Protein AF-0000000084721160 (afdb_homodimer)

Solvent-accessible surface area (backbone atoms only — not comparable to full-atom values): 77539 Å² total; per-residue (Å²): 137,82,80,74,77,70,81,76,76,72,75,79,73,74,67,75,82,65,77,63,42,37,33,40,33,54,43,76,77,44,40,50,52,41,56,42,12,51,50,48,40,27,49,52,49,15,63,76,67,73,42,55,42,46,72,40,68,26,91,33,64,66,54,46,53,51,42,65,71,67,53,86,45,37,30,33,43,37,44,29,62,53,43,64,72,42,45,85,71,30,74,43,56,35,27,31,20,31,53,34,28,47,42,29,24,22,28,34,32,24,29,49,92,57,73,60,49,86,85,60,43,62,63,33,32,34,23,23,18,36,86,78,30,36,37,23,34,42,45,55,49,51,51,35,41,75,71,72,40,49,66,82,77,32,28,67,39,80,43,71,55,66,23,62,51,52,16,50,46,30,29,75,72,62,75,20,49,32,27,36,36,66,20,71,48,96,37,72,62,43,38,44,20,56,38,27,73,60,54,44,80,58,32,74,52,43,36,74,65,46,65,42,76,70,40,63,32,34,27,40,37,32,29,65,76,42,50,71,69,54,48,51,52,50,50,54,52,45,52,62,45,55,34,31,82,28,34,34,48,62,33,32,38,75,68,59,35,41,31,36,38,44,60,81,56,52,72,71,54,64,56,83,68,60,70,69,77,42,47,43,34,39,36,30,32,28,42,73,84,47,26,29,35,76,59,43,35,50,73,36,35,45,84,86,28,72,44,75,88,47,57,66,35,33,50,48,75,56,55,34,61,83,67,20,45,38,53,53,54,44,50,52,42,22,66,73,56,63,33,50,24,49,46,68,37,66,45,74,42,91,86,38,82,37,34,35,39,36,36,38,30,67,28,70,71,54,95,88,57,82,60,64,33,31,26,37,41,36,36,37,37,43,62,24,54,63,50,44,52,61,46,37,53,33,25,29,44,47,61,67,33,83,52,29,38,38,31,26,36,80,83,37,45,77,75,43,68,26,61,33,26,46,72,77,38,68,59,39,80,79,42,38,50,69,24,64,70,45,42,53,49,50,50,45,59,70,68,55,65,55,92,82,57,77,62,56,68,44,80,55,95,92,32,34,32,39,37,48,79,43,81,40,64,38,71,55,21,36,37,38,42,44,39,82,40,38,67,48,53,52,40,52,55,46,33,58,51,14,52,54,18,34,54,38,17,55,40,40,29,47,47,22,60,59,46,48,53,37,46,51,54,24,47,52,24,44,51,51,28,45,54,51,49,56,56,55,61,67,41,82,88,44,60,66,72,62,35,52,51,49,51,52,30,48,51,26,44,51,51,23,46,51,22,48,52,36,46,52,49,45,32,51,51,41,30,60,61,33,47,71,75,65,90,62,61,40,82,34,62,60,62,62,45,46,52,52,32,49,60,71,43,38,73,63,32,67,56,15,28,46,81,45,81,47,79,50,85,58,74,38,25,55,39,44,66,67,59,50,32,51,37,45,38,34,54,50,50,54,37,49,67,42,28,53,56,90,46,21,90,74,25,42,36,40,40,36,32,37,57,44,96,86,58,24,35,33,41,36,45,31,22,49,15,51,38,36,54,71,76,54,54,79,37,46,57,37,63,46,60,63,45,46,92,77,44,64,17,39,50,50,22,46,34,43,51,53,32,46,75,53,69,25,48,72,47,78,49,57,39,62,68,57,7,34,39,38,41,36,38,36,47,49,48,68,90,67,72,72,77,73,71,63,76,73,73,68,72,77,79,70,75,134,138,83,80,75,77,70,82,75,77,73,75,78,73,73,67,77,81,62,78,63,42,38,34,40,33,55,44,76,79,45,41,51,52,40,58,43,12,51,52,48,41,28,50,52,50,15,62,77,65,73,42,55,42,47,72,40,69,25,92,33,65,66,55,45,52,50,42,66,70,67,53,84,44,38,30,31,42,36,44,30,63,54,44,65,72,42,43,84,69,31,73,45,56,35,27,32,21,30,51,34,28,48,41,28,24,23,29,35,34,22,31,50,92,59,70,60,49,85,84,58,42,61,61,32,31,35,25,23,16,36,87,80,29,38,37,23,34,42,44,54,48,50,51,35,43,75,71,73,41,50,64,80,76,31,29,67,40,80,44,72,55,66,24,62,48,52,16,51,46,31,29,74,71,63,76,20,49,34,27,37,38,67,20,70,49,96,39,73,61,42,38,46,20,56,39,26,73,59,55,42,80,59,32,74,51,44,36,72,65,46,67,41,76,70,41,64,33,34,28,40,37,31,29,64,76,43,50,70,68,53,48,52,53,50,51,54,52,45,51,62,44,55,36,30,82,32,39,35,49,61,34,34,37,74,70,58,37,42,30,34,39,45,59,80,56,50,71,70,52,66,54,86,70,62,69,69,76,44,47,44,36,40,36,30,32,30,42,74,85,49,25,29,35,75,59,43,36,50,74,36,35,43,85,88,28,73,44,75,87,48,57,68,35,34,50,48,77,58,55,34,60,82,67,20,45,39,52,52,54,44,50,53,41,20,65,73,56,65,31,51,24,47,46,68,37,67,45,74,42,92,87,38,81,38,34,34,39,37,37,39,31,67,28,69,70,52,94,87,57,82,58,65,32,31,27,38,40,34,34,38,36,43,64,23,54,64,51,44,53,61,45,38,53,34,24,28,44,49,59,69,33,83,52,29,38,37,32,26,35,80,84,35,46,77,76,44,66,25,61,34,28,44,71,76,39,66,58,39,80,79,42,41,52,67,24,65,70,47,42,53,50,52,51,44,61,70,68,54,65,55,91,82,57,78,61,57,70,45,79,53,96,94,34,33,31,39,37,47,78,42,83,40,66,38,71,56,20,34,36,40,41,42,40,83,40,40,68,48,54,52,40,51,55,46,32,57,49,13,53,54,19,35,54,37,18,54,39,40,29,48,47,23,60,59,44,48,54,38,46,51,53,25,47,53,24,43,51,50,27,45,54,51,48,54,56,54,61,68,40,81,88,44,60,65,71,61,36,52,52,51,51,54,30,48,51,28,44,52,52,24,46,51,23,48,51,36,46,51,50,46,32,50,50,43,31,61,62,34,47,72,74,64,90,63,61,40,82,34,62,59,63,65,43,46,52,52,30,50,60,72,43,37,73,64,31,68,56,15,28,45,83,45,81,48,78,51,86,56,74,37,25,52,37,44,65,70,58,50,31,51,36,45,37,34,55,51,50,54,36,49,67,42,28,55,56,91,46,23,90,74,24,42,36,40,41,36,31,37,57,43,95,87,58,25,34,32,41,34,45,33,23,47,13,51,40,37,53,72,74,53,56,77,38,45,57,37,63,45,60,62,44,46,90,76,44,64,16,40,52,49,22,46,34,44,51,54,32,46,75,53,68,26,47,73,48,78,49,57,40,62,69,56,7,36,38,38,41,36,38,35,48,48,49,68,90,67,72,70,76,71,71,63,75,71,74,68,71,76,78,72,71,133

Structure (mmCIF, N/CA/C/O backbone):
data_AF-0000000084721160-model_v1
#
loop_
_entity.id
_entity.type
_entity.pdbx_description
1 polymer 'histidine kinase'
#
loop_
_atom_site.group_PDB
_atom_site.id
_atom_site.type_symbol
_atom_site.label_atom_id
_atom_site.label_alt_id
_atom_site.label_comp_id
_atom_site.label_asym_id
_atom_site.label_entity_id
_atom_site.label_seq_id
_atom_site.pdbx_PDB_ins_code
_atom_site.Cartn_x
_atom_site.Cartn_y
_atom_site.Cartn_z
_atom_site.occupancy
_atom_site.B_iso_or_equiv
_atom_site.auth_seq_id
_atom_site.auth_comp_id
_atom_site.auth_asym_id
_atom_site.auth_atom_id
_atom_site.pdbx_PDB_model_num
ATOM 1 N N . MET A 1 1 ? -43.656 -32.375 31.375 1 21.72 1 MET A N 1
ATOM 2 C CA . MET A 1 1 ? -42.438 -32.031 32.094 1 21.72 1 MET A CA 1
ATOM 3 C C . MET A 1 1 ? -41.375 -31.531 31.109 1 21.72 1 MET A C 1
ATOM 5 O O . MET A 1 1 ? -41.094 -32.188 30.109 1 21.72 1 MET A O 1
ATOM 9 N N . ASP A 1 2 ? -41.156 -30.219 30.922 1 20.39 2 ASP A N 1
ATOM 10 C CA . ASP A 1 2 ? -40.906 -29.203 29.906 1 20.39 2 ASP A CA 1
ATOM 11 C C . ASP A 1 2 ? -39.406 -29.031 29.688 1 20.39 2 ASP A C 1
ATOM 13 O O . ASP A 1 2 ? -38.781 -28.094 30.219 1 20.39 2 ASP A O 1
ATOM 17 N N . SER A 1 3 ? -38.656 -30.047 29.75 1 21.83 3 SER A N 1
ATOM 18 C CA . SER A 1 3 ? -37.219 -29.969 30.016 1 21.83 3 SER A CA 1
ATOM 19 C C . SER A 1 3 ? -36.469 -29.312 28.875 1 21.83 3 SER A C 1
ATOM 21 O O . SER A 1 3 ? -36.375 -29.891 27.781 1 21.83 3 SER A O 1
ATOM 23 N N . THR A 1 4 ? -36.594 -28.016 28.734 1 23.92 4 THR A N 1
ATOM 24 C CA . THR A 1 4 ? -36.188 -27.062 27.719 1 23.92 4 THR A CA 1
ATOM 25 C C . THR A 1 4 ? -34.656 -26.984 27.641 1 23.92 4 THR A C 1
ATOM 27 O O . THR A 1 4 ? -34 -26.375 28.484 1 23.92 4 THR A O 1
ATOM 30 N N . GLY A 1 5 ? -33.969 -28.062 27.547 1 22.89 5 GLY A N 1
ATOM 31 C CA . GLY A 1 5 ? -32.531 -28.062 27.797 1 22.89 5 GLY A CA 1
ATOM 32 C C . GLY A 1 5 ? -31.734 -27.219 26.812 1 22.89 5 GLY A C 1
ATOM 33 O O . GLY A 1 5 ? -31.797 -27.453 25.594 1 22.89 5 GLY A O 1
ATOM 34 N N . GLU A 1 6 ? -31.5 -25.938 27.109 1 23.78 6 GLU A N 1
ATOM 35 C CA . GLU A 1 6 ? -30.891 -24.844 26.359 1 23.78 6 GLU A CA 1
ATOM 36 C C . GLU A 1 6 ? -29.438 -25.156 26.016 1 23.78 6 GLU A C 1
ATOM 38 O O . GLU A 1 6 ? -28.641 -25.531 26.875 1 23.78 6 GLU A O 1
ATOM 43 N N . PRO A 1 7 ? -29.125 -25.609 24.844 1 24.53 7 PRO A N 1
ATOM 44 C CA . PRO A 1 7 ? -27.781 -26.109 24.594 1 24.53 7 PRO A CA 1
ATOM 45 C C . PRO A 1 7 ? -26.703 -25.062 24.859 1 24.53 7 PRO A C 1
ATOM 47 O O . PRO A 1 7 ? -26.875 -23.891 24.531 1 24.53 7 PRO A O 1
ATOM 50 N N . SER A 1 8 ? -26.078 -25.125 26.047 1 23 8 SER A N 1
ATOM 51 C CA . SER A 1 8 ? -25.062 -24.25 26.625 1 23 8 SER A CA 1
ATOM 52 C C . SER A 1 8 ? -23.875 -24.078 25.688 1 23 8 SER A C 1
ATOM 54 O O . SER A 1 8 ? -23.266 -25.047 25.25 1 23 8 SER A O 1
ATOM 56 N N . GLY A 1 9 ? -23.984 -23.188 24.75 1 23.03 9 GLY A N 1
ATOM 57 C CA . GLY A 1 9 ? -22.984 -22.734 23.812 1 23.03 9 GLY A CA 1
ATOM 58 C C . GLY A 1 9 ? -21.625 -22.5 24.469 1 23.03 9 GLY A C 1
ATOM 59 O O . GLY A 1 9 ? -21.5 -21.672 25.375 1 23.03 9 GLY A O 1
ATOM 60 N N . GLY A 1 10 ? -20.891 -23.578 24.75 1 24.42 10 GLY A N 1
ATOM 61 C CA . GLY A 1 10 ? -19.641 -23.547 25.484 1 24.42 10 GLY A CA 1
ATOM 62 C C . GLY A 1 10 ? -18.719 -22.406 25.062 1 24.42 10 GLY A C 1
ATOM 63 O O . GLY A 1 10 ? -18.859 -21.859 23.969 1 24.42 10 GLY A O 1
ATOM 64 N N . PRO A 1 11 ? -18.219 -21.688 26.094 1 24.8 11 PRO A N 1
ATOM 65 C CA . PRO A 1 11 ? -17.359 -20.5 26.016 1 24.8 11 PRO A CA 1
ATOM 66 C C . PRO A 1 11 ? -16.141 -20.688 25.125 1 24.8 11 PRO A C 1
ATOM 68 O O . PRO A 1 11 ? -15.539 -21.766 25.125 1 24.8 11 PRO A O 1
ATOM 71 N N . TYR A 1 12 ? -16.203 -20.344 23.969 1 26.72 12 TYR A N 1
ATOM 72 C CA . TYR A 1 12 ? -14.977 -20.281 23.172 1 26.72 12 TYR A CA 1
ATOM 73 C C . TYR A 1 12 ? -13.797 -19.797 24.016 1 26.72 12 TYR A C 1
ATOM 75 O O . TYR A 1 12 ? -13.875 -18.734 24.641 1 26.72 12 TYR A O 1
ATOM 83 N N . ASN A 1 13 ? -13.18 -20.703 24.781 1 27.14 13 ASN A N 1
ATOM 84 C CA . ASN A 1 13 ? -11.984 -20.516 25.594 1 27.14 13 ASN A CA 1
ATOM 85 C C . ASN A 1 13 ? -11.023 -19.516 24.969 1 27.14 13 ASN A C 1
ATOM 87 O O . ASN A 1 13 ? -10.562 -19.719 23.844 1 27.14 13 ASN A O 1
ATOM 91 N N . VAL A 1 14 ? -11.172 -18.328 25.328 1 30.98 14 VAL A N 1
ATOM 92 C CA . VAL A 1 14 ? -10.164 -17.297 25.156 1 30.98 14 VAL A CA 1
ATOM 93 C C . VAL A 1 14 ? -8.781 -17.859 25.438 1 30.98 14 VAL A C 1
ATOM 95 O O . VAL A 1 14 ? -8.469 -18.219 26.578 1 30.98 14 VAL A O 1
ATOM 98 N N . MET A 1 15 ? -8.234 -18.688 24.688 1 34.44 15 MET A N 1
ATOM 99 C CA . MET A 1 15 ? -6.867 -19.125 24.984 1 34.44 15 MET A CA 1
ATOM 100 C C . MET A 1 15 ? -6.047 -17.969 25.547 1 34.44 15 MET A C 1
ATOM 102 O O . MET A 1 15 ? -6.195 -16.828 25.109 1 34.44 15 MET A O 1
ATOM 106 N N . PRO A 1 16 ? -5.555 -17.969 26.734 1 38.81 16 PRO A N 1
ATOM 107 C CA . PRO A 1 16 ? -4.66 -16.969 27.328 1 38.81 16 PRO A CA 1
ATOM 108 C C . PRO A 1 16 ? -3.727 -16.328 26.297 1 38.81 16 PRO A C 1
ATOM 110 O O . PRO A 1 16 ? -3.318 -17 25.344 1 38.81 16 PRO A O 1
ATOM 113 N N . SER A 1 17 ? -3.809 -15.062 26.016 1 49.12 17 SER A N 1
ATOM 114 C CA . SER A 1 17 ? -3.076 -14.203 25.094 1 49.12 17 SER A CA 1
ATOM 115 C C . SER A 1 17 ? -1.594 -14.555 25.062 1 49.12 17 SER A C 1
ATOM 117 O O . SER A 1 17 ? -0.866 -14.281 26.031 1 49.12 17 SER A O 1
ATOM 119 N N . LEU A 1 18 ? -1.176 -15.719 24.734 1 61.38 18 LEU A N 1
ATOM 120 C CA . LEU A 1 18 ? 0.226 -16.109 24.641 1 61.38 18 LEU A CA 1
ATOM 121 C C . LEU A 1 18 ? 1.062 -14.984 24.031 1 61.38 18 LEU A C 1
ATOM 123 O O . LEU A 1 18 ? 0.594 -14.258 23.156 1 61.38 18 LEU A O 1
ATOM 127 N N . ARG A 1 19 ? 2.064 -14.648 24.859 1 76.19 19 ARG A N 1
ATOM 128 C CA . ARG A 1 19 ? 3.068 -13.695 24.406 1 76.19 19 ARG A CA 1
ATOM 129 C C . ARG A 1 19 ? 3.465 -13.969 22.969 1 76.19 19 ARG A C 1
ATOM 131 O O . ARG A 1 19 ? 3.598 -15.125 22.562 1 76.19 19 ARG A O 1
ATOM 138 N N . PRO A 1 20 ? 3.508 -12.977 22.172 1 82.38 20 PRO A N 1
ATOM 139 C CA . PRO A 1 20 ? 3.916 -13.18 20.781 1 82.38 20 PRO A CA 1
ATOM 140 C C . PRO A 1 20 ? 5.309 -13.789 20.656 1 82.38 20 PRO A C 1
ATOM 142 O O . PRO A 1 20 ? 6.16 -13.578 21.516 1 82.38 20 PRO A O 1
ATOM 145 N N . ILE A 1 21 ? 5.488 -14.617 19.719 1 90.19 21 ILE A N 1
ATOM 146 C CA . ILE A 1 21 ? 6.789 -15.203 19.422 1 90.19 21 ILE A CA 1
ATOM 147 C C . ILE A 1 21 ? 7.621 -14.211 18.609 1 90.19 21 ILE A C 1
ATOM 149 O O . ILE A 1 21 ? 7.195 -13.742 17.547 1 90.19 21 ILE A O 1
ATOM 153 N N . ARG A 1 22 ? 8.703 -13.875 19.125 1 89.25 22 ARG A N 1
ATOM 154 C CA . ARG A 1 22 ? 9.617 -12.984 18.406 1 89.25 22 ARG A CA 1
ATOM 155 C C . ARG A 1 22 ? 10.57 -13.781 17.531 1 89.25 22 ARG A C 1
ATOM 157 O O . ARG A 1 22 ? 11.367 -14.586 18.031 1 89.25 22 ARG A O 1
ATOM 164 N N . PHE A 1 23 ? 10.531 -13.578 16.219 1 92.06 23 PHE A N 1
ATOM 165 C CA . PHE A 1 23 ? 11.305 -14.305 15.219 1 92.06 23 PHE A CA 1
ATOM 166 C C . PHE A 1 23 ? 12.234 -13.367 14.469 1 92.06 23 PHE A C 1
ATOM 168 O O . PHE A 1 23 ? 11.781 -12.539 13.672 1 92.06 23 PHE A O 1
ATOM 175 N N . LEU A 1 24 ? 13.539 -13.5 14.703 1 91.12 24 LEU A N 1
ATOM 176 C CA . LEU A 1 24 ? 14.539 -12.641 14.086 1 91.12 24 LEU A CA 1
ATOM 177 C C . LEU A 1 24 ? 15.148 -13.312 12.859 1 91.12 24 LEU A C 1
ATOM 179 O O . LEU A 1 24 ? 15.602 -14.453 12.93 1 91.12 24 LEU A O 1
ATOM 183 N N . LEU A 1 25 ? 15.133 -12.578 11.703 1 88.75 25 LEU A N 1
ATOM 184 C CA . LEU A 1 25 ? 15.695 -13.086 10.453 1 88.75 25 LEU A CA 1
ATOM 185 C C . LEU A 1 25 ? 17 -12.375 10.109 1 88.75 25 LEU A C 1
ATOM 187 O O . LEU A 1 25 ? 17.266 -11.289 10.633 1 88.75 25 LEU A O 1
ATOM 191 N N . TYR A 1 26 ? 17.781 -12.992 9.367 1 81.56 26 TYR A N 1
ATOM 192 C CA . TYR A 1 26 ? 19 -12.336 8.938 1 81.56 26 TYR A CA 1
ATOM 193 C C . TYR A 1 26 ? 18.703 -11.172 8.008 1 81.56 26 TYR A C 1
ATOM 195 O O . TYR A 1 26 ? 17.562 -10.992 7.57 1 81.56 26 TYR A O 1
ATOM 203 N N . PRO A 1 27 ? 19.688 -10.336 7.738 1 73.94 27 PRO A N 1
ATOM 204 C CA . PRO A 1 27 ? 19.469 -9.078 7.031 1 73.94 27 PRO A CA 1
ATOM 205 C C . PRO A 1 27 ? 18.891 -9.273 5.633 1 73.94 27 PRO A C 1
ATOM 207 O O . PRO A 1 27 ? 19.219 -10.258 4.961 1 73.94 27 PRO A O 1
ATOM 210 N N . ALA A 1 28 ? 18.109 -8.25 5.273 1 68.5 28 ALA A N 1
ATOM 211 C CA . ALA A 1 28 ? 17.422 -8.289 3.977 1 68.5 28 ALA A CA 1
ATOM 212 C C . ALA A 1 28 ? 18.438 -8.188 2.834 1 68.5 28 ALA A C 1
ATOM 214 O O . ALA A 1 28 ? 19.469 -7.539 2.967 1 68.5 28 ALA A O 1
ATOM 215 N N . LEU A 1 29 ? 18.125 -8.898 1.77 1 64.44 29 LEU A N 1
ATOM 216 C CA . LEU A 1 29 ? 18.953 -8.836 0.571 1 64.44 29 LEU A CA 1
ATOM 217 C C . LEU A 1 29 ? 18.641 -7.594 -0.25 1 64.44 29 LEU A C 1
ATOM 219 O O . LEU A 1 29 ? 19.266 -7.34 -1.273 1 64.44 29 LEU A O 1
ATOM 223 N N . GLY A 1 30 ? 17.734 -6.766 0.306 1 63.91 30 GLY A N 1
ATOM 224 C CA . GLY A 1 30 ? 17.422 -5.512 -0.359 1 63.91 30 GLY A CA 1
ATOM 225 C C . GLY A 1 30 ? 16.281 -5.645 -1.367 1 63.91 30 GLY A C 1
ATOM 226 O O . GLY A 1 30 ? 15.93 -4.672 -2.041 1 63.91 30 GLY A O 1
ATOM 227 N N . GLU A 1 31 ? 15.688 -6.805 -1.509 1 70.38 31 GLU A N 1
ATOM 228 C CA . GLU A 1 31 ? 14.602 -6.992 -2.465 1 70.38 31 GLU A CA 1
ATOM 229 C C . GLU A 1 31 ? 13.25 -6.629 -1.851 1 70.38 31 GLU A C 1
ATOM 231 O O . GLU A 1 31 ? 12.969 -6.98 -0.704 1 70.38 31 GLU A O 1
ATOM 236 N N . VAL A 1 32 ? 12.539 -5.887 -2.715 1 72.88 32 VAL A N 1
ATOM 237 C CA . VAL A 1 32 ? 11.195 -5.504 -2.273 1 72.88 32 VAL A CA 1
ATOM 238 C C . VAL A 1 32 ? 10.367 -6.758 -1.996 1 72.88 32 VAL A C 1
ATOM 240 O O . VAL A 1 32 ? 9.578 -6.785 -1.053 1 72.88 32 VAL A O 1
ATOM 243 N N . ARG A 1 33 ? 10.57 -7.824 -2.719 1 76 33 ARG A N 1
ATOM 244 C CA . ARG A 1 33 ? 9.805 -9.062 -2.6 1 76 33 ARG A CA 1
ATOM 245 C C . ARG A 1 33 ? 10.055 -9.734 -1.253 1 76 33 ARG A C 1
ATOM 247 O O . ARG A 1 33 ? 9.188 -10.438 -0.734 1 76 33 ARG A O 1
ATOM 254 N N . GLU A 1 34 ? 11.219 -9.477 -0.72 1 77 34 GLU A N 1
ATOM 255 C CA . GLU A 1 34 ? 11.594 -10.102 0.546 1 77 34 GLU A CA 1
ATOM 256 C C . GLU A 1 34 ? 10.672 -9.648 1.677 1 77 34 GLU A C 1
ATOM 258 O O . GLU A 1 34 ? 10.32 -10.445 2.553 1 77 34 GLU A O 1
ATOM 263 N N . HIS A 1 35 ? 10.344 -8.445 1.636 1 78.75 35 HIS A N 1
ATOM 264 C CA . HIS A 1 35 ? 9.469 -7.93 2.686 1 78.75 35 HIS A CA 1
ATOM 265 C C . HIS A 1 35 ? 8.094 -8.586 2.637 1 78.75 35 HIS A C 1
ATOM 267 O O . HIS A 1 35 ? 7.504 -8.875 3.68 1 78.75 35 HIS A O 1
ATOM 273 N N . VAL A 1 36 ? 7.625 -8.781 1.464 1 81.44 36 VAL A N 1
ATOM 274 C CA . VAL A 1 36 ? 6.312 -9.398 1.288 1 81.44 36 VAL A CA 1
ATOM 275 C C . VAL A 1 36 ? 6.363 -10.859 1.728 1 81.44 36 VAL A C 1
ATOM 277 O O . VAL A 1 36 ? 5.469 -11.336 2.428 1 81.44 36 VAL A O 1
ATOM 280 N N . ARG A 1 37 ? 7.344 -11.484 1.337 1 78.94 37 ARG A N 1
ATOM 281 C CA . ARG A 1 37 ? 7.492 -12.898 1.661 1 78.94 37 ARG A CA 1
ATOM 282 C C . ARG A 1 37 ? 7.637 -13.102 3.166 1 78.94 37 ARG A C 1
ATOM 284 O O . ARG A 1 37 ? 7.086 -14.055 3.725 1 78.94 37 ARG A O 1
ATOM 291 N N . VAL A 1 38 ? 8.406 -12.25 3.846 1 81.31 38 VAL A N 1
ATOM 292 C CA . VAL A 1 38 ? 8.57 -12.305 5.293 1 81.31 38 VAL A CA 1
ATOM 293 C C . VAL A 1 38 ? 7.219 -12.117 5.977 1 81.31 38 VAL A C 1
ATOM 295 O O . VAL A 1 38 ? 6.895 -12.828 6.93 1 81.31 38 VAL A O 1
ATOM 298 N N . GLU A 1 39 ? 6.516 -11.211 5.441 1 81.31 39 GLU A N 1
ATOM 299 C CA . GLU A 1 39 ? 5.191 -10.953 5.996 1 81.31 39 GLU A CA 1
ATOM 300 C C . GLU A 1 39 ? 4.285 -12.172 5.84 1 81.31 39 GLU A C 1
ATOM 302 O O . GLU A 1 39 ? 3.584 -12.555 6.777 1 81.31 39 GLU A O 1
ATOM 307 N N . LEU A 1 40 ? 4.27 -12.75 4.699 1 79.75 40 LEU A N 1
ATOM 308 C CA . LEU A 1 40 ? 3.414 -13.906 4.434 1 79.75 40 LEU A CA 1
ATOM 309 C C . LEU A 1 40 ? 3.85 -15.109 5.262 1 79.75 40 LEU A C 1
ATOM 311 O O . LEU A 1 40 ? 3.01 -15.875 5.734 1 79.75 40 LEU A O 1
ATOM 315 N N . PHE A 1 41 ? 5.105 -15.289 5.457 1 82.62 41 PHE A N 1
ATOM 316 C CA . PHE A 1 41 ? 5.633 -16.375 6.281 1 82.62 41 PHE A CA 1
ATOM 317 C C . PHE A 1 41 ? 5.191 -16.203 7.73 1 82.62 41 PHE A C 1
ATOM 319 O O . PHE A 1 41 ? 4.758 -17.172 8.367 1 82.62 41 PHE A O 1
ATOM 326 N N . GLY A 1 42 ? 5.375 -15.031 8.219 1 81.25 42 GLY A N 1
ATOM 327 C CA . GLY A 1 42 ? 4.957 -14.75 9.578 1 81.25 42 GLY A CA 1
ATOM 328 C C . GLY A 1 42 ? 3.477 -14.992 9.812 1 81.25 42 GLY A C 1
ATOM 329 O O . GLY A 1 42 ? 3.084 -15.547 10.836 1 81.25 42 GLY A O 1
ATOM 330 N N . ARG A 1 43 ? 2.719 -14.641 8.883 1 79.75 43 ARG A N 1
ATOM 331 C CA . ARG A 1 43 ? 1.274 -14.828 8.992 1 79.75 43 ARG A CA 1
ATOM 332 C C . ARG A 1 43 ? 0.915 -16.312 8.984 1 79.75 43 ARG A C 1
ATOM 334 O O . ARG A 1 43 ? 0.063 -16.75 9.758 1 79.75 43 ARG A O 1
ATOM 341 N N . THR A 1 44 ? 1.491 -17.016 8.047 1 79 44 THR A N 1
ATOM 342 C CA . THR A 1 44 ? 1.227 -18.438 7.961 1 79 44 THR A CA 1
ATOM 343 C C . THR A 1 44 ? 1.619 -19.141 9.258 1 79 44 THR A C 1
ATOM 345 O O . THR A 1 44 ? 0.881 -20 9.758 1 79 44 THR A O 1
ATOM 348 N N . LEU A 1 45 ? 2.758 -18.766 9.789 1 83.75 45 LEU A N 1
ATOM 349 C CA . LEU A 1 45 ? 3.203 -19.344 11.047 1 83.75 45 LEU A CA 1
ATOM 350 C C . LEU A 1 45 ? 2.236 -19 12.18 1 83.75 45 LEU A C 1
ATOM 352 O O . LEU A 1 45 ? 1.92 -19.859 13.016 1 83.75 45 LEU A O 1
ATOM 356 N N . SER A 1 46 ? 1.823 -17.766 12.227 1 82.88 46 SER A N 1
ATOM 357 C CA . SER A 1 46 ? 0.894 -17.328 13.266 1 82.88 46 SER A CA 1
ATOM 358 C C . SER A 1 46 ? -0.409 -18.125 13.203 1 82.88 46 SER A C 1
ATOM 360 O O . SER A 1 46 ? -0.934 -18.531 14.242 1 82.88 46 SER A O 1
ATOM 362 N N . GLU A 1 47 ? -0.886 -18.328 12.031 1 77.94 47 GLU A N 1
ATOM 363 C CA . GLU A 1 47 ? -2.141 -19.047 11.844 1 77.94 47 GLU A CA 1
ATOM 364 C C . GLU A 1 47 ? -2.004 -20.5 12.258 1 77.94 47 GLU A C 1
ATOM 366 O O . GLU A 1 47 ? -2.885 -21.047 12.922 1 77.94 47 GLU A O 1
ATOM 371 N N . GLN A 1 48 ? -0.937 -21.156 11.844 1 81.5 48 GLN A N 1
ATOM 372 C CA . GLN A 1 48 ? -0.742 -22.578 12.117 1 81.5 48 GLN A CA 1
ATOM 373 C C . GLN A 1 48 ? -0.439 -22.812 13.594 1 81.5 48 GLN A C 1
ATOM 375 O O . GLN A 1 48 ? -0.817 -23.844 14.156 1 81.5 48 GLN A O 1
ATOM 380 N N . LEU A 1 49 ? 0.223 -21.812 14.227 1 87.31 49 LEU A N 1
ATOM 381 C CA . LEU A 1 49 ? 0.591 -21.953 15.625 1 87.31 49 LEU A CA 1
ATOM 382 C C . LEU A 1 49 ? -0.521 -21.438 16.531 1 87.31 49 LEU A C 1
ATOM 384 O O . LEU A 1 49 ? -0.529 -21.719 17.734 1 87.31 49 LEU A O 1
ATOM 388 N N . GLY A 1 50 ? -1.463 -20.703 15.953 1 81.12 50 GLY A N 1
ATOM 389 C CA . GLY A 1 50 ? -2.514 -20.094 16.75 1 81.12 50 GLY A CA 1
ATOM 390 C C . GLY A 1 50 ? -1.998 -19.031 17.703 1 81.12 50 GLY A C 1
ATOM 391 O O . GLY A 1 50 ? -2.562 -18.828 18.781 1 81.12 50 GLY A O 1
ATOM 392 N N . ARG A 1 51 ? -0.836 -18.594 17.453 1 82.81 51 ARG A N 1
ATOM 393 C CA . ARG A 1 51 ? -0.148 -17.562 18.234 1 82.81 51 ARG A CA 1
ATOM 394 C C . ARG A 1 51 ? 0.559 -16.562 17.328 1 82.81 51 ARG A C 1
ATOM 396 O O . ARG A 1 51 ? 1.122 -16.953 16.297 1 82.81 51 ARG A O 1
ATOM 403 N N . PRO A 1 52 ? 0.482 -15.266 17.688 1 80.38 52 PRO A N 1
ATOM 404 C CA . PRO A 1 52 ? 1.122 -14.273 16.812 1 80.38 52 PRO A CA 1
ATOM 405 C C . PRO A 1 52 ? 2.639 -14.438 16.75 1 80.38 52 PRO A C 1
ATOM 407 O O . PRO A 1 52 ? 3.287 -14.609 17.781 1 80.38 52 PRO A O 1
ATOM 410 N N . VAL A 1 53 ? 3.156 -14.391 15.57 1 86.19 53 VAL A N 1
ATOM 411 C CA . VAL A 1 53 ? 4.594 -14.406 15.328 1 86.19 53 VAL A CA 1
ATOM 412 C C . VAL A 1 53 ? 5.031 -13.07 14.727 1 86.19 53 VAL A C 1
ATOM 414 O O . VAL A 1 53 ? 4.543 -12.68 13.664 1 86.19 53 VAL A O 1
ATOM 417 N N . VAL A 1 54 ? 5.906 -12.422 15.445 1 81.94 54 VAL A N 1
ATOM 418 C CA . VAL A 1 54 ? 6.395 -11.125 14.977 1 81.94 54 VAL A CA 1
ATOM 419 C C . VAL A 1 54 ? 7.75 -11.297 14.297 1 81.94 54 VAL A C 1
ATOM 421 O O . VAL A 1 54 ? 8.734 -11.656 14.945 1 81.94 54 VAL A O 1
ATOM 424 N N . MET A 1 55 ? 7.727 -10.969 12.992 1 85.31 55 MET A N 1
ATOM 425 C CA . MET A 1 55 ? 8.945 -11.109 12.203 1 85.31 55 MET A CA 1
ATOM 426 C C . MET A 1 55 ? 9.789 -9.836 12.273 1 85.31 55 MET A C 1
ATOM 428 O O . MET A 1 55 ? 9.258 -8.734 12.141 1 85.31 55 MET A O 1
ATOM 432 N N . GLU A 1 56 ? 11.047 -9.984 12.492 1 81.38 56 GLU A N 1
ATOM 433 C CA . GLU A 1 56 ? 11.977 -8.867 12.516 1 81.38 56 GLU A CA 1
ATOM 434 C C . GLU A 1 56 ? 13.211 -9.156 11.664 1 81.38 56 GLU A C 1
ATOM 436 O O . GLU A 1 56 ? 13.812 -10.234 11.789 1 81.38 56 GLU A O 1
ATOM 441 N N . LEU A 1 57 ? 13.508 -8.25 10.789 1 82.38 57 LEU A N 1
ATOM 442 C CA . LEU A 1 57 ? 14.75 -8.367 10.023 1 82.38 57 LEU A CA 1
ATOM 443 C C . LEU A 1 57 ? 15.906 -7.688 10.75 1 82.38 57 LEU A C 1
ATOM 445 O O . LEU A 1 57 ? 15.797 -6.523 11.141 1 82.38 57 LEU A O 1
ATOM 449 N N . ALA A 1 58 ? 16.922 -8.438 10.898 1 84.94 58 ALA A N 1
ATOM 450 C CA . ALA A 1 58 ? 18.109 -7.844 11.508 1 84.94 58 ALA A CA 1
ATOM 451 C C . ALA A 1 58 ? 18.766 -6.832 10.57 1 84.94 58 ALA A C 1
ATOM 453 O O . ALA A 1 58 ? 18.844 -7.055 9.359 1 84.94 58 ALA A O 1
ATOM 454 N N . PRO A 1 59 ? 19.234 -5.773 11.062 1 77.75 59 PRO A N 1
ATOM 455 C CA . PRO A 1 59 ? 19.922 -4.797 10.203 1 77.75 59 PRO A CA 1
ATOM 456 C C . PRO A 1 59 ? 21.234 -5.316 9.641 1 77.75 59 PRO A C 1
ATOM 458 O O . PRO A 1 59 ? 21.688 -4.875 8.578 1 77.75 59 PRO A O 1
ATOM 461 N N . SER A 1 60 ? 21.891 -6.156 10.484 1 80.44 60 SER A N 1
ATOM 462 C CA . SER A 1 60 ? 23.156 -6.738 10.07 1 80.44 60 SER A CA 1
ATOM 463 C C . SER A 1 60 ? 23.359 -8.117 10.68 1 80.44 60 SER A C 1
ATOM 465 O O . SER A 1 60 ? 22.656 -8.5 11.609 1 80.44 60 SER A O 1
ATOM 467 N N . TYR A 1 61 ? 24.281 -8.828 10.148 1 80.81 61 TYR A N 1
ATOM 468 C CA . TYR A 1 61 ? 24.594 -10.148 10.672 1 80.81 61 TYR A CA 1
ATOM 469 C C . TYR A 1 61 ? 25.203 -10.055 12.07 1 80.81 61 TYR A C 1
ATOM 471 O O . TYR A 1 61 ? 25 -10.945 12.898 1 80.81 61 TYR A O 1
ATOM 479 N N . GLU A 1 62 ? 25.875 -8.93 12.305 1 80.69 62 GLU A N 1
ATOM 480 C CA . GLU A 1 62 ? 26.469 -8.703 13.617 1 80.69 62 GLU A CA 1
ATOM 481 C C . GLU A 1 62 ? 25.406 -8.539 14.688 1 80.69 62 GLU A C 1
ATOM 483 O O . GLU A 1 62 ? 25.531 -9.055 15.797 1 80.69 62 GLU A O 1
ATOM 488 N N . VAL A 1 63 ? 24.438 -7.887 14.312 1 84.81 63 VAL A N 1
ATOM 489 C CA . VAL A 1 63 ? 23.328 -7.691 15.242 1 84.81 63 VAL A CA 1
ATOM 490 C C . VAL A 1 63 ? 22.625 -9.023 15.5 1 84.81 63 VAL A C 1
ATOM 492 O O . VAL A 1 63 ? 22.203 -9.297 16.625 1 84.81 63 VAL A O 1
ATOM 495 N N . LEU A 1 64 ? 22.562 -9.789 14.492 1 88.19 64 LEU A N 1
ATOM 496 C CA . LEU A 1 64 ? 21.969 -11.109 14.648 1 88.19 64 LEU A CA 1
ATOM 497 C C . LEU A 1 64 ? 22.766 -11.961 15.625 1 88.19 64 LEU A C 1
ATOM 499 O O . LEU A 1 64 ? 22.203 -12.625 16.484 1 88.19 64 LEU A O 1
ATOM 503 N N . GLU A 1 65 ? 24.047 -11.875 15.477 1 88.06 65 GLU A N 1
ATOM 504 C CA . GLU A 1 65 ? 24.938 -12.625 16.359 1 88.06 65 GLU A CA 1
ATOM 505 C C . GLU A 1 65 ? 24.797 -12.148 17.812 1 88.06 65 GLU A C 1
ATOM 507 O O . GLU A 1 65 ? 24.781 -12.961 18.734 1 88.06 65 GLU A O 1
ATOM 512 N N . ALA A 1 66 ? 24.688 -10.883 17.922 1 89.62 66 ALA A N 1
ATOM 513 C CA . ALA A 1 66 ? 24.531 -10.312 19.266 1 89.62 66 ALA A CA 1
ATOM 514 C C . ALA A 1 66 ? 23.219 -10.758 19.906 1 89.62 66 ALA A C 1
ATOM 516 O O . ALA A 1 66 ? 23.172 -11.047 21.094 1 89.62 66 ALA A O 1
ATOM 517 N N . GLU A 1 67 ? 22.234 -10.852 19.141 1 89.25 67 GLU A N 1
ATOM 518 C CA . GLU A 1 67 ? 20.938 -11.266 19.656 1 89.25 67 GLU A CA 1
ATOM 519 C C . GLU A 1 67 ? 20.938 -12.75 20.031 1 89.25 67 GLU A C 1
ATOM 521 O O . GLU A 1 67 ? 20.266 -13.156 20.984 1 89.25 67 GLU A O 1
ATOM 526 N N . LEU A 1 68 ? 21.594 -13.562 19.281 1 90.94 68 LEU A N 1
ATOM 527 C CA . LEU A 1 68 ? 21.734 -14.984 19.578 1 90.94 68 LEU A CA 1
ATOM 528 C C . LEU A 1 68 ? 22.406 -15.195 20.938 1 90.94 68 LEU A C 1
ATOM 530 O O . LEU A 1 68 ? 22.031 -16.094 21.688 1 90.94 68 LEU A O 1
ATOM 534 N N . GLN A 1 69 ? 23.312 -14.281 21.172 1 90.56 69 GLN A N 1
ATOM 535 C CA . GLN A 1 69 ? 24.047 -14.383 22.438 1 90.56 69 GLN A CA 1
ATOM 536 C C . GLN A 1 69 ? 23.203 -13.867 23.609 1 90.56 69 GLN A C 1
ATOM 538 O O . GLN A 1 69 ? 23.219 -14.445 24.688 1 90.56 69 GLN A O 1
ATOM 543 N N . ARG A 1 70 ? 22.484 -12.844 23.344 1 90.31 70 ARG A N 1
ATOM 544 C CA . ARG A 1 70 ? 21.656 -12.234 24.375 1 90.31 70 ARG A CA 1
ATOM 545 C C . ARG A 1 70 ? 20.469 -13.125 24.734 1 90.31 70 ARG A C 1
ATOM 547 O O . ARG A 1 70 ? 20.016 -13.141 25.875 1 90.31 70 ARG A O 1
ATOM 554 N N . GLY A 1 71 ? 19.875 -13.781 23.766 1 88.56 71 GLY A N 1
ATOM 555 C CA . GLY A 1 71 ? 18.781 -14.719 23.953 1 88.56 71 GLY A CA 1
ATOM 556 C C . GLY A 1 71 ? 17.453 -14.047 24.234 1 88.56 71 GLY A C 1
ATOM 557 O O . GLY A 1 71 ? 16.641 -14.562 25 1 88.56 71 GLY A O 1
ATOM 558 N N . GLN A 1 72 ? 17.25 -12.867 23.734 1 87.25 72 GLN A N 1
ATOM 559 C CA . GLN A 1 72 ? 16.016 -12.117 24.031 1 87.25 72 GLN A CA 1
ATOM 560 C C . GLN A 1 72 ? 14.961 -12.375 22.953 1 87.25 72 GLN A C 1
ATOM 562 O O . GLN A 1 72 ? 13.898 -11.75 22.969 1 87.25 72 GLN A O 1
ATOM 567 N N . VAL A 1 73 ? 15.227 -13.258 22.016 1 91.12 73 VAL A N 1
ATOM 568 C CA . VAL A 1 73 ? 14.258 -13.617 20.984 1 91.12 73 VAL A CA 1
ATOM 569 C C . VAL A 1 73 ? 13.906 -15.094 21.094 1 91.12 73 VAL A C 1
ATOM 571 O O . VAL A 1 73 ? 14.609 -15.859 21.75 1 91.12 73 VAL A O 1
ATOM 574 N N . ASP A 1 74 ? 12.805 -15.477 20.516 1 94.12 74 ASP A N 1
ATOM 575 C CA . ASP A 1 74 ? 12.312 -16.844 20.641 1 94.12 74 ASP A CA 1
ATOM 576 C C . ASP A 1 74 ? 12.859 -17.734 19.516 1 94.12 74 ASP A C 1
ATOM 578 O O . ASP A 1 74 ? 13.047 -18.938 19.719 1 94.12 74 ASP A O 1
ATOM 582 N N . MET A 1 75 ? 12.953 -17.188 18.297 1 95 75 MET A N 1
ATOM 583 C CA . MET A 1 75 ? 13.43 -17.906 17.109 1 95 75 MET A CA 1
ATOM 584 C C . MET A 1 75 ? 14.398 -17.031 16.312 1 95 75 MET A C 1
ATOM 586 O O . MET A 1 75 ? 14.25 -15.805 16.281 1 95 75 MET A O 1
ATOM 590 N N . VAL A 1 76 ? 15.344 -17.719 15.688 1 93.69 76 VAL A N 1
ATOM 591 C CA . VAL A 1 76 ? 16.297 -16.984 14.859 1 93.69 76 VAL A CA 1
ATOM 592 C C . VAL A 1 76 ? 16.578 -17.781 13.586 1 93.69 76 VAL A C 1
ATOM 594 O O . VAL A 1 76 ? 16.922 -18.953 13.633 1 93.69 76 VAL A O 1
ATOM 597 N N . TRP A 1 77 ? 16.328 -17.172 12.461 1 91.75 77 TRP A N 1
ATOM 598 C CA . TRP A 1 77 ? 16.859 -17.734 11.219 1 91.75 77 TRP A CA 1
ATOM 599 C C . TRP A 1 77 ? 18.328 -17.344 11.031 1 91.75 77 TRP A C 1
ATOM 601 O O . TRP A 1 77 ? 18.641 -16.188 10.766 1 91.75 77 TRP A O 1
ATOM 611 N N . ALA A 1 78 ? 19.141 -18.297 11.164 1 90.25 78 ALA A N 1
ATOM 612 C CA . ALA A 1 78 ? 20.578 -18.016 11.242 1 90.25 78 ALA A CA 1
ATOM 613 C C . ALA A 1 78 ? 21.328 -18.703 10.109 1 90.25 78 ALA A C 1
ATOM 615 O O . ALA A 1 78 ? 20.781 -19.594 9.438 1 90.25 78 ALA A O 1
ATOM 616 N N . THR A 1 79 ? 22.5 -18.234 9.867 1 88.44 79 THR A N 1
ATOM 617 C CA . THR A 1 79 ? 23.359 -18.844 8.852 1 88.44 79 THR A CA 1
ATOM 618 C C . THR A 1 79 ? 23.734 -20.266 9.25 1 88.44 79 THR A C 1
ATOM 620 O O . THR A 1 79 ? 23.547 -20.672 10.398 1 88.44 79 THR A O 1
ATOM 623 N N . ALA A 1 80 ? 24.281 -21.016 8.297 1 89.75 80 ALA A N 1
ATOM 624 C CA . ALA A 1 80 ? 24.688 -22.391 8.547 1 89.75 80 ALA A CA 1
ATOM 625 C C . ALA A 1 80 ? 25.688 -22.453 9.703 1 89.75 80 ALA A C 1
ATOM 627 O O . ALA A 1 80 ? 25.547 -23.297 10.594 1 89.75 80 ALA A O 1
ATOM 628 N N . GLU A 1 81 ? 26.609 -21.578 9.75 1 87.69 81 GLU A N 1
ATOM 629 C CA . GLU A 1 81 ? 27.641 -21.562 10.789 1 87.69 81 GLU A CA 1
ATOM 630 C C . GLU A 1 81 ? 27.047 -21.203 12.141 1 87.69 81 GLU A C 1
ATOM 632 O O . GLU A 1 81 ? 27.438 -21.766 13.172 1 87.69 81 GLU A O 1
ATOM 637 N N . GLN A 1 82 ? 26.188 -20.312 12.117 1 89.06 82 GLN A N 1
ATOM 638 C CA . GLN A 1 82 ? 25.547 -19.906 13.359 1 89.06 82 GLN A CA 1
ATOM 639 C C . GLN A 1 82 ? 24.672 -21.016 13.922 1 89.06 82 GLN A C 1
ATOM 641 O O . GLN A 1 82 ? 24.625 -21.234 15.133 1 89.06 82 GLN A O 1
ATOM 646 N N . CYS A 1 83 ? 24 -21.656 13.055 1 92.5 83 CYS A N 1
ATOM 647 C CA . CYS A 1 83 ? 23.203 -22.812 13.469 1 92.5 83 CYS A CA 1
ATOM 648 C C . CYS A 1 83 ? 24.062 -23.875 14.117 1 92.5 83 CYS A C 1
ATOM 650 O O . CYS A 1 83 ? 23.719 -24.422 15.172 1 92.5 83 CYS A O 1
ATOM 652 N N . ASP A 1 84 ? 25.203 -24.172 13.508 1 90.88 84 ASP A N 1
ATOM 653 C CA . ASP A 1 84 ? 26.125 -25.156 14.055 1 90.88 84 ASP A CA 1
ATOM 654 C C . ASP A 1 84 ? 26.656 -24.734 15.422 1 90.88 84 ASP A C 1
ATOM 656 O O . ASP A 1 84 ? 26.719 -25.531 16.344 1 90.88 84 ASP A O 1
ATOM 660 N N . ALA A 1 85 ? 26.984 -23.5 15.492 1 89.5 85 ALA A N 1
ATOM 661 C CA . ALA A 1 85 ? 27.594 -22.969 16.719 1 89.5 85 ALA A CA 1
ATOM 662 C C . ALA A 1 85 ? 26.578 -22.953 17.859 1 89.5 85 ALA A C 1
ATOM 664 O O . ALA A 1 85 ? 26.953 -23.141 19.016 1 89.5 85 ALA A O 1
ATOM 665 N N . HIS A 1 86 ? 25.344 -22.797 17.578 1 92.88 86 HIS A N 1
ATOM 666 C CA . HIS A 1 86 ? 24.359 -22.578 18.625 1 92.88 86 HIS A CA 1
ATOM 667 C C . HIS A 1 86 ? 23.531 -23.828 18.875 1 92.88 86 HIS A C 1
ATOM 669 O O . HIS A 1 86 ? 22.719 -23.859 19.812 1 92.88 86 HIS A O 1
ATOM 675 N N . GLU A 1 87 ? 23.703 -24.859 18.094 1 92.75 87 GLU A N 1
ATOM 676 C CA . GLU A 1 87 ? 22.906 -26.062 18.172 1 92.75 87 GLU A CA 1
ATOM 677 C C . GLU A 1 87 ? 22.938 -26.672 19.562 1 92.75 87 GLU A C 1
ATOM 679 O O . GLU A 1 87 ? 21.906 -27.078 20.109 1 92.75 87 GLU A O 1
ATOM 684 N N . PRO A 1 88 ? 24.047 -26.625 20.266 1 91.88 88 PRO A N 1
ATOM 685 C CA . PRO A 1 88 ? 24.109 -27.266 21.594 1 91.88 88 PRO A CA 1
ATOM 686 C C . PRO A 1 88 ? 23.25 -26.531 22.625 1 91.88 88 PRO A C 1
ATOM 688 O O . PRO A 1 88 ? 22.797 -27.141 23.594 1 91.88 88 PRO A O 1
ATOM 691 N N . ARG A 1 89 ? 23.031 -25.297 22.484 1 92.06 89 ARG A N 1
ATOM 692 C CA . ARG A 1 89 ? 22.312 -24.5 23.469 1 92.06 89 ARG A CA 1
ATOM 693 C C . ARG A 1 89 ? 20.844 -24.344 23.078 1 92.06 89 ARG A C 1
ATOM 695 O O . ARG A 1 89 ? 20.031 -23.875 23.875 1 92.06 89 ARG A O 1
ATOM 702 N N . ALA A 1 90 ? 20.531 -24.734 21.859 1 94.62 90 ALA A N 1
ATOM 703 C CA . ALA A 1 90 ? 19.188 -24.484 21.328 1 94.62 90 ALA A CA 1
ATOM 704 C C . ALA A 1 90 ? 18.234 -25.594 21.719 1 94.62 90 ALA A C 1
ATOM 706 O O . ALA A 1 90 ? 18.672 -26.703 22.062 1 94.62 90 ALA A O 1
ATOM 707 N N . ARG A 1 91 ? 16.922 -25.281 21.797 1 94.69 91 ARG A N 1
ATOM 708 C CA . ARG A 1 91 ? 15.914 -26.328 21.938 1 94.69 91 ARG A CA 1
ATOM 709 C C . ARG A 1 91 ? 15.914 -27.25 20.734 1 94.69 91 ARG A C 1
ATOM 711 O O . ARG A 1 91 ? 15.727 -28.469 20.875 1 94.69 91 ARG A O 1
ATOM 718 N N . ALA A 1 92 ? 16.031 -26.703 19.625 1 94.75 92 ALA A N 1
ATOM 719 C CA . ALA A 1 92 ? 16.109 -27.422 18.359 1 94.75 92 ALA A CA 1
ATOM 720 C C . ALA A 1 92 ? 16.625 -26.516 17.25 1 94.75 92 ALA A C 1
ATOM 722 O O . ALA A 1 92 ? 16.547 -25.281 17.344 1 94.75 92 ALA A O 1
ATOM 723 N N . VAL A 1 93 ? 17.219 -27.109 16.25 1 95.56 93 VAL A N 1
ATOM 724 C CA . VAL A 1 93 ? 17.625 -26.406 15.031 1 95.56 93 VAL A CA 1
ATOM 725 C C . VAL A 1 93 ? 17.078 -27.141 13.812 1 95.56 93 VAL A C 1
ATOM 727 O O . VAL A 1 93 ? 17.469 -28.281 13.531 1 95.56 93 VAL A O 1
ATOM 730 N N . VAL A 1 94 ? 16.156 -26.453 13.148 1 93.25 94 VAL A N 1
ATOM 731 C CA . VAL A 1 94 ? 15.672 -27.031 11.898 1 93.25 94 VAL A CA 1
ATOM 732 C C . VAL A 1 94 ? 16.438 -26.422 10.727 1 93.25 94 VAL A C 1
ATOM 734 O O . VAL A 1 94 ? 16.766 -25.234 10.734 1 93.25 94 VAL A O 1
ATOM 737 N N . ARG A 1 95 ? 16.734 -27.234 9.758 1 91.19 95 ARG A N 1
ATOM 738 C CA . ARG A 1 95 ? 17.531 -26.797 8.625 1 91.19 95 ARG A CA 1
ATOM 739 C C . ARG A 1 95 ? 16.688 -26.625 7.375 1 91.19 95 ARG A C 1
ATOM 741 O O . ARG A 1 95 ? 15.75 -27.406 7.141 1 91.19 95 ARG A O 1
ATOM 748 N N . ALA A 1 96 ? 17.047 -25.656 6.551 1 86.75 96 ALA A N 1
ATOM 749 C CA . ALA A 1 96 ? 16.312 -25.359 5.32 1 86.75 96 ALA A CA 1
ATOM 750 C C . ALA A 1 96 ? 16.609 -26.406 4.246 1 86.75 96 ALA A C 1
ATOM 752 O O . ALA A 1 96 ? 17.75 -26.859 4.105 1 86.75 96 ALA A O 1
ATOM 753 N N . VAL A 1 97 ? 15.586 -26.75 3.537 1 81.56 97 VAL A N 1
ATOM 754 C CA . VAL A 1 97 ? 15.727 -27.672 2.412 1 81.56 97 VAL A CA 1
ATOM 755 C C . VAL A 1 97 ? 15.602 -26.906 1.098 1 81.56 97 VAL A C 1
ATOM 757 O O . VAL A 1 97 ? 14.664 -26.141 0.908 1 81.56 97 VAL A O 1
ATOM 760 N N . ARG A 1 98 ? 16.594 -27.047 0.267 1 80.25 98 ARG A N 1
ATOM 761 C CA . ARG A 1 98 ? 16.609 -26.453 -1.063 1 80.25 98 ARG A CA 1
ATOM 762 C C . ARG A 1 98 ? 16.906 -27.484 -2.133 1 80.25 98 ARG A C 1
ATOM 764 O O . ARG A 1 98 ? 17.938 -28.188 -2.062 1 80.25 98 ARG A O 1
ATOM 771 N N . SER A 1 99 ? 16.109 -27.531 -3.082 1 78.38 99 SER A N 1
ATOM 772 C CA . SER A 1 99 ? 16.266 -28.5 -4.172 1 78.38 99 SER A CA 1
ATOM 773 C C . SER A 1 99 ? 16.438 -29.906 -3.639 1 78.38 99 SER A C 1
ATOM 775 O O . SER A 1 99 ? 17.344 -30.641 -4.07 1 78.38 99 SER A O 1
ATOM 777 N N . GLY A 1 100 ? 15.711 -30.172 -2.582 1 75.12 100 GLY A N 1
ATOM 778 C CA . GLY A 1 100 ? 15.664 -31.516 -2.027 1 75.12 100 GLY A CA 1
ATOM 779 C C . GLY A 1 100 ? 16.812 -31.797 -1.077 1 75.12 100 GLY A C 1
ATOM 780 O O . GLY A 1 100 ? 16.969 -32.938 -0.623 1 75.12 100 GLY A O 1
ATOM 781 N N . SER A 1 101 ? 17.609 -30.844 -0.779 1 80.69 101 SER A N 1
ATOM 782 C CA . SER A 1 101 ? 18.781 -31.062 0.069 1 80.69 101 SER A CA 1
ATOM 783 C C . SER A 1 101 ? 18.828 -30.062 1.215 1 80.69 101 SER A C 1
ATOM 785 O O . SER A 1 101 ? 18.344 -28.922 1.081 1 80.69 101 SER A O 1
ATOM 787 N N . TRP A 1 102 ? 19.281 -30.531 2.344 1 87.44 102 TRP A N 1
ATOM 788 C CA . TRP A 1 102 ? 19.562 -29.625 3.453 1 87.44 102 TRP A CA 1
ATOM 789 C C . TRP A 1 102 ? 21.047 -29.391 3.621 1 87.44 102 TRP A C 1
ATOM 791 O O . TRP A 1 102 ? 21.516 -29 4.699 1 87.44 102 TRP A O 1
ATOM 801 N N . HIS A 1 103 ? 21.781 -29.672 2.535 1 88.5 103 HIS A N 1
ATOM 802 C CA . HIS A 1 103 ? 23.188 -29.328 2.385 1 88.5 103 HIS A CA 1
ATOM 803 C C . HIS A 1 103 ? 23.406 -28.438 1.173 1 88.5 103 HIS A C 1
ATOM 805 O O . HIS A 1 103 ? 22.625 -28.453 0.227 1 88.5 103 HIS A O 1
ATOM 811 N N . TYR A 1 104 ? 24.391 -27.641 1.267 1 87.56 104 TYR A N 1
ATOM 812 C CA . TYR A 1 104 ? 24.734 -26.844 0.089 1 87.56 104 TYR A CA 1
ATOM 813 C C . TYR A 1 104 ? 26.234 -26.594 0.022 1 87.56 104 TYR A C 1
ATOM 815 O O . TYR A 1 104 ? 26.969 -26.969 0.941 1 87.56 104 TYR A O 1
ATOM 823 N N . HIS A 1 105 ? 26.625 -26.141 -1.164 1 90.62 105 HIS A N 1
ATOM 824 C CA . HIS A 1 105 ? 28.016 -25.766 -1.462 1 90.62 105 HIS A CA 1
ATOM 825 C C . HIS A 1 105 ? 28.125 -24.266 -1.715 1 90.62 105 HIS A C 1
ATOM 827 O O . HIS A 1 105 ? 27.125 -23.562 -1.793 1 90.62 105 HIS A O 1
ATOM 833 N N . ALA A 1 106 ? 29.328 -23.844 -1.64 1 92.62 106 ALA A N 1
ATOM 834 C CA . ALA A 1 106 ? 29.625 -22.547 -2.236 1 92.62 106 ALA A CA 1
ATOM 835 C C . ALA A 1 106 ? 30.359 -22.703 -3.559 1 92.62 106 ALA A C 1
ATOM 837 O O . ALA A 1 106 ? 31.219 -23.578 -3.693 1 92.62 106 ALA A O 1
ATOM 838 N N . ALA A 1 107 ? 29.938 -21.984 -4.484 1 93.81 107 ALA A N 1
ATOM 839 C CA . ALA A 1 107 ? 30.609 -21.969 -5.777 1 93.81 107 ALA A CA 1
ATOM 840 C C . ALA A 1 107 ? 31.406 -20.688 -5.973 1 93.81 107 ALA A C 1
ATOM 842 O O . ALA A 1 107 ? 30.875 -19.594 -5.777 1 93.81 107 ALA A O 1
ATOM 843 N N . LEU A 1 108 ? 32.656 -20.797 -6.211 1 95.31 108 LEU A N 1
ATOM 844 C CA . LEU A 1 108 ? 33.438 -19.641 -6.617 1 95.31 108 LEU A CA 1
ATOM 845 C C . LEU A 1 108 ? 33.188 -19.312 -8.086 1 95.31 108 LEU A C 1
ATOM 847 O O . LEU A 1 108 ? 33.219 -20.203 -8.938 1 95.31 108 LEU A O 1
ATOM 851 N N . VAL A 1 109 ? 32.906 -18.062 -8.359 1 96.06 109 VAL A N 1
ATOM 852 C CA . VAL A 1 109 ? 32.438 -17.641 -9.688 1 96.06 109 VAL A CA 1
ATOM 853 C C . VAL A 1 109 ? 33.344 -16.531 -10.203 1 96.06 109 VAL A C 1
ATOM 855 O O . VAL A 1 109 ? 33.75 -15.641 -9.438 1 96.06 109 VAL A O 1
ATOM 858 N N . CYS A 1 110 ? 33.719 -16.594 -11.43 1 96.62 110 CYS A N 1
ATOM 859 C CA . CYS A 1 110 ? 34.5 -15.562 -12.117 1 96.62 110 CYS A CA 1
ATOM 860 C C . CYS A 1 110 ? 33.875 -15.234 -13.469 1 96.62 110 CYS A C 1
ATOM 862 O O . CYS A 1 110 ? 32.812 -15.758 -13.82 1 96.62 110 CYS A O 1
ATOM 864 N N . ARG A 1 111 ? 34.438 -14.32 -14.156 1 96.56 111 ARG A N 1
ATOM 865 C CA . ARG A 1 111 ? 33.969 -13.969 -15.484 1 96.56 111 ARG A CA 1
ATOM 866 C C . ARG A 1 111 ? 34.312 -15.039 -16.516 1 96.56 111 ARG A C 1
ATOM 868 O O . ARG A 1 111 ? 35.438 -15.586 -16.484 1 96.56 111 ARG A O 1
ATOM 875 N N . ALA A 1 112 ? 33.469 -15.266 -17.438 1 94.25 112 ALA A N 1
ATOM 876 C CA . ALA A 1 112 ? 33.656 -16.297 -18.438 1 94.25 112 ALA A CA 1
ATOM 877 C C . ALA A 1 112 ? 34.812 -15.914 -19.391 1 94.25 112 ALA A C 1
ATOM 879 O O . ALA A 1 112 ? 35.5 -16.781 -19.922 1 94.25 112 ALA A O 1
ATOM 880 N N . ASP A 1 113 ? 34.969 -14.641 -19.625 1 94.25 113 ASP A N 1
ATOM 881 C CA . ASP A 1 113 ? 36 -14.18 -20.547 1 94.25 113 ASP A CA 1
ATOM 882 C C . ASP A 1 113 ? 37.375 -14.18 -19.875 1 94.25 113 ASP A C 1
ATOM 884 O O . ASP A 1 113 ? 38.406 -14.023 -20.547 1 94.25 113 ASP A O 1
ATOM 888 N N . ALA A 1 114 ? 37.438 -14.344 -18.594 1 94.19 114 ALA A N 1
ATOM 889 C CA . ALA A 1 114 ? 38.656 -14.445 -17.812 1 94.19 114 ALA A CA 1
ATOM 890 C C . ALA A 1 114 ? 38.562 -15.562 -16.781 1 94.19 114 ALA A C 1
ATOM 892 O O . ALA A 1 114 ? 38.594 -15.297 -15.578 1 94.19 114 ALA A O 1
ATOM 893 N N . PRO A 1 115 ? 38.562 -16.766 -17.281 1 94.5 115 PRO A N 1
ATOM 894 C CA . PRO A 1 115 ? 38.375 -17.891 -16.359 1 94.5 115 PRO A CA 1
ATOM 895 C C . PRO A 1 115 ? 39.531 -18.062 -15.383 1 94.5 115 PRO A C 1
ATOM 897 O O . PRO A 1 115 ? 40.688 -17.859 -15.75 1 94.5 115 PRO A O 1
ATOM 900 N N . LEU A 1 116 ? 39.156 -18.422 -14.188 1 95.19 116 LEU A N 1
ATOM 901 C CA . LEU A 1 116 ? 40.125 -18.594 -13.117 1 95.19 116 LEU A CA 1
ATOM 902 C C . LEU A 1 116 ? 40.188 -20.047 -12.664 1 95.19 116 LEU A C 1
ATOM 904 O O . LEU A 1 116 ? 39.281 -20.812 -12.906 1 95.19 116 LEU A O 1
ATOM 908 N N . THR A 1 117 ? 41.375 -20.453 -12.172 1 94.25 117 THR A N 1
ATOM 909 C CA . THR A 1 117 ? 41.562 -21.703 -11.445 1 94.25 117 THR A CA 1
ATOM 910 C C . THR A 1 117 ? 42.094 -21.422 -10.039 1 94.25 117 THR A C 1
ATOM 912 O O . THR A 1 117 ? 42.406 -20.281 -9.695 1 94.25 117 THR A O 1
ATOM 915 N N . LEU A 1 118 ? 42.125 -22.484 -9.273 1 93.81 118 LEU A N 1
ATOM 916 C CA . LEU A 1 118 ? 42.562 -22.344 -7.895 1 93.81 118 LEU A CA 1
ATOM 917 C C . LEU A 1 118 ? 43.969 -21.719 -7.852 1 93.81 118 LEU A C 1
ATOM 919 O O . LEU A 1 118 ? 44.25 -20.875 -7 1 93.81 118 LEU A O 1
ATOM 923 N N . GLU A 1 119 ? 44.781 -22.016 -8.789 1 91.69 119 GLU A N 1
ATOM 924 C CA . GLU A 1 119 ? 46.188 -21.578 -8.836 1 91.69 119 GLU A CA 1
ATOM 925 C C . GLU A 1 119 ? 46.281 -20.109 -9.258 1 91.69 119 GLU A C 1
ATOM 927 O O . GLU A 1 119 ? 47.25 -19.438 -8.93 1 91.69 119 GLU A O 1
ATOM 932 N N . MET A 1 120 ? 45.281 -19.625 -9.875 1 94.62 120 MET A N 1
ATOM 933 C CA . MET A 1 120 ? 45.312 -18.281 -10.438 1 94.62 120 MET A CA 1
ATOM 934 C C . MET A 1 120 ? 44.719 -17.266 -9.461 1 94.62 120 MET A C 1
ATOM 936 O O . MET A 1 120 ? 44.719 -16.062 -9.742 1 94.62 120 MET A O 1
ATOM 940 N N . LEU A 1 121 ? 44.375 -17.688 -8.297 1 94.94 121 LEU A N 1
ATOM 941 C CA . LEU A 1 121 ? 43.625 -16.812 -7.375 1 94.94 121 LEU A CA 1
ATOM 942 C C . LEU A 1 121 ? 44.562 -15.789 -6.746 1 94.94 121 LEU A C 1
ATOM 944 O O . LEU A 1 121 ? 44.125 -14.742 -6.27 1 94.94 121 LEU A O 1
ATOM 948 N N . ARG A 1 122 ? 45.844 -16.094 -6.75 1 93.81 122 ARG A N 1
ATOM 949 C CA . ARG A 1 122 ? 46.781 -15.18 -6.125 1 93.81 122 ARG A CA 1
ATOM 950 C C . ARG A 1 122 ? 46.781 -13.828 -6.824 1 93.81 122 ARG A C 1
ATOM 952 O O . ARG A 1 122 ? 46.969 -13.758 -8.039 1 93.81 122 ARG A O 1
ATOM 959 N N . GLY A 1 123 ? 46.562 -12.828 -6.047 1 94.44 123 GLY A N 1
ATOM 960 C CA . GLY A 1 123 ? 46.625 -11.477 -6.578 1 94.44 123 GLY A CA 1
ATOM 961 C C . GLY A 1 123 ? 45.312 -11 -7.145 1 94.44 123 GLY A C 1
ATOM 962 O O . GLY A 1 123 ? 45.188 -9.883 -7.641 1 94.44 123 GLY A O 1
ATOM 963 N N . GLN A 1 124 ? 44.312 -11.82 -7.074 1 95.56 124 GLN A N 1
ATOM 964 C CA . GLN A 1 124 ? 43 -11.438 -7.605 1 95.56 124 GLN A CA 1
ATOM 965 C C . GLN A 1 124 ? 42.219 -10.602 -6.594 1 95.56 124 GLN A C 1
ATOM 967 O O . GLN A 1 124 ? 42.594 -10.562 -5.414 1 95.56 124 GLN A O 1
ATOM 972 N N . ARG A 1 125 ? 41.312 -9.875 -7.102 1 95.94 125 ARG A N 1
ATOM 973 C CA . ARG A 1 125 ? 40.406 -9.094 -6.262 1 95.94 125 ARG A CA 1
ATOM 974 C C . ARG A 1 125 ? 39.125 -9.867 -5.965 1 95.94 125 ARG A C 1
ATOM 976 O O . ARG A 1 125 ? 38.406 -10.242 -6.887 1 95.94 125 ARG A O 1
ATOM 983 N N . ALA A 1 126 ? 38.812 -10.055 -4.691 1 96.94 126 ALA A N 1
ATOM 984 C CA . ALA A 1 126 ? 37.625 -10.844 -4.297 1 96.94 126 ALA A CA 1
ATOM 985 C C . ALA A 1 126 ? 36.5 -9.945 -3.812 1 96.94 126 ALA A C 1
ATOM 987 O O . ALA A 1 126 ? 36.75 -8.961 -3.107 1 96.94 126 ALA A O 1
ATOM 988 N N . ALA A 1 127 ? 35.312 -10.227 -4.273 1 96.69 127 ALA A N 1
ATOM 989 C CA . ALA A 1 127 ? 34.062 -9.594 -3.789 1 96.69 127 ALA A CA 1
ATOM 990 C C . ALA A 1 127 ? 33.219 -10.586 -2.998 1 96.69 127 ALA A C 1
ATOM 992 O O . ALA A 1 127 ? 32.781 -11.594 -3.545 1 96.69 127 ALA A O 1
ATOM 993 N N . TRP A 1 128 ? 33.062 -10.32 -1.738 1 94.19 128 TRP A N 1
ATOM 994 C CA . TRP A 1 128 ? 32.25 -11.188 -0.866 1 94.19 128 TRP A CA 1
ATOM 995 C C . TRP A 1 128 ? 30.953 -10.516 -0.459 1 94.19 128 TRP A C 1
ATOM 997 O O . TRP A 1 128 ? 30.781 -9.305 -0.659 1 94.19 128 TRP A O 1
ATOM 1007 N N . VAL A 1 129 ? 30.031 -11.32 0.095 1 88.5 129 VAL A N 1
ATOM 1008 C CA . VAL A 1 129 ? 28.734 -10.805 0.526 1 88.5 129 VAL A CA 1
ATOM 1009 C C . VAL A 1 129 ? 28.891 -10.102 1.873 1 88.5 129 VAL A C 1
ATOM 1011 O O . VAL A 1 129 ? 28.75 -8.875 1.96 1 88.5 129 VAL A O 1
ATOM 1014 N N . ALA A 1 130 ? 29.266 -10.828 2.895 1 86.88 130 ALA A N 1
ATOM 1015 C CA . ALA A 1 130 ? 29.438 -10.344 4.262 1 86.88 130 ALA A CA 1
ATOM 1016 C C . ALA A 1 130 ? 30.391 -11.25 5.039 1 86.88 130 ALA A C 1
ATOM 1018 O O . ALA A 1 130 ? 30.531 -12.43 4.73 1 86.88 130 ALA A O 1
ATOM 1019 N N . PRO A 1 131 ? 30.969 -10.664 6.031 1 86.94 131 PRO A N 1
ATOM 1020 C CA . PRO A 1 131 ? 31.953 -11.438 6.789 1 86.94 131 PRO A CA 1
ATOM 1021 C C . PRO A 1 131 ? 31.375 -12.703 7.402 1 86.94 131 PRO A C 1
ATOM 1023 O O . PRO A 1 131 ? 32.062 -13.719 7.508 1 86.94 131 PRO A O 1
ATOM 1026 N N . HIS A 1 132 ? 30.156 -12.656 7.738 1 84.44 132 HIS A N 1
ATOM 1027 C CA . HIS A 1 132 ? 29.547 -13.797 8.422 1 84.44 132 HIS A CA 1
ATOM 1028 C C . HIS A 1 132 ? 28.641 -14.586 7.48 1 84.44 132 HIS A C 1
ATOM 1030 O O . HIS A 1 132 ? 27.922 -15.484 7.914 1 84.44 132 HIS A O 1
ATOM 1036 N N . SER A 1 133 ? 28.656 -14.273 6.25 1 85.5 133 SER A N 1
ATOM 1037 C CA . SER A 1 133 ? 27.906 -15.062 5.277 1 85.5 133 SER A CA 1
ATOM 1038 C C . SER A 1 133 ? 28.578 -16.406 5.004 1 85.5 133 SER A C 1
ATOM 1040 O O . SER A 1 133 ? 29.734 -16.453 4.582 1 85.5 133 SER A O 1
ATOM 1042 N N . THR A 1 134 ? 27.906 -17.438 5.195 1 86.06 134 THR A N 1
ATOM 1043 C CA . THR A 1 134 ? 28.5 -18.766 5.043 1 86.06 134 THR A CA 1
ATOM 1044 C C . THR A 1 134 ? 28.797 -19.047 3.574 1 86.06 134 THR A C 1
ATOM 1046 O O . THR A 1 134 ? 29.953 -19.297 3.207 1 86.06 134 THR A O 1
ATOM 1049 N N . GLY A 1 135 ? 27.828 -19 2.705 1 86.75 135 GLY A N 1
ATOM 1050 C CA . GLY A 1 135 ? 28 -19.297 1.292 1 86.75 135 GLY A CA 1
ATOM 1051 C C . GLY A 1 135 ? 28.75 -18.203 0.547 1 86.75 135 GLY A C 1
ATOM 1052 O O . GLY A 1 135 ? 29.453 -18.484 -0.429 1 86.75 135 GLY A O 1
ATOM 1053 N N . GLY A 1 136 ? 28.688 -16.984 1.048 1 88.56 136 GLY A N 1
ATOM 1054 C CA . GLY A 1 136 ? 29.234 -15.836 0.338 1 88.56 136 GLY A CA 1
ATOM 1055 C C . GLY A 1 136 ? 30.625 -15.453 0.807 1 88.56 136 GLY A C 1
ATOM 1056 O O . GLY A 1 136 ? 31.234 -14.539 0.256 1 88.56 136 GLY A O 1
ATOM 1057 N N . HIS A 1 137 ? 31.141 -16.172 1.827 1 91.25 137 HIS A N 1
ATOM 1058 C CA . HIS A 1 137 ? 32.469 -15.781 2.328 1 91.25 137 HIS A CA 1
ATOM 1059 C C . HIS A 1 137 ? 33.094 -16.906 3.127 1 91.25 137 HIS A C 1
ATOM 1061 O O . HIS A 1 137 ? 34.156 -17.422 2.752 1 91.25 137 HIS A O 1
ATOM 1067 N N . LEU A 1 138 ? 32.438 -17.422 4.141 1 90.75 138 LEU A N 1
ATOM 1068 C CA . LEU A 1 138 ? 33.031 -18.297 5.137 1 90.75 138 LEU A CA 1
ATOM 1069 C C . LEU A 1 138 ? 33.406 -19.656 4.523 1 90.75 138 LEU A C 1
ATOM 1071 O O . LEU A 1 138 ? 34.469 -20.219 4.805 1 90.75 138 LEU A O 1
ATOM 1075 N N . LEU A 1 139 ? 32.562 -20.234 3.746 1 92.12 139 LEU A N 1
ATOM 1076 C CA . LEU A 1 139 ? 32.812 -21.531 3.15 1 92.12 139 LEU A CA 1
ATOM 1077 C C . LEU A 1 139 ? 34 -21.484 2.199 1 92.12 139 LEU A C 1
ATOM 1079 O O . LEU A 1 139 ? 34.906 -22.328 2.266 1 92.12 139 LEU A O 1
ATOM 1083 N N . PRO A 1 140 ? 33.969 -20.5 1.335 1 93.38 140 PRO A N 1
ATOM 1084 C CA . PRO A 1 140 ? 35.125 -20.391 0.468 1 93.38 140 PRO A CA 1
ATOM 1085 C C . PRO A 1 140 ? 36.438 -20.156 1.25 1 93.38 140 PRO A C 1
ATOM 1087 O O . PRO A 1 140 ? 37.469 -20.719 0.908 1 93.38 140 PRO A O 1
ATOM 1090 N N . VAL A 1 141 ? 36.375 -19.375 2.275 1 92.81 141 VAL A N 1
ATOM 1091 C CA . VAL A 1 141 ? 37.562 -19.078 3.088 1 92.81 141 VAL A CA 1
ATOM 1092 C C . VAL A 1 141 ? 38.062 -20.359 3.756 1 92.81 141 VAL A C 1
ATOM 1094 O O . VAL A 1 141 ? 39.25 -20.625 3.773 1 92.81 141 VAL A O 1
ATOM 1097 N N . ARG A 1 142 ? 37.188 -21.078 4.281 1 90.75 142 ARG A N 1
ATOM 1098 C CA . ARG A 1 142 ? 37.562 -22.344 4.914 1 90.75 142 ARG A CA 1
ATOM 1099 C C . ARG A 1 142 ? 38.156 -23.312 3.896 1 90.75 142 ARG A C 1
ATOM 1101 O O . ARG A 1 142 ? 39.094 -24.031 4.195 1 90.75 142 ARG A O 1
ATOM 1108 N N . PHE A 1 143 ? 37.562 -23.391 2.789 1 93.5 143 PHE A N 1
ATOM 1109 C CA . PHE A 1 143 ? 38.031 -24.25 1.7 1 93.5 143 PHE A CA 1
ATOM 1110 C C . PHE A 1 143 ? 39.469 -23.891 1.312 1 93.5 143 PHE A C 1
ATOM 1112 O O . PHE A 1 143 ? 40.312 -24.781 1.181 1 93.5 143 PHE A O 1
ATOM 1119 N N . LEU A 1 144 ? 39.719 -22.625 1.211 1 93.69 144 LEU A N 1
ATOM 1120 C CA . LEU A 1 144 ? 41.031 -22.156 0.817 1 93.69 144 LEU A CA 1
ATOM 1121 C C . LEU A 1 144 ? 42.062 -22.359 1.94 1 93.69 144 LEU A C 1
ATOM 1123 O O . LEU A 1 144 ? 43.188 -22.812 1.695 1 93.69 144 LEU A O 1
ATOM 1127 N N . THR A 1 145 ? 41.594 -22.094 3.139 1 93.25 145 THR A N 1
ATOM 1128 C CA . THR A 1 145 ? 42.5 -22.234 4.289 1 93.25 145 THR A CA 1
ATOM 1129 C C . THR A 1 145 ? 42.906 -23.688 4.484 1 93.25 145 THR A C 1
ATOM 1131 O O . THR A 1 145 ? 44.031 -23.984 4.84 1 93.25 145 THR A O 1
ATOM 1134 N N . ARG A 1 146 ? 42 -24.578 4.309 1 92.44 146 ARG A N 1
ATOM 1135 C CA . ARG A 1 146 ? 42.281 -26 4.441 1 92.44 146 ARG A CA 1
ATOM 1136 C C . ARG A 1 146 ? 43.312 -26.453 3.422 1 92.44 146 ARG A C 1
ATOM 1138 O O . ARG A 1 146 ? 44.031 -27.438 3.643 1 92.44 146 ARG A O 1
ATOM 1145 N N . ARG A 1 147 ? 43.406 -25.781 2.402 1 92.12 147 ARG A N 1
ATOM 1146 C CA . ARG A 1 147 ? 44.375 -26.125 1.347 1 92.12 147 ARG A CA 1
ATOM 1147 C C . ARG A 1 147 ? 45.656 -25.297 1.466 1 92.12 147 ARG A C 1
ATOM 1149 O O . ARG A 1 147 ? 46.438 -25.25 0.537 1 92.12 147 ARG A O 1
ATOM 1156 N N . GLY A 1 148 ? 45.75 -24.562 2.572 1 91 148 GLY A N 1
ATOM 1157 C CA . GLY A 1 148 ? 46.969 -23.828 2.877 1 91 148 GLY A CA 1
ATOM 1158 C C . GLY A 1 148 ? 47 -22.438 2.246 1 91 148 GLY A C 1
ATOM 1159 O O . GLY A 1 148 ? 48.062 -21.797 2.189 1 91 148 GLY A O 1
ATOM 1160 N N . LEU A 1 149 ? 45.906 -22.016 1.693 1 92.81 149 LEU A N 1
ATOM 1161 C CA . LEU A 1 149 ? 45.812 -20.703 1.062 1 92.81 149 LEU A CA 1
ATOM 1162 C C . LEU A 1 149 ? 45.094 -19.719 1.973 1 92.81 149 LEU A C 1
ATOM 1164 O O . LEU A 1 149 ? 43.875 -19.797 2.146 1 92.81 149 LEU A O 1
ATOM 1168 N N . SER A 1 150 ? 45.844 -18.766 2.545 1 91.31 150 SER A N 1
ATOM 1169 C CA . SER A 1 150 ? 45.25 -17.75 3.389 1 91.31 150 SER A CA 1
ATOM 1170 C C . SER A 1 150 ? 44.625 -16.625 2.551 1 91.31 150 SER A C 1
ATOM 1172 O O . SER A 1 150 ? 45.344 -15.977 1.768 1 91.31 150 SER A O 1
ATOM 1174 N N . PRO A 1 151 ? 43.375 -16.297 2.74 1 90.75 151 PRO A N 1
ATOM 1175 C CA . PRO A 1 151 ? 42.719 -15.289 1.908 1 90.75 151 PRO A CA 1
ATOM 1176 C C . PRO A 1 151 ? 43.344 -13.914 2.021 1 90.75 151 PRO A C 1
ATOM 1178 O O . PRO A 1 151 ? 43.406 -13.172 1.038 1 90.75 151 PRO A O 1
ATOM 1181 N N . ASP A 1 152 ? 43.875 -13.602 3.178 1 89.81 152 ASP A N 1
ATOM 1182 C CA . ASP A 1 152 ? 44.5 -12.297 3.383 1 89.81 152 ASP A CA 1
ATOM 1183 C C . ASP A 1 152 ? 45.75 -12.156 2.527 1 89.81 152 ASP A C 1
ATOM 1185 O O . ASP A 1 152 ? 46.062 -11.062 2.041 1 89.81 152 ASP A O 1
ATOM 1189 N N . SER A 1 153 ? 46.438 -13.211 2.379 1 91 153 SER A N 1
ATOM 1190 C CA . SER A 1 153 ? 47.656 -13.203 1.577 1 91 153 SER A CA 1
ATOM 1191 C C . SER A 1 153 ? 47.375 -13.555 0.123 1 91 153 SER A C 1
ATOM 1193 O O . SER A 1 153 ? 48.156 -13.195 -0.774 1 91 153 SER A O 1
ATOM 1195 N N . LEU A 1 154 ? 46.344 -14.242 -0.06 1 93.69 154 LEU A N 1
ATOM 1196 C CA . LEU A 1 154 ? 46.031 -14.781 -1.377 1 93.69 154 LEU A CA 1
ATOM 1197 C C . LEU A 1 154 ? 45.469 -13.688 -2.291 1 93.69 154 LEU A C 1
ATOM 1199 O O . LEU A 1 154 ? 45.906 -13.547 -3.434 1 93.69 154 LEU A O 1
ATOM 1203 N N . PHE A 1 155 ? 44.594 -12.891 -1.786 1 95.69 155 PHE A N 1
ATOM 1204 C CA . PHE A 1 155 ? 43.906 -11.906 -2.611 1 95.69 155 PHE A CA 1
ATOM 1205 C C . PHE A 1 155 ? 44.562 -10.531 -2.469 1 95.69 155 PHE A C 1
ATOM 1207 O O . PHE A 1 155 ? 44.969 -10.148 -1.378 1 95.69 155 PHE A O 1
ATOM 1214 N N . GLN A 1 156 ? 44.562 -9.812 -3.492 1 94.62 156 GLN A N 1
ATOM 1215 C CA . GLN A 1 156 ? 45.062 -8.438 -3.479 1 94.62 156 GLN A CA 1
ATOM 1216 C C . GLN A 1 156 ? 44.094 -7.512 -2.732 1 94.62 156 GLN A C 1
ATOM 1218 O O . GLN A 1 156 ? 44.531 -6.57 -2.068 1 94.62 156 GLN A O 1
ATOM 1223 N N . GLU A 1 157 ? 42.875 -7.777 -3.014 1 94.75 157 GLU A N 1
ATOM 1224 C CA . GLU A 1 157 ? 41.812 -6.984 -2.406 1 94.75 157 GLU A CA 1
ATOM 1225 C C . GLU A 1 157 ? 40.594 -7.844 -2.088 1 94.75 157 GLU A C 1
ATOM 1227 O O . GLU A 1 157 ? 40.25 -8.758 -2.842 1 94.75 157 GLU A O 1
ATOM 1232 N N . GLN A 1 158 ? 40 -7.562 -0.91 1 95.06 158 GLN A N 1
ATOM 1233 C CA . GLN A 1 158 ? 38.75 -8.188 -0.515 1 95.06 158 GLN A CA 1
ATOM 1234 C C . GLN A 1 158 ? 37.719 -7.141 -0.143 1 95.06 158 GLN A C 1
ATOM 1236 O O . GLN A 1 158 ? 37.969 -6.273 0.698 1 95.06 158 GLN A O 1
ATOM 1241 N N . ARG A 1 159 ? 36.625 -7.191 -0.842 1 95.06 159 ARG A N 1
ATOM 1242 C CA . ARG A 1 159 ? 35.531 -6.254 -0.562 1 95.06 159 ARG A CA 1
ATOM 1243 C C . ARG A 1 159 ? 34.281 -6.992 -0.138 1 95.06 159 ARG A C 1
ATOM 1245 O O . ARG A 1 159 ? 34 -8.086 -0.63 1 95.06 159 ARG A O 1
ATOM 1252 N N . PHE A 1 160 ? 33.594 -6.453 0.777 1 92.56 160 PHE A N 1
ATOM 1253 C CA . PHE A 1 160 ? 32.281 -6.934 1.186 1 92.56 160 PHE A CA 1
ATOM 1254 C C . PHE A 1 160 ? 31.172 -6.031 0.635 1 92.56 160 PHE A C 1
ATOM 1256 O O . PHE A 1 160 ? 31.094 -4.852 0.976 1 92.56 160 PHE A O 1
ATOM 1263 N N . LEU A 1 161 ? 30.312 -6.664 -0.154 1 88.81 161 LEU A N 1
ATOM 1264 C CA . LEU A 1 161 ? 29.391 -5.836 -0.919 1 88.81 161 LEU A CA 1
ATOM 1265 C C . LEU A 1 161 ? 27.953 -6.027 -0.428 1 88.81 161 LEU A C 1
ATOM 1267 O O . LEU A 1 161 ? 27.031 -5.414 -0.959 1 88.81 161 LEU A O 1
ATOM 1271 N N . GLY A 1 162 ? 27.703 -6.938 0.469 1 78 162 GLY A N 1
ATOM 1272 C CA . GLY A 1 162 ? 26.453 -6.992 1.186 1 78 162 GLY A CA 1
ATOM 1273 C C . GLY A 1 162 ? 25.516 -8.07 0.67 1 78 162 GLY A C 1
ATOM 1274 O O . GLY A 1 162 ? 24.812 -8.711 1.451 1 78 162 GLY A O 1
ATOM 1275 N N . THR A 1 163 ? 25.344 -8.18 -0.687 1 80.5 163 THR A N 1
ATOM 1276 C CA . THR A 1 163 ? 24.422 -9.156 -1.26 1 80.5 163 THR A CA 1
ATOM 1277 C C . THR A 1 163 ? 25.109 -9.969 -2.35 1 80.5 163 THR A C 1
ATOM 1279 O O . THR A 1 163 ? 26.125 -9.539 -2.908 1 80.5 163 THR A O 1
ATOM 1282 N N . TYR A 1 164 ? 24.516 -11.125 -2.652 1 84.62 164 TYR A N 1
ATOM 1283 C CA . TYR A 1 164 ? 25.031 -11.945 -3.738 1 84.62 164 TYR A CA 1
ATOM 1284 C C . TYR A 1 164 ? 24.969 -11.195 -5.066 1 84.62 164 TYR A C 1
ATOM 1286 O O . TYR A 1 164 ? 25.922 -11.25 -5.852 1 84.62 164 TYR A O 1
ATOM 1294 N N . ARG A 1 165 ? 23.859 -10.539 -5.297 1 83.25 165 ARG A N 1
ATOM 1295 C CA . ARG A 1 165 ? 23.688 -9.82 -6.555 1 83.25 165 ARG A CA 1
ATOM 1296 C C . ARG A 1 165 ? 24.781 -8.781 -6.75 1 83.25 165 ARG A C 1
ATOM 1298 O O . ARG A 1 165 ? 25.391 -8.695 -7.82 1 83.25 165 ARG A O 1
ATOM 1305 N N . ARG A 1 166 ? 25.094 -7.98 -5.73 1 85.69 166 ARG A N 1
ATOM 1306 C CA . ARG A 1 166 ? 26.109 -6.934 -5.824 1 85.69 166 ARG A CA 1
ATOM 1307 C C . ARG A 1 166 ? 27.5 -7.531 -6.027 1 85.69 166 ARG A C 1
ATOM 1309 O O . ARG A 1 166 ? 28.312 -6.984 -6.77 1 85.69 166 ARG A O 1
ATOM 1316 N N . ALA A 1 167 ? 27.734 -8.602 -5.324 1 92.5 167 ALA A N 1
ATOM 1317 C CA . ALA A 1 167 ? 29.016 -9.266 -5.48 1 92.5 167 ALA A CA 1
ATOM 1318 C C . ALA A 1 167 ? 29.188 -9.789 -6.902 1 92.5 167 ALA A C 1
ATOM 1320 O O . ALA A 1 167 ? 30.266 -9.641 -7.5 1 92.5 167 ALA A O 1
ATOM 1321 N N . LEU A 1 168 ? 28.156 -10.344 -7.422 1 93.56 168 LEU A N 1
ATOM 1322 C CA . LEU A 1 168 ? 28.203 -10.867 -8.781 1 93.56 168 LEU A CA 1
ATOM 1323 C C . LEU A 1 168 ? 28.328 -9.734 -9.797 1 93.56 168 LEU A C 1
ATOM 1325 O O . LEU A 1 168 ? 29.047 -9.859 -10.789 1 93.56 168 LEU A O 1
ATOM 1329 N N . GLN A 1 169 ? 27.625 -8.688 -9.547 1 91.5 169 GLN A N 1
ATOM 1330 C CA . GLN A 1 169 ? 27.703 -7.531 -10.438 1 91.5 169 GLN A CA 1
ATOM 1331 C C . GLN A 1 169 ? 29.109 -6.941 -10.461 1 91.5 169 GLN A C 1
ATOM 1333 O O . GLN A 1 169 ? 29.562 -6.469 -11.5 1 91.5 169 GLN A O 1
ATOM 1338 N N . ALA A 1 170 ? 29.75 -6.926 -9.336 1 94.94 170 ALA A N 1
ATOM 1339 C CA . ALA A 1 170 ? 31.125 -6.438 -9.273 1 94.94 170 ALA A CA 1
ATOM 1340 C C . ALA A 1 170 ? 32.031 -7.254 -10.18 1 94.94 170 ALA A C 1
ATOM 1342 O O . ALA A 1 170 ? 32.938 -6.707 -10.812 1 94.94 170 ALA A O 1
ATOM 1343 N N . VAL A 1 171 ? 31.828 -8.477 -10.195 1 96.75 171 VAL A N 1
ATOM 1344 C CA . VAL A 1 171 ? 32.625 -9.344 -11.055 1 96.75 171 VAL A CA 1
ATOM 1345 C C . VAL A 1 171 ? 32.281 -9.078 -12.516 1 96.75 171 VAL A C 1
ATOM 1347 O O . VAL A 1 171 ? 33.156 -8.984 -13.367 1 96.75 171 VAL A O 1
ATOM 1350 N N . LEU A 1 172 ? 30.984 -8.914 -12.805 1 95.56 172 LEU A N 1
ATOM 1351 C CA . LEU A 1 172 ? 30.516 -8.664 -14.164 1 95.56 172 LEU A CA 1
ATOM 1352 C C . LEU A 1 172 ? 31.062 -7.348 -14.695 1 95.56 172 LEU A C 1
ATOM 1354 O O . LEU A 1 172 ? 31.391 -7.242 -15.883 1 95.56 172 LEU A O 1
ATOM 1358 N N . GLN A 1 173 ? 31.219 -6.391 -13.836 1 94.62 173 GLN A N 1
ATOM 1359 C CA . GLN A 1 173 ? 31.656 -5.059 -14.227 1 94.62 173 GLN A CA 1
ATOM 1360 C C . GLN A 1 173 ? 33.156 -4.945 -14.195 1 94.62 173 GLN A C 1
ATOM 1362 O O . GLN A 1 173 ? 33.719 -3.912 -14.57 1 94.62 173 GLN A O 1
ATOM 1367 N N . GLY A 1 174 ? 33.781 -5.891 -13.695 1 94.12 174 GLY A N 1
ATOM 1368 C CA . GLY A 1 174 ? 35.25 -5.898 -13.68 1 94.12 174 GLY A CA 1
ATOM 1369 C C . GLY A 1 174 ? 35.812 -5.23 -12.445 1 94.12 174 GLY A C 1
ATOM 1370 O O . GLY A 1 174 ? 37.031 -4.957 -12.398 1 94.12 174 GLY A O 1
ATOM 1371 N N . GLU A 1 175 ? 35 -4.984 -11.508 1 95.44 175 GLU A N 1
ATOM 1372 C CA . GLU A 1 175 ? 35.469 -4.383 -10.258 1 95.44 175 GLU A CA 1
ATOM 1373 C C . GLU A 1 175 ? 36.125 -5.422 -9.352 1 95.44 175 GLU A C 1
ATOM 1375 O O . GLU A 1 175 ? 36.875 -5.074 -8.453 1 95.44 175 GLU A O 1
ATOM 1380 N N . ALA A 1 176 ? 35.75 -6.652 -9.516 1 97.44 176 ALA A N 1
ATOM 1381 C CA . ALA A 1 176 ? 36.344 -7.809 -8.836 1 97.44 176 ALA A CA 1
ATOM 1382 C C . ALA A 1 176 ? 36.562 -8.969 -9.797 1 97.44 176 ALA A C 1
ATOM 1384 O O . ALA A 1 176 ? 36.031 -8.961 -10.914 1 97.44 176 ALA A O 1
ATOM 1385 N N . ASP A 1 177 ? 37.312 -9.852 -9.312 1 97.31 177 ASP A N 1
ATOM 1386 C CA . ASP A 1 177 ? 37.656 -10.945 -10.211 1 97.31 177 ASP A CA 1
ATOM 1387 C C . ASP A 1 177 ? 36.969 -12.242 -9.805 1 97.31 177 ASP A C 1
ATOM 1389 O O . ASP A 1 177 ? 36.781 -13.141 -10.625 1 97.31 177 ASP A O 1
ATOM 1393 N N . VAL A 1 178 ? 36.719 -12.352 -8.562 1 96.94 178 VAL A N 1
ATOM 1394 C CA . VAL A 1 178 ? 36.125 -13.594 -8.07 1 96.94 178 VAL A CA 1
ATOM 1395 C C . VAL A 1 178 ? 35.125 -13.281 -6.98 1 96.94 178 VAL A C 1
ATOM 1397 O O . VAL A 1 178 ? 35.25 -12.289 -6.254 1 96.94 178 VAL A O 1
ATOM 1400 N N . THR A 1 179 ? 34.062 -14.086 -6.922 1 96.5 179 THR A N 1
ATOM 1401 C CA . THR A 1 179 ? 33.062 -14.055 -5.855 1 96.5 179 THR A CA 1
ATOM 1402 C C . THR A 1 179 ? 32.562 -15.461 -5.531 1 96.5 179 THR A C 1
ATOM 1404 O O . THR A 1 179 ? 33.094 -16.438 -6.062 1 96.5 179 THR A O 1
ATOM 1407 N N . SER A 1 180 ? 31.734 -15.57 -4.578 1 94.81 180 SER A N 1
ATOM 1408 C CA . SER A 1 180 ? 31.172 -16.859 -4.188 1 94.81 180 SER A CA 1
ATOM 1409 C C . SER A 1 180 ? 29.672 -16.797 -4.02 1 94.81 180 SER A C 1
ATOM 1411 O O . SER A 1 180 ? 29.125 -15.766 -3.6 1 94.81 180 SER A O 1
ATOM 1413 N N . VAL A 1 181 ? 29 -17.875 -4.414 1 91.19 181 VAL A N 1
ATOM 1414 C CA . VAL A 1 181 ? 27.547 -17.969 -4.281 1 91.19 181 VAL A CA 1
ATOM 1415 C C . VAL A 1 181 ? 27.156 -19.328 -3.729 1 91.19 181 VAL A C 1
ATOM 1417 O O . VAL A 1 181 ? 27.875 -20.312 -3.936 1 91.19 181 VAL A O 1
ATOM 1420 N N . PHE A 1 182 ? 26.094 -19.281 -3.035 1 86.44 182 PHE A N 1
ATOM 1421 C CA . PHE A 1 182 ? 25.578 -20.562 -2.553 1 86.44 182 PHE A CA 1
ATOM 1422 C C . PHE A 1 182 ? 25.062 -21.406 -3.709 1 86.44 182 PHE A C 1
ATOM 1424 O O . PHE A 1 182 ? 24.484 -20.891 -4.66 1 86.44 182 PHE A O 1
ATOM 1431 N N . ALA A 1 183 ? 25.344 -22.719 -3.656 1 84.06 183 ALA A N 1
ATOM 1432 C CA . ALA A 1 183 ? 24.922 -23.656 -4.688 1 84.06 183 ALA A CA 1
ATOM 1433 C C . ALA A 1 183 ? 24.344 -24.938 -4.066 1 84.06 183 ALA A C 1
ATOM 1435 O O . ALA A 1 183 ? 25.016 -25.578 -3.252 1 84.06 183 ALA A O 1
ATOM 1436 N N . SER A 1 184 ? 23.172 -25.266 -4.492 1 77.25 184 SER A N 1
ATOM 1437 C CA . SER A 1 184 ? 22.547 -26.5 -4 1 77.25 184 SER A CA 1
ATOM 1438 C C . SER A 1 184 ? 23.219 -27.734 -4.59 1 77.25 184 SER A C 1
ATOM 1440 O O . SER A 1 184 ? 23.188 -28.812 -3.992 1 77.25 184 SER A O 1
ATOM 1442 N N . TYR A 1 185 ? 23.734 -27.531 -5.816 1 76.88 185 TYR A N 1
ATOM 1443 C CA . TYR A 1 185 ? 24.406 -28.609 -6.504 1 76.88 185 TYR A CA 1
ATOM 1444 C C . TYR A 1 185 ? 25.781 -28.172 -6.992 1 76.88 185 TYR A C 1
ATOM 1446 O O . TYR A 1 185 ? 26 -27 -7.27 1 76.88 185 TYR A O 1
ATOM 1454 N N . SER A 1 186 ? 26.656 -29.172 -6.992 1 75 186 SER A N 1
ATOM 1455 C CA . SER A 1 186 ? 28 -28.875 -7.492 1 75 186 SER A CA 1
ATOM 1456 C C . SER A 1 186 ? 28.109 -29.141 -8.992 1 75 186 SER A C 1
ATOM 1458 O O . SER A 1 186 ? 28.891 -29.984 -9.422 1 75 186 SER A O 1
ATOM 1460 N N . ASN A 1 187 ? 27.078 -28.703 -9.688 1 75.12 187 ASN A N 1
ATOM 1461 C CA . ASN A 1 187 ? 27.047 -28.844 -11.141 1 75.12 187 ASN A CA 1
ATOM 1462 C C . ASN A 1 187 ? 26.875 -27.5 -11.844 1 75.12 187 ASN A C 1
ATOM 1464 O O . ASN A 1 187 ? 26.125 -26.656 -11.383 1 75.12 187 ASN A O 1
ATOM 1468 N N . GLU A 1 188 ? 27.625 -27.344 -12.898 1 72.62 188 GLU A N 1
ATOM 1469 C CA . GLU A 1 188 ? 27.688 -26.078 -13.625 1 72.62 188 GLU A CA 1
ATOM 1470 C C . GLU A 1 188 ? 26.297 -25.656 -14.125 1 72.62 188 GLU A C 1
ATOM 1472 O O . GLU A 1 188 ? 25.938 -24.484 -14.047 1 72.62 188 GLU A O 1
ATOM 1477 N N . HIS A 1 189 ? 25.641 -26.609 -14.617 1 71.19 189 HIS A N 1
ATOM 1478 C CA . HIS A 1 189 ? 24.344 -26.266 -15.211 1 71.19 189 HIS A CA 1
ATOM 1479 C C . HIS A 1 189 ? 23.328 -25.875 -14.141 1 71.19 189 HIS A C 1
ATOM 1481 O O . HIS A 1 189 ? 22.531 -24.969 -14.344 1 71.19 189 HIS A O 1
ATOM 1487 N N . ALA A 1 190 ? 23.484 -26.516 -12.969 1 72.81 190 ALA A N 1
ATOM 1488 C CA . ALA A 1 190 ? 22.578 -26.188 -11.875 1 72.81 190 ALA A CA 1
ATOM 1489 C C . ALA A 1 190 ? 22.859 -24.797 -11.32 1 72.81 190 ALA A C 1
ATOM 1491 O O . ALA A 1 190 ? 21.938 -24.062 -10.969 1 72.81 190 ALA A O 1
ATOM 1492 N N . ILE A 1 191 ? 24.125 -24.453 -11.281 1 79.38 191 ILE A N 1
ATOM 1493 C CA . ILE A 1 191 ? 24.516 -23.172 -10.719 1 79.38 191 ILE A CA 1
ATOM 1494 C C . ILE A 1 191 ? 24.094 -22.047 -11.648 1 79.38 191 ILE A C 1
ATOM 1496 O O . ILE A 1 191 ? 23.797 -20.938 -11.203 1 79.38 191 ILE A O 1
ATOM 1500 N N . ARG A 1 192 ? 24.031 -22.375 -12.898 1 78.31 192 ARG A N 1
ATOM 1501 C CA . ARG A 1 192 ? 23.625 -21.359 -13.859 1 78.31 192 ARG A CA 1
ATOM 1502 C C . ARG A 1 192 ? 22.203 -20.859 -13.578 1 78.31 192 ARG A C 1
ATOM 1504 O O . ARG A 1 192 ? 21.906 -19.672 -13.773 1 78.31 192 ARG A O 1
ATOM 1511 N N . ALA A 1 193 ? 21.438 -21.797 -13.164 1 71.12 193 ALA A N 1
ATOM 1512 C CA . ALA A 1 193 ? 20.078 -21.422 -12.805 1 71.12 193 ALA A CA 1
ATOM 1513 C C . ALA A 1 193 ? 20.078 -20.453 -11.617 1 71.12 193 ALA A C 1
ATOM 1515 O O . ALA A 1 193 ? 19.297 -19.5 -11.594 1 71.12 193 ALA A O 1
ATOM 1516 N N . THR A 1 194 ? 20.891 -20.734 -10.656 1 76.56 194 THR A N 1
ATOM 1517 C CA . THR A 1 194 ? 21.016 -19.859 -9.484 1 76.56 194 THR A CA 1
ATOM 1518 C C . THR A 1 194 ? 21.547 -18.484 -9.883 1 76.56 194 THR A C 1
ATOM 1520 O O . THR A 1 194 ? 21.031 -17.469 -9.43 1 76.56 194 THR A O 1
ATOM 1523 N N . LEU A 1 195 ? 22.531 -18.5 -10.742 1 85.81 195 LEU A N 1
ATOM 1524 C CA . LEU A 1 195 ? 23.125 -17.25 -11.203 1 85.81 195 LEU A CA 1
ATOM 1525 C C . LEU A 1 195 ? 22.109 -16.406 -11.977 1 85.81 195 LEU A C 1
ATOM 1527 O O . LEU A 1 195 ? 22.062 -15.188 -11.836 1 85.81 195 LEU A O 1
ATOM 1531 N N . ALA A 1 196 ? 21.297 -17.094 -12.742 1 78.31 196 ALA A N 1
ATOM 1532 C CA . ALA A 1 196 ? 20.281 -16.406 -13.523 1 78.31 196 ALA A CA 1
ATOM 1533 C C . ALA A 1 196 ? 19.281 -15.703 -12.609 1 78.31 196 ALA A C 1
ATOM 1535 O O . ALA A 1 196 ? 18.766 -14.641 -12.953 1 78.31 196 ALA A O 1
ATOM 1536 N N . GLY A 1 197 ? 19.031 -16.281 -11.516 1 74.25 197 GLY A N 1
ATOM 1537 C CA . GLY A 1 197 ? 18.125 -15.672 -10.555 1 74.25 197 GLY A CA 1
ATOM 1538 C C . GLY A 1 197 ? 18.625 -14.344 -10.016 1 74.25 197 GLY A C 1
ATOM 1539 O O . GLY A 1 197 ? 17.844 -13.484 -9.633 1 74.25 197 GLY A O 1
ATOM 1540 N N . PHE A 1 198 ? 19.953 -14.164 -9.984 1 77.44 198 PHE A N 1
ATOM 1541 C CA . PHE A 1 198 ? 20.531 -12.953 -9.414 1 77.44 198 PHE A CA 1
ATOM 1542 C C . PHE A 1 198 ? 20.781 -11.914 -10.492 1 77.44 198 PHE A C 1
ATOM 1544 O O . PHE A 1 198 ? 20.578 -10.719 -10.273 1 77.44 198 PHE A O 1
ATOM 1551 N N . VAL A 1 199 ? 21.281 -12.398 -11.703 1 84.25 199 VAL A N 1
ATOM 1552 C CA . VAL A 1 199 ? 21.781 -11.414 -12.656 1 84.25 199 VAL A CA 1
ATOM 1553 C C . VAL A 1 199 ? 21.078 -11.586 -13.992 1 84.25 199 VAL A C 1
ATOM 1555 O O . VAL A 1 199 ? 21.453 -10.961 -14.984 1 84.25 199 VAL A O 1
ATOM 1558 N N . GLY A 1 200 ? 20.109 -12.438 -14.078 1 75.62 200 GLY A N 1
ATOM 1559 C CA . GLY A 1 200 ? 19.344 -12.625 -15.305 1 75.62 200 GLY A CA 1
ATOM 1560 C C . GLY A 1 200 ? 20.156 -13.234 -16.422 1 75.62 200 GLY A C 1
ATOM 1561 O O . GLY A 1 200 ? 20.844 -14.242 -16.234 1 75.62 200 GLY A O 1
ATOM 1562 N N . HIS A 1 201 ? 20.094 -12.617 -17.578 1 77.56 201 HIS A N 1
ATOM 1563 C CA . HIS A 1 201 ? 20.75 -13.133 -18.766 1 77.56 201 HIS A CA 1
ATOM 1564 C C . HIS A 1 201 ? 22.266 -12.961 -18.703 1 77.56 201 HIS A C 1
ATOM 1566 O O . HIS A 1 201 ? 23 -13.68 -19.375 1 77.56 201 HIS A O 1
ATOM 1572 N N . GLU A 1 202 ? 22.703 -12.117 -17.891 1 87.12 202 GLU A N 1
ATOM 1573 C CA . GLU A 1 202 ? 24.125 -11.844 -17.781 1 87.12 202 GLU A CA 1
ATOM 1574 C C . GLU A 1 202 ? 24.859 -13.016 -17.141 1 87.12 202 GLU A C 1
ATOM 1576 O O . GLU A 1 202 ? 26.094 -13.031 -17.094 1 87.12 202 GLU A O 1
ATOM 1581 N N . GLN A 1 203 ? 24.062 -13.984 -16.672 1 86.81 203 GLN A N 1
ATOM 1582 C CA . GLN A 1 203 ? 24.688 -15.148 -16.047 1 86.81 203 GLN A CA 1
ATOM 1583 C C . GLN A 1 203 ? 25.625 -15.859 -17.016 1 86.81 203 GLN A C 1
ATOM 1585 O O . GLN A 1 203 ? 26.578 -16.516 -16.609 1 86.81 203 GLN A O 1
ATOM 1590 N N . GLU A 1 204 ? 25.359 -15.656 -18.344 1 86 204 GLU A N 1
ATOM 1591 C CA . GLU A 1 204 ? 26.203 -16.297 -19.359 1 86 204 GLU A CA 1
ATOM 1592 C C . GLU A 1 204 ? 27.625 -15.773 -19.312 1 86 204 GLU A C 1
ATOM 1594 O O . GLU A 1 204 ? 28.562 -16.453 -19.75 1 86 204 GLU A O 1
ATOM 1599 N N . ARG A 1 205 ? 27.766 -14.648 -18.719 1 94.06 205 ARG A N 1
ATOM 1600 C CA . ARG A 1 205 ? 29.078 -14.016 -18.656 1 94.06 205 ARG A CA 1
ATOM 1601 C C . ARG A 1 205 ? 29.844 -14.453 -17.406 1 94.06 205 ARG A C 1
ATOM 1603 O O . ARG A 1 205 ? 30.969 -14.016 -17.156 1 94.06 205 ARG A O 1
ATOM 1610 N N . LEU A 1 206 ? 29.266 -15.305 -16.656 1 94.31 206 LEU A N 1
ATOM 1611 C CA . LEU A 1 206 ? 29.875 -15.828 -15.43 1 94.31 206 LEU A CA 1
ATOM 1612 C C . LEU A 1 206 ? 30.109 -17.328 -15.539 1 94.31 206 LEU A C 1
ATOM 1614 O O . LEU A 1 206 ? 29.391 -18.031 -16.25 1 94.31 206 LEU A O 1
ATOM 1618 N N . VAL A 1 207 ? 31.125 -17.828 -14.883 1 92.75 207 VAL A N 1
ATOM 1619 C CA . VAL A 1 207 ? 31.406 -19.25 -14.883 1 92.75 207 VAL A CA 1
ATOM 1620 C C . VAL A 1 207 ? 31.875 -19.688 -13.5 1 92.75 207 VAL A C 1
ATOM 1622 O O . VAL A 1 207 ? 32.75 -19.047 -12.906 1 92.75 207 VAL A O 1
ATOM 1625 N N . PRO A 1 208 ? 31.188 -20.656 -12.977 1 92.94 208 PRO A N 1
ATOM 1626 C CA . PRO A 1 208 ? 31.75 -21.25 -11.758 1 92.94 208 PRO A CA 1
ATOM 1627 C C . PRO A 1 208 ? 33 -22.094 -12.023 1 92.94 208 PRO A C 1
ATOM 1629 O O . PRO A 1 208 ? 33.062 -22.766 -13.047 1 92.94 208 PRO A O 1
ATOM 1632 N N . PHE A 1 209 ? 34 -22.078 -11.117 1 92.44 209 PHE A N 1
ATOM 1633 C CA . PHE A 1 209 ? 35.25 -22.812 -11.422 1 92.44 209 PHE A CA 1
ATOM 1634 C C . PHE A 1 209 ? 35.656 -23.672 -10.234 1 92.44 209 PHE A C 1
ATOM 1636 O O . PHE A 1 209 ? 36.531 -24.531 -10.367 1 92.44 209 PHE A O 1
ATOM 1643 N N . LEU A 1 210 ? 35.062 -23.469 -9.133 1 92.31 210 LEU A N 1
ATOM 1644 C CA . LEU A 1 210 ? 35.375 -24.266 -7.949 1 92.31 210 LEU A CA 1
ATOM 1645 C C . LEU A 1 210 ? 34.156 -24.391 -7.047 1 92.31 210 LEU A C 1
ATOM 1647 O O . LEU A 1 210 ? 33.344 -23.453 -6.941 1 92.31 210 LEU A O 1
ATOM 1651 N N . TYR A 1 211 ? 34 -25.578 -6.418 1 92.56 211 TYR A N 1
ATOM 1652 C CA . TYR A 1 211 ? 32.969 -25.828 -5.434 1 92.56 211 TYR A CA 1
ATOM 1653 C C . TYR A 1 211 ? 33.531 -26.297 -4.109 1 92.56 211 TYR A C 1
ATOM 1655 O O . TYR A 1 211 ? 34.469 -27.094 -4.086 1 92.56 211 TYR A O 1
ATOM 1663 N N . THR A 1 212 ? 33.031 -25.766 -3.088 1 93.19 212 THR A N 1
ATOM 1664 C CA . THR A 1 212 ? 33.469 -26.188 -1.763 1 93.19 212 THR A CA 1
ATOM 1665 C C . THR A 1 212 ? 32.812 -27.5 -1.363 1 93.19 212 THR A C 1
ATOM 1667 O O . THR A 1 212 ? 31.922 -27.984 -2.062 1 93.19 212 THR A O 1
ATOM 1670 N N . GLU A 1 213 ? 33.312 -28.125 -0.256 1 89.94 213 GLU A N 1
ATOM 1671 C CA . GLU A 1 213 ? 32.594 -29.234 0.366 1 89.94 213 GLU A CA 1
ATOM 1672 C C . GLU A 1 213 ? 31.234 -28.781 0.883 1 89.94 213 GLU A C 1
ATOM 1674 O O . GLU A 1 213 ? 31.031 -27.609 1.213 1 89.94 213 GLU A O 1
ATOM 1679 N N . PRO A 1 214 ? 30.328 -29.688 0.912 1 89.38 214 PRO A N 1
ATOM 1680 C CA . PRO A 1 214 ? 28.984 -29.312 1.363 1 89.38 214 PRO A CA 1
ATOM 1681 C C . PRO A 1 214 ? 28.922 -29.062 2.869 1 89.38 214 PRO A C 1
ATOM 1683 O O . PRO A 1 214 ? 29.734 -29.609 3.625 1 89.38 214 PRO A O 1
ATOM 1686 N N . THR A 1 215 ? 28.109 -28.188 3.301 1 90.62 215 THR A N 1
ATOM 1687 C CA . THR A 1 215 ? 27.766 -27.938 4.695 1 90.62 215 THR A CA 1
ATOM 1688 C C . THR A 1 215 ? 26.25 -27.984 4.902 1 90.62 215 THR A C 1
ATOM 1690 O O . THR A 1 215 ? 25.484 -28.016 3.934 1 90.62 215 THR A O 1
ATOM 1693 N N . LEU A 1 216 ? 25.875 -28.156 6.148 1 91.31 216 LEU A N 1
ATOM 1694 C CA . LEU A 1 216 ? 24.438 -28.078 6.449 1 91.31 216 LEU A CA 1
ATOM 1695 C C . LEU A 1 216 ? 23.891 -26.703 6.078 1 91.31 216 LEU A C 1
ATOM 1697 O O . LEU A 1 216 ? 24.594 -25.703 6.148 1 91.31 216 LEU A O 1
ATOM 1701 N N . SER A 1 217 ? 22.703 -26.672 5.66 1 90.81 217 SER A N 1
ATOM 1702 C CA . SER A 1 217 ? 22.031 -25.438 5.266 1 90.81 217 SER A CA 1
ATOM 1703 C C . SER A 1 217 ? 21.781 -24.547 6.477 1 90.81 217 SER A C 1
ATOM 1705 O O . SER A 1 217 ? 21.875 -24.984 7.617 1 90.81 217 SER A O 1
ATOM 1707 N N . ASP A 1 218 ? 21.469 -23.266 6.141 1 89.88 218 ASP A N 1
ATOM 1708 C CA . ASP A 1 218 ? 20.938 -22.375 7.164 1 89.88 218 ASP A CA 1
ATOM 1709 C C . ASP A 1 218 ? 19.625 -22.891 7.738 1 89.88 218 ASP A C 1
ATOM 1711 O O . ASP A 1 218 ? 19.078 -23.875 7.234 1 89.88 218 ASP A O 1
ATOM 1715 N N . GLY A 1 219 ? 19.266 -22.328 8.781 1 91.62 219 GLY A N 1
ATOM 1716 C CA . GLY A 1 219 ? 18.047 -22.828 9.414 1 91.62 219 GLY A CA 1
ATOM 1717 C C . GLY A 1 219 ? 17.516 -21.906 10.5 1 91.62 219 GLY A C 1
ATOM 1718 O O . GLY A 1 219 ? 17.891 -20.75 10.578 1 91.62 219 GLY A O 1
ATOM 1719 N N . ILE A 1 220 ? 16.562 -22.469 11.18 1 93.38 220 ILE A N 1
ATOM 1720 C CA . ILE A 1 220 ? 15.883 -21.734 12.242 1 93.38 220 ILE A CA 1
ATOM 1721 C C . ILE A 1 220 ? 16.266 -22.328 13.602 1 93.38 220 ILE A C 1
ATOM 1723 O O . ILE A 1 220 ? 16.078 -23.516 13.844 1 93.38 220 ILE A O 1
ATOM 1727 N N . ILE A 1 221 ? 16.797 -21.438 14.461 1 96.06 221 ILE A N 1
ATOM 1728 C CA . ILE A 1 221 ? 17.188 -21.797 15.82 1 96.06 221 ILE A CA 1
ATOM 1729 C C . ILE A 1 221 ? 16.031 -21.5 16.781 1 96.06 221 ILE A C 1
ATOM 1731 O O . ILE A 1 221 ? 15.562 -20.359 16.844 1 96.06 221 ILE A O 1
ATOM 1735 N N . LEU A 1 222 ? 15.586 -22.516 17.422 1 96.75 222 LEU A N 1
ATOM 1736 C CA . LEU A 1 222 ? 14.625 -22.312 18.5 1 96.75 222 LEU A CA 1
ATOM 1737 C C . LEU A 1 222 ? 15.344 -22.078 19.828 1 96.75 222 LEU A C 1
ATOM 1739 O O . LEU A 1 222 ? 16 -22.984 20.344 1 96.75 222 LEU A O 1
ATOM 1743 N N . MET A 1 223 ? 15.109 -20.953 20.406 1 96 223 MET A N 1
ATOM 1744 C CA . MET A 1 223 ? 15.891 -20.469 21.547 1 96 223 MET A CA 1
ATOM 1745 C C . MET A 1 223 ? 15.375 -21.078 22.859 1 96 223 MET A C 1
ATOM 1747 O O . MET A 1 223 ? 14.227 -21.516 22.922 1 96 223 MET A O 1
ATOM 1751 N N . PRO A 1 224 ? 16.156 -21.016 23.906 1 94 224 PRO A N 1
ATOM 1752 C CA . PRO A 1 224 ? 15.789 -21.625 25.203 1 94 224 PRO A CA 1
ATOM 1753 C C . PRO A 1 224 ? 14.656 -20.891 25.906 1 94 224 PRO A C 1
ATOM 1755 O O . PRO A 1 224 ? 14.047 -21.422 26.828 1 94 224 PRO A O 1
ATOM 1758 N N . ARG A 1 225 ? 14.398 -19.766 25.438 1 91.25 225 ARG A N 1
ATOM 1759 C CA . ARG A 1 225 ? 13.273 -19.031 26 1 91.25 225 ARG A CA 1
ATOM 1760 C C . ARG A 1 225 ? 11.961 -19.75 25.75 1 91.25 225 ARG A C 1
ATOM 1762 O O . ARG A 1 225 ? 10.984 -19.562 26.484 1 91.25 225 ARG A O 1
ATOM 1769 N N . LEU A 1 226 ? 11.922 -20.594 24.797 1 93.56 226 LEU A N 1
ATOM 1770 C CA . LEU A 1 226 ? 10.758 -21.406 24.5 1 93.56 226 LEU A CA 1
ATOM 1771 C C . LEU A 1 226 ? 10.727 -22.656 25.391 1 93.56 226 LEU A C 1
ATOM 1773 O O . LEU A 1 226 ? 11.773 -23.219 25.703 1 93.56 226 LEU A O 1
ATOM 1777 N N . SER A 1 227 ? 9.562 -23 25.797 1 92.88 227 SER A N 1
ATOM 1778 C CA . SER A 1 227 ? 9.422 -24.266 26.484 1 92.88 227 SER A CA 1
ATOM 1779 C C . SER A 1 227 ? 9.617 -25.438 25.531 1 92.88 227 SER A C 1
ATOM 1781 O O . SER A 1 227 ? 9.578 -25.266 24.312 1 92.88 227 SER A O 1
ATOM 1783 N N . GLU A 1 228 ? 9.875 -26.609 26.047 1 93.75 228 GLU A N 1
ATOM 1784 C CA . GLU A 1 228 ? 10.047 -27.797 25.219 1 93.75 228 GLU A CA 1
ATOM 1785 C C . GLU A 1 228 ? 8.781 -28.109 24.422 1 93.75 228 GLU A C 1
ATOM 1787 O O . GLU A 1 228 ? 8.867 -28.5 23.25 1 93.75 228 GLU A O 1
ATOM 1792 N N . ALA A 1 229 ? 7.727 -27.906 25.078 1 93.12 229 ALA A N 1
ATOM 1793 C CA . ALA A 1 229 ? 6.453 -28.141 24.406 1 93.12 229 ALA A CA 1
ATOM 1794 C C . ALA A 1 229 ? 6.242 -27.156 23.25 1 93.12 229 ALA A C 1
ATOM 1796 O O . ALA A 1 229 ? 5.75 -27.547 22.188 1 93.12 229 ALA A O 1
ATOM 1797 N N . GLU A 1 230 ? 6.609 -25.984 23.516 1 92.25 230 GLU A N 1
ATOM 1798 C CA . GLU A 1 230 ? 6.496 -24.953 22.469 1 92.25 230 GLU A CA 1
ATOM 1799 C C . GLU A 1 230 ? 7.418 -25.266 21.297 1 92.25 230 GLU A C 1
ATOM 1801 O O . GLU A 1 230 ? 7.016 -25.141 20.141 1 92.25 230 GLU A O 1
ATOM 1806 N N . ALA A 1 231 ? 8.578 -25.672 21.625 1 94.75 231 ALA A N 1
ATOM 1807 C CA . ALA A 1 231 ? 9.562 -25.984 20.594 1 94.75 231 ALA A CA 1
ATOM 1808 C C . ALA A 1 231 ? 9.094 -27.141 19.734 1 94.75 231 ALA A C 1
ATOM 1810 O O . ALA A 1 231 ? 9.234 -27.125 18.5 1 94.75 231 ALA A O 1
ATOM 1811 N N . GLN A 1 232 ? 8.547 -28.078 20.312 1 93.38 232 GLN A N 1
ATOM 1812 C CA . GLN A 1 232 ? 8.055 -29.234 19.578 1 93.38 232 GLN A CA 1
ATOM 1813 C C . GLN A 1 232 ? 6.906 -28.859 18.641 1 93.38 232 GLN A C 1
ATOM 1815 O O . GLN A 1 232 ? 6.816 -29.359 17.516 1 93.38 232 GLN A O 1
ATOM 1820 N N . ALA A 1 233 ? 6.086 -28.016 19.156 1 92.56 233 ALA A N 1
ATOM 1821 C CA . ALA A 1 233 ? 4.965 -27.562 18.344 1 92.56 233 ALA A CA 1
ATOM 1822 C C . ALA A 1 233 ? 5.457 -26.781 17.125 1 92.56 233 ALA A C 1
ATOM 1824 O O . ALA A 1 233 ? 4.93 -26.953 16.016 1 92.56 233 ALA A O 1
ATOM 1825 N N . ILE A 1 234 ? 6.434 -25.984 17.344 1 92.69 234 ILE A N 1
ATOM 1826 C CA . ILE A 1 234 ? 6.984 -25.172 16.266 1 92.69 234 ILE A CA 1
ATOM 1827 C C . ILE A 1 234 ? 7.68 -26.062 15.242 1 92.69 234 ILE A C 1
ATOM 1829 O O . ILE A 1 234 ? 7.52 -25.875 14.039 1 92.69 234 ILE A O 1
ATOM 1833 N N . VAL A 1 235 ? 8.414 -27.031 15.734 1 92.06 235 VAL A N 1
ATOM 1834 C CA . VAL A 1 235 ? 9.102 -27.969 14.852 1 92.06 235 VAL A CA 1
ATOM 1835 C C . VAL A 1 235 ? 8.086 -28.703 13.992 1 92.06 235 VAL A C 1
ATOM 1837 O O . VAL A 1 235 ? 8.297 -28.891 12.789 1 92.06 235 VAL A O 1
ATOM 1840 N N . ALA A 1 236 ? 7.039 -29.094 14.586 1 88.25 236 ALA A N 1
ATOM 1841 C CA . ALA A 1 236 ? 6 -29.812 13.867 1 88.25 236 ALA A CA 1
ATOM 1842 C C . ALA A 1 236 ? 5.402 -28.969 12.75 1 88.25 236 ALA A C 1
ATOM 1844 O O . ALA A 1 236 ? 5.168 -29.453 11.641 1 88.25 236 ALA A O 1
ATOM 1845 N N . VAL A 1 237 ? 5.184 -27.734 13.016 1 85.12 237 VAL A N 1
ATOM 1846 C CA . VAL A 1 237 ? 4.605 -26.828 12.023 1 85.12 237 VAL A CA 1
ATOM 1847 C C . VAL A 1 237 ? 5.605 -26.578 10.898 1 85.12 237 VAL A C 1
ATOM 1849 O O . VAL A 1 237 ? 5.254 -26.656 9.719 1 85.12 237 VAL A O 1
ATOM 1852 N N . LEU A 1 238 ? 6.855 -26.328 11.211 1 85.31 238 LEU A N 1
ATOM 1853 C CA . LEU A 1 238 ? 7.875 -25.984 10.227 1 85.31 238 LEU A CA 1
ATOM 1854 C C . LEU A 1 238 ? 8.172 -27.156 9.312 1 85.31 238 LEU A C 1
ATOM 1856 O O . LEU A 1 238 ? 8.359 -26.984 8.109 1 85.31 238 LEU A O 1
ATOM 1860 N N . THR A 1 239 ? 8.195 -28.266 9.836 1 82.12 239 THR A N 1
ATOM 1861 C CA . THR A 1 239 ? 8.57 -29.453 9.055 1 82.12 239 THR A CA 1
ATOM 1862 C C . THR A 1 239 ? 7.406 -29.906 8.172 1 82.12 239 THR A C 1
ATOM 1864 O O . THR A 1 239 ? 7.605 -30.641 7.203 1 82.12 239 THR A O 1
ATOM 1867 N N . ARG A 1 240 ? 6.277 -29.375 8.492 1 74.5 240 ARG A N 1
ATOM 1868 C CA . ARG A 1 240 ? 5.113 -29.719 7.684 1 74.5 240 ARG A CA 1
ATOM 1869 C C . ARG A 1 240 ? 4.855 -28.672 6.605 1 74.5 240 ARG A C 1
ATOM 1871 O O . ARG A 1 240 ? 4.094 -28.922 5.664 1 74.5 240 ARG A O 1
ATOM 1878 N N . MET A 1 241 ? 5.531 -27.562 6.91 1 69.12 241 MET A N 1
ATOM 1879 C CA . MET A 1 241 ? 5.352 -26.5 5.918 1 69.12 241 MET A CA 1
ATOM 1880 C C . MET A 1 241 ? 6.055 -26.859 4.613 1 69.12 241 MET A C 1
ATOM 1882 O O . MET A 1 241 ? 7.266 -27.094 4.602 1 69.12 241 MET A O 1
ATOM 1886 N N . ASN A 1 242 ? 5.523 -27.438 3.699 1 57.69 242 ASN A N 1
ATOM 1887 C CA . ASN A 1 242 ? 6.176 -27.812 2.447 1 57.69 242 ASN A CA 1
ATOM 1888 C C . ASN A 1 242 ? 5.629 -27.016 1.27 1 57.69 242 ASN A C 1
ATOM 1890 O O . ASN A 1 242 ? 4.496 -26.531 1.313 1 57.69 242 ASN A O 1
ATOM 1894 N N . VAL A 1 243 ? 6.668 -26.391 0.418 1 49.62 243 VAL A N 1
ATOM 1895 C CA . VAL A 1 243 ? 6.391 -25.625 -0.8 1 49.62 243 VAL A CA 1
ATOM 1896 C C . VAL A 1 243 ? 5.84 -26.562 -1.874 1 49.62 243 VAL A C 1
ATOM 1898 O O . VAL A 1 243 ? 6.574 -27.391 -2.422 1 49.62 243 VAL A O 1
ATOM 1901 N N . ASP A 1 244 ? 4.988 -27.438 -1.638 1 43 244 ASP A N 1
ATOM 1902 C CA . ASP A 1 244 ? 4.672 -28.344 -2.74 1 43 244 ASP A CA 1
ATOM 1903 C C . ASP A 1 244 ? 4.262 -27.562 -3.988 1 43 244 ASP A C 1
ATOM 1905 O O . ASP A 1 244 ? 3.096 -27.578 -4.383 1 43 244 ASP A O 1
ATOM 1909 N N . GLY A 1 245 ? 5.125 -26.609 -4.359 1 44.22 245 GLY A N 1
ATOM 1910 C CA . GLY A 1 245 ? 4.926 -26.062 -5.691 1 44.22 245 GLY A CA 1
ATOM 1911 C C . GLY A 1 245 ? 3.703 -25.172 -5.793 1 44.22 245 GLY A C 1
ATOM 1912 O O . GLY A 1 245 ? 3.465 -24.562 -6.836 1 44.22 245 GLY A O 1
ATOM 1913 N N . SER A 1 246 ? 2.709 -25.453 -4.863 1 42.34 246 SER A N 1
ATOM 1914 C CA . SER A 1 246 ? 1.347 -24.938 -4.902 1 42.34 246 SER A CA 1
ATOM 1915 C C . SER A 1 246 ? 1.288 -23.5 -4.383 1 42.34 246 SER A C 1
ATOM 1917 O O . SER A 1 246 ? 0.206 -22.938 -4.258 1 42.34 246 SER A O 1
ATOM 1919 N N . GLY A 1 247 ? 2.246 -22.859 -4.168 1 45.09 247 GLY A N 1
ATOM 1920 C CA . GLY A 1 247 ? 2.066 -21.469 -3.795 1 45.09 247 GLY A CA 1
ATOM 1921 C C . GLY A 1 247 ? 3.09 -20.984 -2.783 1 45.09 247 GLY A C 1
ATOM 1922 O O . GLY A 1 247 ? 3.176 -19.797 -2.502 1 45.09 247 GLY A O 1
ATOM 1923 N N . LEU A 1 248 ? 3.588 -21.953 -2.145 1 48.06 248 LEU A N 1
ATOM 1924 C CA . LEU A 1 248 ? 4.469 -21.594 -1.04 1 48.06 248 LEU A CA 1
ATOM 1925 C C . LEU A 1 248 ? 5.734 -20.922 -1.555 1 48.06 248 LEU A C 1
ATOM 1927 O O . LEU A 1 248 ? 6.477 -20.297 -0.781 1 48.06 248 LEU A O 1
ATOM 1931 N N . GLU A 1 249 ? 6.055 -21.344 -2.793 1 51.94 249 GLU A N 1
ATOM 1932 C CA . GLU A 1 249 ? 7.168 -20.594 -3.365 1 51.94 249 GLU A CA 1
ATOM 1933 C C . GLU A 1 249 ? 7.035 -19.109 -3.08 1 51.94 249 GLU A C 1
ATOM 1935 O O . GLU A 1 249 ? 8.039 -18.422 -2.879 1 51.94 249 GLU A O 1
ATOM 1940 N N . MET A 1 250 ? 5.758 -18.828 -3.027 1 50.75 250 MET A N 1
ATOM 1941 C CA . MET A 1 250 ? 5.469 -17.422 -2.777 1 50.75 250 MET A CA 1
ATOM 1942 C C . MET A 1 250 ? 5.863 -17.031 -1.357 1 50.75 250 MET A C 1
ATOM 1944 O O . MET A 1 250 ? 6.191 -15.875 -1.099 1 50.75 250 MET A O 1
ATOM 1948 N N . LEU A 1 251 ? 5.758 -18.125 -0.479 1 51.31 251 LEU A N 1
ATOM 1949 C CA . LEU A 1 251 ? 6.008 -17.781 0.915 1 51.31 251 LEU A CA 1
ATOM 1950 C C . LEU A 1 251 ? 7.504 -17.797 1.221 1 51.31 251 LEU A C 1
ATOM 1952 O O . LEU A 1 251 ? 8.016 -16.906 1.909 1 51.31 251 LEU A O 1
ATOM 1956 N N . MET A 1 252 ? 8.07 -18.875 0.727 1 54.75 252 MET A N 1
ATOM 1957 C CA . MET A 1 252 ? 9.43 -19.125 1.188 1 54.75 252 MET A CA 1
ATOM 1958 C C . MET A 1 252 ? 10.445 -18.766 0.105 1 54.75 252 MET A C 1
ATOM 1960 O O . MET A 1 252 ? 11.633 -19.062 0.237 1 54.75 252 MET A O 1
ATOM 1964 N N . GLY A 1 253 ? 9.82 -18.172 -0.986 1 52.12 253 GLY A N 1
ATOM 1965 C CA . GLY A 1 253 ? 10.555 -17.828 -2.191 1 52.12 253 GLY A CA 1
ATOM 1966 C C . GLY A 1 253 ? 11.773 -16.969 -1.921 1 52.12 253 GLY A C 1
ATOM 1967 O O . GLY A 1 253 ? 12.867 -17.266 -2.402 1 52.12 253 GLY A O 1
ATOM 1968 N N . PRO A 1 254 ? 11.523 -15.938 -0.907 1 50.47 254 PRO A N 1
ATOM 1969 C CA . PRO A 1 254 ? 12.711 -15.102 -0.741 1 50.47 254 PRO A CA 1
ATOM 1970 C C . PRO A 1 254 ? 13.961 -15.906 -0.379 1 50.47 254 PRO A C 1
ATOM 1972 O O . PRO A 1 254 ? 15.078 -15.484 -0.665 1 50.47 254 PRO A O 1
ATOM 1975 N N . PHE A 1 255 ? 13.586 -17.141 0.221 1 57.94 255 PHE A N 1
ATOM 1976 C CA . PHE A 1 255 ? 14.711 -17.875 0.777 1 57.94 255 PHE A CA 1
ATOM 1977 C C . PHE A 1 255 ? 15.039 -19.094 -0.081 1 57.94 255 PHE A C 1
ATOM 1979 O O . PHE A 1 255 ? 16 -19.812 0.197 1 57.94 255 PHE A O 1
ATOM 1986 N N . ARG A 1 256 ? 14.258 -19.156 -1.189 1 64.06 256 ARG A N 1
ATOM 1987 C CA . ARG A 1 256 ? 14.414 -20.312 -2.074 1 64.06 256 ARG A CA 1
ATOM 1988 C C . ARG A 1 256 ? 14.375 -21.625 -1.286 1 64.06 256 ARG A C 1
ATOM 1990 O O . ARG A 1 256 ? 15.211 -22.5 -1.502 1 64.06 256 ARG A O 1
ATOM 1997 N N . VAL A 1 257 ? 13.57 -21.594 -0.192 1 74 257 VAL A N 1
ATOM 1998 C CA . VAL A 1 257 ? 13.477 -22.734 0.708 1 74 257 VAL A CA 1
ATOM 1999 C C . VAL A 1 257 ? 12.203 -23.531 0.399 1 74 257 VAL A C 1
ATOM 2001 O O . VAL A 1 257 ? 11.141 -22.953 0.183 1 74 257 VAL A O 1
ATOM 2004 N N . GLU A 1 258 ? 12.352 -24.75 0.297 1 75.31 258 GLU A N 1
ATOM 2005 C CA . GLU A 1 258 ? 11.242 -25.641 0.011 1 75.31 258 GLU A CA 1
ATOM 2006 C C . GLU A 1 258 ? 10.633 -26.203 1.297 1 75.31 258 GLU A C 1
ATOM 2008 O O . GLU A 1 258 ? 9.484 -26.656 1.301 1 75.31 258 GLU A O 1
ATOM 2013 N N . GLY A 1 259 ? 11.367 -26.203 2.262 1 78.25 259 GLY A N 1
ATOM 2014 C CA . GLY A 1 259 ? 10.922 -26.719 3.545 1 78.25 259 GLY A CA 1
ATOM 2015 C C . GLY A 1 259 ? 12.016 -26.734 4.598 1 78.25 259 GLY A C 1
ATOM 2016 O O . GLY A 1 259 ? 13.078 -26.156 4.398 1 78.25 259 GLY A O 1
ATOM 2017 N N . PHE A 1 260 ? 11.633 -27.359 5.703 1 84.81 260 PHE A N 1
ATOM 2018 C CA . PHE A 1 260 ? 12.57 -27.484 6.809 1 84.81 260 PHE A CA 1
ATOM 2019 C C . PHE A 1 260 ? 12.641 -28.938 7.301 1 84.81 260 PHE A C 1
ATOM 2021 O O . PHE A 1 260 ? 11.664 -29.672 7.184 1 84.81 260 PHE A O 1
ATOM 2028 N N . VAL A 1 261 ? 13.758 -29.297 7.805 1 86.94 261 VAL A N 1
ATOM 2029 C CA . VAL A 1 261 ? 13.922 -30.641 8.344 1 86.94 261 VAL A CA 1
ATOM 2030 C C . VAL A 1 261 ? 14.688 -30.578 9.664 1 86.94 261 VAL A C 1
ATOM 2032 O O . VAL A 1 261 ? 15.422 -29.625 9.922 1 86.94 261 VAL A O 1
ATOM 2035 N N . LEU A 1 262 ? 14.344 -31.516 10.477 1 88.5 262 LEU A N 1
ATOM 2036 C CA . LEU A 1 262 ? 15.188 -31.797 11.625 1 88.5 262 LEU A CA 1
ATOM 2037 C C . LEU A 1 262 ? 16.203 -32.875 11.297 1 88.5 262 LEU A C 1
ATOM 2039 O O . LEU A 1 262 ? 15.859 -34.062 11.211 1 88.5 262 LEU A O 1
ATOM 2043 N N . PRO A 1 263 ? 17.438 -32.469 11.117 1 79.94 263 PRO A N 1
ATOM 2044 C CA . PRO A 1 263 ? 18.438 -33.375 10.594 1 79.94 263 PRO A CA 1
ATOM 2045 C C . PRO A 1 263 ? 18.484 -34.688 11.375 1 79.94 263 PRO A C 1
ATOM 2047 O O . PRO A 1 263 ? 18.688 -35.781 10.789 1 79.94 263 PRO A O 1
ATOM 2050 N N . SER A 1 264 ? 18.422 -34.656 12.656 1 76.12 264 SER A N 1
ATOM 2051 C CA . SER A 1 264 ? 18.453 -35.875 13.469 1 76.12 264 SER A CA 1
ATOM 2052 C C . SER A 1 264 ? 17.344 -36.844 13.07 1 76.12 264 SER A C 1
ATOM 2054 O O . SER A 1 264 ? 17.547 -38.062 13.086 1 76.12 264 SER A O 1
ATOM 2056 N N . GLU A 1 265 ? 16.266 -36.344 12.656 1 69.44 265 GLU A N 1
ATOM 2057 C CA . GLU A 1 265 ? 15.109 -37.156 12.273 1 69.44 265 GLU A CA 1
ATOM 2058 C C . GLU A 1 265 ? 15.18 -37.531 10.805 1 69.44 265 GLU A C 1
ATOM 2060 O O . GLU A 1 265 ? 14.719 -38.625 10.422 1 69.44 265 GLU A O 1
ATOM 2065 N N . ALA A 1 266 ? 15.781 -36.688 10.07 1 65.56 266 ALA A N 1
ATOM 2066 C CA . ALA A 1 266 ? 15.828 -36.906 8.625 1 65.56 266 ALA A CA 1
ATOM 2067 C C . ALA A 1 266 ? 16.797 -38.031 8.273 1 65.56 266 ALA A C 1
ATOM 2069 O O . ALA A 1 266 ? 16.594 -38.75 7.301 1 65.56 266 ALA A O 1
ATOM 2070 N N . GLU A 1 267 ? 17.844 -38.062 8.984 1 63.06 267 GLU A N 1
ATOM 2071 C CA . GLU A 1 267 ? 18.828 -39.125 8.719 1 63.06 267 GLU A CA 1
ATOM 2072 C C . GLU A 1 267 ? 18.297 -40.5 9.102 1 63.06 267 GLU A C 1
ATOM 2074 O O . GLU A 1 267 ? 18.672 -41.5 8.5 1 63.06 267 GLU A O 1
ATOM 2079 N N . ARG A 1 268 ? 17.484 -40.625 10.227 1 56.19 268 ARG A N 1
ATOM 2080 C CA . ARG A 1 268 ? 16.984 -41.906 10.688 1 56.19 268 ARG A CA 1
ATOM 2081 C C . ARG A 1 268 ? 15.93 -42.469 9.727 1 56.19 268 ARG A C 1
ATOM 2083 O O . ARG A 1 268 ? 15.859 -43.688 9.516 1 56.19 268 ARG A O 1
ATOM 2090 N N . ALA A 1 269 ? 14.836 -41.844 9.391 1 49.22 269 ALA A N 1
ATOM 2091 C CA . ALA A 1 269 ? 13.727 -42.438 8.633 1 49.22 269 ALA A CA 1
ATOM 2092 C C . ALA A 1 269 ? 13.688 -41.875 7.211 1 49.22 269 ALA A C 1
ATOM 2094 O O . ALA A 1 269 ? 13.117 -40.812 6.961 1 49.22 269 ALA A O 1
ATOM 2095 N N . PRO A 1 270 ? 14.609 -42.188 6.508 1 46.41 270 PRO A N 1
ATOM 2096 C CA . PRO A 1 270 ? 14.32 -41.844 5.109 1 46.41 270 PRO A CA 1
ATOM 2097 C C . PRO A 1 270 ? 12.898 -42.219 4.699 1 46.41 270 PRO A C 1
ATOM 2099 O O . PRO A 1 270 ? 12.664 -43.312 4.172 1 46.41 270 PRO A O 1
ATOM 2102 N N . THR A 1 271 ? 12 -42.344 5.562 1 38.97 271 THR A N 1
ATOM 2103 C CA . THR A 1 271 ? 10.711 -43.031 5.355 1 38.97 271 THR A CA 1
ATOM 2104 C C . THR A 1 271 ? 10.078 -42.562 4.039 1 38.97 271 THR A C 1
ATOM 2106 O O . THR A 1 271 ? 9.992 -41.375 3.764 1 38.97 271 THR A O 1
ATOM 2109 N N . ALA A 1 272 ? 10.117 -43.469 3.082 1 41.34 272 ALA A N 1
ATOM 2110 C CA . ALA A 1 272 ? 9.461 -43.656 1.79 1 41.34 272 ALA A CA 1
ATOM 2111 C C . ALA A 1 272 ? 8.141 -42.875 1.742 1 41.34 272 ALA A C 1
ATOM 2113 O O . ALA A 1 272 ? 7.715 -42.438 0.673 1 41.34 272 ALA A O 1
ATOM 2114 N N . ASN A 1 273 ? 7.355 -43.094 2.855 1 39.62 273 ASN A N 1
ATOM 2115 C CA . ASN A 1 273 ? 5.93 -42.812 2.707 1 39.62 273 ASN A CA 1
ATOM 2116 C C . ASN A 1 273 ? 5.566 -41.406 3.172 1 39.62 273 ASN A C 1
ATOM 2118 O O . ASN A 1 273 ? 4.461 -41.188 3.66 1 39.62 273 ASN A O 1
ATOM 2122 N N . ARG A 1 274 ? 6.551 -40.75 3.545 1 42.41 274 ARG A N 1
ATOM 2123 C CA . ARG A 1 274 ? 5.902 -39.531 3.982 1 42.41 274 ARG A CA 1
ATOM 2124 C C . ARG A 1 274 ? 5.18 -38.844 2.822 1 42.41 274 ARG A C 1
ATOM 2126 O O . ARG A 1 274 ? 5.805 -38.469 1.833 1 42.41 274 ARG A O 1
ATOM 2133 N N . PRO A 1 275 ? 3.988 -39.25 2.643 1 41.84 275 PRO A N 1
ATOM 2134 C CA . PRO A 1 275 ? 3.244 -38.562 1.592 1 41.84 275 PRO A CA 1
ATOM 2135 C C . PRO A 1 275 ? 3.572 -37.062 1.526 1 41.84 275 PRO A C 1
ATOM 2137 O O . PRO A 1 275 ? 3.459 -36.344 2.531 1 41.84 275 PRO A O 1
ATOM 2140 N N . MET A 1 276 ? 4.727 -36.844 1.081 1 45.03 276 MET A N 1
ATOM 2141 C CA . MET A 1 276 ? 4.941 -35.406 0.866 1 45.03 276 MET A CA 1
ATOM 2142 C C . MET A 1 276 ? 3.652 -34.719 0.428 1 45.03 276 MET A C 1
ATOM 2144 O O . MET A 1 276 ? 2.996 -35.188 -0.513 1 45.03 276 MET A O 1
ATOM 2148 N N . LEU A 1 277 ? 2.943 -34.219 1.312 1 48.09 277 LEU A N 1
ATOM 2149 C CA . LEU A 1 277 ? 1.741 -33.406 1.176 1 48.09 277 LEU A CA 1
ATOM 2150 C C . LEU A 1 277 ? 1.883 -32.406 0.026 1 48.09 277 LEU A C 1
ATOM 2152 O O . LEU A 1 277 ? 2.131 -31.219 0.251 1 48.09 277 LEU A O 1
ATOM 2156 N N . GLY A 1 278 ? 2.691 -32.875 -1.043 1 52 278 GLY A N 1
ATOM 2157 C CA . GLY A 1 278 ? 2.703 -31.938 -2.154 1 52 278 GLY A CA 1
ATOM 2158 C C . GLY A 1 278 ? 1.333 -31.734 -2.771 1 52 278 GLY A C 1
ATOM 2159 O O . GLY A 1 278 ? 0.373 -32.406 -2.412 1 52 278 GLY A O 1
ATOM 2160 N N . ALA A 1 279 ? 1.2 -30.625 -3.488 1 58.78 279 ALA A N 1
ATOM 2161 C CA . ALA A 1 279 ? -0.039 -30.391 -4.223 1 58.78 279 ALA A CA 1
ATOM 2162 C C . ALA A 1 279 ? -0.424 -31.594 -5.066 1 58.78 279 ALA A C 1
ATOM 2164 O O . ALA A 1 279 ? 0.432 -32.219 -5.703 1 58.78 279 ALA A O 1
ATOM 2165 N N . GLU A 1 280 ? -1.492 -32.125 -4.852 1 72 280 GLU A N 1
ATOM 2166 C CA . GLU A 1 280 ? -2.051 -33.25 -5.625 1 72 280 GLU A CA 1
ATOM 2167 C C . GLU A 1 280 ? -2.184 -32.875 -7.098 1 72 280 GLU A C 1
ATOM 2169 O O . GLU A 1 280 ? -2.605 -31.75 -7.43 1 72 280 GLU A O 1
ATOM 2174 N N . TYR A 1 281 ? -1.467 -33.688 -7.895 1 77 281 TYR A N 1
ATOM 2175 C CA . TYR A 1 281 ? -1.6 -33.531 -9.336 1 77 281 TYR A CA 1
ATOM 2176 C C . TYR A 1 281 ? -2.186 -34.781 -9.984 1 77 281 TYR A C 1
ATOM 2178 O O . TYR A 1 281 ? -1.959 -35.875 -9.508 1 77 281 TYR A O 1
ATOM 2186 N N . LEU A 1 282 ? -2.994 -34.531 -10.945 1 84.56 282 LEU A N 1
ATOM 2187 C CA . LEU A 1 282 ? -3.49 -35.594 -11.805 1 84.56 282 LEU A CA 1
ATOM 2188 C C . LEU A 1 282 ? -3.326 -35.25 -13.273 1 84.56 282 LEU A C 1
ATOM 2190 O O . LEU A 1 282 ? -3.701 -34.156 -13.695 1 84.56 282 LEU A O 1
ATOM 2194 N N . VAL A 1 283 ? -2.631 -36.062 -13.938 1 83.38 283 VAL A N 1
ATOM 2195 C CA . VAL A 1 283 ? -2.51 -35.906 -15.383 1 83.38 283 VAL A CA 1
ATOM 2196 C C . VAL A 1 283 ? -3.104 -37.156 -16.078 1 83.38 283 VAL A C 1
ATOM 2198 O O . VAL A 1 283 ? -2.924 -38.281 -15.617 1 83.38 283 VAL A O 1
ATOM 2201 N N . ALA A 1 284 ? -3.795 -36.906 -17.109 1 87.25 284 ALA A N 1
ATOM 2202 C CA . ALA A 1 284 ? -4.352 -38 -17.891 1 87.25 284 ALA A CA 1
ATOM 2203 C C . ALA A 1 284 ? -4.621 -37.562 -19.328 1 87.25 284 ALA A C 1
ATOM 2205 O O . ALA A 1 284 ? -4.684 -36.375 -19.625 1 87.25 284 ALA A O 1
ATOM 2206 N N . GLU A 1 285 ? -4.633 -38.5 -20.188 1 86.31 285 GLU A N 1
ATOM 2207 C CA . GLU A 1 285 ? -5.109 -38.312 -21.547 1 86.31 285 GLU A CA 1
ATOM 2208 C C . GLU A 1 285 ? -6.48 -38.938 -21.766 1 86.31 285 GLU A C 1
ATOM 2210 O O . GLU A 1 285 ? -6.703 -40.094 -21.375 1 86.31 285 GLU A O 1
ATOM 2215 N N . LEU A 1 286 ? -7.391 -38.156 -22.297 1 90.38 286 LEU A N 1
ATOM 2216 C CA . LEU A 1 286 ? -8.742 -38.656 -22.547 1 90.38 286 LEU A CA 1
ATOM 2217 C C . LEU A 1 286 ? -8.945 -38.969 -24.031 1 90.38 286 LEU A C 1
ATOM 2219 O O . LEU A 1 286 ? -8.695 -38.125 -24.891 1 90.38 286 LEU A O 1
ATOM 2223 N N . ASP A 1 287 ? -9.406 -40.188 -24.266 1 88.69 287 ASP A N 1
ATOM 2224 C CA . ASP A 1 287 ? -9.68 -40.531 -25.656 1 88.69 287 ASP A CA 1
ATOM 2225 C C . ASP A 1 287 ? -11.102 -40.156 -26.047 1 88.69 287 ASP A C 1
ATOM 2227 O O . ASP A 1 287 ? -11.789 -39.438 -25.312 1 88.69 287 ASP A O 1
ATOM 2231 N N . GLY A 1 288 ? -11.484 -40.438 -27.281 1 81.88 288 GLY A N 1
ATOM 2232 C CA . GLY A 1 288 ? -12.789 -40.062 -27.812 1 81.88 288 GLY A CA 1
ATOM 2233 C C . GLY A 1 288 ? -13.945 -40.656 -27.016 1 81.88 288 GLY A C 1
ATOM 2234 O O . GLY A 1 288 ? -15.055 -40.094 -27.031 1 81.88 288 GLY A O 1
ATOM 2235 N N . GLN A 1 289 ? -13.688 -41.812 -26.281 1 81.62 289 GLN A N 1
ATOM 2236 C CA . GLN A 1 289 ? -14.719 -42.469 -25.484 1 81.62 289 GLN A CA 1
ATOM 2237 C C . GLN A 1 289 ? -14.625 -42.031 -24.016 1 81.62 289 GLN A C 1
ATOM 2239 O O . GLN A 1 289 ? -15.211 -42.688 -23.141 1 81.62 289 GLN A O 1
ATOM 2244 N N . GLU A 1 290 ? -13.859 -41 -23.734 1 84.06 290 GLU A N 1
ATOM 2245 C CA . GLU A 1 290 ? -13.68 -40.438 -22.406 1 84.06 290 GLU A CA 1
ATOM 2246 C C . GLU A 1 290 ? -12.969 -41.406 -21.469 1 84.06 290 GLU A C 1
ATOM 2248 O O . GLU A 1 290 ? -13.211 -41.375 -20.25 1 84.06 290 GLU A O 1
ATOM 2253 N N . ARG A 1 291 ? -12.227 -42.281 -22.031 1 90.56 291 ARG A N 1
ATOM 2254 C CA . ARG A 1 291 ? -11.398 -43.156 -21.203 1 90.56 291 ARG A CA 1
ATOM 2255 C C . ARG A 1 291 ? -10.031 -42.531 -20.953 1 90.56 291 ARG A C 1
ATOM 2257 O O . ARG A 1 291 ? -9.484 -41.844 -21.828 1 90.56 291 ARG A O 1
ATOM 2264 N N . CYS A 1 292 ? -9.555 -42.812 -19.75 1 91.69 292 CYS A N 1
ATOM 2265 C CA . CYS A 1 292 ? -8.297 -42.219 -19.328 1 91.69 292 CYS A CA 1
ATOM 2266 C C . CYS A 1 292 ? -7.109 -43.094 -19.703 1 91.69 292 CYS A C 1
ATOM 2268 O O . CYS A 1 292 ? -7.152 -44.312 -19.531 1 91.69 292 CYS A O 1
ATOM 2270 N N . HIS A 1 293 ? -6.156 -42.438 -20.281 1 86.06 293 HIS A N 1
ATOM 2271 C CA . HIS A 1 293 ? -4.875 -43.094 -20.594 1 86.06 293 HIS A CA 1
ATOM 2272 C C . HIS A 1 293 ? -3.717 -42.312 -19.969 1 86.06 293 HIS A C 1
ATOM 2274 O O . HIS A 1 293 ? -3.83 -41.125 -19.703 1 86.06 293 HIS A O 1
ATOM 2280 N N . ARG A 1 294 ? -2.641 -43.094 -19.609 1 81.88 294 ARG A N 1
ATOM 2281 C CA . ARG A 1 294 ? -1.418 -42.5 -19.062 1 81.88 294 ARG A CA 1
ATOM 2282 C C . ARG A 1 294 ? -1.707 -41.688 -17.797 1 81.88 294 ARG A C 1
ATOM 2284 O O . ARG A 1 294 ? -1.302 -40.531 -17.688 1 81.88 294 ARG A O 1
ATOM 2291 N N . VAL A 1 295 ? -2.572 -42.281 -17.016 1 85.06 295 VAL A N 1
ATOM 2292 C CA . VAL A 1 295 ? -2.926 -41.625 -15.758 1 85.06 295 VAL A CA 1
ATOM 2293 C C . VAL A 1 295 ? -1.7 -41.562 -14.852 1 85.06 295 VAL A C 1
ATOM 2295 O O . VAL A 1 295 ? -1.005 -42.562 -14.656 1 85.06 295 VAL A O 1
ATOM 2298 N N . TRP A 1 296 ? -1.461 -40.406 -14.422 1 77.75 296 TRP A N 1
ATOM 2299 C CA . TRP A 1 296 ? -0.267 -40.219 -13.602 1 77.75 296 TRP A CA 1
ATOM 2300 C C . TRP A 1 296 ? -0.531 -39.25 -12.469 1 77.75 296 TRP A C 1
ATOM 2302 O O . TRP A 1 296 ? -1.214 -38.219 -12.656 1 77.75 296 TRP A O 1
ATOM 2312 N N . SER A 1 297 ? -0.081 -39.594 -11.336 1 79.75 297 SER A N 1
ATOM 2313 C CA . SER A 1 297 ? 0.018 -38.75 -10.164 1 79.75 297 SER A CA 1
ATOM 2314 C C . SER A 1 297 ? 1.279 -39.031 -9.359 1 79.75 297 SER A C 1
ATOM 2316 O O . SER A 1 297 ? 1.678 -40.188 -9.234 1 79.75 297 SER A O 1
ATOM 2318 N N . PRO A 1 298 ? 1.945 -38 -8.883 1 67.94 298 PRO A N 1
ATOM 2319 C CA . PRO A 1 298 ? 3.18 -38.25 -8.133 1 67.94 298 PRO A CA 1
ATOM 2320 C C . PRO A 1 298 ? 2.955 -39.156 -6.91 1 67.94 298 PRO A C 1
ATOM 2322 O O . PRO A 1 298 ? 3.824 -39.938 -6.559 1 67.94 298 PRO A O 1
ATOM 2325 N N . THR A 1 299 ? 1.812 -39.031 -6.254 1 69.5 299 THR A N 1
ATOM 2326 C CA . THR A 1 299 ? 1.544 -39.75 -5.027 1 69.5 299 THR A CA 1
ATOM 2327 C C . THR A 1 299 ? 0.767 -41.031 -5.328 1 69.5 299 THR A C 1
ATOM 2329 O O . THR A 1 299 ? 0.522 -41.844 -4.43 1 69.5 299 THR A O 1
ATOM 2332 N N . GLY A 1 300 ? 0.45 -41.156 -6.543 1 74.44 300 GLY A N 1
ATOM 2333 C CA . GLY A 1 300 ? -0.401 -42.281 -6.895 1 74.44 300 GLY A CA 1
ATOM 2334 C C . GLY A 1 300 ? -1.84 -42.094 -6.445 1 74.44 300 GLY A C 1
ATOM 2335 O O . GLY A 1 300 ? -2.662 -43 -6.613 1 74.44 300 GLY A O 1
ATOM 2336 N N . ARG A 1 301 ? -2.053 -40.969 -5.824 1 78.25 301 ARG A N 1
ATOM 2337 C CA . ARG A 1 301 ? -3.396 -40.688 -5.344 1 78.25 301 ARG A CA 1
ATOM 2338 C C . ARG A 1 301 ? -3.854 -39.312 -5.816 1 78.25 301 ARG A C 1
ATOM 2340 O O . ARG A 1 301 ? -3.033 -38.406 -6.02 1 78.25 301 ARG A O 1
ATOM 2347 N N . ALA A 1 302 ? -5.055 -39.219 -6.109 1 81.12 302 ALA A N 1
ATOM 2348 C CA . ALA A 1 302 ? -5.691 -37.938 -6.379 1 81.12 302 ALA A CA 1
ATOM 2349 C C . ALA A 1 302 ? -7.145 -37.938 -5.906 1 81.12 302 ALA A C 1
ATOM 2351 O O . ALA A 1 302 ? -7.848 -38.938 -6.039 1 81.12 302 ALA A O 1
ATOM 2352 N N . PHE A 1 303 ? -7.582 -36.812 -5.32 1 82.06 303 PHE A N 1
ATOM 2353 C CA . PHE A 1 303 ? -8.945 -36.625 -4.816 1 82.06 303 PHE A CA 1
ATOM 2354 C C . PHE A 1 303 ? -9.258 -37.688 -3.762 1 82.06 303 PHE A C 1
ATOM 2356 O O . PHE A 1 303 ? -10.383 -38.188 -3.682 1 82.06 303 PHE A O 1
ATOM 2363 N N . GLY A 1 304 ? -8.273 -38.156 -3.092 1 76.31 304 GLY A N 1
ATOM 2364 C CA . GLY A 1 304 ? -8.445 -39.188 -2.066 1 76.31 304 GLY A CA 1
ATOM 2365 C C . GLY A 1 304 ? -8.555 -40.594 -2.631 1 76.31 304 GLY A C 1
ATOM 2366 O O . GLY A 1 304 ? -8.805 -41.531 -1.892 1 76.31 304 GLY A O 1
ATOM 2367 N N . GLN A 1 305 ? -8.414 -40.688 -3.965 1 83.06 305 GLN A N 1
ATOM 2368 C CA . GLN A 1 305 ? -8.555 -42 -4.617 1 83.06 305 GLN A CA 1
ATOM 2369 C C . GLN A 1 305 ? -7.199 -42.531 -5.07 1 83.06 305 GLN A C 1
ATOM 2371 O O . GLN A 1 305 ? -6.297 -41.75 -5.406 1 83.06 305 GLN A O 1
ATOM 2376 N N . GLU A 1 306 ? -7.094 -43.781 -5.094 1 81.06 306 GLU A N 1
ATOM 2377 C CA . GLU A 1 306 ? -5.898 -44.438 -5.617 1 81.06 306 GLU A CA 1
ATOM 2378 C C . GLU A 1 306 ? -5.93 -44.5 -7.141 1 81.06 306 GLU A C 1
ATOM 2380 O O . GLU A 1 306 ? -6.938 -44.906 -7.727 1 81.06 306 GLU A O 1
ATOM 2385 N N . LEU A 1 307 ? -4.914 -44.125 -7.844 1 81.25 307 LEU A N 1
ATOM 2386 C CA . LEU A 1 307 ? -4.875 -44.031 -9.297 1 81.25 307 LEU A CA 1
ATOM 2387 C C . LEU A 1 307 ? -4.035 -45.156 -9.898 1 81.25 307 LEU A C 1
ATOM 2389 O O . LEU A 1 307 ? -3.998 -45.344 -11.117 1 81.25 307 LEU A O 1
ATOM 2393 N N . THR A 1 308 ? -3.469 -45.938 -9.039 1 72.56 308 THR A N 1
ATOM 2394 C CA . THR A 1 308 ? -2.566 -46.969 -9.539 1 72.56 308 THR A CA 1
ATOM 2395 C C . THR A 1 308 ? -3.311 -47.969 -10.445 1 72.56 308 THR A C 1
ATOM 2397 O O . THR A 1 308 ? -4.367 -48.469 -10.07 1 72.56 308 THR A O 1
ATOM 2400 N N . GLY A 1 309 ? -2.848 -48.219 -11.648 1 73.06 309 GLY A N 1
ATOM 2401 C CA . GLY A 1 309 ? -3.418 -49.156 -12.594 1 73.06 309 GLY A CA 1
ATOM 2402 C C . GLY A 1 309 ? -4.734 -48.688 -13.188 1 73.06 309 GLY A C 1
ATOM 2403 O O . GLY A 1 309 ? -5.586 -49.5 -13.555 1 73.06 309 GLY A O 1
ATOM 2404 N N . ALA A 1 310 ? -4.895 -47.375 -13.305 1 78.44 310 ALA A N 1
ATOM 2405 C CA . ALA A 1 310 ? -6.207 -46.812 -13.609 1 78.44 310 ALA A CA 1
ATOM 2406 C C . ALA A 1 310 ? -6.363 -46.594 -15.109 1 78.44 310 ALA A C 1
ATOM 2408 O O . ALA A 1 310 ? -7.434 -46.188 -15.57 1 78.44 310 ALA A O 1
ATOM 2409 N N . ASP A 1 311 ? -5.438 -47 -15.969 1 86.62 311 ASP A N 1
ATOM 2410 C CA . ASP A 1 311 ? -5.551 -46.75 -17.406 1 86.62 311 ASP A CA 1
ATOM 2411 C C . ASP A 1 311 ? -6.746 -47.5 -18 1 86.62 311 ASP A C 1
ATOM 2413 O O . ASP A 1 311 ? -7.004 -48.656 -17.641 1 86.62 311 ASP A O 1
ATOM 2417 N N . GLY A 1 312 ? -7.496 -46.906 -18.828 1 89.38 312 GLY A N 1
ATOM 2418 C CA . GLY A 1 312 ? -8.633 -47.5 -19.5 1 89.38 312 GLY A CA 1
ATOM 2419 C C . GLY A 1 312 ? -9.961 -47.188 -18.844 1 89.38 312 GLY A C 1
ATOM 2420 O O . GLY A 1 312 ? -11.016 -47.344 -19.453 1 89.38 312 GLY A O 1
ATOM 2421 N N . ARG A 1 313 ? -9.914 -46.719 -17.672 1 92 313 ARG A N 1
ATOM 2422 C CA . ARG A 1 313 ? -11.141 -46.375 -16.953 1 92 313 ARG A CA 1
ATOM 2423 C C . ARG A 1 313 ? -11.633 -44.969 -17.328 1 92 313 ARG A C 1
ATOM 2425 O O . ARG A 1 313 ? -10.859 -44.156 -17.828 1 92 313 ARG A O 1
ATOM 2432 N N . THR A 1 314 ? -12.945 -44.844 -17.125 1 92.56 314 THR A N 1
ATOM 2433 C CA . THR A 1 314 ? -13.516 -43.531 -17.328 1 92.56 314 THR A CA 1
ATOM 2434 C C . THR A 1 314 ? -13.266 -42.656 -16.125 1 92.56 314 THR A C 1
ATOM 2436 O O . THR A 1 314 ? -12.914 -43.125 -15.047 1 92.56 314 THR A O 1
ATOM 2439 N N . LEU A 1 315 ? -13.414 -41.312 -16.359 1 90.81 315 LEU A N 1
ATOM 2440 C CA . LEU A 1 315 ? -13.172 -40.375 -15.289 1 90.81 315 LEU A CA 1
ATOM 2441 C C . LEU A 1 315 ? -14.07 -40.656 -14.094 1 90.81 315 LEU A C 1
ATOM 2443 O O . LEU A 1 315 ? -13.617 -40.625 -12.945 1 90.81 315 LEU A O 1
ATOM 2447 N N . PRO A 1 316 ? -15.367 -41 -14.281 1 89.75 316 PRO A N 1
ATOM 2448 C CA . PRO A 1 316 ? -16.219 -41.312 -13.133 1 89.75 316 PRO A CA 1
ATOM 2449 C C . PRO A 1 316 ? -15.773 -42.562 -12.391 1 89.75 316 PRO A C 1
ATOM 2451 O O . PRO A 1 316 ? -15.883 -42.625 -11.164 1 89.75 316 PRO A O 1
ATOM 2454 N N . GLU A 1 317 ? -15.25 -43.5 -13.133 1 90.19 317 GLU A N 1
ATOM 2455 C CA . GLU A 1 317 ? -14.75 -44.719 -12.516 1 90.19 317 GLU A CA 1
ATOM 2456 C C . GLU A 1 317 ? -13.484 -44.469 -11.711 1 90.19 317 GLU A C 1
ATOM 2458 O O . GLU A 1 317 ? -13.234 -45.094 -10.695 1 90.19 317 GLU A O 1
ATOM 2463 N N . LEU A 1 318 ? -12.75 -43.531 -12.203 1 88.88 318 LEU A N 1
ATOM 2464 C CA . LEU A 1 318 ? -11.445 -43.25 -11.625 1 88.88 318 LEU A CA 1
ATOM 2465 C C . LEU A 1 318 ? -11.578 -42.344 -10.406 1 88.88 318 LEU A C 1
ATOM 2467 O O . LEU A 1 318 ? -10.898 -42.562 -9.391 1 88.88 318 LEU A O 1
ATOM 2471 N N . LEU A 1 319 ? -12.43 -41.281 -10.477 1 88.75 319 LEU A N 1
ATOM 2472 C CA . LEU A 1 319 ? -12.398 -40.219 -9.492 1 88.75 319 LEU A CA 1
ATOM 2473 C C . LEU A 1 319 ? -13.703 -40.156 -8.711 1 88.75 319 LEU A C 1
ATOM 2475 O O . LEU A 1 319 ? -13.789 -39.5 -7.676 1 88.75 319 LEU A O 1
ATOM 2479 N N . GLY A 1 320 ? -14.688 -40.906 -9.07 1 85.81 320 GLY A N 1
ATOM 2480 C CA . GLY A 1 320 ? -16.016 -40.75 -8.508 1 85.81 320 GLY A CA 1
ATOM 2481 C C . GLY A 1 320 ? -16.844 -39.688 -9.211 1 85.81 320 GLY A C 1
ATOM 2482 O O . GLY A 1 320 ? -16.312 -38.875 -9.977 1 85.81 320 GLY A O 1
ATOM 2483 N N . GLN A 1 321 ? -18.062 -39.562 -8.969 1 81.31 321 GLN A N 1
ATOM 2484 C CA . GLN A 1 321 ? -19 -38.719 -9.688 1 81.31 321 GLN A CA 1
ATOM 2485 C C . GLN A 1 321 ? -18.75 -37.25 -9.352 1 81.31 321 GLN A C 1
ATOM 2487 O O . GLN A 1 321 ? -18.719 -36.406 -10.25 1 81.31 321 GLN A O 1
ATOM 2492 N N . GLU A 1 322 ? -18.531 -36.938 -8.125 1 79.44 322 GLU A N 1
ATOM 2493 C CA . GLU A 1 322 ? -18.422 -35.562 -7.688 1 79.44 322 GLU A CA 1
ATOM 2494 C C . GLU A 1 322 ? -17.188 -34.875 -8.297 1 79.44 322 GLU A C 1
ATOM 2496 O O . GLU A 1 322 ? -17.25 -33.75 -8.766 1 79.44 322 GLU A O 1
ATOM 2501 N N . ALA A 1 323 ? -16.109 -35.656 -8.297 1 83.69 323 ALA A N 1
ATOM 2502 C CA . ALA A 1 323 ? -14.859 -35.094 -8.797 1 83.69 323 ALA A CA 1
ATOM 2503 C C . ALA A 1 323 ? -14.82 -35.094 -10.32 1 83.69 323 ALA A C 1
ATOM 2505 O O . ALA A 1 323 ? -14.211 -34.219 -10.938 1 83.69 323 ALA A O 1
ATOM 2506 N N . SER A 1 324 ? -15.578 -36.031 -10.969 1 87.62 324 SER A N 1
ATOM 2507 C CA . SER A 1 324 ? -15.414 -36.25 -12.406 1 87.62 324 SER A CA 1
ATOM 2508 C C . SER A 1 324 ? -16.406 -35.406 -13.211 1 87.62 324 SER A C 1
ATOM 2510 O O . SER A 1 324 ? -16.125 -35.031 -14.344 1 87.62 324 SER A O 1
ATOM 2512 N N . GLU A 1 325 ? -17.516 -35.062 -12.68 1 84.75 325 GLU A N 1
ATOM 2513 C CA . GLU A 1 325 ? -18.578 -34.438 -13.461 1 84.75 325 GLU A CA 1
ATOM 2514 C C . GLU A 1 325 ? -18.125 -33.094 -14.055 1 84.75 325 GLU A C 1
ATOM 2516 O O . GLU A 1 325 ? -18.359 -32.844 -15.234 1 84.75 325 GLU A O 1
ATOM 2521 N N . PRO A 1 326 ? -17.516 -32.219 -13.234 1 82.62 326 PRO A N 1
ATOM 2522 C CA . PRO A 1 326 ? -17.016 -30.984 -13.828 1 82.62 326 PRO A CA 1
ATOM 2523 C C . PRO A 1 326 ? -15.984 -31.234 -14.93 1 82.62 326 PRO A C 1
ATOM 2525 O O . PRO A 1 326 ? -15.938 -30.484 -15.914 1 82.62 326 PRO A O 1
ATOM 2528 N N . LEU A 1 327 ? -15.188 -32.219 -14.773 1 87.44 327 LEU A N 1
ATOM 2529 C CA . LEU A 1 327 ? -14.148 -32.531 -15.75 1 87.44 327 LEU A CA 1
ATOM 2530 C C . LEU A 1 327 ? -14.758 -33.031 -17.047 1 87.44 327 LEU A C 1
ATOM 2532 O O . LEU A 1 327 ? -14.297 -32.688 -18.141 1 87.44 327 LEU A O 1
ATOM 2536 N N . VAL A 1 328 ? -15.781 -33.875 -16.859 1 87.5 328 VAL A N 1
ATOM 2537 C CA . VAL A 1 328 ? -16.453 -34.438 -18.016 1 87.5 328 VAL A CA 1
ATOM 2538 C C . VAL A 1 328 ? -17.141 -33.312 -18.812 1 87.5 328 VAL A C 1
ATOM 2540 O O . VAL A 1 328 ? -17.094 -33.281 -20.047 1 87.5 328 VAL A O 1
ATOM 2543 N N . SER A 1 329 ? -17.75 -32.406 -18.109 1 82.75 329 SER A N 1
ATOM 2544 C CA . SER A 1 329 ? -18.391 -31.266 -18.766 1 82.75 329 SER A CA 1
ATOM 2545 C C . SER A 1 329 ? -17.375 -30.422 -19.516 1 82.75 329 SER A C 1
ATOM 2547 O O . SER A 1 329 ? -17.641 -29.969 -20.625 1 82.75 329 SER A O 1
ATOM 2549 N N . LEU A 1 330 ? -16.266 -30.141 -18.891 1 84.19 330 LEU A N 1
ATOM 2550 C CA . LEU A 1 330 ? -15.203 -29.359 -19.531 1 84.19 330 LEU A CA 1
ATOM 2551 C C . LEU A 1 330 ? -14.664 -30.078 -20.766 1 84.19 330 LEU A C 1
ATOM 2553 O O . LEU A 1 330 ? -14.422 -29.453 -21.797 1 84.19 330 LEU A O 1
ATOM 2557 N N . ALA A 1 331 ? -14.469 -31.391 -20.609 1 87.75 331 ALA A N 1
ATOM 2558 C CA . ALA A 1 331 ? -13.961 -32.188 -21.719 1 87.75 331 ALA A CA 1
ATOM 2559 C C . ALA A 1 331 ? -14.906 -32.125 -22.922 1 87.75 331 ALA A C 1
ATOM 2561 O O . ALA A 1 331 ? -14.461 -31.984 -24.062 1 87.75 331 ALA A O 1
ATOM 2562 N N . ARG A 1 332 ? -16.172 -32.219 -22.641 1 84.44 332 ARG A N 1
ATOM 2563 C CA . ARG A 1 332 ? -17.172 -32.156 -23.719 1 84.44 332 ARG A CA 1
ATOM 2564 C C . ARG A 1 332 ? -17.109 -30.797 -24.422 1 84.44 332 ARG A C 1
ATOM 2566 O O . ARG A 1 332 ? -17.188 -30.734 -25.656 1 84.44 332 ARG A O 1
ATOM 2573 N N . THR A 1 333 ? -17 -29.797 -23.672 1 81.06 333 THR A N 1
ATOM 2574 C CA . THR A 1 333 ? -16.938 -28.453 -24.219 1 81.06 333 THR A CA 1
ATOM 2575 C C . THR A 1 333 ? -15.688 -28.281 -25.078 1 81.06 333 THR A C 1
ATOM 2577 O O . THR A 1 333 ? -15.75 -27.719 -26.188 1 81.06 333 THR A O 1
ATOM 2580 N N . VAL A 1 334 ? -14.57 -28.688 -24.562 1 79.88 334 VAL A N 1
ATOM 2581 C CA . VAL A 1 334 ? -13.305 -28.547 -25.266 1 79.88 334 VAL A CA 1
ATOM 2582 C C . VAL A 1 334 ? -13.352 -29.344 -26.562 1 79.88 334 VAL A C 1
ATOM 2584 O O . VAL A 1 334 ? -12.812 -28.906 -27.594 1 79.88 334 VAL A O 1
ATOM 2587 N N . ARG A 1 335 ? -14.023 -30.484 -26.484 1 83.06 335 ARG A N 1
ATOM 2588 C CA . ARG A 1 335 ? -14.156 -31.312 -27.688 1 83.06 335 ARG A CA 1
ATOM 2589 C C . ARG A 1 335 ? -15.016 -30.609 -28.734 1 83.06 335 ARG A C 1
ATOM 2591 O O . ARG A 1 335 ? -14.75 -30.719 -29.938 1 83.06 335 ARG A O 1
ATOM 2598 N N . GLU A 1 336 ? -16.016 -30.031 -28.297 1 77.94 336 GLU A N 1
ATOM 2599 C CA . GLU A 1 336 ? -16.953 -29.375 -29.188 1 77.94 336 GLU A CA 1
ATOM 2600 C C . GLU A 1 336 ? -16.359 -28.109 -29.797 1 77.94 336 GLU A C 1
ATOM 2602 O O . GLU A 1 336 ? -16.578 -27.828 -30.984 1 77.94 336 GLU A O 1
ATOM 2607 N N . ARG A 1 337 ? -15.633 -27.438 -29.047 1 74.62 337 ARG A N 1
ATOM 2608 C CA . ARG A 1 337 ? -15.195 -26.125 -29.484 1 74.62 337 ARG A CA 1
ATOM 2609 C C . ARG A 1 337 ? -13.758 -26.156 -30 1 74.62 337 ARG A C 1
ATOM 2611 O O . ARG A 1 337 ? -13.328 -25.25 -30.719 1 74.62 337 ARG A O 1
ATOM 2618 N N . GLY A 1 338 ? -13.016 -27.141 -29.547 1 71.5 338 GLY A N 1
ATOM 2619 C CA . GLY A 1 338 ? -11.648 -27.297 -30.016 1 71.5 338 GLY A CA 1
ATOM 2620 C C . GLY A 1 338 ? -10.664 -26.375 -29.328 1 71.5 338 GLY A C 1
ATOM 2621 O O . GLY A 1 338 ? -9.523 -26.234 -29.766 1 71.5 338 GLY A O 1
ATOM 2622 N N . LEU A 1 339 ? -11.164 -25.656 -28.328 1 73.19 339 LEU A N 1
ATOM 2623 C CA . LEU A 1 339 ? -10.305 -24.781 -27.547 1 73.19 339 LEU A CA 1
ATOM 2624 C C . LEU A 1 339 ? -10.07 -25.344 -26.156 1 73.19 339 LEU A C 1
ATOM 2626 O O . LEU A 1 339 ? -10.977 -25.938 -25.562 1 73.19 339 LEU A O 1
ATOM 2630 N N . GLY A 1 340 ? -8.828 -25.266 -25.75 1 75.81 340 GLY A N 1
ATOM 2631 C CA . GLY A 1 340 ? -8.562 -25.656 -24.375 1 75.81 340 GLY A CA 1
ATOM 2632 C C . GLY A 1 340 ? -9.438 -24.938 -23.359 1 75.81 340 GLY A C 1
ATOM 2633 O O . GLY A 1 340 ? -9.977 -23.875 -23.656 1 75.81 340 GLY A O 1
ATOM 2634 N N . GLY A 1 341 ? -9.641 -25.578 -22.281 1 75.69 341 GLY A N 1
ATOM 2635 C CA . GLY A 1 341 ? -10.469 -25.016 -21.219 1 75.69 341 GLY A CA 1
ATOM 2636 C C . GLY A 1 341 ? -9.883 -25.203 -19.828 1 75.69 341 GLY A C 1
ATOM 2637 O O . GLY A 1 341 ? -9.07 -26.109 -19.609 1 75.69 341 GLY A O 1
ATOM 2638 N N . ARG A 1 342 ? -10.25 -24.281 -19 1 78.25 342 ARG A N 1
ATOM 2639 C CA . ARG A 1 342 ? -9.836 -24.312 -17.594 1 78.25 342 ARG A CA 1
ATOM 2640 C C . ARG A 1 342 ? -11.039 -24.188 -16.672 1 78.25 342 ARG A C 1
ATOM 2642 O O . ARG A 1 342 ? -12 -23.484 -16.984 1 78.25 342 ARG A O 1
ATOM 2649 N N . LEU A 1 343 ? -10.945 -24.938 -15.594 1 77.88 343 LEU A N 1
ATOM 2650 C CA . LEU A 1 343 ? -12.031 -24.891 -14.625 1 77.88 343 LEU A CA 1
ATOM 2651 C C . LEU A 1 343 ? -11.484 -24.891 -13.195 1 77.88 343 LEU A C 1
ATOM 2653 O O . LEU A 1 343 ? -10.625 -25.719 -12.859 1 77.88 343 LEU A O 1
ATOM 2657 N N . ASP A 1 344 ? -11.938 -23.906 -12.438 1 76.94 344 ASP A N 1
ATOM 2658 C CA . ASP A 1 344 ? -11.672 -23.891 -11 1 76.94 344 ASP A CA 1
ATOM 2659 C C . ASP A 1 344 ? -12.859 -24.438 -10.211 1 76.94 344 ASP A C 1
ATOM 2661 O O . ASP A 1 344 ? -14 -24.016 -10.422 1 76.94 344 ASP A O 1
ATOM 2665 N N . TYR A 1 345 ? -12.586 -25.438 -9.352 1 77.56 345 TYR A N 1
ATOM 2666 C CA . TYR A 1 345 ? -13.711 -25.938 -8.578 1 77.56 345 TYR A CA 1
ATOM 2667 C C . TYR A 1 345 ? -13.258 -26.453 -7.219 1 77.56 345 TYR A C 1
ATOM 2669 O O . TYR A 1 345 ? -12.078 -26.781 -7.035 1 77.56 345 TYR A O 1
ATOM 2677 N N . GLN A 1 346 ? -14.117 -26.406 -6.266 1 80.12 346 GLN A N 1
ATOM 2678 C CA . GLN A 1 346 ? -13.859 -26.844 -4.895 1 80.12 346 GLN A CA 1
ATOM 2679 C C . GLN A 1 346 ? -14.531 -28.172 -4.602 1 80.12 346 GLN A C 1
ATOM 2681 O O . GLN A 1 346 ? -15.656 -28.422 -5.043 1 80.12 346 GLN A O 1
ATOM 2686 N N . LEU A 1 347 ? -13.797 -29.047 -3.939 1 80.19 347 LEU A N 1
ATOM 2687 C CA . LEU A 1 347 ? -14.305 -30.359 -3.545 1 80.19 347 LEU A CA 1
ATOM 2688 C C . LEU A 1 347 ? -13.93 -30.672 -2.1 1 80.19 347 LEU A C 1
ATOM 2690 O O . LEU A 1 347 ? -12.898 -30.219 -1.607 1 80.19 347 LEU A O 1
ATOM 2694 N N . ASP A 1 348 ? -14.828 -31.344 -1.505 1 79.56 348 ASP A N 1
ATOM 2695 C CA . ASP A 1 348 ? -14.508 -31.875 -0.185 1 79.56 348 ASP A CA 1
ATOM 2696 C C . ASP A 1 348 ? -13.789 -33.219 -0.297 1 79.56 348 ASP A C 1
ATOM 2698 O O . ASP A 1 348 ? -14.344 -34.188 -0.812 1 79.56 348 ASP A O 1
ATOM 2702 N N . VAL A 1 349 ? -12.578 -33.219 0.029 1 79.12 349 VAL A N 1
ATOM 2703 C CA . VAL A 1 349 ? -11.781 -34.438 -0.018 1 79.12 349 VAL A CA 1
ATOM 2704 C C . VAL A 1 349 ? -11.375 -34.844 1.396 1 79.12 349 VAL A C 1
ATOM 2706 O O . VAL A 1 349 ? -10.594 -34.156 2.049 1 79.12 349 VAL A O 1
ATOM 2709 N N . GLU A 1 350 ? -11.867 -35.969 1.794 1 78.44 350 GLU A N 1
ATOM 2710 C CA . GLU A 1 350 ? -11.555 -36.5 3.109 1 78.44 350 GLU A CA 1
ATOM 2711 C C . GLU A 1 350 ? -11.867 -35.5 4.215 1 78.44 350 GLU A C 1
ATOM 2713 O O . GLU A 1 350 ? -11.07 -35.312 5.133 1 78.44 350 GLU A O 1
ATOM 2718 N N . GLY A 1 351 ? -12.906 -34.75 4.047 1 76.69 351 GLY A N 1
ATOM 2719 C CA . GLY A 1 351 ? -13.391 -33.844 5.082 1 76.69 351 GLY A CA 1
ATOM 2720 C C . GLY A 1 351 ? -12.805 -32.469 4.992 1 76.69 351 GLY A C 1
ATOM 2721 O O . GLY A 1 351 ? -13.148 -31.594 5.785 1 76.69 351 GLY A O 1
ATOM 2722 N N . GLU A 1 352 ? -11.898 -32.281 4.098 1 76.62 352 GLU A N 1
ATOM 2723 C CA . GLU A 1 352 ? -11.289 -30.969 3.949 1 76.62 352 GLU A CA 1
ATOM 2724 C C . GLU A 1 352 ? -11.625 -30.359 2.596 1 76.62 352 GLU A C 1
ATOM 2726 O O . GLU A 1 352 ? -11.469 -31 1.557 1 76.62 352 GLU A O 1
ATOM 2731 N N . PRO A 1 353 ? -12.117 -29.141 2.682 1 79.81 353 PRO A N 1
ATOM 2732 C CA . PRO A 1 353 ? -12.344 -28.469 1.4 1 79.81 353 PRO A CA 1
ATOM 2733 C C . PRO A 1 353 ? -11.047 -28.156 0.656 1 79.81 353 PRO A C 1
ATOM 2735 O O . PRO A 1 353 ? -10.109 -27.625 1.244 1 79.81 353 PRO A O 1
ATOM 2738 N N . ARG A 1 354 ? -10.961 -28.578 -0.624 1 80.62 354 ARG A N 1
ATOM 2739 C CA . ARG A 1 354 ? -9.789 -28.328 -1.457 1 80.62 354 ARG A CA 1
ATOM 2740 C C . ARG A 1 354 ? -10.172 -27.656 -2.766 1 80.62 354 ARG A C 1
ATOM 2742 O O . ARG A 1 354 ? -11.242 -27.922 -3.318 1 80.62 354 ARG A O 1
ATOM 2749 N N . TRP A 1 355 ? -9.32 -26.797 -3.166 1 79.75 355 TRP A N 1
ATOM 2750 C CA . TRP A 1 355 ? -9.5 -26.125 -4.445 1 79.75 355 TRP A CA 1
ATOM 2751 C C . TRP A 1 355 ? -8.656 -26.766 -5.535 1 79.75 355 TRP A C 1
ATOM 2753 O O . TRP A 1 355 ? -7.461 -27.016 -5.34 1 79.75 355 TRP A O 1
ATOM 2763 N N . TYR A 1 356 ? -9.312 -27.078 -6.637 1 81.12 356 TYR A N 1
ATOM 2764 C CA . TYR A 1 356 ? -8.625 -27.688 -7.77 1 81.12 356 TYR A CA 1
ATOM 2765 C C . TYR A 1 356 ? -8.75 -26.828 -9.016 1 81.12 356 TYR A C 1
ATOM 2767 O O . TYR A 1 356 ? -9.75 -26.141 -9.195 1 81.12 356 TYR A O 1
ATOM 2775 N N . VAL A 1 357 ? -7.766 -26.875 -9.812 1 79.12 357 VAL A N 1
ATOM 2776 C CA . VAL A 1 357 ? -7.801 -26.297 -11.156 1 79.12 357 VAL A CA 1
ATOM 2777 C C . VAL A 1 357 ? -7.57 -27.391 -12.195 1 79.12 357 VAL A C 1
ATOM 2779 O O . VAL A 1 357 ? -6.602 -28.141 -12.102 1 79.12 357 VAL A O 1
ATOM 2782 N N . ALA A 1 358 ? -8.5 -27.469 -13.07 1 83.25 358 ALA A N 1
ATOM 2783 C CA . ALA A 1 358 ? -8.398 -28.438 -14.156 1 83.25 358 ALA A CA 1
ATOM 2784 C C . ALA A 1 358 ? -8.195 -27.75 -15.5 1 83.25 358 ALA A C 1
ATOM 2786 O O . ALA A 1 358 ? -8.812 -26.719 -15.773 1 83.25 358 ALA A O 1
ATOM 2787 N N . GLU A 1 359 ? -7.301 -28.234 -16.203 1 80 359 GLU A N 1
ATOM 2788 C CA . GLU A 1 359 ? -7.051 -27.766 -17.562 1 80 359 GLU A CA 1
ATOM 2789 C C . GLU A 1 359 ? -7.137 -28.922 -18.562 1 80 359 GLU A C 1
ATOM 2791 O O . GLU A 1 359 ? -6.551 -29.984 -18.344 1 80 359 GLU A O 1
ATOM 2796 N N . ILE A 1 360 ? -7.926 -28.719 -19.578 1 83.62 360 ILE A N 1
ATOM 2797 C CA . ILE A 1 360 ? -8.031 -29.703 -20.641 1 83.62 360 ILE A CA 1
ATOM 2798 C C . ILE A 1 360 ? -7.617 -29.078 -21.969 1 83.62 360 ILE A C 1
ATOM 2800 O O . ILE A 1 360 ? -8.039 -27.969 -22.297 1 83.62 360 ILE A O 1
ATOM 2804 N N . THR A 1 361 ? -6.746 -29.672 -22.609 1 79.56 361 THR A N 1
ATOM 2805 C CA . THR A 1 361 ? -6.23 -29.172 -23.875 1 79.56 361 THR A CA 1
ATOM 2806 C C . THR A 1 361 ? -6.305 -30.266 -24.953 1 79.56 361 THR A C 1
ATOM 2808 O O . THR A 1 361 ? -6.055 -31.438 -24.672 1 79.56 361 THR A O 1
ATOM 2811 N N . PRO A 1 362 ? -6.66 -29.828 -26.188 1 79.62 362 PRO A N 1
ATOM 2812 C CA . PRO A 1 362 ? -6.59 -30.812 -27.281 1 79.62 362 PRO A CA 1
ATOM 2813 C C . PRO A 1 362 ? -5.16 -31.234 -27.594 1 79.62 362 PRO A C 1
ATOM 2815 O O . PRO A 1 362 ? -4.266 -30.391 -27.688 1 79.62 362 PRO A O 1
ATOM 2818 N N . CYS A 1 363 ? -4.973 -32.5 -27.609 1 76.88 363 CYS A N 1
ATOM 2819 C CA . CYS A 1 363 ? -3.646 -33.031 -27.922 1 76.88 363 CYS A CA 1
ATOM 2820 C C . CYS A 1 363 ? -3.465 -33.219 -29.422 1 76.88 363 CYS A C 1
ATOM 2822 O O . CYS A 1 363 ? -4.441 -33.406 -30.156 1 76.88 363 CYS A O 1
ATOM 2824 N N . VAL A 1 364 ? -2.229 -32.969 -29.938 1 68.06 364 VAL A N 1
ATOM 2825 C CA . VAL A 1 364 ? -1.923 -33.188 -31.344 1 68.06 364 VAL A CA 1
ATOM 2826 C C . VAL A 1 364 ? -2.127 -34.688 -31.688 1 68.06 364 VAL A C 1
ATOM 2828 O O . VAL A 1 364 ? -1.754 -35.562 -30.906 1 68.06 364 VAL A O 1
ATOM 2831 N N . PRO A 1 365 ? -3.006 -34.844 -32.75 1 62.5 365 PRO A N 1
ATOM 2832 C CA . PRO A 1 365 ? -3.283 -36.25 -33.125 1 62.5 365 PRO A CA 1
ATOM 2833 C C . PRO A 1 365 ? -2.012 -37.031 -33.406 1 62.5 365 PRO A C 1
ATOM 2835 O O . PRO A 1 365 ? -1.07 -36.531 -34 1 62.5 365 PRO A O 1
ATOM 2838 N N . GLN A 1 366 ? -1.725 -37.969 -32.531 1 57.03 366 GLN A N 1
ATOM 2839 C CA . GLN A 1 366 ? -0.636 -38.875 -32.875 1 57.03 366 GLN A CA 1
ATOM 2840 C C . GLN A 1 366 ? -0.981 -39.719 -34.094 1 57.03 366 GLN A C 1
ATOM 2842 O O . GLN A 1 366 ? -2.156 -40 -34.344 1 57.03 366 GLN A O 1
ATOM 2847 N N . GLN A 1 367 ? -0.029 -39.938 -35 1 54.62 367 GLN A N 1
ATOM 2848 C CA . GLN A 1 367 ? -0.243 -40.75 -36.188 1 54.62 367 GLN A CA 1
ATOM 2849 C C . GLN A 1 367 ? -0.955 -42.062 -35.844 1 54.62 367 GLN A C 1
ATOM 2851 O O . GLN A 1 367 ? -0.502 -42.812 -34.938 1 54.62 367 GLN A O 1
ATOM 2856 N N . GLY A 1 368 ? -2.178 -42.344 -36.344 1 55.41 368 GLY A N 1
ATOM 2857 C CA . GLY A 1 368 ? -2.939 -43.562 -36.281 1 55.41 368 GLY A CA 1
ATOM 2858 C C . GLY A 1 368 ? -4.059 -43.531 -35.281 1 55.41 368 GLY A C 1
ATOM 2859 O O . GLY A 1 368 ? -4.855 -44.469 -35.156 1 55.41 368 GLY A O 1
ATOM 2860 N N . ALA A 1 369 ? -3.875 -42.594 -34.25 1 57.12 369 ALA A N 1
ATOM 2861 C CA . ALA A 1 369 ? -4.895 -42.625 -33.219 1 57.12 369 ALA A CA 1
ATOM 2862 C C . ALA A 1 369 ? -6.199 -42 -33.688 1 57.12 369 ALA A C 1
ATOM 2864 O O . ALA A 1 369 ? -6.184 -41 -34.438 1 57.12 369 ALA A O 1
ATOM 2865 N N . ALA A 1 370 ? -7.273 -42.781 -33.688 1 58.59 370 ALA A N 1
ATOM 2866 C CA . ALA A 1 370 ? -8.617 -42.344 -34.062 1 58.59 370 ALA A CA 1
ATOM 2867 C C . ALA A 1 370 ? -9.164 -41.344 -33.031 1 58.59 370 ALA A C 1
ATOM 2869 O O . ALA A 1 370 ? -9.266 -41.656 -31.859 1 58.59 370 ALA A O 1
ATOM 2870 N N . GLY A 1 371 ? -9.438 -40.062 -33.438 1 64.81 371 GLY A N 1
ATOM 2871 C CA . GLY A 1 371 ? -10.195 -39.031 -32.719 1 64.81 371 GLY A CA 1
ATOM 2872 C C . GLY A 1 371 ? -9.32 -38.062 -31.938 1 64.81 371 GLY A C 1
ATOM 2873 O O . GLY A 1 371 ? -8.109 -38.281 -31.844 1 64.81 371 GLY A O 1
ATOM 2874 N N . VAL A 1 372 ? -9.789 -37.062 -31.484 1 72.75 372 VAL A N 1
ATOM 2875 C CA . VAL A 1 372 ? -9.086 -36 -30.781 1 72.75 372 VAL A CA 1
ATOM 2876 C C . VAL A 1 372 ? -8.852 -36.406 -29.328 1 72.75 372 VAL A C 1
ATOM 2878 O O . VAL A 1 372 ? -9.789 -36.75 -28.625 1 72.75 372 VAL A O 1
ATOM 2881 N N . HIS A 1 373 ? -7.578 -36.625 -29.016 1 83.5 373 HIS A N 1
ATOM 2882 C CA . HIS A 1 373 ? -7.219 -36.844 -27.625 1 83.5 373 HIS A CA 1
ATOM 2883 C C . HIS A 1 373 ? -7.082 -35.531 -26.859 1 83.5 373 HIS A C 1
ATOM 2885 O O . HIS A 1 373 ? -6.664 -34.531 -27.422 1 83.5 373 HIS A O 1
ATOM 2891 N N . LEU A 1 374 ? -7.652 -35.594 -25.641 1 87.56 374 LEU A N 1
ATOM 2892 C CA . LEU A 1 374 ? -7.559 -34.438 -24.766 1 87.56 374 LEU A CA 1
ATOM 2893 C C . LEU A 1 374 ? -6.566 -34.688 -23.641 1 87.56 374 LEU A C 1
ATOM 2895 O O . LEU A 1 374 ? -6.5 -35.781 -23.094 1 87.56 374 LEU A O 1
ATOM 2899 N N . GLY A 1 375 ? -5.695 -33.719 -23.438 1 84.06 375 GLY A N 1
ATOM 2900 C CA . GLY A 1 375 ? -4.844 -33.75 -22.25 1 84.06 375 GLY A CA 1
ATOM 2901 C C . GLY A 1 375 ? -5.488 -33.094 -21.047 1 84.06 375 GLY A C 1
ATOM 2902 O O . GLY A 1 375 ? -6.059 -32 -21.141 1 84.06 375 GLY A O 1
ATOM 2903 N N . LEU A 1 376 ? -5.496 -33.844 -19.906 1 86.88 376 LEU A N 1
ATOM 2904 C CA . LEU A 1 376 ? -6.086 -33.375 -18.656 1 86.88 376 LEU A CA 1
ATOM 2905 C C . LEU A 1 376 ? -5.008 -33.125 -17.609 1 86.88 376 LEU A C 1
ATOM 2907 O O . LEU A 1 376 ? -4.16 -34 -17.375 1 86.88 376 LEU A O 1
ATOM 2911 N N . LEU A 1 377 ? -4.988 -31.969 -17.062 1 82.19 377 LEU A N 1
ATOM 2912 C CA . LEU A 1 377 ? -4.152 -31.625 -15.922 1 82.19 377 LEU A CA 1
ATOM 2913 C C . LEU A 1 377 ? -4.996 -31.047 -14.789 1 82.19 377 LEU A C 1
ATOM 2915 O O . LEU A 1 377 ? -5.715 -30.062 -14.969 1 82.19 377 LEU A O 1
ATOM 2919 N N . VAL A 1 378 ? -4.969 -31.734 -13.672 1 84.06 378 VAL A N 1
ATOM 2920 C CA . VAL A 1 378 ? -5.648 -31.234 -12.477 1 84.06 378 VAL A CA 1
ATOM 2921 C C . VAL A 1 378 ? -4.633 -30.969 -11.367 1 84.06 378 VAL A C 1
ATOM 2923 O O . VAL A 1 378 ? -3.758 -31.797 -11.109 1 84.06 378 VAL A O 1
ATOM 2926 N N . ARG A 1 379 ? -4.777 -29.859 -10.742 1 79.5 379 ARG A N 1
ATOM 2927 C CA . ARG A 1 379 ? -3.857 -29.484 -9.68 1 79.5 379 ARG A CA 1
ATOM 2928 C C . ARG A 1 379 ? -4.613 -29 -8.445 1 79.5 379 ARG A C 1
ATOM 2930 O O . ARG A 1 379 ? -5.59 -28.25 -8.562 1 79.5 379 ARG A O 1
ATOM 2937 N N . ASP A 1 380 ? -4.156 -29.453 -7.309 1 79.81 380 ASP A N 1
ATOM 2938 C CA . ASP A 1 380 ? -4.621 -28.875 -6.051 1 79.81 380 ASP A CA 1
ATOM 2939 C C . ASP A 1 380 ? -3.982 -27.5 -5.805 1 79.81 380 ASP A C 1
ATOM 2941 O O . ASP A 1 380 ? -2.766 -27.406 -5.633 1 79.81 380 ASP A O 1
ATOM 2945 N N . VAL A 1 381 ? -4.859 -26.5 -5.801 1 75.81 381 VAL A N 1
ATOM 2946 C CA . VAL A 1 381 ? -4.32 -25.156 -5.664 1 75.81 381 VAL A CA 1
ATOM 2947 C C . VAL A 1 381 ? -4.746 -24.562 -4.324 1 75.81 381 VAL A C 1
ATOM 2949 O O . VAL A 1 381 ? -4.805 -23.328 -4.172 1 75.81 381 VAL A O 1
ATOM 2952 N N . SER A 1 382 ? -5.109 -25.344 -3.348 1 74.38 382 SER A N 1
ATOM 2953 C CA . SER A 1 382 ? -5.598 -24.859 -2.059 1 74.38 382 SER A CA 1
ATOM 2954 C C . SER A 1 382 ? -4.559 -23.984 -1.365 1 74.38 382 SER A C 1
ATOM 2956 O O . SER A 1 382 ? -4.887 -22.922 -0.86 1 74.38 382 SER A O 1
ATOM 2958 N N . ALA A 1 383 ? -3.305 -24.438 -1.313 1 70.12 383 ALA A N 1
ATOM 2959 C CA . ALA A 1 383 ? -2.24 -23.688 -0.649 1 70.12 383 ALA A CA 1
ATOM 2960 C C . ALA A 1 383 ? -1.963 -22.375 -1.368 1 70.12 383 ALA A C 1
ATOM 2962 O O . ALA A 1 383 ? -1.726 -21.344 -0.727 1 70.12 383 ALA A O 1
ATOM 2963 N N . MET A 1 384 ? -2 -22.422 -2.637 1 71.62 384 MET A N 1
ATOM 2964 C CA . MET A 1 384 ? -1.772 -21.219 -3.428 1 71.62 384 MET A CA 1
ATOM 2965 C C . MET A 1 384 ? -2.852 -20.172 -3.154 1 71.62 384 MET A C 1
ATOM 2967 O O . MET A 1 384 ? -2.553 -18.984 -3.002 1 71.62 384 MET A O 1
ATOM 2971 N N . ARG A 1 385 ? -4.055 -20.594 -3.164 1 72.5 385 ARG A N 1
ATOM 2972 C CA . ARG A 1 385 ? -5.172 -19.688 -2.938 1 72.5 385 ARG A CA 1
ATOM 2973 C C . ARG A 1 385 ? -5.098 -19.062 -1.546 1 72.5 385 ARG A C 1
ATOM 2975 O O . ARG A 1 385 ? -5.496 -17.922 -1.353 1 72.5 385 ARG A O 1
ATOM 2982 N N . ALA A 1 386 ? -4.652 -19.828 -0.607 1 72.06 386 ALA A N 1
ATOM 2983 C CA . ALA A 1 386 ? -4.516 -19.312 0.755 1 72.06 386 ALA A CA 1
ATOM 2984 C C . ALA A 1 386 ? -3.48 -18.203 0.819 1 72.06 386 ALA A C 1
ATOM 2986 O O . ALA A 1 386 ? -3.617 -17.266 1.612 1 72.06 386 ALA A O 1
ATOM 2987 N N . LEU A 1 387 ? -2.525 -18.281 -0.022 1 70.88 387 LEU A N 1
ATOM 2988 C CA . LEU A 1 387 ? -1.476 -17.266 -0.024 1 70.88 387 LEU A CA 1
ATOM 2989 C C . LEU A 1 387 ? -1.878 -16.062 -0.877 1 70.88 387 LEU A C 1
ATOM 2991 O O . LEU A 1 387 ? -1.386 -14.953 -0.667 1 70.88 387 LEU A O 1
ATOM 2995 N N . GLU A 1 388 ? -2.658 -16.297 -1.826 1 73.81 388 GLU A N 1
ATOM 2996 C CA . GLU A 1 388 ? -3.078 -15.227 -2.734 1 73.81 388 GLU A CA 1
ATOM 2997 C C . GLU A 1 388 ? -3.916 -14.18 -2.006 1 73.81 388 GLU A C 1
ATOM 2999 O O . GLU A 1 388 ? -3.805 -12.984 -2.287 1 73.81 388 GLU A O 1
ATOM 3004 N N . GLU A 1 389 ? -4.66 -14.664 -1.12 1 75.62 389 GLU A N 1
ATOM 3005 C CA . GLU A 1 389 ? -5.586 -13.75 -0.461 1 75.62 389 GLU A CA 1
ATOM 3006 C C . GLU A 1 389 ? -4.84 -12.641 0.275 1 75.62 389 GLU A C 1
ATOM 3008 O O . GLU A 1 389 ? -5.094 -11.453 0.046 1 75.62 389 GLU A O 1
ATOM 3013 N N . PRO A 1 390 ? -3.904 -13.055 1.161 1 79 390 PRO A N 1
ATOM 3014 C CA . PRO A 1 390 ? -3.176 -11.969 1.822 1 79 390 PRO A CA 1
ATOM 3015 C C . PRO A 1 390 ? -2.346 -11.133 0.847 1 79 390 PRO A C 1
ATOM 3017 O O . PRO A 1 390 ? -2.172 -9.93 1.05 1 79 390 PRO A O 1
ATOM 3020 N N . LEU A 1 391 ? -1.855 -11.75 -0.179 1 81.56 391 LEU A N 1
ATOM 3021 C CA . LEU A 1 391 ? -1.055 -11.023 -1.16 1 81.56 391 LEU A CA 1
ATOM 3022 C C . LEU A 1 391 ? -1.896 -9.977 -1.879 1 81.56 391 LEU A C 1
ATOM 3024 O O . LEU A 1 391 ? -1.461 -8.836 -2.049 1 81.56 391 LEU A O 1
ATOM 3028 N N . TYR A 1 392 ? -3.064 -10.32 -2.266 1 81.31 392 TYR A N 1
ATOM 3029 C CA . TYR A 1 392 ? -3.955 -9.391 -2.947 1 81.31 392 TYR A CA 1
ATOM 3030 C C . TYR A 1 392 ? -4.422 -8.289 -2.002 1 81.31 392 TYR A C 1
ATOM 3032 O O . TYR A 1 392 ? -4.625 -7.148 -2.42 1 81.31 392 TYR A O 1
ATOM 3040 N N . ARG A 1 393 ? -4.594 -8.672 -0.828 1 84.81 393 ARG A N 1
ATOM 3041 C CA . ARG A 1 393 ? -4.941 -7.66 0.163 1 84.81 393 ARG A CA 1
ATOM 3042 C C . ARG A 1 393 ? -3.857 -6.59 0.257 1 84.81 393 ARG A C 1
ATOM 3044 O O . ARG A 1 393 ? -4.148 -5.395 0.177 1 84.81 393 ARG A O 1
ATOM 3051 N N . LEU A 1 394 ? -2.67 -7.055 0.427 1 87.94 394 LEU A N 1
ATOM 3052 C CA . LEU A 1 394 ? -1.556 -6.121 0.52 1 87.94 394 LEU A CA 1
ATOM 3053 C C . LEU A 1 394 ? -1.455 -5.266 -0.741 1 87.94 394 LEU A C 1
ATOM 3055 O O . LEU A 1 394 ? -1.272 -4.051 -0.66 1 87.94 394 LEU A O 1
ATOM 3059 N N . ALA A 1 395 ? -1.621 -5.945 -1.815 1 88.44 395 ALA A N 1
ATOM 3060 C CA . ALA A 1 395 ? -1.458 -5.273 -3.102 1 88.44 395 ALA A CA 1
ATOM 3061 C C . ALA A 1 395 ? -2.553 -4.234 -3.322 1 88.44 395 ALA A C 1
ATOM 3063 O O . ALA A 1 395 ? -2.383 -3.303 -4.113 1 88.44 395 ALA A O 1
ATOM 3064 N N . SER A 1 396 ? -3.646 -4.305 -2.668 1 89.62 396 SER A N 1
ATOM 3065 C CA . SER A 1 396 ? -4.77 -3.4 -2.881 1 89.62 396 SER A CA 1
ATOM 3066 C C . SER A 1 396 ? -4.602 -2.111 -2.084 1 89.62 396 SER A C 1
ATOM 3068 O O . SER A 1 396 ? -5.266 -1.11 -2.365 1 89.62 396 SER A O 1
ATOM 3070 N N . PHE A 1 397 ? -3.748 -2.094 -1.11 1 91.94 397 PHE A N 1
ATOM 3071 C CA . PHE A 1 397 ? -3.586 -0.933 -0.243 1 91.94 397 PHE A CA 1
ATOM 3072 C C . PHE A 1 397 ? -3.154 0.288 -1.046 1 91.94 397 PHE A C 1
ATOM 3074 O O . PHE A 1 397 ? -3.773 1.35 -0.952 1 91.94 397 PHE A O 1
ATOM 3081 N N . PRO A 1 398 ? -2.123 0.167 -1.844 1 92.06 398 PRO A N 1
ATOM 3082 C CA . PRO A 1 398 ? -1.704 1.36 -2.582 1 92.06 398 PRO A CA 1
ATOM 3083 C C . PRO A 1 398 ? -2.738 1.809 -3.613 1 92.06 398 PRO A C 1
ATOM 3085 O O . PRO A 1 398 ? -2.85 3.002 -3.902 1 92.06 398 PRO A O 1
ATOM 3088 N N . LEU A 1 399 ? -3.463 0.903 -4.129 1 87.62 399 LEU A N 1
ATOM 3089 C CA . LEU A 1 399 ? -4.453 1.206 -5.156 1 87.62 399 LEU A CA 1
ATOM 3090 C C . LEU A 1 399 ? -5.582 2.059 -4.586 1 87.62 399 LEU A C 1
ATOM 3092 O O . LEU A 1 399 ? -6.137 2.91 -5.285 1 87.62 399 LEU A O 1
ATOM 3096 N N . LEU A 1 400 ? -5.863 1.804 -3.359 1 87.38 400 LEU A N 1
ATOM 3097 C CA . LEU A 1 400 ? -7.008 2.471 -2.75 1 87.38 400 LEU A CA 1
ATOM 3098 C C . LEU A 1 400 ? -6.555 3.562 -1.789 1 87.38 400 LEU A C 1
ATOM 3100 O O . LEU A 1 400 ? -7.371 4.152 -1.081 1 87.38 400 LEU A O 1
ATOM 3104 N N . HIS A 1 401 ? -5.316 3.74 -1.728 1 91.88 401 HIS A N 1
ATOM 3105 C CA . HIS A 1 401 ? -4.801 4.758 -0.819 1 91.88 401 HIS A CA 1
ATOM 3106 C C . HIS A 1 401 ? -5.246 6.152 -1.245 1 91.88 401 HIS A C 1
ATOM 3108 O O . HIS A 1 401 ? -5.219 6.484 -2.434 1 91.88 401 HIS A O 1
ATOM 3114 N N . PRO A 1 402 ? -5.578 6.996 -0.311 1 90.12 402 PRO A N 1
ATOM 3115 C CA . PRO A 1 402 ? -6.109 8.312 -0.656 1 90.12 402 PRO A CA 1
ATOM 3116 C C . PRO A 1 402 ? -5.02 9.305 -1.056 1 90.12 402 PRO A C 1
ATOM 3118 O O . PRO A 1 402 ? -5.309 10.336 -1.672 1 90.12 402 PRO A O 1
ATOM 3121 N N . GLU A 1 403 ? -3.818 9.055 -0.745 1 93 403 GLU A N 1
ATOM 3122 C CA . GLU A 1 403 ? -2.719 9.969 -1.043 1 93 403 GLU A CA 1
ATOM 3123 C C . GLU A 1 403 ? -1.824 9.414 -2.146 1 93 403 GLU A C 1
ATOM 3125 O O . GLU A 1 403 ? -1.815 8.203 -2.398 1 93 403 GLU A O 1
ATOM 3130 N N . PRO A 1 404 ? -1.053 10.297 -2.846 1 93.81 404 PRO A N 1
ATOM 3131 C CA . PRO A 1 404 ? -0.201 9.875 -3.959 1 93.81 404 PRO A CA 1
ATOM 3132 C C . PRO A 1 404 ? 0.94 8.961 -3.518 1 93.81 404 PRO A C 1
ATOM 3134 O O . PRO A 1 404 ? 1.66 9.281 -2.568 1 93.81 404 PRO A O 1
ATOM 3137 N N . LEU A 1 405 ? 1.062 7.879 -4.117 1 95.12 405 LEU A N 1
ATOM 3138 C CA . LEU A 1 405 ? 2.152 6.918 -3.994 1 95.12 405 LEU A CA 1
ATOM 3139 C C . LEU A 1 405 ? 2.775 6.625 -5.352 1 95.12 405 LEU A C 1
ATOM 3141 O O . LEU A 1 405 ? 2.066 6.309 -6.312 1 95.12 405 LEU A O 1
ATOM 3145 N N . LEU A 1 406 ? 4.074 6.73 -5.496 1 93.81 406 LEU A N 1
ATOM 3146 C CA . LEU A 1 406 ? 4.707 6.457 -6.781 1 93.81 406 LEU A CA 1
ATOM 3147 C C . LEU A 1 406 ? 6.051 5.762 -6.59 1 93.81 406 LEU A C 1
ATOM 3149 O O . LEU A 1 406 ? 6.629 5.809 -5.5 1 93.81 406 LEU A O 1
ATOM 3153 N N . GLU A 1 407 ? 6.457 5.039 -7.543 1 93.06 407 GLU A N 1
ATOM 3154 C CA . GLU A 1 407 ? 7.77 4.406 -7.605 1 93.06 407 GLU A CA 1
ATOM 3155 C C . GLU A 1 407 ? 8.508 4.793 -8.883 1 93.06 407 GLU A C 1
ATOM 3157 O O . GLU A 1 407 ? 7.926 4.793 -9.969 1 93.06 407 GLU A O 1
ATOM 3162 N N . LEU A 1 408 ? 9.75 5.156 -8.703 1 92.69 408 LEU A N 1
ATOM 3163 C CA . LEU A 1 408 ? 10.586 5.605 -9.805 1 92.69 408 LEU A CA 1
ATOM 3164 C C . LEU A 1 408 ? 11.828 4.727 -9.938 1 92.69 408 LEU A C 1
ATOM 3166 O O . LEU A 1 408 ? 12.273 4.125 -8.953 1 92.69 408 LEU A O 1
ATOM 3170 N N . SER A 1 409 ? 12.258 4.633 -11.195 1 89.38 409 SER A N 1
ATOM 3171 C CA . SER A 1 409 ? 13.594 4.082 -11.383 1 89.38 409 SER A CA 1
ATOM 3172 C C . SER A 1 409 ? 14.664 5.031 -10.844 1 89.38 409 SER A C 1
ATOM 3174 O O . SER A 1 409 ? 14.359 6.168 -10.469 1 89.38 409 SER A O 1
ATOM 3176 N N . SER A 1 410 ? 15.898 4.598 -10.867 1 85.81 410 SER A N 1
ATOM 3177 C CA . SER A 1 410 ? 17.016 5.43 -10.406 1 85.81 410 SER A CA 1
ATOM 3178 C C . SER A 1 410 ? 17.203 6.637 -11.32 1 85.81 410 SER A C 1
ATOM 3180 O O . SER A 1 410 ? 17.797 7.641 -10.906 1 85.81 410 SER A O 1
ATOM 3182 N N . GLN A 1 411 ? 16.656 6.5 -12.531 1 85.5 411 GLN A N 1
ATOM 3183 C CA . GLN A 1 411 ? 16.797 7.578 -13.508 1 85.5 411 GLN A CA 1
ATOM 3184 C C . GLN A 1 411 ? 15.547 8.453 -13.547 1 85.5 411 GLN A C 1
ATOM 3186 O O . GLN A 1 411 ? 15.461 9.391 -14.336 1 85.5 411 GLN A O 1
ATOM 3191 N N . GLY A 1 412 ? 14.586 8.125 -12.789 1 88.19 412 GLY A N 1
ATOM 3192 C CA . GLY A 1 412 ? 13.406 8.969 -12.688 1 88.19 412 GLY A CA 1
ATOM 3193 C C . GLY A 1 412 ? 12.258 8.492 -13.562 1 88.19 412 GLY A C 1
ATOM 3194 O O . GLY A 1 412 ? 11.25 9.18 -13.711 1 88.19 412 GLY A O 1
ATOM 3195 N N . GLU A 1 413 ? 12.383 7.383 -14.109 1 87.44 413 GLU A N 1
ATOM 3196 C CA . GLU A 1 413 ? 11.289 6.824 -14.898 1 87.44 413 GLU A CA 1
ATOM 3197 C C . GLU A 1 413 ? 10.18 6.285 -14 1 87.44 413 GLU A C 1
ATOM 3199 O O . GLU A 1 413 ? 10.453 5.633 -12.992 1 87.44 413 GLU A O 1
ATOM 3204 N N . LEU A 1 414 ? 8.977 6.543 -14.445 1 86.94 414 LEU A N 1
ATOM 3205 C CA . LEU A 1 414 ? 7.824 6.137 -13.641 1 86.94 414 LEU A CA 1
ATOM 3206 C C . LEU A 1 414 ? 7.578 4.637 -13.773 1 86.94 414 LEU A C 1
ATOM 3208 O O . LEU A 1 414 ? 7.352 4.129 -14.875 1 86.94 414 LEU A O 1
ATOM 3212 N N . ARG A 1 415 ? 7.625 3.912 -12.68 1 85.19 415 ARG A N 1
ATOM 3213 C CA . ARG A 1 415 ? 7.355 2.477 -12.648 1 85.19 415 ARG A CA 1
ATOM 3214 C C . ARG A 1 415 ? 5.926 2.199 -12.195 1 85.19 415 ARG A C 1
ATOM 3216 O O . ARG A 1 415 ? 5.32 1.213 -12.617 1 85.19 415 ARG A O 1
ATOM 3223 N N . TYR A 1 416 ? 5.543 3.023 -11.297 1 87.56 416 TYR A N 1
ATOM 3224 C CA . TYR A 1 416 ? 4.191 2.879 -10.766 1 87.56 416 TYR A CA 1
ATOM 3225 C C . TYR A 1 416 ? 3.684 4.195 -10.195 1 87.56 416 TYR A C 1
ATOM 3227 O O . TYR A 1 416 ? 4.461 4.984 -9.648 1 87.56 416 TYR A O 1
ATOM 3235 N N . ALA A 1 417 ? 2.41 4.336 -10.344 1 90.12 417 ALA A N 1
ATOM 3236 C CA . ALA A 1 417 ? 1.682 5.414 -9.688 1 90.12 417 ALA A CA 1
ATOM 3237 C C . ALA A 1 417 ? 0.235 5.016 -9.414 1 90.12 417 ALA A C 1
ATOM 3239 O O . ALA A 1 417 ? -0.407 4.375 -10.25 1 90.12 417 ALA A O 1
ATOM 3240 N N . ASN A 1 418 ? -0.205 5.352 -8.164 1 88.81 418 ASN A N 1
ATOM 3241 C CA . ASN A 1 418 ? -1.588 4.992 -7.867 1 88.81 418 ASN A CA 1
ATOM 3242 C C . ASN A 1 418 ? -2.564 6.027 -8.414 1 88.81 418 ASN A C 1
ATOM 3244 O O . ASN A 1 418 ? -2.15 7.027 -9 1 88.81 418 ASN A O 1
ATOM 3248 N N . GLY A 1 419 ? -3.865 5.742 -8.281 1 82.69 419 GLY A N 1
ATOM 3249 C CA . GLY A 1 419 ? -4.898 6.633 -8.789 1 82.69 419 GLY A CA 1
ATOM 3250 C C . GLY A 1 419 ? -4.836 8.023 -8.195 1 82.69 419 GLY A C 1
ATOM 3251 O O . GLY A 1 419 ? -5.02 9.016 -8.898 1 82.69 419 GLY A O 1
ATOM 3252 N N . ALA A 1 420 ? -4.535 8.109 -6.891 1 89.19 420 ALA A N 1
ATOM 3253 C CA . ALA A 1 420 ? -4.438 9.398 -6.207 1 89.19 420 ALA A CA 1
ATOM 3254 C C . ALA A 1 420 ? -3.338 10.258 -6.82 1 89.19 420 ALA A C 1
ATOM 3256 O O . ALA A 1 420 ? -3.455 11.484 -6.863 1 89.19 420 ALA A O 1
ATOM 3257 N N . THR A 1 421 ? -2.293 9.633 -7.289 1 91 421 THR A N 1
ATOM 3258 C CA . THR A 1 421 ? -1.196 10.352 -7.922 1 91 421 THR A CA 1
ATOM 3259 C C . THR A 1 421 ? -1.667 11.039 -9.203 1 91 421 THR A C 1
ATOM 3261 O O . THR A 1 421 ? -1.379 12.219 -9.422 1 91 421 THR A O 1
ATOM 3264 N N . TYR A 1 422 ? -2.377 10.367 -9.977 1 82.88 422 TYR A N 1
ATOM 3265 C CA . TYR A 1 422 ? -2.828 10.922 -11.242 1 82.88 422 TYR A CA 1
ATOM 3266 C C . TYR A 1 422 ? -3.883 12 -11.023 1 82.88 422 TYR A C 1
ATOM 3268 O O . TYR A 1 422 ? -3.979 12.953 -11.805 1 82.88 422 TYR A O 1
ATOM 3276 N N . SER A 1 423 ? -4.641 11.773 -10.016 1 83.56 423 SER A N 1
ATOM 3277 C CA . SER A 1 423 ? -5.613 12.805 -9.664 1 83.56 423 SER A CA 1
ATOM 3278 C C . SER A 1 423 ? -4.922 14.086 -9.203 1 83.56 423 SER A C 1
ATOM 3280 O O . SER A 1 423 ? -5.336 15.188 -9.57 1 83.56 423 SER A O 1
ATOM 3282 N N . ALA A 1 424 ? -3.893 13.914 -8.43 1 89.69 424 ALA A N 1
ATOM 3283 C CA . ALA A 1 424 ? -3.164 15.055 -7.879 1 89.69 424 ALA A CA 1
ATOM 3284 C C . ALA A 1 424 ? -2.238 15.672 -8.922 1 89.69 424 ALA A C 1
ATOM 3286 O O . ALA A 1 424 ? -2.057 16.891 -8.953 1 89.69 424 ALA A O 1
ATOM 3287 N N . PHE A 1 425 ? -1.67 14.742 -9.719 1 90.94 425 PHE A N 1
ATOM 3288 C CA . PHE A 1 425 ? -0.678 15.172 -10.695 1 90.94 425 PHE A CA 1
ATOM 3289 C C . PHE A 1 425 ? -1.035 14.672 -12.086 1 90.94 425 PHE A C 1
ATOM 3291 O O . PHE A 1 425 ? -0.306 13.859 -12.664 1 90.94 425 PHE A O 1
ATOM 3298 N N . PRO A 1 426 ? -1.995 15.172 -12.734 1 81.75 426 PRO A N 1
ATOM 3299 C CA . PRO A 1 426 ? -2.42 14.688 -14.055 1 81.75 426 PRO A CA 1
ATOM 3300 C C . PRO A 1 426 ? -1.334 14.836 -15.117 1 81.75 426 PRO A C 1
ATOM 3302 O O . PRO A 1 426 ? -1.316 14.086 -16.094 1 81.75 426 PRO A O 1
ATOM 3305 N N . GLU A 1 427 ? -0.388 15.758 -14.883 1 85.19 427 GLU A N 1
ATOM 3306 C CA . GLU A 1 427 ? 0.654 16.031 -15.867 1 85.19 427 GLU A CA 1
ATOM 3307 C C . GLU A 1 427 ? 1.823 15.062 -15.719 1 85.19 427 GLU A C 1
ATOM 3309 O O . GLU A 1 427 ? 2.777 15.117 -16.5 1 85.19 427 GLU A O 1
ATOM 3314 N N . LEU A 1 428 ? 1.733 14.25 -14.766 1 85.56 428 LEU A N 1
ATOM 3315 C CA . LEU A 1 428 ? 2.855 13.367 -14.461 1 85.56 428 LEU A CA 1
ATOM 3316 C C . LEU A 1 428 ? 3.154 12.445 -15.633 1 85.56 428 LEU A C 1
ATOM 3318 O O . LEU A 1 428 ? 4.32 12.172 -15.938 1 85.56 428 LEU A O 1
ATOM 3322 N N . LEU A 1 429 ? 2.111 11.922 -16.297 1 73.88 429 LEU A N 1
ATOM 3323 C CA . LEU A 1 429 ? 2.305 10.969 -17.391 1 73.88 429 LEU A CA 1
ATOM 3324 C C . LEU A 1 429 ? 2.992 11.641 -18.578 1 73.88 429 LEU A C 1
ATOM 3326 O O . LEU A 1 429 ? 3.777 11 -19.281 1 73.88 429 LEU A O 1
ATOM 3330 N N . GLU A 1 430 ? 2.688 12.867 -18.734 1 77.25 430 GLU A N 1
ATOM 3331 C CA . GLU A 1 430 ? 3.25 13.609 -19.859 1 77.25 430 GLU A CA 1
ATOM 3332 C C . GLU A 1 430 ? 4.672 14.07 -19.562 1 77.25 430 GLU A C 1
ATOM 3334 O O . GLU A 1 430 ? 5.559 13.969 -20.406 1 77.25 430 GLU A O 1
ATOM 3339 N N . GLN A 1 431 ? 4.922 14.539 -18.391 1 82.44 431 GLN A N 1
ATOM 3340 C CA . GLN A 1 431 ? 6.195 15.156 -18.047 1 82.44 431 GLN A CA 1
ATOM 3341 C C . GLN A 1 431 ? 7.203 14.109 -17.578 1 82.44 431 GLN A C 1
ATOM 3343 O O . GLN A 1 431 ? 8.414 14.312 -17.672 1 82.44 431 GLN A O 1
ATOM 3348 N N . GLU A 1 432 ? 6.695 13.047 -17.094 1 79.94 432 GLU A N 1
ATOM 3349 C CA . GLU A 1 432 ? 7.484 11.906 -16.625 1 79.94 432 GLU A CA 1
ATOM 3350 C C . GLU A 1 432 ? 8.625 12.359 -15.727 1 79.94 432 GLU A C 1
ATOM 3352 O O . GLU A 1 432 ? 8.406 13.07 -14.742 1 79.94 432 GLU A O 1
ATOM 3357 N N . SER A 1 433 ? 9.922 12.281 -16.203 1 82.94 433 SER A N 1
ATOM 3358 C CA . SER A 1 433 ? 11.094 12.562 -15.383 1 82.94 433 SER A CA 1
ATOM 3359 C C . SER A 1 433 ? 11.25 14.055 -15.133 1 82.94 433 SER A C 1
ATOM 3361 O O . SER A 1 433 ? 11.953 14.469 -14.211 1 82.94 433 SER A O 1
ATOM 3363 N N . HIS A 1 434 ? 10.484 14.828 -15.828 1 88.12 434 HIS A N 1
ATOM 3364 C CA . HIS A 1 434 ? 10.617 16.281 -15.703 1 88.12 434 HIS A CA 1
ATOM 3365 C C . HIS A 1 434 ? 9.594 16.844 -14.734 1 88.12 434 HIS A C 1
ATOM 3367 O O . HIS A 1 434 ? 9.641 18.031 -14.391 1 88.12 434 HIS A O 1
ATOM 3373 N N . HIS A 1 435 ? 8.734 16.016 -14.352 1 92 435 HIS A N 1
ATOM 3374 C CA . HIS A 1 435 ? 7.734 16.5 -13.406 1 92 435 HIS A CA 1
ATOM 3375 C C . HIS A 1 435 ? 8.383 16.984 -12.117 1 92 435 HIS A C 1
ATOM 3377 O O . HIS A 1 435 ? 9.328 16.359 -11.617 1 92 435 HIS A O 1
ATOM 3383 N N . PRO A 1 436 ? 7.98 18.047 -11.547 1 92.69 436 PRO A N 1
ATOM 3384 C CA . PRO A 1 436 ? 8.625 18.641 -10.375 1 92.69 436 PRO A CA 1
ATOM 3385 C C . PRO A 1 436 ? 8.742 17.672 -9.203 1 92.69 436 PRO A C 1
ATOM 3387 O O . PRO A 1 436 ? 9.742 17.688 -8.484 1 92.69 436 PRO A O 1
ATOM 3390 N N . ILE A 1 437 ? 7.773 16.906 -9.008 1 92.62 437 ILE A N 1
ATOM 3391 C CA . ILE A 1 437 ? 7.805 15.969 -7.887 1 92.62 437 ILE A CA 1
ATOM 3392 C C . ILE A 1 437 ? 8.922 14.945 -8.102 1 92.62 437 ILE A C 1
ATOM 3394 O O . ILE A 1 437 ? 9.578 14.531 -7.148 1 92.62 437 ILE A O 1
ATOM 3398 N N . VAL A 1 438 ? 9.094 14.516 -9.32 1 93.69 438 VAL A N 1
ATOM 3399 C CA . VAL A 1 438 ? 10.133 13.547 -9.664 1 93.69 438 VAL A CA 1
ATOM 3400 C C . VAL A 1 438 ? 11.508 14.188 -9.516 1 93.69 438 VAL A C 1
ATOM 3402 O O . VAL A 1 438 ? 12.422 13.586 -8.945 1 93.69 438 VAL A O 1
ATOM 3405 N N . GLN A 1 439 ? 11.57 15.391 -9.961 1 92.94 439 GLN A N 1
ATOM 3406 C CA . GLN A 1 439 ? 12.836 16.109 -9.875 1 92.94 439 GLN A CA 1
ATOM 3407 C C . GLN A 1 439 ? 13.242 16.328 -8.422 1 92.94 439 GLN A C 1
ATOM 3409 O O . GLN A 1 439 ? 14.414 16.172 -8.062 1 92.94 439 GLN A O 1
ATOM 3414 N N . ALA A 1 440 ? 12.32 16.75 -7.66 1 91.88 440 ALA A N 1
ATOM 3415 C CA . ALA A 1 440 ? 12.594 16.969 -6.246 1 91.88 440 ALA A CA 1
ATOM 3416 C C . ALA A 1 440 ? 13.078 15.695 -5.57 1 91.88 440 ALA A C 1
ATOM 3418 O O . ALA A 1 440 ? 14 15.734 -4.746 1 91.88 440 ALA A O 1
ATOM 3419 N N . ALA A 1 441 ? 12.484 14.586 -5.859 1 91.56 441 ALA A N 1
ATOM 3420 C CA . ALA A 1 441 ? 12.852 13.305 -5.27 1 91.56 441 ALA A CA 1
ATOM 3421 C C . ALA A 1 441 ? 14.258 12.883 -5.699 1 91.56 441 ALA A C 1
ATOM 3423 O O . ALA A 1 441 ? 15.047 12.414 -4.879 1 91.56 441 ALA A O 1
ATOM 3424 N N . LEU A 1 442 ? 14.516 13.047 -7.008 1 90.62 442 LEU A N 1
ATOM 3425 C CA . LEU A 1 442 ? 15.82 12.672 -7.539 1 90.62 442 LEU A CA 1
ATOM 3426 C C . LEU A 1 442 ? 16.922 13.516 -6.91 1 90.62 442 LEU A C 1
ATOM 3428 O O . LEU A 1 442 ? 17.984 13 -6.562 1 90.62 442 LEU A O 1
ATOM 3432 N N . GLN A 1 443 ? 16.656 14.773 -6.789 1 87.81 443 GLN A N 1
ATOM 3433 C CA . GLN A 1 443 ? 17.625 15.672 -6.191 1 87.81 443 GLN A CA 1
ATOM 3434 C C . GLN A 1 443 ? 17.906 15.305 -4.734 1 87.81 443 GLN A C 1
ATOM 3436 O O . GLN A 1 443 ? 19.047 15.352 -4.277 1 87.81 443 GLN A O 1
ATOM 3441 N N . TRP A 1 444 ? 16.875 15.047 -4.082 1 87.44 444 TRP A N 1
ATOM 3442 C CA . TRP A 1 444 ? 17 14.648 -2.684 1 87.44 444 TRP A CA 1
ATOM 3443 C C . TRP A 1 444 ? 17.812 13.367 -2.559 1 87.44 444 TRP A C 1
ATOM 3445 O O . TRP A 1 444 ? 18.688 13.258 -1.69 1 87.44 444 TRP A O 1
ATOM 3455 N N . ALA A 1 445 ? 17.531 12.359 -3.365 1 84.69 445 ALA A N 1
ATOM 3456 C CA . ALA A 1 445 ? 18.203 11.062 -3.328 1 84.69 445 ALA A CA 1
ATOM 3457 C C . ALA A 1 445 ? 19.672 11.211 -3.701 1 84.69 445 ALA A C 1
ATOM 3459 O O . ALA A 1 445 ? 20.547 10.539 -3.129 1 84.69 445 ALA A O 1
ATOM 3460 N N . TRP A 1 446 ? 19.891 12.008 -4.652 1 80.56 446 TRP A N 1
ATOM 3461 C CA . TRP A 1 446 ? 21.25 12.195 -5.148 1 80.56 446 TRP A CA 1
ATOM 3462 C C . TRP A 1 446 ? 22.109 12.922 -4.117 1 80.56 446 TRP A C 1
ATOM 3464 O O . TRP A 1 446 ? 23.312 12.656 -4.004 1 80.56 446 TRP A O 1
ATOM 3474 N N . ARG A 1 447 ? 21.438 13.922 -3.479 1 76.25 447 ARG A N 1
ATOM 3475 C CA . ARG A 1 447 ? 22.172 14.703 -2.49 1 76.25 447 ARG A CA 1
ATOM 3476 C C . ARG A 1 447 ? 22.562 13.844 -1.29 1 76.25 447 ARG A C 1
ATOM 3478 O O . ARG A 1 447 ? 23.5 14.18 -0.556 1 76.25 447 ARG A O 1
ATOM 3485 N N . GLY A 1 448 ? 22.062 12.562 -1.222 1 70.44 448 GLY A N 1
ATOM 3486 C CA . GLY A 1 448 ? 22.375 11.719 -0.083 1 70.44 448 GLY A CA 1
ATOM 3487 C C . GLY A 1 448 ? 21.906 12.297 1.238 1 70.44 448 GLY A C 1
ATOM 3488 O O . GLY A 1 448 ? 22.703 12.5 2.152 1 70.44 448 GLY A O 1
ATOM 3489 N N . ALA A 1 449 ? 20.703 12.727 1.229 1 61.22 449 ALA A N 1
ATOM 3490 C CA . ALA A 1 449 ? 20.203 13.445 2.398 1 61.22 449 ALA A CA 1
ATOM 3491 C C . ALA A 1 449 ? 20.469 12.664 3.68 1 61.22 449 ALA A C 1
ATOM 3493 O O . ALA A 1 449 ? 20.312 11.438 3.713 1 61.22 449 ALA A O 1
ATOM 3494 N N . ALA A 1 450 ? 21.172 13.344 4.527 1 59.03 450 ALA A N 1
ATOM 3495 C CA . ALA A 1 450 ? 21.5 12.797 5.84 1 59.03 450 ALA A CA 1
ATOM 3496 C C . ALA A 1 450 ? 20.25 12.367 6.59 1 59.03 450 ALA A C 1
ATOM 3498 O O . ALA A 1 450 ? 19.141 12.836 6.293 1 59.03 450 ALA A O 1
ATOM 3499 N N . ALA A 1 451 ? 20.438 11.398 7.371 1 60.22 451 ALA A N 1
ATOM 3500 C CA . ALA A 1 451 ? 19.359 10.984 8.266 1 60.22 451 ALA A CA 1
ATOM 3501 C C . ALA A 1 451 ? 18.812 12.164 9.047 1 60.22 451 ALA A C 1
ATOM 3503 O O . ALA A 1 451 ? 19.578 12.93 9.641 1 60.22 451 ALA A O 1
ATOM 3504 N N . GLY A 1 452 ? 17.609 12.555 8.875 1 60.66 452 GLY A N 1
ATOM 3505 C CA . GLY A 1 452 ? 16.984 13.617 9.656 1 60.66 452 GLY A CA 1
ATOM 3506 C C . GLY A 1 452 ? 16.656 14.844 8.828 1 60.66 452 GLY A C 1
ATOM 3507 O O . GLY A 1 452 ? 16 15.773 9.32 1 60.66 452 GLY A O 1
ATOM 3508 N N . GLU A 1 453 ? 17.266 14.859 7.672 1 66.19 453 GLU A N 1
ATOM 3509 C CA . GLU A 1 453 ? 16.969 16.016 6.836 1 66.19 453 GLU A CA 1
ATOM 3510 C C . GLU A 1 453 ? 15.477 16.094 6.508 1 66.19 453 GLU A C 1
ATOM 3512 O O . GLU A 1 453 ? 14.828 15.062 6.309 1 66.19 453 GLU A O 1
ATOM 3517 N N . PRO A 1 454 ? 15.094 17.391 6.57 1 70.38 454 PRO A N 1
ATOM 3518 C CA . PRO A 1 454 ? 13.664 17.531 6.273 1 70.38 454 PRO A CA 1
ATOM 3519 C C . PRO A 1 454 ? 13.289 17.016 4.891 1 70.38 454 PRO A C 1
ATOM 3521 O O . PRO A 1 454 ? 14.086 17.109 3.953 1 70.38 454 PRO A O 1
ATOM 3524 N N . MET A 1 455 ? 12.25 16.547 4.824 1 79.31 455 MET A N 1
ATOM 3525 C CA . MET A 1 455 ? 11.711 16.031 3.574 1 79.31 455 MET A CA 1
ATOM 3526 C C . MET A 1 455 ? 11.461 17.141 2.572 1 79.31 455 MET A C 1
ATOM 3528 O O . MET A 1 455 ? 11.133 18.266 2.961 1 79.31 455 MET A O 1
ATOM 3532 N N . PRO A 1 456 ? 11.727 16.906 1.35 1 86.12 456 PRO A N 1
ATOM 3533 C CA . PRO A 1 456 ? 11.492 17.938 0.341 1 86.12 456 PRO A CA 1
ATOM 3534 C C . PRO A 1 456 ? 10.008 18.297 0.199 1 86.12 456 PRO A C 1
ATOM 3536 O O . PRO A 1 456 ? 9.148 17.422 0.334 1 86.12 456 PRO A O 1
ATOM 3539 N N . THR A 1 457 ? 9.773 19.5 0.031 1 89.69 457 THR A N 1
ATOM 3540 C CA . THR A 1 457 ? 8.43 20 -0.233 1 89.69 457 THR A CA 1
ATOM 3541 C C . THR A 1 457 ? 8.352 20.609 -1.63 1 89.69 457 THR A C 1
ATOM 3543 O O . THR A 1 457 ? 9.281 21.297 -2.074 1 89.69 457 THR A O 1
ATOM 3546 N N . VAL A 1 458 ? 7.281 20.328 -2.322 1 92.25 458 VAL A N 1
ATOM 3547 C CA . VAL A 1 458 ? 7.082 20.828 -3.68 1 92.25 458 VAL A CA 1
ATOM 3548 C C . VAL A 1 458 ? 5.742 21.547 -3.773 1 92.25 458 VAL A C 1
ATOM 3550 O O . VAL A 1 458 ? 4.73 21.078 -3.25 1 92.25 458 VAL A O 1
ATOM 3553 N N . GLN A 1 459 ? 5.824 22.703 -4.359 1 90.81 459 GLN A N 1
ATOM 3554 C CA . GLN A 1 459 ? 4.598 23.453 -4.605 1 90.81 459 GLN A CA 1
ATOM 3555 C C . GLN A 1 459 ? 4.082 23.219 -6.023 1 90.81 459 GLN A C 1
ATOM 3557 O O . GLN A 1 459 ? 4.789 23.484 -6.996 1 90.81 459 GLN A O 1
ATOM 3562 N N . LEU A 1 460 ? 2.893 22.656 -6.102 1 90.31 460 LEU A N 1
ATOM 3563 C CA . LEU A 1 460 ? 2.283 22.375 -7.398 1 90.31 460 LEU A CA 1
ATOM 3564 C C . LEU A 1 460 ? 0.801 22.734 -7.391 1 90.31 460 LEU A C 1
ATOM 3566 O O . LEU A 1 460 ? 0.061 22.328 -6.496 1 90.31 460 LEU A O 1
ATOM 3570 N N . ARG A 1 461 ? 0.394 23.562 -8.312 1 86.44 461 ARG A N 1
ATOM 3571 C CA . ARG A 1 461 ? -1.004 23.938 -8.508 1 86.44 461 ARG A CA 1
ATOM 3572 C C . ARG A 1 461 ? -1.588 24.547 -7.227 1 86.44 461 ARG A C 1
ATOM 3574 O O . ARG A 1 461 ? -2.676 24.156 -6.797 1 86.44 461 ARG A O 1
ATOM 3581 N N . GLY A 1 462 ? -0.824 25.328 -6.527 1 84.88 462 GLY A N 1
ATOM 3582 C CA . GLY A 1 462 ? -1.298 26.031 -5.348 1 84.88 462 GLY A CA 1
ATOM 3583 C C . GLY A 1 462 ? -1.336 25.156 -4.105 1 84.88 462 GLY A C 1
ATOM 3584 O O . GLY A 1 462 ? -1.856 25.562 -3.066 1 84.88 462 GLY A O 1
ATOM 3585 N N . ARG A 1 463 ? -0.786 23.953 -4.242 1 91.5 463 ARG A N 1
ATOM 3586 C CA . ARG A 1 463 ? -0.744 23.047 -3.104 1 91.5 463 ARG A CA 1
ATOM 3587 C C . ARG A 1 463 ? 0.695 22.703 -2.723 1 91.5 463 ARG A C 1
ATOM 3589 O O . ARG A 1 463 ? 1.583 22.703 -3.578 1 91.5 463 ARG A O 1
ATOM 3596 N N . ASP A 1 464 ? 0.882 22.594 -1.478 1 92 464 ASP A N 1
ATOM 3597 C CA . ASP A 1 464 ? 2.189 22.188 -0.966 1 92 464 ASP A CA 1
ATOM 3598 C C . ASP A 1 464 ? 2.229 20.688 -0.678 1 92 464 ASP A C 1
ATOM 3600 O O . ASP A 1 464 ? 1.434 20.188 0.118 1 92 464 ASP A O 1
ATOM 3604 N N . TRP A 1 465 ? 3.152 19.984 -1.321 1 93.75 465 TRP A N 1
ATOM 3605 C CA . TRP A 1 465 ? 3.281 18.531 -1.153 1 93.75 465 TRP A CA 1
ATOM 3606 C C . TRP A 1 465 ? 4.594 18.188 -0.461 1 93.75 465 TRP A C 1
ATOM 3608 O O . TRP A 1 465 ? 5.668 18.578 -0.917 1 93.75 465 TRP A O 1
ATOM 3618 N N . GLU A 1 466 ? 4.535 17.562 0.653 1 92.88 466 GLU A N 1
ATOM 3619 C CA . GLU A 1 466 ? 5.711 17.031 1.333 1 92.88 466 GLU A CA 1
ATOM 3620 C C . GLU A 1 466 ? 6.008 15.609 0.88 1 92.88 466 GLU A C 1
ATOM 3622 O O . GLU A 1 466 ? 5.113 14.758 0.858 1 92.88 466 GLU A O 1
ATOM 3627 N N . LEU A 1 467 ? 7.277 15.32 0.526 1 93.12 467 LEU A N 1
ATOM 3628 C CA . LEU A 1 467 ? 7.645 14.031 -0.042 1 93.12 467 LEU A CA 1
ATOM 3629 C C . LEU A 1 467 ? 8.492 13.227 0.939 1 93.12 467 LEU A C 1
ATOM 3631 O O . LEU A 1 467 ? 9.469 13.734 1.485 1 93.12 467 LEU A O 1
ATOM 3635 N N . THR A 1 468 ? 8.047 12.055 1.249 1 91.5 468 THR A N 1
ATOM 3636 C CA . THR A 1 468 ? 8.914 11.055 1.878 1 91.5 468 THR A CA 1
ATOM 3637 C C . THR A 1 468 ? 9.523 10.133 0.829 1 91.5 468 THR A C 1
ATOM 3639 O O . THR A 1 468 ? 8.797 9.461 0.086 1 91.5 468 THR A O 1
ATOM 3642 N N . VAL A 1 469 ? 10.844 10.094 0.796 1 90.81 469 VAL A N 1
ATOM 3643 C CA . VAL A 1 469 ? 11.547 9.352 -0.246 1 90.81 469 VAL A CA 1
ATOM 3644 C C . VAL A 1 469 ? 12.242 8.141 0.365 1 90.81 469 VAL A C 1
ATOM 3646 O O . VAL A 1 469 ? 13.039 8.281 1.295 1 90.81 469 VAL A O 1
ATOM 3649 N N . LEU A 1 470 ? 11.906 6.988 -0.117 1 87.81 470 LEU A N 1
ATOM 3650 C CA . LEU A 1 470 ? 12.562 5.746 0.274 1 87.81 470 LEU A CA 1
ATOM 3651 C C . LEU A 1 470 ? 13.406 5.199 -0.87 1 87.81 470 LEU A C 1
ATOM 3653 O O . LEU A 1 470 ? 12.922 5.051 -1.992 1 87.81 470 LEU A O 1
ATOM 3657 N N . GLN A 1 471 ? 14.594 4.879 -0.577 1 85.69 471 GLN A N 1
ATOM 3658 C CA . GLN A 1 471 ? 15.477 4.297 -1.582 1 85.69 471 GLN A CA 1
ATOM 3659 C C . GLN A 1 471 ? 15.359 2.775 -1.601 1 85.69 471 GLN A C 1
ATOM 3661 O O . GLN A 1 471 ? 15.453 2.127 -0.556 1 85.69 471 GLN A O 1
ATOM 3666 N N . LEU A 1 472 ? 15.078 2.246 -2.818 1 82.69 472 LEU A N 1
ATOM 3667 C CA . LEU A 1 472 ? 14.984 0.803 -3.016 1 82.69 472 LEU A CA 1
ATOM 3668 C C . LEU A 1 472 ? 16.266 0.25 -3.617 1 82.69 472 LEU A C 1
ATOM 3670 O O . LEU A 1 472 ? 16.891 0.893 -4.469 1 82.69 472 LEU A O 1
ATOM 3674 N N . SER A 1 473 ? 16.625 -0.93 -3.148 1 74.81 473 SER A N 1
ATOM 3675 C CA . SER A 1 473 ? 17.875 -1.518 -3.613 1 74.81 473 SER A CA 1
ATOM 3676 C C . SER A 1 473 ? 17.641 -2.484 -4.77 1 74.81 473 SER A C 1
ATOM 3678 O O . SER A 1 473 ? 18.453 -2.58 -5.684 1 74.81 473 SER A O 1
ATOM 3680 N N . ASP A 1 474 ? 16.5 -3.309 -4.711 1 71.81 474 ASP A N 1
ATOM 3681 C CA . ASP A 1 474 ? 16.234 -4.309 -5.742 1 71.81 474 ASP A CA 1
ATOM 3682 C C . ASP A 1 474 ? 14.734 -4.469 -5.973 1 71.81 474 ASP A C 1
ATOM 3684 O O . ASP A 1 474 ? 14.031 -5.035 -5.133 1 71.81 474 ASP A O 1
ATOM 3688 N N . PRO A 1 475 ? 14.508 -4.012 -7.184 1 72.31 475 PRO A N 1
ATOM 3689 C CA . PRO A 1 475 ? 15.273 -3.223 -8.156 1 72.31 475 PRO A CA 1
ATOM 3690 C C . PRO A 1 475 ? 15.586 -1.813 -7.66 1 72.31 475 PRO A C 1
ATOM 3692 O O . PRO A 1 475 ? 14.82 -1.248 -6.875 1 72.31 475 PRO A O 1
ATOM 3695 N N . PRO A 1 476 ? 16.703 -1.332 -8.117 1 81.44 476 PRO A N 1
ATOM 3696 C CA . PRO A 1 476 ? 17.047 0.02 -7.672 1 81.44 476 PRO A CA 1
ATOM 3697 C C . PRO A 1 476 ? 16.016 1.064 -8.094 1 81.44 476 PRO A C 1
ATOM 3699 O O . PRO A 1 476 ? 15.508 1.019 -9.219 1 81.44 476 PRO A O 1
ATOM 3702 N N . GLY A 1 477 ? 15.648 1.857 -7.199 1 89.44 477 GLY A N 1
ATOM 3703 C CA . GLY A 1 477 ? 14.68 2.9 -7.484 1 89.44 477 GLY A CA 1
ATOM 3704 C C . GLY A 1 477 ? 14.289 3.703 -6.258 1 89.44 477 GLY A C 1
ATOM 3705 O O . GLY A 1 477 ? 15 3.695 -5.254 1 89.44 477 GLY A O 1
ATOM 3706 N N . LEU A 1 478 ? 13.312 4.598 -6.465 1 91.62 478 LEU A N 1
ATOM 3707 C CA . LEU A 1 478 ? 12.805 5.445 -5.391 1 91.62 478 LEU A CA 1
ATOM 3708 C C . LEU A 1 478 ? 11.297 5.25 -5.207 1 91.62 478 LEU A C 1
ATOM 3710 O O . LEU A 1 478 ? 10.562 5.113 -6.184 1 91.62 478 LEU A O 1
ATOM 3714 N N . ARG A 1 479 ? 10.938 5.102 -4.016 1 93.06 479 ARG A N 1
ATOM 3715 C CA . ARG A 1 479 ? 9.516 5.129 -3.68 1 93.06 479 ARG A CA 1
ATOM 3716 C C . ARG A 1 479 ? 9.148 6.43 -2.977 1 93.06 479 ARG A C 1
ATOM 3718 O O . ARG A 1 479 ? 9.844 6.871 -2.062 1 93.06 479 ARG A O 1
ATOM 3725 N N . LEU A 1 480 ? 8.086 7.055 -3.465 1 94.38 480 LEU A N 1
ATOM 3726 C CA . LEU A 1 480 ? 7.668 8.359 -2.961 1 94.38 480 LEU A CA 1
ATOM 3727 C C . LEU A 1 480 ? 6.293 8.281 -2.309 1 94.38 480 LEU A C 1
ATOM 3729 O O . LEU A 1 480 ? 5.387 7.629 -2.836 1 94.38 480 LEU A O 1
ATOM 3733 N N . PHE A 1 481 ? 6.188 8.82 -1.197 1 94.69 481 PHE A N 1
ATOM 3734 C CA . PHE A 1 481 ? 4.926 9.086 -0.517 1 94.69 481 PHE A CA 1
ATOM 3735 C C . PHE A 1 481 ? 4.684 10.586 -0.393 1 94.69 481 PHE A C 1
ATOM 3737 O O . PHE A 1 481 ? 5.426 11.281 0.302 1 94.69 481 PHE A O 1
ATOM 3744 N N . ALA A 1 482 ? 3.689 11.07 -1.08 1 94.56 482 ALA A N 1
ATOM 3745 C CA . ALA A 1 482 ? 3.424 12.508 -1.062 1 94.56 482 ALA A CA 1
ATOM 3746 C C . ALA A 1 482 ? 2.24 12.836 -0.155 1 94.56 482 ALA A C 1
ATOM 3748 O O . ALA A 1 482 ? 1.232 12.125 -0.16 1 94.56 482 ALA A O 1
ATOM 3749 N N . ARG A 1 483 ? 2.414 13.875 0.619 1 91.25 483 ARG A N 1
ATOM 3750 C CA . ARG A 1 483 ? 1.371 14.336 1.527 1 91.25 483 ARG A CA 1
ATOM 3751 C C . ARG A 1 483 ? 1.006 15.789 1.243 1 91.25 483 ARG A C 1
ATOM 3753 O O . ARG A 1 483 ? 1.887 16.641 1.086 1 91.25 483 ARG A O 1
ATOM 3760 N N . ASP A 1 484 ? -0.297 16.062 1.205 1 91.12 484 ASP A N 1
ATOM 3761 C CA . ASP A 1 484 ? -0.766 17.438 1.066 1 91.12 484 ASP A CA 1
ATOM 3762 C C . ASP A 1 484 ? -0.66 18.188 2.391 1 91.12 484 ASP A C 1
ATOM 3764 O O . ASP A 1 484 ? -1.42 17.922 3.324 1 91.12 484 ASP A O 1
ATOM 3768 N N . VAL A 1 485 ? 0.28 19.078 2.438 1 88.69 485 VAL A N 1
ATOM 3769 C CA . VAL A 1 485 ? 0.51 19.812 3.68 1 88.69 485 VAL A CA 1
ATOM 3770 C C . VAL A 1 485 ? 0.127 21.281 3.492 1 88.69 485 VAL A C 1
ATOM 3772 O O . VAL A 1 485 ? 0.674 22.172 4.16 1 88.69 485 VAL A O 1
ATOM 3775 N N . THR A 1 486 ? -0.693 21.5 2.549 1 87.5 486 THR A N 1
ATOM 3776 C CA . THR A 1 486 ? -1.087 22.875 2.225 1 87.5 486 THR A CA 1
ATOM 3777 C C . THR A 1 486 ? -1.656 23.578 3.455 1 87.5 486 THR A C 1
ATOM 3779 O O . THR A 1 486 ? -1.251 24.688 3.779 1 87.5 486 THR A O 1
ATOM 3782 N N . LEU A 1 487 ? -2.545 22.984 4.148 1 82.38 487 LEU A N 1
ATOM 3783 C CA . LEU A 1 487 ? -3.188 23.594 5.312 1 82.38 487 LEU A CA 1
ATOM 3784 C C . LEU A 1 487 ? -2.172 23.844 6.418 1 82.38 487 LEU A C 1
ATOM 3786 O O . LEU A 1 487 ? -2.223 24.891 7.082 1 82.38 487 LEU A O 1
ATOM 3790 N N . ARG A 1 488 ? -1.336 22.938 6.59 1 83.06 488 ARG A N 1
ATOM 3791 C CA . ARG A 1 488 ? -0.305 23.109 7.605 1 83.06 488 ARG A CA 1
ATOM 3792 C C . ARG A 1 488 ? 0.584 24.312 7.277 1 83.06 488 ARG A C 1
ATOM 3794 O O . ARG A 1 488 ? 0.889 25.125 8.156 1 83.06 488 ARG A O 1
ATOM 3801 N N . LYS A 1 489 ? 0.983 24.391 6.055 1 81.94 489 LYS A N 1
ATOM 3802 C CA . LYS A 1 489 ? 1.863 25.484 5.645 1 81.94 489 LYS A CA 1
ATOM 3803 C C . LYS A 1 489 ? 1.165 26.828 5.777 1 81.94 489 LYS A C 1
ATOM 3805 O O . LYS A 1 489 ? 1.787 27.828 6.156 1 81.94 489 LYS A O 1
ATOM 3810 N N . GLN A 1 490 ? -0.043 26.844 5.461 1 80.69 490 GLN A N 1
ATOM 3811 C CA . GLN A 1 490 ? -0.827 28.062 5.617 1 80.69 490 GLN A CA 1
ATOM 3812 C C . GLN A 1 490 ? -0.954 28.453 7.086 1 80.69 490 GLN A C 1
ATOM 3814 O O . GLN A 1 490 ? -0.834 29.625 7.434 1 80.69 490 GLN A O 1
ATOM 3819 N N . MET A 1 491 ? -1.104 27.484 7.855 1 80.06 491 MET A N 1
ATOM 3820 C CA . MET A 1 491 ? -1.217 27.719 9.289 1 80.06 491 MET A CA 1
ATOM 3821 C C . MET A 1 491 ? 0.111 28.203 9.867 1 80.06 491 MET A C 1
ATOM 3823 O O . MET A 1 491 ? 0.138 29.109 10.711 1 80.06 491 MET A O 1
ATOM 3827 N N . GLU A 1 492 ? 1.102 27.594 9.406 1 77.06 492 GLU A N 1
ATOM 3828 C CA . GLU A 1 492 ? 2.434 28.016 9.828 1 77.06 492 GLU A CA 1
ATOM 3829 C C . GLU A 1 492 ? 2.682 29.484 9.469 1 77.06 492 GLU A C 1
ATOM 3831 O O . GLU A 1 492 ? 3.217 30.234 10.281 1 77.06 492 GLU A O 1
ATOM 3836 N N . ALA A 1 493 ? 2.246 29.828 8.32 1 71.69 493 ALA A N 1
ATOM 3837 C CA . ALA A 1 493 ? 2.393 31.203 7.875 1 71.69 493 ALA A CA 1
ATOM 3838 C C . ALA A 1 493 ? 1.551 32.156 8.727 1 71.69 493 ALA A C 1
ATOM 3840 O O . ALA A 1 493 ? 2.008 33.25 9.102 1 71.69 493 ALA A O 1
ATOM 3841 N N . ARG A 1 494 ? 0.431 31.672 9.047 1 71.94 494 ARG A N 1
ATOM 3842 C CA . ARG A 1 494 ? -0.469 32.5 9.859 1 71.94 494 ARG A CA 1
ATOM 3843 C C . ARG A 1 494 ? 0.05 32.625 11.289 1 71.94 494 ARG A C 1
ATOM 3845 O O . ARG A 1 494 ? -0.097 33.656 11.914 1 71.94 494 ARG A O 1
ATOM 3852 N N . LEU A 1 495 ? 0.582 31.516 11.734 1 72.38 495 LEU A N 1
ATOM 3853 C CA . LEU A 1 495 ? 1.128 31.531 13.094 1 72.38 495 LEU A CA 1
ATOM 3854 C C . LEU A 1 495 ? 2.309 32.5 13.195 1 72.38 495 LEU A C 1
ATOM 3856 O O . LEU A 1 495 ? 2.479 33.156 14.211 1 72.38 495 LEU A O 1
ATOM 3860 N N . LEU A 1 496 ? 3.051 32.469 12.172 1 63.16 496 LEU A N 1
ATOM 3861 C CA . LEU A 1 496 ? 4.172 33.406 12.148 1 63.16 496 LEU A CA 1
ATOM 3862 C C . LEU A 1 496 ? 3.678 34.844 12.203 1 63.16 496 LEU A C 1
ATOM 3864 O O . LEU A 1 496 ? 4.262 35.656 12.898 1 63.16 496 LEU A O 1
ATOM 3868 N N . GLN A 1 497 ? 2.57 34.969 11.57 1 60.72 497 GLN A N 1
ATOM 3869 C CA . GLN A 1 497 ? 1.953 36.281 11.586 1 60.72 497 GLN A CA 1
ATOM 3870 C C . GLN A 1 497 ? 1.338 36.594 12.953 1 60.72 497 GLN A C 1
ATOM 3872 O O . GLN A 1 497 ? 1.46 37.719 13.461 1 60.72 497 GLN A O 1
ATOM 3877 N N . ALA A 1 498 ? 0.769 35.594 13.477 1 60.72 498 ALA A N 1
ATOM 3878 C CA . ALA A 1 498 ? 0.116 35.75 14.781 1 60.72 498 ALA A CA 1
ATOM 3879 C C . ALA A 1 498 ? 1.138 36 15.875 1 60.72 498 ALA A C 1
ATOM 3881 O O . ALA A 1 498 ? 0.873 36.781 16.797 1 60.72 498 ALA A O 1
ATOM 3882 N N . ASP A 1 499 ? 2.148 35.281 15.805 1 59.69 499 ASP A N 1
ATOM 3883 C CA . ASP A 1 499 ? 3.215 35.5 16.781 1 59.69 499 ASP A CA 1
ATOM 3884 C C . ASP A 1 499 ? 3.66 36.969 16.781 1 59.69 499 ASP A C 1
ATOM 3886 O O . ASP A 1 499 ? 3.926 37.531 17.844 1 59.69 499 ASP A O 1
ATOM 3890 N N . ARG A 1 500 ? 3.607 37.562 15.664 1 52.84 500 ARG A N 1
ATOM 3891 C CA . ARG A 1 500 ? 3.945 38.969 15.555 1 52.84 500 ARG A CA 1
ATOM 3892 C C . ARG A 1 500 ? 2.922 39.844 16.281 1 52.84 500 ARG A C 1
ATOM 3894 O O . ARG A 1 500 ? 3.287 40.781 17 1 52.84 500 ARG A O 1
ATOM 3901 N N . LEU A 1 501 ? 1.76 39.312 16.078 1 54.12 501 LEU A N 1
ATOM 3902 C CA . LEU A 1 501 ? 0.677 40.094 16.688 1 54.12 501 LEU A CA 1
ATOM 3903 C C . LEU A 1 501 ? 0.651 39.906 18.203 1 54.12 501 LEU A C 1
ATOM 3905 O O . LEU A 1 501 ? 0.366 40.844 18.938 1 54.12 501 LEU A O 1
ATOM 3909 N N . SER A 1 502 ? 0.923 38.688 18.547 1 57.25 502 SER A N 1
ATOM 3910 C CA . SER A 1 502 ? 1.009 38.375 19.969 1 57.25 502 SER A CA 1
ATOM 3911 C C . SER A 1 502 ? 2.062 39.25 20.656 1 57.25 502 SER A C 1
ATOM 3913 O O . SER A 1 502 ? 1.848 39.75 21.766 1 57.25 502 SER A O 1
ATOM 3915 N N . ALA A 1 503 ? 3.113 39.375 20.031 1 53.91 503 ALA A N 1
ATOM 3916 C CA . ALA A 1 503 ? 4.148 40.281 20.562 1 53.91 503 ALA A CA 1
ATOM 3917 C C . ALA A 1 503 ? 3.615 41.688 20.719 1 53.91 503 ALA A C 1
ATOM 3919 O O . ALA A 1 503 ? 3.91 42.375 21.719 1 53.91 503 ALA A O 1
ATOM 3920 N N . LEU A 1 504 ? 2.699 42.031 19.891 1 54.66 504 LEU A N 1
ATOM 3921 C CA . LEU A 1 504 ? 2.096 43.375 19.953 1 54.66 504 LEU A CA 1
ATOM 3922 C C . LEU A 1 504 ? 1.132 43.469 21.125 1 54.66 504 LEU A C 1
ATOM 3924 O O . LEU A 1 504 ? 1.073 44.531 21.781 1 54.66 504 LEU A O 1
ATOM 3928 N N . GLY A 1 505 ? 0.366 42.344 21.234 1 55.56 505 GLY A N 1
ATOM 3929 C CA . GLY A 1 505 ? -0.541 42.312 22.375 1 55.56 505 GLY A CA 1
ATOM 3930 C C . GLY A 1 505 ? 0.164 42.5 23.703 1 55.56 505 GLY A C 1
ATOM 3931 O O . GLY A 1 505 ? -0.286 43.281 24.547 1 55.56 505 GLY A O 1
ATOM 3932 N N . SER A 1 506 ? 1.203 41.781 23.797 1 56.78 506 SER A N 1
ATOM 3933 C CA . SER A 1 506 ? 1.985 41.906 25.031 1 56.78 506 SER A CA 1
ATOM 3934 C C . SER A 1 506 ? 2.52 43.344 25.203 1 56.78 506 SER A C 1
ATOM 3936 O O . SER A 1 506 ? 2.547 43.844 26.312 1 56.78 506 SER A O 1
ATOM 3938 N N . LEU A 1 507 ? 2.822 43.906 24.156 1 54.38 507 LEU A N 1
ATOM 3939 C CA . LEU A 1 507 ? 3.314 45.281 24.156 1 54.38 507 LEU A CA 1
ATOM 3940 C C . LEU A 1 507 ? 2.213 46.25 24.578 1 54.38 507 LEU A C 1
ATOM 3942 O O . LEU A 1 507 ? 2.451 47.156 25.375 1 54.38 507 LEU A O 1
ATOM 3946 N N . ALA A 1 508 ? 1.047 46 24.047 1 58.25 508 ALA A N 1
ATOM 3947 C CA . ALA A 1 508 ? -0.077 46.875 24.375 1 58.25 508 ALA A CA 1
ATOM 3948 C C . ALA A 1 508 ? -0.348 46.875 25.875 1 58.25 508 ALA A C 1
ATOM 3950 O O . ALA A 1 508 ? -0.626 47.938 26.453 1 58.25 508 ALA A O 1
ATOM 3951 N N . ALA A 1 509 ? -0.194 45.719 26.516 1 57.09 509 ALA A N 1
ATOM 3952 C CA . ALA A 1 509 ? -0.383 45.625 27.969 1 57.09 509 ALA A CA 1
ATOM 3953 C C . ALA A 1 509 ? 0.671 46.406 28.719 1 57.09 509 ALA A C 1
ATOM 3955 O O . ALA A 1 509 ? 0.355 47.125 29.672 1 57.09 509 ALA A O 1
ATOM 3956 N N . ALA A 1 510 ? 1.809 46.312 28.266 1 56.09 510 ALA A N 1
ATOM 3957 C CA . ALA A 1 510 ? 2.908 47.031 28.891 1 56.09 510 ALA A CA 1
ATOM 3958 C C . ALA A 1 510 ? 2.752 48.531 28.719 1 56.09 510 ALA A C 1
ATOM 3960 O O . ALA A 1 510 ? 2.994 49.312 29.641 1 56.09 510 ALA A O 1
ATOM 3961 N N . VAL A 1 511 ? 2.254 48.906 27.594 1 61.25 511 VAL A N 1
ATOM 3962 C CA . VAL A 1 511 ? 2.064 50.312 27.266 1 61.25 511 VAL A CA 1
ATOM 3963 C C . VAL A 1 511 ? 0.965 50.906 28.141 1 61.25 511 VAL A C 1
ATOM 3965 O O . VAL A 1 511 ? 1.1 52.031 28.641 1 61.25 511 VAL A O 1
ATOM 3968 N N . GLY A 1 512 ? -0.122 50.156 28.312 1 60.44 512 GLY A N 1
ATOM 3969 C CA . GLY A 1 512 ? -1.189 50.625 29.188 1 60.44 512 GLY A CA 1
ATOM 3970 C C . GLY A 1 512 ? -0.716 50.938 30.594 1 60.44 512 GLY A C 1
ATOM 3971 O O . GLY A 1 512 ? -1.12 51.938 31.172 1 60.44 512 GLY A O 1
ATOM 3972 N N . HIS A 1 513 ? 0.176 50.094 31.156 1 60.97 513 HIS A N 1
ATOM 3973 C CA . HIS A 1 513 ? 0.727 50.281 32.5 1 60.97 513 HIS A CA 1
ATOM 3974 C C . HIS A 1 513 ? 1.609 51.531 32.531 1 60.97 513 HIS A C 1
ATOM 3976 O O . HIS A 1 513 ? 1.521 52.312 33.469 1 60.97 513 HIS A O 1
ATOM 3982 N N . GLU A 1 514 ? 2.324 51.781 31.516 1 60.25 514 GLU A N 1
ATOM 3983 C CA . GLU A 1 514 ? 3.27 52.906 31.5 1 60.25 514 GLU A CA 1
ATOM 3984 C C . GLU A 1 514 ? 2.549 54.219 31.297 1 60.25 514 GLU A C 1
ATOM 3986 O O . GLU A 1 514 ? 3.004 55.25 31.797 1 60.25 514 GLU A O 1
ATOM 3991 N N . MET A 1 515 ? 1.432 54.156 30.625 1 68.94 515 MET A N 1
ATOM 3992 C CA . MET A 1 515 ? 0.664 55.375 30.391 1 68.94 515 MET A CA 1
ATOM 3993 C C . MET A 1 515 ? -0.042 55.812 31.672 1 68.94 515 MET A C 1
ATOM 3995 O O . MET A 1 515 ? -0.271 57.031 31.875 1 68.94 515 MET A O 1
ATOM 3999 N N . ASN A 1 516 ? -0.273 54.938 32.625 1 64.62 516 ASN A N 1
ATOM 4000 C CA . ASN A 1 516 ? -0.988 55.25 33.875 1 64.62 516 ASN A CA 1
ATOM 4001 C C . ASN A 1 516 ? -0.171 56.156 34.781 1 64.62 516 ASN A C 1
ATOM 4003 O O . ASN A 1 516 ? -0.727 57.031 35.438 1 64.62 516 ASN A O 1
ATOM 4007 N N . ASN A 1 517 ? 1.083 56 34.688 1 61.53 517 ASN A N 1
ATOM 4008 C CA . ASN A 1 517 ? 1.936 56.812 35.594 1 61.53 517 ASN A CA 1
ATOM 4009 C C . ASN A 1 517 ? 1.923 58.281 35.219 1 61.53 517 ASN A C 1
ATOM 4011 O O . ASN A 1 517 ? 1.55 59.125 36.031 1 61.53 517 ASN A O 1
ATOM 4015 N N 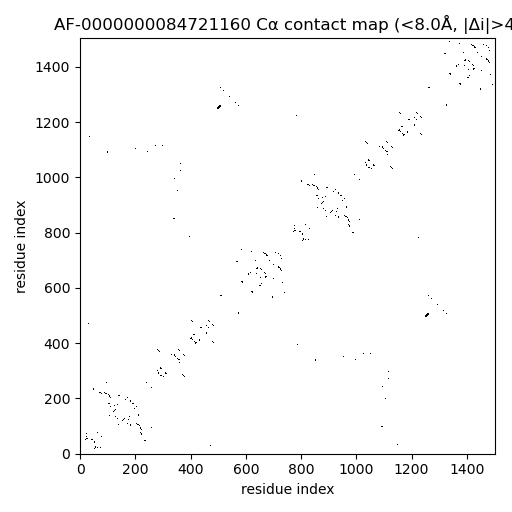. PRO A 1 518 ? 2.273 58.719 34 1 64.75 518 PRO A N 1
ATOM 4016 C CA . PRO A 1 518 ? 2.197 60.125 33.656 1 64.75 518 PRO A CA 1
ATOM 4017 C C . PRO A 1 518 ? 0.777 60.688 33.75 1 64.75 518 PRO A C 1
ATOM 4019 O O . PRO A 1 518 ? 0.584 61.844 34.156 1 64.75 518 PRO A O 1
ATOM 4022 N N . LEU A 1 519 ? -0.143 59.844 33.531 1 71.94 519 LEU A N 1
ATOM 4023 C CA . LEU A 1 519 ? -1.53 60.281 33.562 1 71.94 519 LEU A CA 1
ATOM 4024 C C . LEU A 1 519 ? -1.946 60.625 35 1 71.94 519 LEU A C 1
ATOM 4026 O O . LEU A 1 519 ? -2.604 61.625 35.25 1 71.94 519 LEU A O 1
ATOM 4030 N N . ALA A 1 520 ? -1.528 59.781 35.906 1 66.06 520 ALA A N 1
ATOM 4031 C CA . ALA A 1 520 ? -1.83 60.031 37.312 1 66.06 520 ALA A CA 1
ATOM 4032 C C . ALA A 1 520 ? -1.184 61.344 37.812 1 66.06 520 ALA A C 1
ATOM 4034 O O . ALA A 1 520 ? -1.829 62.156 38.469 1 66.06 520 ALA A O 1
ATOM 4035 N N . PHE A 1 521 ? 0.028 61.531 37.5 1 66.5 521 PHE A N 1
ATOM 4036 C CA . PHE A 1 521 ? 0.758 62.719 37.906 1 66.5 521 PHE A CA 1
ATOM 4037 C C . PHE A 1 521 ? 0.144 63.969 37.25 1 66.5 521 PHE A C 1
ATOM 4039 O O . PHE A 1 521 ? -0.007 65 37.906 1 66.5 521 PHE A O 1
ATOM 4046 N N . MET A 1 522 ? -0.229 63.875 36.031 1 72.25 522 MET A N 1
ATOM 4047 C CA . MET A 1 522 ? -0.853 65 35.312 1 72.25 522 MET A CA 1
ATOM 4048 C C . MET A 1 522 ? -2.17 65.375 36 1 72.25 522 MET A C 1
ATOM 4050 O O . MET A 1 522 ? -2.414 66.562 36.25 1 72.25 522 MET A O 1
ATOM 4054 N N . LEU A 1 523 ? -2.885 64.438 36.344 1 72.44 523 LEU A N 1
ATOM 4055 C CA . LEU A 1 523 ? -4.184 64.688 36.969 1 72.44 523 LEU A CA 1
ATOM 4056 C C . LEU A 1 523 ? -4.023 65.312 38.344 1 72.44 523 LEU A C 1
ATOM 4058 O O . LEU A 1 523 ? -4.758 66.25 38.688 1 72.44 523 LEU A O 1
ATOM 4062 N N . ALA A 1 524 ? -3.055 64.812 39.062 1 67.69 524 ALA A N 1
ATOM 4063 C CA . ALA A 1 524 ? -2.773 65.438 40.375 1 67.69 524 ALA A CA 1
ATOM 4064 C C . ALA A 1 524 ? -2.342 66.875 40.25 1 67.69 524 ALA A C 1
ATOM 4066 O O . ALA A 1 524 ? -2.844 67.75 40.969 1 67.69 524 ALA A O 1
ATOM 4067 N N . ASN A 1 525 ? -1.485 67.25 39.344 1 69.06 525 ASN A N 1
ATOM 4068 C CA . ASN A 1 525 ? -0.98 68.562 39.125 1 69.06 525 ASN A CA 1
ATOM 4069 C C . ASN A 1 525 ? -2.072 69.5 38.594 1 69.06 525 ASN A C 1
ATOM 4071 O O . ASN A 1 525 ? -2.156 70.688 39.031 1 69.06 525 ASN A O 1
ATOM 4075 N N . LEU A 1 526 ? -2.826 68.938 37.781 1 76.44 526 LEU A N 1
ATOM 4076 C CA . LEU A 1 526 ? -3.92 69.75 37.219 1 76.44 526 LEU A CA 1
ATOM 4077 C C . LEU A 1 526 ? -4.945 70.062 38.312 1 76.44 526 LEU A C 1
ATOM 4079 O O . LEU A 1 526 ? -5.418 71.188 38.406 1 76.44 526 LEU A O 1
ATOM 4083 N N . SER A 1 527 ? -5.195 69.188 39.156 1 71.5 527 SER A N 1
ATOM 4084 C CA . SER A 1 527 ? -6.105 69.375 40.281 1 71.5 527 SER A CA 1
ATOM 4085 C C . SER A 1 527 ? -5.539 70.438 41.25 1 71.5 527 SER A C 1
ATOM 4087 O O . SER A 1 527 ? -6.258 71.312 41.688 1 71.5 527 SER A O 1
ATOM 4089 N N . PHE A 1 528 ? -4.316 70.312 41.5 1 65.94 528 PHE A N 1
ATOM 4090 C CA . PHE A 1 528 ? -3.625 71.25 42.375 1 65.94 528 PHE A CA 1
ATOM 4091 C C . PHE A 1 528 ? -3.662 72.688 41.781 1 65.94 528 PHE A C 1
ATOM 4093 O O . PHE A 1 528 ? -4.023 73.625 42.469 1 65.94 528 PHE A O 1
ATOM 4100 N N . ALA A 1 529 ? -3.283 72.75 40.5 1 75.19 529 ALA A N 1
ATOM 4101 C CA . ALA A 1 529 ? -3.266 74.062 39.844 1 75.19 529 ALA A CA 1
ATOM 4102 C C . ALA A 1 529 ? -4.648 74.688 39.844 1 75.19 529 ALA A C 1
ATOM 4104 O O . ALA A 1 529 ? -4.785 75.875 40.125 1 75.19 529 ALA A O 1
ATOM 4105 N N . ARG A 1 530 ? -5.57 73.938 39.656 1 74.56 530 ARG A N 1
ATOM 4106 C CA . ARG A 1 530 ? -6.945 74.438 39.625 1 74.56 530 ARG A CA 1
ATOM 4107 C C . ARG A 1 530 ? -7.375 74.938 41 1 74.56 530 ARG A C 1
ATOM 4109 O O . ARG A 1 530 ? -7.934 76 41.094 1 74.56 530 ARG A O 1
ATOM 4116 N N . GLU A 1 531 ? -7.098 74.188 42 1 70.06 531 GLU A N 1
ATOM 4117 C CA . GLU A 1 531 ? -7.465 74.562 43.344 1 70.06 531 GLU A CA 1
ATOM 4118 C C . GLU A 1 531 ? -6.762 75.812 43.781 1 70.06 531 GLU A C 1
ATOM 4120 O O . GLU A 1 531 ? -7.379 76.75 44.375 1 70.06 531 GLU A O 1
ATOM 4125 N N . GLU A 1 532 ? -5.496 75.938 43.438 1 72 532 GLU A N 1
ATOM 4126 C CA . GLU A 1 532 ? -4.715 77.125 43.812 1 72 532 GLU A CA 1
ATOM 4127 C C . GLU A 1 532 ? -5.191 78.375 43.062 1 72 532 GLU A C 1
ATOM 4129 O O . GLU A 1 532 ? -5.27 79.438 43.625 1 72 532 GLU A O 1
ATOM 4134 N N . LEU A 1 533 ? -5.543 78.188 41.906 1 78.62 533 LEU A N 1
ATOM 4135 C CA . LEU A 1 533 ? -6.008 79.312 41.094 1 78.62 533 LEU A CA 1
ATOM 4136 C C . LEU A 1 533 ? -7.402 79.75 41.531 1 78.62 533 LEU A C 1
ATOM 4138 O O . LEU A 1 533 ? -7.711 80.938 41.531 1 78.62 533 LEU A O 1
ATOM 4142 N N . GLU A 1 534 ? -8.195 78.812 41.906 1 73.06 534 GLU A N 1
ATOM 4143 C CA . GLU A 1 534 ? -9.508 79.125 42.469 1 73.06 534 GLU A CA 1
ATOM 4144 C C . GLU A 1 534 ? -9.375 80 43.75 1 73.06 534 GLU A C 1
ATOM 4146 O O . GLU A 1 534 ? -10.117 80.938 43.938 1 73.06 534 GLU A O 1
ATOM 4151 N N . ARG A 1 535 ? -8.422 79.688 44.531 1 70.81 535 ARG A N 1
ATOM 4152 C CA . ARG A 1 535 ? -8.148 80.438 45.781 1 70.81 535 ARG A CA 1
ATOM 4153 C C . ARG A 1 535 ? -7.664 81.812 45.469 1 70.81 535 ARG A C 1
ATOM 4155 O O . ARG A 1 535 ? -8.094 82.812 46.094 1 70.81 535 ARG A O 1
ATOM 4162 N N . LEU A 1 536 ? -6.789 81.938 44.469 1 75.44 536 LEU A N 1
ATOM 4163 C CA . LEU A 1 536 ? -6.273 83.25 44.062 1 75.44 536 LEU A CA 1
ATOM 4164 C C . LEU A 1 536 ? -7.391 84.125 43.5 1 75.44 536 LEU A C 1
ATOM 4166 O O . LEU A 1 536 ? -7.402 85.312 43.719 1 75.44 536 LEU A O 1
ATOM 4170 N N . GLY A 1 537 ? -8.289 83.5 42.812 1 71.31 537 GLY A N 1
ATOM 4171 C CA . GLY A 1 537 ? -9.406 84.25 42.25 1 71.31 537 GLY A CA 1
ATOM 4172 C C . GLY A 1 537 ? -10.344 84.812 43.281 1 71.31 537 GLY A C 1
ATOM 4173 O O . GLY A 1 537 ? -11.094 85.75 43 1 71.31 537 GLY A O 1
ATOM 4174 N N . GLN A 1 538 ? -10.289 84.375 44.5 1 66.81 538 GLN A N 1
ATOM 4175 C CA . GLN A 1 538 ? -11.148 84.812 45.594 1 66.81 538 GLN A CA 1
ATOM 4176 C C . GLN A 1 538 ? -10.531 86.062 46.281 1 66.81 538 GLN A C 1
ATOM 4178 O O . GLN A 1 538 ? -11.172 86.688 47.094 1 66.81 538 GLN A O 1
ATOM 4183 N N . LEU A 1 539 ? -9.297 86.375 45.938 1 68.06 539 LEU A N 1
ATOM 4184 C CA . LEU A 1 539 ? -8.656 87.562 46.531 1 68.06 539 LEU A CA 1
ATOM 4185 C C . LEU A 1 539 ? -9.25 88.875 45.969 1 68.06 539 LEU A C 1
ATOM 4187 O O . LEU A 1 539 ? -9.398 89 44.75 1 68.06 539 LEU A O 1
ATOM 4191 N N . PRO A 1 540 ? -9.883 89.812 46.781 1 63.84 540 PRO A N 1
ATOM 4192 C CA . PRO A 1 540 ? -10.555 91.062 46.375 1 63.84 540 PRO A CA 1
ATOM 4193 C C . PRO A 1 540 ? -9.695 91.938 45.438 1 63.84 540 PRO A C 1
ATOM 4195 O O . PRO A 1 540 ? -10.227 92.688 44.594 1 63.84 540 PRO A O 1
ATOM 4198 N N . ARG A 1 541 ? -8.359 91.938 45.562 1 61.56 541 ARG A N 1
ATOM 4199 C CA . ARG A 1 541 ? -7.453 92.812 44.781 1 61.56 541 ARG A CA 1
ATOM 4200 C C . ARG A 1 541 ? -7.371 92.375 43.344 1 61.56 541 ARG A C 1
ATOM 4202 O O . ARG A 1 541 ? -6.824 93.062 42.5 1 61.56 541 ARG A O 1
ATOM 4209 N N . LEU A 1 542 ? -7.809 91.188 43.094 1 64 542 LEU A N 1
ATOM 4210 C CA . LEU A 1 542 ? -7.715 90.625 41.719 1 64 542 LEU A CA 1
ATOM 4211 C C . LEU A 1 542 ? -9.039 90.812 40.969 1 64 542 LEU A C 1
ATOM 4213 O O . LEU A 1 542 ? -9.867 89.875 40.969 1 64 542 LEU A O 1
ATOM 4217 N N . ARG A 1 543 ? -9.672 91.938 40.938 1 66.88 543 ARG A N 1
ATOM 4218 C CA . ARG A 1 543 ? -10.875 92.312 40.219 1 66.88 543 ARG A CA 1
ATOM 4219 C C . ARG A 1 543 ? -10.531 92.938 38.906 1 66.88 543 ARG A C 1
ATOM 4221 O O . ARG A 1 543 ? -9.375 93.312 38.656 1 66.88 543 ARG A O 1
ATOM 4228 N N . GLY A 1 544 ? -11.289 92.812 37.75 1 69.25 544 GLY A N 1
ATOM 4229 C CA . GLY A 1 544 ? -11.148 93.438 36.438 1 69.25 544 GLY A CA 1
ATOM 4230 C C . GLY A 1 544 ? -10.492 92.5 35.406 1 69.25 544 GLY A C 1
ATOM 4231 O O . GLY A 1 544 ? -10.852 91.312 35.344 1 69.25 544 GLY A O 1
ATOM 4232 N N . GLU A 1 545 ? -9.477 92.938 34.688 1 64.19 545 GLU A N 1
ATOM 4233 C CA . GLU A 1 545 ? -8.805 92.188 33.625 1 64.19 545 GLU A CA 1
ATOM 4234 C C . GLU A 1 545 ? -8.047 91 34.188 1 64.19 545 GLU A C 1
ATOM 4236 O O . GLU A 1 545 ? -8.047 89.938 33.562 1 64.19 545 GLU A O 1
ATOM 4241 N N . ALA A 1 546 ? -7.488 91.125 35.312 1 70.06 546 ALA A N 1
ATOM 4242 C CA . ALA A 1 546 ? -6.754 90 35.938 1 70.06 546 ALA A CA 1
ATOM 4243 C C . ALA A 1 546 ? -7.699 88.938 36.375 1 70.06 546 ALA A C 1
ATOM 4245 O O . ALA A 1 546 ? -7.363 87.75 36.312 1 70.06 546 ALA A O 1
ATOM 4246 N N . GLY A 1 547 ? -8.852 89.25 36.812 1 73.62 547 GLY A N 1
ATOM 4247 C CA . GLY A 1 547 ? -9.875 88.312 37.188 1 73.62 547 GLY A CA 1
ATOM 4248 C C . GLY A 1 547 ? -10.367 87.5 36 1 73.62 547 GLY A C 1
ATOM 4249 O O . GLY A 1 547 ? -10.547 86.25 36.125 1 73.62 547 GLY A O 1
ATOM 4250 N N . GLN A 1 548 ? -10.547 88.125 34.844 1 70.75 548 GLN A N 1
ATOM 4251 C CA . GLN A 1 548 ? -10.977 87.438 33.656 1 70.75 548 GLN A CA 1
ATOM 4252 C C . GLN A 1 548 ? -9.906 86.5 33.156 1 70.75 548 GLN A C 1
ATOM 4254 O O . GLN A 1 548 ? -10.211 85.375 32.719 1 70.75 548 GLN A O 1
ATOM 4259 N N . ALA A 1 549 ? -8.695 86.938 33.156 1 70.81 549 ALA A N 1
ATOM 4260 C CA . ALA A 1 549 ? -7.578 86.062 32.75 1 70.81 549 ALA A CA 1
ATOM 4261 C C . ALA A 1 549 ? -7.508 84.812 33.625 1 70.81 549 ALA A C 1
ATOM 4263 O O . ALA A 1 549 ? -7.246 83.75 33.125 1 70.81 549 ALA A O 1
ATOM 4264 N N . LEU A 1 550 ? -7.75 84.938 34.875 1 77.25 550 LEU A N 1
ATOM 4265 C CA . LEU A 1 550 ? -7.738 83.812 35.812 1 77.25 550 LEU A CA 1
ATOM 4266 C C . LEU A 1 550 ? -8.891 82.875 35.531 1 77.25 550 LEU A C 1
ATOM 4268 O O . LEU A 1 550 ? -8.711 81.625 35.562 1 77.25 550 LEU A O 1
ATOM 4272 N N . ASP A 1 551 ? -10.023 83.438 35.094 1 72.88 551 ASP A N 1
ATOM 4273 C CA . ASP A 1 551 ? -11.172 82.562 34.75 1 72.88 551 ASP A CA 1
ATOM 4274 C C . ASP A 1 551 ? -10.891 81.75 33.5 1 72.88 551 ASP A C 1
ATOM 4276 O O . ASP A 1 551 ? -11.258 80.625 33.406 1 72.88 551 ASP A O 1
ATOM 4280 N N . ASP A 1 552 ? -10.219 82.375 32.562 1 71.38 552 ASP A N 1
ATOM 4281 C CA . ASP A 1 552 ? -9.852 81.688 31.312 1 71.38 552 ASP A CA 1
ATOM 4282 C C . ASP A 1 552 ? -8.891 80.562 31.578 1 71.38 552 ASP A C 1
ATOM 4284 O O . ASP A 1 552 ? -9.016 79.5 30.984 1 71.38 552 ASP A O 1
ATOM 4288 N N . VAL A 1 553 ? -7.953 80.75 32.469 1 77 553 VAL A N 1
ATOM 4289 C CA . VAL A 1 553 ? -6.984 79.75 32.812 1 77 553 VAL A CA 1
ATOM 4290 C C . VAL A 1 553 ? -7.688 78.562 33.531 1 77 553 VAL A C 1
ATOM 4292 O O . VAL A 1 553 ? -7.414 77.438 33.25 1 77 553 VAL A O 1
ATOM 4295 N N . LEU A 1 554 ? -8.57 78.938 34.406 1 76.38 554 LEU A N 1
ATOM 4296 C CA . LEU A 1 554 ? -9.305 77.938 35.125 1 76.38 554 LEU A CA 1
ATOM 4297 C C . LEU A 1 554 ? -10.156 77.062 34.188 1 76.38 554 LEU A C 1
ATOM 4299 O O . LEU A 1 554 ? -10.258 75.812 34.375 1 76.38 554 LEU A O 1
ATOM 4303 N N . GLU A 1 555 ? -10.711 77.625 33.156 1 70.62 555 GLU A N 1
ATOM 4304 C CA . GLU A 1 555 ? -11.477 76.875 32.156 1 70.62 555 GLU A CA 1
ATOM 4305 C C . GLU A 1 555 ? -10.57 75.938 31.344 1 70.62 555 GLU A C 1
ATOM 4307 O O . GLU A 1 555 ? -10.922 74.812 31.109 1 70.62 555 GLU A O 1
ATOM 4312 N N . ALA A 1 556 ? -9.453 76.5 31 1 72 556 ALA A N 1
ATOM 4313 C CA . ALA A 1 556 ? -8.484 75.688 30.25 1 72 556 ALA A CA 1
ATOM 4314 C C . ALA A 1 556 ? -8.016 74.5 31.062 1 72 556 ALA A C 1
ATOM 4316 O O . ALA A 1 556 ? -7.883 73.438 30.547 1 72 556 ALA A O 1
ATOM 4317 N N . LEU A 1 557 ? -7.758 74.688 32.312 1 78.19 557 LEU A N 1
ATOM 4318 C CA . LEU A 1 557 ? -7.316 73.562 33.219 1 78.19 557 LEU A CA 1
ATOM 4319 C C . LEU A 1 557 ? -8.422 72.562 33.406 1 78.19 557 LEU A C 1
ATOM 4321 O O . LEU A 1 557 ? -8.148 71.375 33.5 1 78.19 557 LEU A O 1
ATOM 4325 N N . SER A 1 558 ? -9.633 73.062 33.438 1 71.94 558 SER A N 1
ATOM 4326 C CA . SER A 1 558 ? -10.766 72.125 33.531 1 71.94 558 SER A CA 1
ATOM 4327 C C . SER A 1 558 ? -10.883 71.25 32.312 1 71.94 558 SER A C 1
ATOM 4329 O O . SER A 1 558 ? -11.102 70.062 32.438 1 71.94 558 SER A O 1
ATOM 4331 N N . GLU A 1 559 ? -10.656 71.812 31.156 1 69.81 559 GLU A N 1
ATOM 4332 C CA . GLU A 1 559 ? -10.672 71.062 29.906 1 69.81 559 GLU A CA 1
ATOM 4333 C C . GLU A 1 559 ? -9.523 70.062 29.859 1 69.81 559 GLU A C 1
ATOM 4335 O O . GLU A 1 559 ? -9.688 68.938 29.375 1 69.81 559 GLU A O 1
ATOM 4340 N N . THR A 1 560 ? -8.383 70.438 30.312 1 75.94 560 THR A N 1
ATOM 4341 C CA . THR A 1 560 ? -7.215 69.562 30.375 1 75.94 560 THR A CA 1
ATOM 4342 C C . THR A 1 560 ? -7.477 68.375 31.281 1 75.94 560 THR A C 1
ATOM 4344 O O . THR A 1 560 ? -7.098 67.25 30.969 1 75.94 560 THR A O 1
ATOM 4347 N N . VAL A 1 561 ? -8.086 68.688 32.438 1 73.06 561 VAL A N 1
ATOM 4348 C CA . VAL A 1 561 ? -8.438 67.625 33.375 1 73.06 561 VAL A CA 1
ATOM 4349 C C . VAL A 1 561 ? -9.383 66.625 32.688 1 73.06 561 VAL A C 1
ATOM 4351 O O . VAL A 1 561 ? -9.219 65.375 32.844 1 73.06 561 VAL A O 1
ATOM 4354 N N . GLN A 1 562 ? -10.289 67.125 31.906 1 66.69 562 GLN A N 1
ATOM 4355 C CA . GLN A 1 562 ? -11.211 66.25 31.172 1 66.69 562 GLN A CA 1
ATOM 4356 C C . GLN A 1 562 ? -10.469 65.375 30.156 1 66.69 562 GLN A C 1
ATOM 4358 O O . GLN A 1 562 ? -10.773 64.188 30 1 66.69 562 GLN A O 1
ATOM 4363 N N . GLY A 1 563 ? -9.617 66.062 29.469 1 67.69 563 GLY A N 1
ATOM 4364 C CA . GLY A 1 563 ? -8.781 65.312 28.547 1 67.69 563 GLY A CA 1
ATOM 4365 C C . GLY A 1 563 ? -7.961 64.188 29.203 1 67.69 563 GLY A C 1
ATOM 4366 O O . GLY A 1 563 ? -7.863 63.094 28.688 1 67.69 563 GLY A O 1
ATOM 4367 N N . ALA A 1 564 ? -7.34 64.438 30.297 1 73.19 564 ALA A N 1
ATOM 4368 C CA . ALA A 1 564 ? -6.539 63.469 31.047 1 73.19 564 ALA A CA 1
ATOM 4369 C C . ALA A 1 564 ? -7.398 62.312 31.547 1 73.19 564 ALA A C 1
ATOM 4371 O O . ALA A 1 564 ? -6.965 61.156 31.531 1 73.19 564 ALA A O 1
ATOM 4372 N N . LEU A 1 565 ? -8.594 62.625 31.922 1 67.38 565 LEU A N 1
ATOM 4373 C CA . LEU A 1 565 ? -9.523 61.594 32.375 1 67.38 565 LEU A CA 1
ATOM 4374 C C . LEU A 1 565 ? -9.922 60.656 31.219 1 67.38 565 LEU A C 1
ATOM 4376 O O . LEU A 1 565 ? -10.023 59.469 31.391 1 67.38 565 LEU A O 1
ATOM 4380 N N . ARG A 1 566 ? -10.07 61.219 30.109 1 64.19 566 ARG A N 1
ATOM 4381 C CA . ARG A 1 566 ? -10.359 60.438 28.922 1 64.19 566 ARG A CA 1
ATOM 4382 C C . ARG A 1 566 ? -9.203 59.5 28.594 1 64.19 566 ARG A C 1
ATOM 4384 O O . ARG A 1 566 ? -9.414 58.312 28.281 1 64.19 566 ARG A O 1
ATOM 4391 N N . LEU A 1 567 ? -8.016 60 28.562 1 73.5 567 LEU A N 1
ATOM 4392 C CA . LEU A 1 567 ? -6.824 59.188 28.344 1 73.5 567 LEU A CA 1
ATOM 4393 C C . LEU A 1 567 ? -6.734 58.062 29.344 1 73.5 567 LEU A C 1
ATOM 4395 O O . LEU A 1 567 ? -6.363 56.938 29 1 73.5 567 LEU A O 1
ATOM 4399 N N . LYS A 1 568 ? -7.016 58.344 30.547 1 68.69 568 LYS A N 1
ATOM 4400 C CA . LYS A 1 568 ? -7.02 57.344 31.609 1 68.69 568 LYS A CA 1
ATOM 4401 C C . LYS A 1 568 ? -7.977 56.188 31.266 1 68.69 568 LYS A C 1
ATOM 4403 O O . LYS A 1 568 ? -7.645 55.031 31.453 1 68.69 568 LYS A O 1
ATOM 4408 N N . HIS A 1 569 ? -9.086 56.531 30.734 1 65.06 569 HIS A N 1
ATOM 4409 C CA . HIS A 1 569 ? -10.078 55.531 30.359 1 65.06 569 HIS A CA 1
ATOM 4410 C C . HIS A 1 569 ? -9.578 54.656 29.188 1 65.06 569 HIS A C 1
ATOM 4412 O O . HIS A 1 569 ? -9.773 53.438 29.188 1 65.06 569 HIS A O 1
ATOM 4418 N N . ILE A 1 570 ? -9.055 55.281 28.234 1 65.75 570 ILE A N 1
ATOM 4419 C CA . ILE A 1 570 ? -8.516 54.594 27.078 1 65.75 570 ILE A CA 1
ATOM 4420 C C . ILE A 1 570 ? -7.441 53.594 27.531 1 65.75 570 ILE A C 1
ATOM 4422 O O . ILE A 1 570 ? -7.414 52.469 27.078 1 65.75 570 ILE A O 1
ATOM 4426 N N . VAL A 1 571 ? -6.559 54 28.359 1 68.56 571 VAL A N 1
ATOM 4427 C CA . VAL A 1 571 ? -5.469 53.188 28.859 1 68.56 571 VAL A CA 1
ATOM 4428 C C . VAL A 1 571 ? -6.035 52 29.656 1 68.56 571 VAL A C 1
ATOM 4430 O O . VAL A 1 571 ? -5.531 50.875 29.547 1 68.56 571 VAL A O 1
ATOM 4433 N N . GLN A 1 572 ? -7.008 52.281 30.406 1 65.56 572 GLN A N 1
ATOM 4434 C CA . GLN A 1 572 ? -7.664 51.219 31.172 1 65.56 572 GLN A CA 1
ATOM 4435 C C . GLN A 1 572 ? -8.281 50.188 30.25 1 65.56 572 GLN A C 1
ATOM 4437 O O . GLN A 1 572 ? -8.18 48.969 30.5 1 65.56 572 GLN A O 1
ATOM 4442 N N . ASP A 1 573 ? -8.898 50.688 29.281 1 60.91 573 ASP A N 1
ATOM 4443 C CA . ASP A 1 573 ? -9.516 49.781 28.312 1 60.91 573 ASP A CA 1
ATOM 4444 C C . ASP A 1 573 ? -8.461 48.938 27.594 1 60.91 573 ASP A C 1
ATOM 4446 O O . ASP A 1 573 ? -8.664 47.75 27.375 1 60.91 573 ASP A O 1
ATOM 4450 N N . LEU A 1 574 ? -7.422 49.438 27.188 1 61.75 574 LEU A N 1
ATOM 4451 C CA . LEU A 1 574 ? -6.32 48.75 26.547 1 61.75 574 LEU A CA 1
ATOM 4452 C C . LEU A 1 574 ? -5.754 47.656 27.453 1 61.75 574 LEU A C 1
ATOM 4454 O O . LEU A 1 574 ? -5.457 46.562 27 1 61.75 574 LEU A O 1
ATOM 4458 N N . ARG A 1 575 ? -5.559 47.969 28.672 1 59.25 575 ARG A N 1
ATOM 4459 C CA . ARG A 1 575 ? -5.062 47.031 29.656 1 59.25 575 ARG A CA 1
ATOM 4460 C C . ARG A 1 575 ? -5.996 45.812 29.781 1 59.25 575 ARG A C 1
ATOM 4462 O O . ARG A 1 575 ? -5.543 44.688 29.891 1 59.25 575 ARG A O 1
ATOM 4469 N N . THR A 1 576 ? -7.098 46.188 29.797 1 57.62 576 THR A N 1
ATOM 4470 C CA . THR A 1 576 ? -8.102 45.125 29.922 1 57.62 576 THR A CA 1
ATOM 4471 C C . THR A 1 576 ? -8.047 44.188 28.734 1 57.62 576 THR A C 1
ATOM 4473 O O . THR A 1 576 ? -8.172 42.969 28.891 1 57.62 576 THR A O 1
ATOM 4476 N N . LEU A 1 577 ? -7.898 44.719 27.641 1 56.22 577 LEU A N 1
ATOM 4477 C CA . LEU A 1 577 ? -7.855 43.969 26.406 1 56.22 577 LEU A CA 1
ATOM 4478 C C . LEU A 1 577 ? -6.594 43.094 26.344 1 56.22 577 LEU A C 1
ATOM 4480 O O . LEU A 1 577 ? -6.613 42 25.797 1 56.22 577 LEU A O 1
ATOM 4484 N N . SER A 1 578 ? -5.598 43.688 26.719 1 54.91 578 SER A N 1
ATOM 4485 C CA . SER A 1 578 ? -4.293 43.031 26.594 1 54.91 578 SER A CA 1
ATOM 4486 C C . SER A 1 578 ? -4.105 41.969 27.641 1 54.91 578 SER A C 1
ATOM 4488 O O . SER A 1 578 ? -3.178 41.156 27.562 1 54.91 578 SER A O 1
ATOM 4490 N N . ARG A 1 579 ? -4.773 42.062 28.719 1 51.16 579 ARG A N 1
ATOM 4491 C CA . ARG A 1 579 ? -4.633 41.094 29.797 1 51.16 579 ARG A CA 1
ATOM 4492 C C . ARG A 1 579 ? -4.957 39.688 29.328 1 51.16 579 ARG A C 1
ATOM 4494 O O . ARG A 1 579 ? -5.926 39.5 28.594 1 51.16 579 ARG A O 1
ATOM 4501 N N . LYS A 1 580 ? -3.867 38.781 29.297 1 49.94 580 LYS A N 1
ATOM 4502 C CA . LYS A 1 580 ? -4.074 37.344 29.078 1 49.94 580 LYS A CA 1
ATOM 4503 C C . LYS A 1 580 ? -5.332 36.875 29.797 1 49.94 580 LYS A C 1
ATOM 4505 O O . LYS A 1 580 ? -5.613 37.281 30.922 1 49.94 580 LYS A O 1
ATOM 4510 N N . PRO A 1 581 ? -6.352 36.281 29.047 1 48.19 581 PRO A N 1
ATOM 4511 C CA . PRO A 1 581 ? -7.477 35.688 29.781 1 48.19 581 PRO A CA 1
ATOM 4512 C C . PRO A 1 581 ? -7.039 34.938 31.047 1 48.19 581 PRO A C 1
ATOM 4514 O O . PRO A 1 581 ? -5.984 34.312 31.047 1 48.19 581 PRO A O 1
ATOM 4517 N N . PRO A 1 582 ? -7.461 35.406 32.156 1 42.47 582 PRO A N 1
ATOM 4518 C CA . PRO A 1 582 ? -7.031 34.688 33.375 1 42.47 582 PRO A CA 1
ATOM 4519 C C . PRO A 1 582 ? -7.02 33.188 33.219 1 42.47 582 PRO A C 1
ATOM 4521 O O . PRO A 1 582 ? -7.891 32.625 32.531 1 42.47 582 PRO A O 1
ATOM 4524 N N . GLU A 1 583 ? -5.867 32.656 33.312 1 47.56 583 GLU A N 1
ATOM 4525 C CA . GLU A 1 583 ? -5.738 31.203 33.375 1 47.56 583 GLU A CA 1
ATOM 4526 C C . GLU A 1 583 ? -6.816 30.594 34.25 1 47.56 583 GLU A C 1
ATOM 4528 O O . GLU A 1 583 ? -7.16 29.406 34.094 1 47.56 583 GLU A O 1
ATOM 4533 N N . HIS A 1 584 ? -7.379 31.344 35.281 1 50.34 584 HIS A N 1
ATOM 4534 C CA . HIS A 1 584 ? -8.336 30.766 36.219 1 50.34 584 HIS A CA 1
ATOM 4535 C C . HIS A 1 584 ? -9.758 31.188 35.875 1 50.34 584 HIS A C 1
ATOM 4537 O O . HIS A 1 584 ? -10.102 32.375 35.969 1 50.34 584 HIS A O 1
ATOM 4543 N N . ARG A 1 585 ? -10.453 30.516 35.062 1 64.75 585 ARG A N 1
ATOM 4544 C CA . ARG A 1 585 ? -11.898 30.656 34.875 1 64.75 585 ARG A CA 1
ATOM 4545 C C . ARG A 1 585 ? -12.672 30.031 36.031 1 64.75 585 ARG A C 1
ATOM 4547 O O . ARG A 1 585 ? -12.312 28.953 36.5 1 64.75 585 ARG A O 1
ATOM 4554 N N . ALA A 1 586 ? -13.359 30.828 36.844 1 74.94 586 ALA A N 1
ATOM 4555 C CA . ALA A 1 586 ? -14.219 30.328 37.906 1 74.94 586 ALA A CA 1
ATOM 4556 C C . ALA A 1 586 ? -15.688 30.328 37.469 1 74.94 586 ALA A C 1
ATOM 4558 O O . ALA A 1 586 ? -16.047 30.969 36.5 1 74.94 586 ALA A O 1
ATOM 4559 N N . ARG A 1 587 ? -16.469 29.406 38.188 1 86.25 587 ARG A N 1
ATOM 4560 C CA . ARG A 1 587 ? -17.922 29.453 38 1 86.25 587 ARG A CA 1
ATOM 4561 C C . ARG A 1 587 ? -18.5 30.766 38.531 1 86.25 587 ARG A C 1
ATOM 4563 O O . ARG A 1 587 ? -18.359 31.062 39.719 1 86.25 587 ARG A O 1
ATOM 4570 N N . VAL A 1 588 ? -18.938 31.625 37.719 1 87 588 VAL A N 1
ATOM 4571 C CA . VAL A 1 588 ? -19.406 32.938 38.094 1 87 588 VAL A CA 1
ATOM 4572 C C . VAL A 1 588 ? -20.906 33.062 37.812 1 87 588 VAL A C 1
ATOM 4574 O O . VAL A 1 588 ? -21.375 32.656 36.75 1 87 588 VAL A O 1
ATOM 4577 N N . ASP A 1 589 ? -21.625 33.438 38.938 1 91.31 589 ASP A N 1
ATOM 4578 C CA . ASP A 1 589 ? -23.016 33.812 38.75 1 91.31 589 ASP A CA 1
ATOM 4579 C C . ASP A 1 589 ? -23.141 35.188 38.094 1 91.31 589 ASP A C 1
ATOM 4581 O O . ASP A 1 589 ? -22.656 36.188 38.656 1 91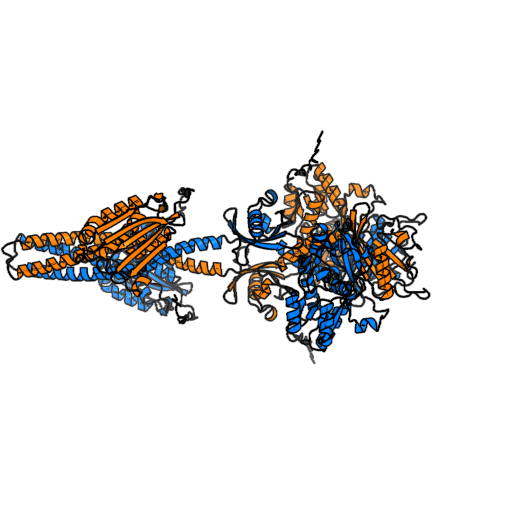.31 589 ASP A O 1
ATOM 4585 N N . VAL A 1 590 ? -23.812 35.281 37 1 93.5 590 VAL A N 1
ATOM 4586 C CA . VAL A 1 590 ? -23.844 36.5 36.188 1 93.5 590 VAL A CA 1
ATOM 4587 C C . VAL A 1 590 ? -24.688 37.562 36.875 1 93.5 590 VAL A C 1
ATOM 4589 O O . VAL A 1 590 ? -24.422 38.75 36.75 1 93.5 590 VAL A O 1
ATOM 4592 N N . ARG A 1 591 ? -25.688 37.188 37.688 1 92.81 591 ARG A N 1
ATOM 4593 C CA . ARG A 1 591 ? -26.656 38.125 38.219 1 92.81 591 ARG A CA 1
ATOM 4594 C C . ARG A 1 591 ? -26 39.062 39.219 1 92.81 591 ARG A C 1
ATOM 4596 O O . ARG A 1 591 ? -26.141 40.281 39.125 1 92.81 591 ARG A O 1
ATOM 4603 N N . PRO A 1 592 ? -25.25 38.531 40.156 1 91.19 592 PRO A N 1
ATOM 4604 C CA . PRO A 1 592 ? -24.594 39.438 41.062 1 91.19 592 PRO A CA 1
ATOM 4605 C C . PRO A 1 592 ? -23.609 40.375 40.375 1 91.19 592 PRO A C 1
ATOM 4607 O O . PRO A 1 592 ? -23.469 41.531 40.781 1 91.19 592 PRO A O 1
ATOM 4610 N N . VAL A 1 593 ? -22.969 39.906 39.438 1 91.88 593 VAL A N 1
ATOM 4611 C CA . VAL A 1 593 ? -22 40.719 38.719 1 91.88 593 VAL A CA 1
ATOM 4612 C C . VAL A 1 593 ? -22.734 41.844 38 1 91.88 593 VAL A C 1
ATOM 4614 O O . VAL A 1 593 ? -22.281 43 38 1 91.88 593 VAL A O 1
ATOM 4617 N N . LEU A 1 594 ? -23.859 41.562 37.469 1 93.44 594 LEU A N 1
ATOM 4618 C CA . LEU A 1 594 ? -24.656 42.531 36.75 1 93.44 594 LEU A CA 1
ATOM 4619 C C . LEU A 1 594 ? -25.25 43.562 37.719 1 93.44 594 LEU A C 1
ATOM 4621 O O . LEU A 1 594 ? -25.281 44.75 37.406 1 93.44 594 LEU A O 1
ATOM 4625 N N . ASP A 1 595 ? -25.688 43.125 38.875 1 90.69 595 ASP A N 1
ATOM 4626 C CA . ASP A 1 595 ? -26.219 44 39.906 1 90.69 595 ASP A CA 1
ATOM 4627 C C . ASP A 1 595 ? -25.156 45 40.375 1 90.69 595 ASP A C 1
ATOM 4629 O O . ASP A 1 595 ? -25.453 46.188 40.562 1 90.69 595 ASP A O 1
ATOM 4633 N N . ASN A 1 596 ? -24.047 44.469 40.531 1 86.25 596 ASN A N 1
ATOM 4634 C CA . ASN A 1 596 ? -22.953 45.344 40.938 1 86.25 596 ASN A CA 1
ATOM 4635 C C . ASN A 1 596 ? -22.609 46.375 39.875 1 86.25 596 ASN A C 1
ATOM 4637 O O . ASN A 1 596 ? -22.344 47.531 40.188 1 86.25 596 ASN A O 1
ATOM 4641 N N . ALA A 1 597 ? -22.641 45.938 38.656 1 89.44 597 ALA A N 1
ATOM 4642 C CA . ALA A 1 597 ? -22.391 46.844 37.562 1 89.44 597 ALA A CA 1
ATOM 4643 C C . ALA A 1 597 ? -23.469 47.938 37.5 1 89.44 597 ALA A C 1
ATOM 4645 O O . ALA A 1 597 ? -23.156 49.125 37.25 1 89.44 597 ALA A O 1
ATOM 4646 N N . LEU A 1 598 ? -24.672 47.656 37.719 1 90.69 598 LEU A N 1
ATOM 4647 C CA . LEU A 1 598 ? -25.781 48.594 37.719 1 90.69 598 LEU A CA 1
ATOM 4648 C C . LEU A 1 598 ? -25.625 49.625 38.812 1 90.69 598 LEU A C 1
ATOM 4650 O O . LEU A 1 598 ? -25.953 50.812 38.656 1 90.69 598 LEU A O 1
ATOM 4654 N N . LYS A 1 599 ? -25.094 49.156 39.969 1 84.75 599 LYS A N 1
ATOM 4655 C CA . LYS A 1 599 ? -24.844 50.062 41.062 1 84.75 599 LYS A CA 1
ATOM 4656 C C . LYS A 1 599 ? -23.781 51.094 40.719 1 84.75 599 LYS A C 1
ATOM 4658 O O . LYS A 1 599 ? -23.906 52.281 41.062 1 84.75 599 LYS A O 1
ATOM 4663 N N . LEU A 1 600 ? -22.891 50.594 39.969 1 80.81 600 LEU A N 1
ATOM 4664 C CA . LEU A 1 600 ? -21.781 51.469 39.594 1 80.81 600 LEU A CA 1
ATOM 4665 C C . LEU A 1 600 ? -22.234 52.531 38.625 1 80.81 600 LEU A C 1
ATOM 4667 O O . LEU A 1 600 ? -21.703 53.656 38.625 1 80.81 600 LEU A O 1
ATOM 4671 N N . VAL A 1 601 ? -23.25 52.25 37.844 1 82.5 601 VAL A N 1
ATOM 4672 C CA . VAL A 1 601 ? -23.703 53.219 36.844 1 82.5 601 VAL A CA 1
ATOM 4673 C C . VAL A 1 601 ? -24.938 53.969 37.344 1 82.5 601 VAL A C 1
ATOM 4675 O O . VAL A 1 601 ? -25.531 54.75 36.594 1 82.5 601 VAL A O 1
ATOM 4678 N N . ARG A 1 602 ? -25.312 53.812 38.531 1 84.31 602 ARG A N 1
ATOM 4679 C CA . ARG A 1 602 ? -26.562 54.312 39.062 1 84.31 602 ARG A CA 1
ATOM 4680 C C . ARG A 1 602 ? -26.609 55.844 39 1 84.31 602 ARG A C 1
ATOM 4682 O O . ARG A 1 602 ? -27.641 56.438 38.656 1 84.31 602 ARG A O 1
ATOM 4689 N N . GLY A 1 603 ? -25.594 56.5 39.344 1 78.19 603 GLY A N 1
ATOM 4690 C CA . GLY A 1 603 ? -25.547 57.938 39.312 1 78.19 603 GLY A CA 1
ATOM 4691 C C . GLY A 1 603 ? -25.875 58.5 37.938 1 78.19 603 GLY A C 1
ATOM 4692 O O . GLY A 1 603 ? -26.719 59.406 37.812 1 78.19 603 GLY A O 1
ATOM 4693 N N . GLU A 1 604 ? -25.312 58.031 37 1 80.25 604 GLU A N 1
ATOM 4694 C CA . GLU A 1 604 ? -25.547 58.469 35.625 1 80.25 604 GLU A CA 1
ATOM 4695 C C . GLU A 1 604 ? -26.906 58 35.125 1 80.25 604 GLU A C 1
ATOM 4697 O O . GLU A 1 604 ? -27.578 58.719 34.375 1 80.25 604 GLU A O 1
ATOM 4702 N N . LEU A 1 605 ? -27.312 56.906 35.562 1 87.88 605 LEU A N 1
ATOM 4703 C CA . LEU A 1 605 ? -28.562 56.281 35.125 1 87.88 605 LEU A CA 1
ATOM 4704 C C . LEU A 1 605 ? -29.766 57.094 35.625 1 87.88 605 LEU A C 1
ATOM 4706 O O . LEU A 1 605 ? -30.703 57.344 34.875 1 87.88 605 LEU A O 1
ATOM 4710 N N . VAL A 1 606 ? -29.672 57.5 36.844 1 85.06 606 VAL A N 1
ATOM 4711 C CA . VAL A 1 606 ? -30.797 58.219 37.438 1 85.06 606 VAL A CA 1
ATOM 4712 C C . VAL A 1 606 ? -31 59.562 36.75 1 85.06 606 VAL A C 1
ATOM 4714 O O . VAL A 1 606 ? -32.125 60 36.594 1 85.06 606 VAL A O 1
ATOM 4717 N N . ALA A 1 607 ? -29.938 60.062 36.25 1 85.44 607 ALA A N 1
ATOM 4718 C CA . ALA A 1 607 ? -30 61.344 35.594 1 85.44 607 ALA A CA 1
ATOM 4719 C C . ALA A 1 607 ? -30.531 61.219 34.156 1 85.44 607 ALA A C 1
ATOM 4721 O O . ALA A 1 607 ? -31.047 62.188 33.594 1 85.44 607 ALA A O 1
ATOM 4722 N N . ARG A 1 608 ? -30.531 60.094 33.656 1 89.62 608 ARG A N 1
ATOM 4723 C CA . ARG A 1 608 ? -30.75 60 32.219 1 89.62 608 ARG A CA 1
ATOM 4724 C C . ARG A 1 608 ? -31.938 59.125 31.891 1 89.62 608 ARG A C 1
ATOM 4726 O O . ARG A 1 608 ? -32.594 59.281 30.859 1 89.62 608 ARG A O 1
ATOM 4733 N N . ALA A 1 609 ? -32.25 58.125 32.781 1 92.81 609 ALA A N 1
ATOM 4734 C CA . ALA A 1 609 ? -33.25 57.156 32.375 1 92.81 609 ALA A CA 1
ATOM 4735 C C . ALA A 1 609 ? -33.812 56.406 33.562 1 92.81 609 ALA A C 1
ATOM 4737 O O . ALA A 1 609 ? -33.219 56.406 34.656 1 92.81 609 ALA A O 1
ATOM 4738 N N . ARG A 1 610 ? -35 55.844 33.344 1 93.38 610 ARG A N 1
ATOM 4739 C CA . ARG A 1 610 ? -35.594 54.906 34.281 1 93.38 610 ARG A CA 1
ATOM 4740 C C . ARG A 1 610 ? -35.094 53.469 34.031 1 93.38 610 ARG A C 1
ATOM 4742 O O . ARG A 1 610 ? -34.938 53.094 32.875 1 93.38 610 ARG A O 1
ATOM 4749 N N . LEU A 1 611 ? -34.812 52.719 35.062 1 94.81 611 LEU A N 1
ATOM 4750 C CA . LEU A 1 611 ? -34.281 51.344 34.969 1 94.81 611 LEU A CA 1
ATOM 4751 C C . LEU A 1 611 ? -35.406 50.312 35.062 1 94.81 611 LEU A C 1
ATOM 4753 O O . LEU A 1 611 ? -36.25 50.406 35.938 1 94.81 611 LEU A O 1
ATOM 4757 N N . GLU A 1 612 ? -35.562 49.438 34.094 1 94.88 612 GLU A N 1
ATOM 4758 C CA . GLU A 1 612 ? -36.438 48.281 34.125 1 94.88 612 GLU A CA 1
ATOM 4759 C C . GLU A 1 612 ? -35.625 46.969 34.156 1 94.88 612 GLU A C 1
ATOM 4761 O O . GLU A 1 612 ? -34.844 46.719 33.25 1 94.88 612 GLU A O 1
ATOM 4766 N N . ARG A 1 613 ? -35.719 46.188 35.25 1 94.25 613 ARG A N 1
ATOM 4767 C CA . ARG A 1 613 ? -34.969 44.969 35.438 1 94.25 613 ARG A CA 1
ATOM 4768 C C . ARG A 1 613 ? -35.844 43.719 35.25 1 94.25 613 ARG A C 1
ATOM 4770 O O . ARG A 1 613 ? -36.969 43.688 35.781 1 94.25 613 ARG A O 1
ATOM 4777 N N . ASP A 1 614 ? -35.438 42.812 34.469 1 93.44 614 ASP A N 1
ATOM 4778 C CA . ASP A 1 614 ? -36.062 41.5 34.281 1 93.44 614 ASP A CA 1
ATOM 4779 C C . ASP A 1 614 ? -35.062 40.375 34.438 1 93.44 614 ASP A C 1
ATOM 4781 O O . ASP A 1 614 ? -34.531 39.844 33.438 1 93.44 614 ASP A O 1
ATOM 4785 N N . PHE A 1 615 ? -34.688 40 35.719 1 93.56 615 PHE A N 1
ATOM 4786 C CA . PHE A 1 615 ? -33.656 39 36 1 93.56 615 PHE A CA 1
ATOM 4787 C C . PHE A 1 615 ? -34.281 37.656 36.344 1 93.56 615 PHE A C 1
ATOM 4789 O O . PHE A 1 615 ? -35.031 37.562 37.344 1 93.56 615 PHE A O 1
ATOM 4796 N N . HIS A 1 616 ? -34 36.656 35.531 1 92.81 616 HIS A N 1
ATOM 4797 C CA . HIS A 1 616 ? -34.406 35.281 35.844 1 92.81 616 HIS A CA 1
ATOM 4798 C C . HIS A 1 616 ? -33.219 34.469 36.375 1 92.81 616 HIS A C 1
ATOM 4800 O O . HIS A 1 616 ? -32.062 34.906 36.25 1 92.81 616 HIS A O 1
ATOM 4806 N N . GLU A 1 617 ? -33.5 33.312 37.031 1 90.5 617 GLU A N 1
ATOM 4807 C CA . GLU A 1 617 ? -32.438 32.406 37.469 1 90.5 617 GLU A CA 1
ATOM 4808 C C . GLU A 1 617 ? -31.719 31.781 36.281 1 90.5 617 GLU A C 1
ATOM 4810 O O . GLU A 1 617 ? -32.375 31.359 35.312 1 90.5 617 GLU A O 1
ATOM 4815 N N . VAL A 1 618 ? -30.391 31.906 36.281 1 92.5 618 VAL A N 1
ATOM 4816 C CA . VAL A 1 618 ? -29.609 31.359 35.188 1 92.5 618 VAL A CA 1
ATOM 4817 C C . VAL A 1 618 ? -28.438 30.547 35.719 1 92.5 618 VAL A C 1
ATOM 4819 O O . VAL A 1 618 ? -27.984 30.781 36.844 1 92.5 618 VAL A O 1
ATOM 4822 N N . PRO A 1 619 ? -27.922 29.5 35.031 1 91.19 619 PRO A N 1
ATOM 4823 C CA . PRO A 1 619 ? -26.75 28.75 35.469 1 91.19 619 PRO A CA 1
ATOM 4824 C C . PRO A 1 619 ? -25.484 29.594 35.469 1 91.19 619 PRO A C 1
ATOM 4826 O O . PRO A 1 619 ? -25.422 30.625 34.781 1 91.19 619 PRO A O 1
ATOM 4829 N N . PRO A 1 620 ? -24.516 29.141 36.219 1 92.5 620 PRO A N 1
ATOM 4830 C CA . PRO A 1 620 ? -23.234 29.859 36.188 1 92.5 620 PRO A CA 1
ATOM 4831 C C . PRO A 1 620 ? -22.469 29.688 34.906 1 92.5 620 PRO A C 1
ATOM 4833 O O . PRO A 1 620 ? -22.75 28.766 34.125 1 92.5 620 PRO A O 1
ATOM 4836 N N . VAL A 1 621 ? -21.641 30.625 34.625 1 90.31 621 VAL A N 1
ATOM 4837 C CA . VAL A 1 621 ? -20.781 30.578 33.469 1 90.31 621 VAL A CA 1
ATOM 4838 C C . VAL A 1 621 ? -19.312 30.5 33.875 1 90.31 621 VAL A C 1
ATOM 4840 O O . VAL A 1 621 ? -18.953 30.875 35 1 90.31 621 VAL A O 1
ATOM 4843 N N . ASP A 1 622 ? -18.5 29.922 33.094 1 85.62 622 ASP A N 1
ATOM 4844 C CA . ASP A 1 622 ? -17.062 29.906 33.344 1 85.62 622 ASP A CA 1
ATOM 4845 C C . ASP A 1 622 ? -16.422 31.203 32.875 1 85.62 622 ASP A C 1
ATOM 4847 O O . ASP A 1 622 ? -16.297 31.453 31.656 1 85.62 622 ASP A O 1
ATOM 4851 N N . ALA A 1 623 ? -16.094 32.094 33.75 1 82.38 623 ALA A N 1
ATOM 4852 C CA . ALA A 1 623 ? -15.508 33.375 33.375 1 82.38 623 ALA A CA 1
ATOM 4853 C C . ALA A 1 623 ? -14.75 34 34.562 1 82.38 623 ALA A C 1
ATOM 4855 O O . ALA A 1 623 ? -14.789 33.469 35.688 1 82.38 623 ALA A O 1
ATOM 4856 N N . ASP A 1 624 ? -13.906 34.938 34.312 1 78.12 624 ASP A N 1
ATOM 4857 C CA . ASP A 1 624 ? -13.305 35.812 35.344 1 78.12 624 ASP A CA 1
ATOM 4858 C C . ASP A 1 624 ? -14.273 36.906 35.75 1 78.12 624 ASP A C 1
ATOM 4860 O O . ASP A 1 624 ? -14.781 37.656 34.906 1 78.12 624 ASP A O 1
ATOM 4864 N N . GLU A 1 625 ? -14.555 37.062 37.031 1 80.06 625 GLU A N 1
ATOM 4865 C CA . GLU A 1 625 ? -15.547 38 37.531 1 80.06 625 GLU A CA 1
ATOM 4866 C C . GLU A 1 625 ? -15.203 39.438 37.156 1 80.06 625 GLU A C 1
ATOM 4868 O O . GLU A 1 625 ? -16.078 40.188 36.781 1 80.06 625 GLU A O 1
ATOM 4873 N N . ALA A 1 626 ? -13.961 39.719 37.188 1 72.81 626 ALA A N 1
ATOM 4874 C CA . ALA A 1 626 ? -13.531 41.062 36.875 1 72.81 626 ALA A CA 1
ATOM 4875 C C . ALA A 1 626 ? -13.766 41.375 35.406 1 72.81 626 ALA A C 1
ATOM 4877 O O . ALA A 1 626 ? -14.219 42.469 35.062 1 72.81 626 ALA A O 1
ATOM 4878 N N . ARG A 1 627 ? -13.539 40.438 34.625 1 76.38 627 ARG A N 1
ATOM 4879 C CA . ARG A 1 627 ? -13.734 40.625 33.188 1 76.38 627 ARG A CA 1
ATOM 4880 C C . ARG A 1 627 ? -15.219 40.719 32.844 1 76.38 627 ARG A C 1
ATOM 4882 O O . ARG A 1 627 ? -15.609 41.531 32 1 76.38 627 ARG A O 1
ATOM 4889 N N . LEU A 1 628 ? -15.93 39.938 33.562 1 85.62 628 LEU A N 1
ATOM 4890 C CA . LEU A 1 628 ? -17.375 40 33.344 1 85.62 628 LEU A CA 1
ATOM 4891 C C . LEU A 1 628 ? -17.938 41.312 33.812 1 85.62 628 LEU A C 1
ATOM 4893 O O . LEU A 1 628 ? -18.828 41.875 33.156 1 85.62 628 LEU A O 1
ATOM 4897 N N . SER A 1 629 ? -17.438 41.781 34.906 1 82.38 629 SER A N 1
ATOM 4898 C CA . SER A 1 629 ? -17.844 43.062 35.438 1 82.38 629 SER A CA 1
ATOM 4899 C C . SER A 1 629 ? -17.547 44.188 34.438 1 82.38 629 SER A C 1
ATOM 4901 O O . SER A 1 629 ? -18.375 45.062 34.219 1 82.38 629 SER A O 1
ATOM 4903 N N . GLN A 1 630 ? -16.422 44.094 33.875 1 76.06 630 GLN A N 1
ATOM 4904 C CA . GLN A 1 630 ? -16.016 45.094 32.875 1 76.06 630 GLN A CA 1
ATOM 4905 C C . GLN A 1 630 ? -16.922 45.031 31.656 1 76.06 630 GLN A C 1
ATOM 4907 O O . GLN A 1 630 ? -17.297 46.062 31.094 1 76.06 630 GLN A O 1
ATOM 4912 N N . LEU A 1 631 ? -17.219 43.875 31.297 1 86.19 631 LEU A N 1
ATOM 4913 C CA . LEU A 1 631 ? -18.109 43.625 30.172 1 86.19 631 LEU A CA 1
ATOM 4914 C C . LEU A 1 631 ? -19.469 44.281 30.406 1 86.19 631 LEU A C 1
ATOM 4916 O O . LEU A 1 631 ? -19.953 45.031 29.562 1 86.19 631 LEU A O 1
ATOM 4920 N N . PHE A 1 632 ? -20 44.062 31.562 1 90.31 632 PHE A N 1
ATOM 4921 C CA . PHE A 1 632 ? -21.312 44.594 31.875 1 90.31 632 PHE A CA 1
ATOM 4922 C C . PHE A 1 632 ? -21.266 46.094 32 1 90.31 632 PHE A C 1
ATOM 4924 O O . PHE A 1 632 ? -22.172 46.812 31.531 1 90.31 632 PHE A O 1
ATOM 4931 N N . LEU A 1 633 ? -20.219 46.562 32.562 1 84.75 633 LEU A N 1
ATOM 4932 C CA . LEU A 1 633 ? -20.062 48 32.719 1 84.75 633 LEU A CA 1
ATOM 4933 C C . LEU A 1 633 ? -20.016 48.688 31.359 1 84.75 633 LEU A C 1
ATOM 4935 O O . LEU A 1 633 ? -20.656 49.75 31.156 1 84.75 633 LEU A O 1
ATOM 4939 N N . ASN A 1 634 ? -19.359 48.094 30.484 1 81.88 634 ASN A N 1
ATOM 4940 C CA . ASN A 1 634 ? -19.234 48.688 29.141 1 81.88 634 ASN A CA 1
ATOM 4941 C C . ASN A 1 634 ? -20.578 48.719 28.422 1 81.88 634 ASN A C 1
ATOM 4943 O O . ASN A 1 634 ? -20.922 49.719 27.797 1 81.88 634 ASN A O 1
ATOM 4947 N N . LEU A 1 635 ? -21.281 47.688 28.547 1 90.12 635 LEU A N 1
ATOM 4948 C CA . LEU A 1 635 ? -22.562 47.594 27.875 1 90.12 635 LEU A CA 1
ATOM 4949 C C . LEU A 1 635 ? -23.562 48.594 28.469 1 90.12 635 LEU A C 1
ATOM 4951 O O . LEU A 1 635 ? -24.266 49.281 27.734 1 90.12 635 LEU A O 1
ATOM 4955 N N . LEU A 1 636 ? -23.547 48.656 29.797 1 90.12 636 LEU A N 1
ATOM 4956 C CA . LEU A 1 636 ? -24.469 49.562 30.484 1 90.12 636 LEU A CA 1
ATOM 4957 C C . LEU A 1 636 ? -24.125 51 30.234 1 90.12 636 LEU A C 1
ATOM 4959 O O . LEU A 1 636 ? -25.016 51.844 29.984 1 90.12 636 LEU A O 1
ATOM 4963 N N . LEU A 1 637 ? -22.844 51.281 30.25 1 83.5 637 LEU A N 1
ATOM 4964 C CA . LEU A 1 637 ? -22.406 52.656 30.016 1 83.5 637 LEU A CA 1
ATOM 4965 C C . LEU A 1 637 ? -22.75 53.094 28.578 1 83.5 637 LEU A C 1
ATOM 4967 O O . LEU A 1 637 ? -23.156 54.25 28.359 1 83.5 637 LEU A O 1
ATOM 4971 N N . ASN A 1 638 ? -22.578 52.219 27.703 1 85 638 ASN A N 1
ATOM 4972 C CA . ASN A 1 638 ? -22.953 52.531 26.312 1 85 638 ASN A CA 1
ATOM 4973 C C . ASN A 1 638 ? -24.438 52.875 26.188 1 85 638 ASN A C 1
ATOM 4975 O O . ASN A 1 638 ? -24.797 53.812 25.484 1 85 638 ASN A O 1
ATOM 4979 N N . ALA A 1 639 ? -25.234 52.125 26.844 1 90.06 639 ALA A N 1
ATOM 4980 C CA . ALA A 1 639 ? -26.688 52.344 26.812 1 90.06 639 ALA A CA 1
ATOM 4981 C C . ALA A 1 639 ? -27.062 53.656 27.469 1 90.06 639 ALA A C 1
ATOM 4983 O O . ALA A 1 639 ? -27.844 54.438 26.906 1 90.06 639 ALA A O 1
ATOM 4984 N N . VAL A 1 640 ? -26.469 53.906 28.625 1 87.44 640 VAL A N 1
ATOM 4985 C CA . VAL A 1 640 ? -26.812 55.094 29.406 1 87.44 640 VAL A CA 1
ATOM 4986 C C . VAL A 1 640 ? -26.375 56.375 28.656 1 87.44 640 VAL A C 1
ATOM 4988 O O . VAL A 1 640 ? -27.109 57.344 28.594 1 87.44 640 VAL A O 1
ATOM 4991 N N . GLN A 1 641 ? -25.281 56.25 28.031 1 82.5 641 GLN A N 1
ATOM 4992 C CA . GLN A 1 641 ? -24.719 57.438 27.359 1 82.5 641 GLN A CA 1
ATOM 4993 C C . GLN A 1 641 ? -25.422 57.688 26.031 1 82.5 641 GLN A C 1
ATOM 4995 O O . GLN A 1 641 ? -25.375 58.812 25.516 1 82.5 641 GLN A O 1
ATOM 5000 N N . ALA A 1 642 ? -26 56.781 25.484 1 85.62 642 ALA A N 1
ATOM 5001 C CA . ALA A 1 642 ? -26.766 56.938 24.25 1 85.62 642 ALA A CA 1
ATOM 5002 C C . ALA A 1 642 ? -28.078 57.688 24.5 1 85.62 642 ALA A C 1
ATOM 5004 O O . ALA A 1 642 ? -28.719 58.156 23.562 1 85.62 642 ALA A O 1
ATOM 5005 N N . MET A 1 643 ? -28.406 57.781 25.75 1 87.19 643 MET A N 1
ATOM 5006 C CA . MET A 1 643 ? -29.656 58.438 26.141 1 87.19 643 MET A CA 1
ATOM 5007 C C . MET A 1 643 ? -29.422 59.844 26.625 1 87.19 643 MET A C 1
ATOM 5009 O O . MET A 1 643 ? -28.625 60.094 27.531 1 87.19 643 MET A O 1
ATOM 5013 N N . ASP A 1 644 ? -29.984 60.875 26.062 1 84.25 644 ASP A N 1
ATOM 5014 C CA . ASP A 1 644 ? -29.812 62.281 26.375 1 84.25 644 ASP A CA 1
ATOM 5015 C C . ASP A 1 644 ? -30.484 62.625 27.703 1 84.25 644 ASP A C 1
ATOM 5017 O O . ASP A 1 644 ? -31.578 62.156 28 1 84.25 644 ASP A O 1
ATOM 5021 N N . VAL A 1 645 ? -29.812 63.438 28.469 1 83 645 VAL A N 1
ATOM 5022 C CA . VAL A 1 645 ? -30.312 63.875 29.766 1 83 645 VAL A CA 1
ATOM 5023 C C . VAL A 1 645 ? -31.625 64.688 29.578 1 83 645 VAL A C 1
ATOM 5025 O O . VAL A 1 645 ? -32.5 64.562 30.422 1 83 645 VAL A O 1
ATOM 5028 N N . GLU A 1 646 ? -31.734 65.375 28.516 1 81.81 646 GLU A N 1
ATOM 5029 C CA . GLU A 1 646 ? -32.906 66.25 28.266 1 81.81 646 GLU A CA 1
ATOM 5030 C C . GLU A 1 646 ? -34.156 65.375 28.141 1 81.81 646 GLU A C 1
ATOM 5032 O O . GLU A 1 646 ? -35.25 65.875 28.406 1 81.81 646 GLU A O 1
ATOM 5037 N N . ASN A 1 647 ? -34.125 64.188 27.734 1 86.56 647 ASN A N 1
ATOM 5038 C CA . ASN A 1 647 ? -35.281 63.281 27.547 1 86.56 647 ASN A CA 1
ATOM 5039 C C . ASN A 1 647 ? -35.375 62.25 28.688 1 86.56 647 ASN A C 1
ATOM 5041 O O . ASN A 1 647 ? -35.844 61.125 28.469 1 86.56 647 ASN A O 1
ATOM 5045 N N . SER A 1 648 ? -34.875 62.594 29.797 1 86.12 648 SER A N 1
ATOM 5046 C CA . SER A 1 648 ? -34.75 61.688 30.938 1 86.12 648 SER A CA 1
ATOM 5047 C C . SER A 1 648 ? -36.094 61.094 31.312 1 86.12 648 SER A C 1
ATOM 5049 O O . SER A 1 648 ? -36.156 59.938 31.75 1 86.12 648 SER A O 1
ATOM 5051 N N . ALA A 1 649 ? -37.125 61.844 31.156 1 84.75 649 ALA A N 1
ATOM 5052 C CA . ALA A 1 649 ? -38.438 61.406 31.547 1 84.75 649 ALA A CA 1
ATOM 5053 C C . ALA A 1 649 ? -38.938 60.281 30.641 1 84.75 649 ALA A C 1
ATOM 5055 O O . ALA A 1 649 ? -39.719 59.438 31.062 1 84.75 649 ALA A O 1
ATOM 5056 N N . ARG A 1 650 ? -38.5 60.188 29.422 1 88.81 650 ARG A N 1
ATOM 5057 C CA . ARG A 1 650 ? -38.969 59.219 28.438 1 88.81 650 ARG A CA 1
ATOM 5058 C C . ARG A 1 650 ? -37.969 58.094 28.266 1 88.81 650 ARG A C 1
ATOM 5060 O O . ARG A 1 650 ? -38.344 57 27.828 1 88.81 650 ARG A O 1
ATOM 5067 N N . ASN A 1 651 ? -36.812 58.281 28.594 1 93.25 651 ASN A N 1
ATOM 5068 C CA . ASN A 1 651 ? -35.781 57.312 28.375 1 93.25 651 ASN A CA 1
ATOM 5069 C C . ASN A 1 651 ? -35.906 56.125 29.344 1 93.25 651 ASN A C 1
ATOM 5071 O O . ASN A 1 651 ? -36.219 56.312 30.516 1 93.25 651 ASN A O 1
ATOM 5075 N N . VAL A 1 652 ? -35.781 54.906 28.797 1 94.88 652 VAL A N 1
ATOM 5076 C CA . VAL A 1 652 ? -35.844 53.688 29.609 1 94.88 652 VAL A CA 1
ATOM 5077 C C . VAL A 1 652 ? -34.656 52.812 29.297 1 94.88 652 VAL A C 1
ATOM 5079 O O . VAL A 1 652 ? -34.281 52.625 28.125 1 94.88 652 VAL A O 1
ATOM 5082 N N . LEU A 1 653 ? -33.938 52.312 30.297 1 95.56 653 LEU A N 1
ATOM 5083 C CA . LEU A 1 653 ? -32.938 51.25 30.172 1 95.56 653 LEU A CA 1
ATOM 5084 C C . LEU A 1 653 ? -33.531 49.906 30.656 1 95.56 653 LEU A C 1
ATOM 5086 O O . LEU A 1 653 ? -33.875 49.781 31.828 1 95.56 653 LEU A O 1
ATOM 5090 N N . ARG A 1 654 ? -33.688 48.969 29.75 1 95.81 654 ARG A N 1
ATOM 5091 C CA . ARG A 1 654 ? -34.156 47.656 30.094 1 95.81 654 ARG A CA 1
ATOM 5092 C C . ARG A 1 654 ? -33 46.656 30.125 1 95.81 654 ARG A C 1
ATOM 5094 O O . ARG A 1 654 ? -32.25 46.531 29.172 1 95.81 654 ARG A O 1
ATOM 5101 N N . VAL A 1 655 ? -32.719 46 31.219 1 96.5 655 VAL A N 1
ATOM 5102 C CA . VAL A 1 655 ? -31.719 44.938 31.359 1 96.5 655 VAL A CA 1
ATOM 5103 C C . VAL A 1 655 ? -32.406 43.625 31.719 1 96.5 655 VAL A C 1
ATOM 5105 O O . VAL A 1 655 ? -33.156 43.531 32.688 1 96.5 655 VAL A O 1
ATOM 5108 N N . ALA A 1 656 ? -32.188 42.625 30.875 1 96.25 656 ALA A N 1
ATOM 5109 C CA . ALA A 1 656 ? -32.812 41.312 31.094 1 96.25 656 ALA A CA 1
ATOM 5110 C C . ALA A 1 656 ? -31.766 40.219 31.141 1 96.25 656 ALA A C 1
ATOM 5112 O O . ALA A 1 656 ? -30.734 40.281 30.453 1 96.25 656 ALA A O 1
ATOM 5113 N N . VAL A 1 657 ? -31.906 39.219 32.031 1 95.81 657 VAL A N 1
ATOM 5114 C CA . VAL A 1 657 ? -31.078 38.031 32.125 1 95.81 657 VAL A CA 1
ATOM 5115 C C . VAL A 1 657 ? -31.953 36.781 32.188 1 95.81 657 VAL A C 1
ATOM 5117 O O . VAL A 1 657 ? -32.875 36.688 33 1 95.81 657 VAL A O 1
ATOM 5120 N N . TYR A 1 658 ? -31.734 35.875 31.188 1 94.19 658 TYR A N 1
ATOM 5121 C CA . TYR A 1 658 ? -32.531 34.656 31.156 1 94.19 658 TYR A CA 1
ATOM 5122 C C . TYR A 1 658 ? -31.75 33.531 30.5 1 94.19 658 TYR A C 1
ATOM 5124 O O . TYR A 1 658 ? -30.672 33.75 29.938 1 94.19 658 TYR A O 1
ATOM 5132 N N . THR A 1 659 ? -32.25 32.281 30.672 1 94.06 659 THR A N 1
ATOM 5133 C CA . THR A 1 659 ? -31.641 31.109 30.047 1 94.06 659 THR A CA 1
ATOM 5134 C C . THR A 1 659 ? -32.219 30.922 28.641 1 94.06 659 THR A C 1
ATOM 5136 O O . THR A 1 659 ? -33.406 30.891 28.453 1 94.06 659 THR A O 1
ATOM 5139 N N . GLY A 1 660 ? -31.297 30.922 27.656 1 90.25 660 GLY A N 1
ATOM 5140 C CA . GLY A 1 660 ? -31.703 30.719 26.266 1 90.25 660 GLY A CA 1
ATOM 5141 C C . GLY A 1 660 ? -32.219 29.328 26 1 90.25 660 GLY A C 1
ATOM 5142 O O . GLY A 1 660 ? -32.25 28.469 26.891 1 90.25 660 GLY A O 1
ATOM 5143 N N . GLU A 1 661 ? -32.656 29.109 24.75 1 82.88 661 GLU A N 1
ATOM 5144 C CA . GLU A 1 661 ? -33.281 27.844 24.328 1 82.88 661 GLU A CA 1
ATOM 5145 C C . GLU A 1 661 ? -32.281 26.688 24.406 1 82.88 661 GLU A C 1
ATOM 5147 O O . GLU A 1 661 ? -32.656 25.547 24.656 1 82.88 661 GLU A O 1
ATOM 5152 N N . GLU A 1 662 ? -31.031 26.984 24.234 1 81 662 GLU A N 1
ATOM 5153 C CA . GLU A 1 662 ? -30 25.938 24.219 1 81 662 GLU A CA 1
ATOM 5154 C C . GLU A 1 662 ? -29.281 25.844 25.562 1 81 662 GLU A C 1
ATOM 5156 O O . GLU A 1 662 ? -28.234 25.203 25.672 1 81 662 GLU A O 1
ATOM 5161 N N . GLY A 1 663 ? -29.812 26.5 26.594 1 84.62 663 GLY A N 1
ATOM 5162 C CA . GLY A 1 663 ? -29.219 26.453 27.922 1 84.62 663 GLY A CA 1
ATOM 5163 C C . GLY A 1 663 ? -28.172 27.516 28.172 1 84.62 663 GLY A C 1
ATOM 5164 O O . GLY A 1 663 ? -27.562 27.562 29.234 1 84.62 663 GLY A O 1
ATOM 5165 N N . GLU A 1 664 ? -27.906 28.297 27.203 1 90 664 GLU A N 1
ATOM 5166 C CA . GLU A 1 664 ? -26.922 29.375 27.359 1 90 664 GLU A CA 1
ATOM 5167 C C . GLU A 1 664 ? -27.516 30.531 28.172 1 90 664 GLU A C 1
ATOM 5169 O O . GLU A 1 664 ? -28.734 30.672 28.266 1 90 664 GLU A O 1
ATOM 5174 N N . VAL A 1 665 ? -26.688 31.234 28.844 1 94.31 665 VAL A N 1
ATOM 5175 C CA . VAL A 1 665 ? -27.094 32.438 29.578 1 94.31 665 VAL A CA 1
ATOM 5176 C C . VAL A 1 665 ? -27.203 33.625 28.625 1 94.31 665 VAL A C 1
ATOM 5178 O O . VAL A 1 665 ? -26.281 33.875 27.844 1 94.31 665 VAL A O 1
ATOM 5181 N N . VAL A 1 666 ? -28.328 34.281 28.594 1 95.56 666 VAL A N 1
ATOM 5182 C CA . VAL A 1 666 ? -28.547 35.406 27.719 1 95.56 666 VAL A CA 1
ATOM 5183 C C . VAL A 1 666 ? -28.688 36.688 28.547 1 95.56 666 VAL A C 1
ATOM 5185 O O . VAL A 1 666 ? -29.438 36.719 29.531 1 95.56 666 VAL A O 1
ATOM 5188 N N . VAL A 1 667 ? -27.922 37.688 28.281 1 95.69 667 VAL A N 1
ATOM 5189 C CA . VAL A 1 667 ? -28.031 39.031 28.875 1 95.69 667 VAL A CA 1
ATOM 5190 C C . VAL A 1 667 ? -28.406 40.062 27.797 1 95.69 667 VAL A C 1
ATOM 5192 O O . VAL A 1 667 ? -27.734 40.125 26.75 1 95.69 667 VAL A O 1
ATOM 5195 N N . GLU A 1 668 ? -29.484 40.812 27.984 1 96.31 668 GLU A N 1
ATOM 5196 C CA . GLU A 1 668 ? -29.922 41.844 27.047 1 96.31 668 GLU A CA 1
ATOM 5197 C C . GLU A 1 668 ? -29.859 43.25 27.672 1 96.31 668 GLU A C 1
ATOM 5199 O O . GLU A 1 668 ? -30.281 43.438 28.812 1 96.31 668 GLU A O 1
ATOM 5204 N N . VAL A 1 669 ? -29.25 44.156 27.047 1 95.31 669 VAL A N 1
ATOM 5205 C CA . VAL A 1 669 ? -29.219 45.562 27.422 1 95.31 669 VAL A CA 1
ATOM 5206 C C . VAL A 1 669 ? -29.859 46.406 26.328 1 95.31 669 VAL A C 1
ATOM 5208 O O . VAL A 1 669 ? -29.312 46.531 25.234 1 95.31 669 VAL A O 1
ATOM 5211 N N . GLN A 1 670 ? -31.031 46.969 26.609 1 95.56 670 GLN A N 1
ATOM 5212 C CA . GLN A 1 670 ? -31.781 47.75 25.641 1 95.56 670 GLN A CA 1
ATOM 5213 C C . GLN A 1 670 ? -31.906 49.188 26.094 1 95.56 670 GLN A C 1
ATOM 5215 O O . GLN A 1 670 ? -32.375 49.469 27.203 1 95.56 670 GLN A O 1
ATOM 5220 N N . ASP A 1 671 ? -31.469 50.125 25.281 1 93.31 671 ASP A N 1
ATOM 5221 C CA . ASP A 1 671 ? -31.641 51.531 25.562 1 93.31 671 ASP A CA 1
ATOM 5222 C C . ASP A 1 671 ? -32.625 52.188 24.594 1 93.31 671 ASP A C 1
ATOM 5224 O O . ASP A 1 671 ? -33 51.594 23.594 1 93.31 671 ASP A O 1
ATOM 5228 N N . THR A 1 672 ? -33.25 53.281 24.953 1 93.19 672 THR A N 1
ATOM 5229 C CA . THR A 1 672 ? -34.156 54.062 24.078 1 93.19 672 THR A CA 1
ATOM 5230 C C . THR A 1 672 ? -33.438 55.344 23.594 1 93.19 672 THR A C 1
ATOM 5232 O O . THR A 1 672 ? -34.062 56.406 23.5 1 93.19 672 THR A O 1
ATOM 5235 N N . GLY A 1 673 ? -32.188 55.25 23.484 1 88.69 673 GLY A N 1
ATOM 5236 C CA . GLY A 1 673 ? -31.391 56.438 23.094 1 88.69 673 GLY A CA 1
ATOM 5237 C C . GLY A 1 673 ? -31.469 56.719 21.609 1 88.69 673 GLY A C 1
ATOM 5238 O O . GLY A 1 673 ? -32.5 56.469 20.984 1 88.69 673 GLY A O 1
ATOM 5239 N N . ARG A 1 674 ? -30.453 57.438 21.109 1 87.19 674 ARG A N 1
ATOM 5240 C CA . ARG A 1 674 ? -30.422 58 19.766 1 87.19 674 ARG A CA 1
ATOM 5241 C C . ARG A 1 674 ? -30.359 56.906 18.703 1 87.19 674 ARG A C 1
ATOM 5243 O O . ARG A 1 674 ? -30.734 57.125 17.547 1 87.19 674 ARG A O 1
ATOM 5250 N N . GLY A 1 675 ? -30.016 55.688 19.156 1 88.31 675 GLY A N 1
ATOM 5251 C CA . GLY A 1 675 ? -29.859 54.625 18.172 1 88.31 675 GLY A CA 1
ATOM 5252 C C . GLY A 1 675 ? -28.719 54.844 17.203 1 88.31 675 GLY A C 1
ATOM 5253 O O . GLY A 1 675 ? -28 55.844 17.312 1 88.31 675 GLY A O 1
ATOM 5254 N N . LEU A 1 676 ? -28.453 53.844 16.234 1 85.81 676 LEU A N 1
ATOM 5255 C CA . LEU A 1 676 ? -27.359 53.906 15.281 1 85.81 676 LEU A CA 1
ATOM 5256 C C . LEU A 1 676 ? -27.859 53.719 13.852 1 85.81 676 LEU A C 1
ATOM 5258 O O . LEU A 1 676 ? -28.766 52.938 13.602 1 85.81 676 LEU A O 1
ATOM 5262 N N . PRO A 1 677 ? -27.328 54.562 12.953 1 84.44 677 PRO A N 1
ATOM 5263 C CA . PRO A 1 677 ? -27.609 54.281 11.539 1 84.44 677 PRO A CA 1
ATOM 5264 C C . PRO A 1 677 ? -27.016 52.938 11.062 1 84.44 677 PRO A C 1
ATOM 5266 O O . PRO A 1 677 ? -26.094 52.406 11.695 1 84.44 677 PRO A O 1
ATOM 5269 N N . PRO A 1 678 ? -27.562 52.438 10.07 1 81.75 678 PRO A N 1
ATOM 5270 C CA . PRO A 1 678 ? -27.156 51.125 9.586 1 81.75 678 PRO A CA 1
ATOM 5271 C C . PRO A 1 678 ? -25.656 51.031 9.336 1 81.75 678 PRO A C 1
ATOM 5273 O O . PRO A 1 678 ? -25.047 50 9.609 1 81.75 678 PRO A O 1
ATOM 5276 N N . GLU A 1 679 ? -25 51.969 8.891 1 75.5 679 GLU A N 1
ATOM 5277 C CA . GLU A 1 679 ? -23.578 51.938 8.586 1 75.5 679 GLU A CA 1
ATOM 5278 C C . GLU A 1 679 ? -22.734 51.781 9.852 1 75.5 679 GLU A C 1
ATOM 5280 O O . GLU A 1 679 ? -21.766 51.031 9.859 1 75.5 679 GLU A O 1
ATOM 5285 N N . GLU A 1 680 ? -23.094 52.406 10.867 1 77.5 680 GLU A N 1
ATOM 5286 C CA . GLU A 1 680 ? -22.375 52.312 12.141 1 77.5 680 GLU A CA 1
ATOM 5287 C C . GLU A 1 680 ? -22.641 51 12.844 1 77.5 680 GLU A C 1
ATOM 5289 O O . GLU A 1 680 ? -21.766 50.438 13.492 1 77.5 680 GLU A O 1
ATOM 5294 N N . LEU A 1 681 ? -23.891 50.562 12.578 1 84.06 681 LEU A N 1
ATOM 5295 C CA . LEU A 1 681 ? -24.297 49.312 13.227 1 84.06 681 LEU A CA 1
ATOM 5296 C C . LEU A 1 681 ? -23.453 48.156 12.727 1 84.06 681 LEU A C 1
ATOM 5298 O O . LEU A 1 681 ? -23.062 47.281 13.508 1 84.06 681 LEU A O 1
ATOM 5302 N N . SER A 1 682 ? -23.125 48.156 11.492 1 80.12 682 SER A N 1
ATOM 5303 C CA . SER A 1 682 ? -22.359 47.094 10.906 1 80.12 682 SER A CA 1
ATOM 5304 C C . SER A 1 682 ? -20.938 47.031 11.461 1 80.12 682 SER A C 1
ATOM 5306 O O . SER A 1 682 ? -20.281 46 11.445 1 80.12 682 SER A O 1
ATOM 5308 N N . ARG A 1 683 ? -20.469 48.094 12.078 1 75.06 683 ARG A N 1
ATOM 5309 C CA . ARG A 1 683 ? -19.094 48.219 12.555 1 75.06 683 ARG A CA 1
ATOM 5310 C C . ARG A 1 683 ? -19.047 48.5 14.055 1 75.06 683 ARG A C 1
ATOM 5312 O O . ARG A 1 683 ? -18.047 49 14.57 1 75.06 683 ARG A O 1
ATOM 5319 N N . ILE A 1 684 ? -20.141 48.219 14.672 1 78.56 684 ILE A N 1
ATOM 5320 C CA . ILE A 1 684 ? -20.344 48.688 16.047 1 78.56 684 ILE A CA 1
ATOM 5321 C C . ILE A 1 684 ? -19.281 48.062 16.953 1 78.56 684 ILE A C 1
ATOM 5323 O O . ILE A 1 684 ? -18.891 48.625 17.969 1 78.56 684 ILE A O 1
ATOM 5327 N N . PHE A 1 685 ? -18.781 46.875 16.562 1 78.88 685 PHE A N 1
ATOM 5328 C CA . PHE A 1 685 ? -17.875 46.156 17.438 1 78.88 685 PHE A CA 1
ATOM 5329 C C . PHE A 1 685 ? -16.422 46.375 17 1 78.88 685 PHE A C 1
ATOM 5331 O O . PHE A 1 685 ? -15.5 45.812 17.578 1 78.88 685 PHE A O 1
ATOM 5338 N N . GLU A 1 686 ? -16.297 47.156 16.031 1 70.88 686 GLU A N 1
ATOM 5339 C CA . GLU A 1 686 ? -14.961 47.562 15.633 1 70.88 686 GLU A CA 1
ATOM 5340 C C . GLU A 1 686 ? -14.422 48.688 16.516 1 70.88 686 GLU A C 1
ATOM 5342 O O . GLU A 1 686 ? -15.188 49.531 17 1 70.88 686 GLU A O 1
ATOM 5347 N N . PRO A 1 687 ? -13.164 48.594 16.797 1 64.69 687 PRO A N 1
ATOM 5348 C CA . PRO A 1 687 ? -12.594 49.625 17.672 1 64.69 687 PRO A CA 1
ATOM 5349 C C . PRO A 1 687 ? -12.812 51.031 17.141 1 64.69 687 PRO A C 1
ATOM 5351 O O . PRO A 1 687 ? -12.703 51.281 15.938 1 64.69 687 PRO A O 1
ATOM 5354 N N . VAL A 1 688 ? -13.297 51.938 17.969 1 61.91 688 VAL A N 1
ATOM 5355 C CA . VAL A 1 688 ? -13.305 53.375 17.828 1 61.91 688 VAL A CA 1
ATOM 5356 C C . VAL A 1 688 ? -14.5 53.812 16.969 1 61.91 688 VAL A C 1
ATOM 5358 O O . VAL A 1 688 ? -14.695 55 16.719 1 61.91 688 VAL A O 1
ATOM 5361 N N . VAL A 1 689 ? -15.312 52.844 16.531 1 60.56 689 VAL A N 1
ATOM 5362 C CA . VAL A 1 689 ? -16.438 53.219 15.68 1 60.56 689 VAL A CA 1
ATOM 5363 C C . VAL A 1 689 ? -17.438 54.062 16.453 1 60.56 689 VAL A C 1
ATOM 5365 O O . VAL A 1 689 ? -17.969 55.031 15.938 1 60.56 689 VAL A O 1
ATOM 5368 N N . SER A 1 690 ? -17.625 53.656 17.656 1 56.38 690 SER A N 1
ATOM 5369 C CA . SER A 1 690 ? -18.625 54.344 18.484 1 56.38 690 SER A CA 1
ATOM 5370 C C . SER A 1 690 ? -17.984 55.438 19.328 1 56.38 690 SER A C 1
ATOM 5372 O O . SER A 1 690 ? -18.547 55.875 20.328 1 56.38 690 SER A O 1
ATOM 5374 N N . ALA A 1 691 ? -16.812 56 18.859 1 55.47 691 ALA A N 1
ATOM 5375 C CA . ALA A 1 691 ? -16.094 56.969 19.641 1 55.47 691 ALA A CA 1
ATOM 5376 C C . ALA A 1 691 ? -16.797 58.344 19.625 1 55.47 691 ALA A C 1
ATOM 5378 O O . ALA A 1 691 ? -17.141 58.844 18.547 1 55.47 691 ALA A O 1
ATOM 5379 N N . HIS A 1 692 ? -17.562 58.75 20.625 1 54.19 692 HIS A N 1
ATOM 5380 C CA . HIS A 1 692 ? -18.031 60.125 20.844 1 54.19 692 HIS A CA 1
ATOM 5381 C C . HIS A 1 692 ? -17.484 60.688 22.141 1 54.19 692 HIS A C 1
ATOM 5383 O O . HIS A 1 692 ? -17.5 60.031 23.172 1 54.19 692 HIS A O 1
ATOM 5389 N N . ALA A 1 693 ? -16.75 61.812 22.188 1 53.09 693 ALA A N 1
ATOM 5390 C CA . ALA A 1 693 ? -16.266 62.375 23.438 1 53.09 693 ALA A CA 1
ATOM 5391 C C . ALA A 1 693 ? -17.312 62.281 24.531 1 53.09 693 ALA A C 1
ATOM 5393 O O . ALA A 1 693 ? -18.5 62.5 24.281 1 53.09 693 ALA A O 1
ATOM 5394 N N . PRO A 1 694 ? -16.953 61.781 25.625 1 46.12 694 PRO A N 1
ATOM 5395 C CA . PRO A 1 694 ? -15.664 61.375 26.188 1 46.12 694 PRO A CA 1
ATOM 5396 C C . PRO A 1 694 ? -15.391 59.875 25.984 1 46.12 694 PRO A C 1
ATOM 5398 O O . PRO A 1 694 ? -14.406 59.375 26.516 1 46.12 694 PRO A O 1
ATOM 5401 N N . HIS A 1 695 ? -16.141 59.312 25.25 1 56.31 695 HIS A N 1
ATOM 5402 C CA . HIS A 1 695 ? -16.062 57.875 25.203 1 56.31 695 HIS A CA 1
ATOM 5403 C C . HIS A 1 695 ? -15.062 57.406 24.156 1 56.31 695 HIS A C 1
ATOM 5405 O O . HIS A 1 695 ? -14.961 58 23.078 1 56.31 695 HIS A O 1
ATOM 5411 N N . THR A 1 696 ? -14.281 56.406 24.516 1 57.91 696 THR A N 1
ATOM 5412 C CA . THR A 1 696 ? -13.117 55.938 23.766 1 57.91 696 THR A CA 1
ATOM 5413 C C . THR A 1 696 ? -13.547 55.156 22.531 1 57.91 696 THR A C 1
ATOM 5415 O O . THR A 1 696 ? -12.773 55 21.594 1 57.91 696 THR A O 1
ATOM 5418 N N . GLY A 1 697 ? -14.789 54.75 22.516 1 63.56 697 GLY A N 1
ATOM 5419 C CA . GLY A 1 697 ? -15.273 53.906 21.453 1 63.56 697 GLY A CA 1
ATOM 5420 C C . GLY A 1 697 ? -14.648 52.5 21.469 1 63.56 697 GLY A C 1
ATOM 5421 O O . GLY A 1 697 ? -14.766 51.75 20.516 1 63.56 697 GLY A O 1
ATOM 5422 N N . LEU A 1 698 ? -14 52.094 22.547 1 67.5 698 LEU A N 1
ATOM 5423 C CA . LEU A 1 698 ? -13.352 50.781 22.656 1 67.5 698 LEU A CA 1
ATOM 5424 C C . LEU A 1 698 ? -14.203 49.844 23.484 1 67.5 698 LEU A C 1
ATOM 5426 O O . LEU A 1 698 ? -13.984 48.625 23.438 1 67.5 698 LEU A O 1
ATOM 5430 N N . GLY A 1 699 ? -15.125 50.406 24.156 1 70.75 699 GLY A N 1
ATOM 5431 C CA . GLY A 1 699 ? -15.898 49.594 25.094 1 70.75 699 GLY A CA 1
ATOM 5432 C C . GLY A 1 699 ? -16.562 48.406 24.453 1 70.75 699 GLY A C 1
ATOM 5433 O O . GLY A 1 699 ? -16.422 47.281 24.953 1 70.75 699 GLY A O 1
ATOM 5434 N N . LEU A 1 700 ? -17.125 48.625 23.344 1 79.06 700 LEU A N 1
ATOM 5435 C CA . LEU A 1 700 ? -17.875 47.531 22.719 1 79.06 700 LEU A CA 1
ATOM 5436 C C . LEU A 1 700 ? -16.922 46.562 22.031 1 79.06 700 LEU A C 1
ATOM 5438 O O . LEU A 1 700 ? -17.203 45.344 21.984 1 79.06 700 LEU A O 1
ATOM 5442 N N . SER A 1 701 ? -15.898 47.094 21.516 1 75.06 701 SER A N 1
ATOM 5443 C CA . SER A 1 701 ? -14.906 46.188 20.906 1 75.06 701 SER A CA 1
ATOM 5444 C C . SER A 1 701 ? -14.281 45.281 21.953 1 75.06 701 SER A C 1
ATOM 5446 O O . SER A 1 701 ? -14.07 44.094 21.703 1 75.06 701 SER A O 1
ATOM 5448 N N . VAL A 1 702 ? -13.969 45.781 23.031 1 71.19 702 VAL A N 1
ATOM 5449 C CA . VAL A 1 702 ? -13.422 45 24.156 1 71.19 702 VAL A CA 1
ATOM 5450 C C . VAL A 1 702 ? -14.438 43.969 24.625 1 71.19 702 VAL A C 1
ATOM 5452 O O . VAL A 1 702 ? -14.086 42.844 24.891 1 71.19 702 VAL A O 1
ATOM 5455 N N . SER A 1 703 ? -15.641 44.469 24.719 1 81.44 703 SER A N 1
ATOM 5456 C CA . SER A 1 703 ? -16.719 43.562 25.125 1 81.44 703 SER A CA 1
ATOM 5457 C C . SER A 1 703 ? -16.828 42.375 24.172 1 81.44 703 SER A C 1
ATOM 5459 O O . SER A 1 703 ? -16.984 41.25 24.594 1 81.44 703 SER A O 1
ATOM 5461 N N . HIS A 1 704 ? -16.766 42.719 22.969 1 81 704 HIS A N 1
ATOM 5462 C CA . HIS A 1 704 ? -16.844 41.688 21.953 1 81 704 HIS A CA 1
ATOM 5463 C C . HIS A 1 704 ? -15.695 40.688 22.109 1 81 704 HIS A C 1
ATOM 5465 O O . HIS A 1 704 ? -15.906 39.469 22 1 81 704 HIS A O 1
ATOM 5471 N N . ALA A 1 705 ? -14.578 41.156 22.297 1 70.88 705 ALA A N 1
ATOM 5472 C CA . ALA A 1 705 ? -13.414 40.281 22.484 1 70.88 705 ALA A CA 1
ATOM 5473 C C . ALA A 1 705 ? -13.57 39.406 23.719 1 70.88 705 ALA A C 1
ATOM 5475 O O . ALA A 1 705 ? -13.25 38.219 23.672 1 70.88 705 ALA A O 1
ATOM 5476 N N . ILE A 1 706 ? -14.016 39.969 24.797 1 72.69 706 ILE A N 1
ATOM 5477 C CA . ILE A 1 706 ? -14.211 39.219 26.031 1 72.69 706 ILE A CA 1
ATOM 5478 C C . ILE A 1 706 ? -15.234 38.094 25.812 1 72.69 706 ILE A C 1
ATOM 5480 O O . ILE A 1 706 ? -14.992 36.969 26.188 1 72.69 706 ILE A O 1
ATOM 5484 N N . VAL A 1 707 ? -16.297 38.438 25.141 1 82.88 707 VAL A N 1
ATOM 5485 C CA . VAL A 1 707 ? -17.375 37.469 24.922 1 82.88 707 VAL A CA 1
ATOM 5486 C C . VAL A 1 707 ? -16.891 36.312 24.047 1 82.88 707 VAL A C 1
ATOM 5488 O O . VAL A 1 707 ? -17.172 35.156 24.312 1 82.88 707 VAL A O 1
ATOM 5491 N N . THR A 1 708 ? -16.219 36.719 23.078 1 75.44 708 THR A N 1
ATOM 5492 C CA . THR A 1 708 ? -15.695 35.719 22.156 1 75.44 708 THR A CA 1
ATOM 5493 C C . THR A 1 708 ? -14.727 34.781 22.875 1 75.44 708 THR A C 1
ATOM 5495 O O . THR A 1 708 ? -14.734 33.562 22.641 1 75.44 708 THR A O 1
ATOM 5498 N N . SER A 1 709 ? -13.914 35.25 23.703 1 69.19 709 SER A N 1
ATOM 5499 C CA . SER A 1 709 ? -12.953 34.438 24.453 1 69.19 709 SER A CA 1
ATOM 5500 C C . SER A 1 709 ? -13.648 33.5 25.422 1 69.19 709 SER A C 1
ATOM 5502 O O . SER A 1 709 ? -13.086 32.469 25.797 1 69.19 709 SER A O 1
ATOM 5504 N N . LEU A 1 710 ? -14.828 33.844 25.734 1 74.31 710 LEU A N 1
ATOM 5505 C CA . LEU A 1 710 ? -15.609 33.031 26.656 1 74.31 710 LEU A CA 1
ATOM 5506 C C . LEU A 1 710 ? -16.484 32.031 25.906 1 74.31 710 LEU A C 1
ATOM 5508 O O . LEU A 1 710 ? -17.281 31.328 26.5 1 74.31 710 LEU A O 1
ATOM 5512 N N . GLY A 1 711 ? -16.328 32 24.609 1 75.5 711 GLY A N 1
ATOM 5513 C CA . GLY A 1 711 ? -17.094 31.094 23.766 1 75.5 711 GLY A CA 1
ATOM 5514 C C . GLY A 1 711 ? -18.516 31.562 23.5 1 75.5 711 GLY A C 1
ATOM 5515 O O . GLY A 1 711 ? -19.375 30.75 23.141 1 75.5 711 GLY A O 1
ATOM 5516 N N . GLY A 1 712 ? -18.766 32.875 23.812 1 81.5 712 GLY A N 1
ATOM 5517 C CA . GLY A 1 712 ? -20.094 33.438 23.625 1 81.5 712 GLY A CA 1
ATOM 5518 C C . GLY A 1 712 ? -20.203 34.312 22.375 1 81.5 712 GLY A C 1
ATOM 5519 O O . GLY A 1 712 ? -19.312 34.25 21.5 1 81.5 712 GLY A O 1
ATOM 5520 N N . THR A 1 713 ? -21.438 34.938 22.25 1 87.25 713 THR A N 1
ATOM 5521 C CA . THR A 1 713 ? -21.672 35.844 21.125 1 87.25 713 THR A CA 1
ATOM 5522 C C . THR A 1 713 ? -22.234 37.156 21.609 1 87.25 713 THR A C 1
ATOM 5524 O O . THR A 1 713 ? -22.891 37.219 22.672 1 87.25 713 THR A O 1
ATOM 5527 N N . LEU A 1 714 ? -21.875 38.281 20.984 1 88.88 714 LEU A N 1
ATOM 5528 C CA . LEU A 1 714 ? -22.406 39.625 21.203 1 88.88 714 LEU A CA 1
ATOM 5529 C C . LEU A 1 714 ? -23.047 40.156 19.922 1 88.88 714 LEU A C 1
ATOM 5531 O O . LEU A 1 714 ? -22.375 40.25 18.891 1 88.88 714 LEU A O 1
ATOM 5535 N N . ARG A 1 715 ? -24.359 40.438 19.984 1 90.88 715 ARG A N 1
ATOM 5536 C CA . ARG A 1 715 ? -25.109 40.938 18.844 1 90.88 715 ARG A CA 1
ATOM 5537 C C . ARG A 1 715 ? -25.719 42.312 19.156 1 90.88 715 ARG A C 1
ATOM 5539 O O . ARG A 1 715 ? -25.984 42.625 20.328 1 90.88 715 ARG A O 1
ATOM 5546 N N . ALA A 1 716 ? -25.859 43.156 18.109 1 90.06 716 ALA A N 1
ATOM 5547 C CA . ALA A 1 716 ? -26.453 44.5 18.266 1 90.06 716 ALA A CA 1
ATOM 5548 C C . ALA A 1 716 ? -27.578 44.719 17.266 1 90.06 716 ALA A C 1
ATOM 5550 O O . ALA A 1 716 ? -27.469 44.344 16.094 1 90.06 716 ALA A O 1
ATOM 5551 N N . GLU A 1 717 ? -28.719 45.062 17.75 1 91.75 717 GLU A N 1
ATOM 5552 C CA . GLU A 1 717 ? -29.844 45.594 16.953 1 91.75 717 GLU A CA 1
ATOM 5553 C C . GLU A 1 717 ? -30.141 47.031 17.281 1 91.75 717 GLU A C 1
ATOM 5555 O O . GLU A 1 717 ? -30.219 47.406 18.469 1 91.75 717 GLU A O 1
ATOM 5560 N N . SER A 1 718 ? -30.094 47.906 16.281 1 88.25 718 SER A N 1
ATOM 5561 C CA . SER A 1 718 ? -30.297 49.312 16.547 1 88.25 718 SER A CA 1
ATOM 5562 C C . SER A 1 718 ? -31.078 50 15.43 1 88.25 718 SER A C 1
ATOM 5564 O O . SER A 1 718 ? -31 49.562 14.273 1 88.25 718 SER A O 1
ATOM 5566 N N . HIS A 1 719 ? -31.984 50.906 15.773 1 88.69 719 HIS A N 1
ATOM 5567 C CA . HIS A 1 719 ? -32.688 51.781 14.859 1 88.69 719 HIS A CA 1
ATOM 5568 C C . HIS A 1 719 ? -32.531 53.25 15.273 1 88.69 719 HIS A C 1
ATOM 5570 O O . HIS A 1 719 ? -32.656 53.562 16.453 1 88.69 719 HIS A O 1
ATOM 5576 N N . GLU A 1 720 ? -32.25 54.031 14.32 1 87.25 720 GLU A N 1
ATOM 5577 C CA . GLU A 1 720 ? -32.062 55.438 14.602 1 87.25 720 GLU A CA 1
ATOM 5578 C C . GLU A 1 720 ? -33.312 56.031 15.25 1 87.25 720 GLU A C 1
ATOM 5580 O O . GLU A 1 720 ? -34.406 55.875 14.758 1 87.25 720 GLU A O 1
ATOM 5585 N N . GLY A 1 721 ? -33.125 56.719 16.281 1 86.75 721 GLY A N 1
ATOM 5586 C CA . GLY A 1 721 ? -34.219 57.375 16.969 1 86.75 721 GLY A CA 1
ATOM 5587 C C . GLY A 1 721 ? -34.969 56.469 17.906 1 86.75 721 GLY A C 1
ATOM 5588 O O . GLY A 1 721 ? -35.875 56.906 18.625 1 86.75 721 GLY A O 1
ATOM 5589 N N . ARG A 1 722 ? -34.75 55.188 17.938 1 88.69 722 ARG A N 1
ATOM 5590 C CA . ARG A 1 722 ? -35.5 54.25 18.766 1 88.69 722 ARG A CA 1
ATOM 5591 C C . ARG A 1 722 ? -34.625 53.625 19.844 1 88.69 722 ARG A C 1
ATOM 5593 O O . ARG A 1 722 ? -35.125 53.188 20.891 1 88.69 722 ARG A O 1
ATOM 5600 N N . GLY A 1 723 ? -33.406 53.594 19.578 1 91.81 723 GLY A N 1
ATOM 5601 C CA . GLY A 1 723 ? -32.5 53.031 20.578 1 91.81 723 GLY A CA 1
ATOM 5602 C C . GLY A 1 723 ? -31.75 51.812 20.078 1 91.81 723 GLY A C 1
ATOM 5603 O O . GLY A 1 723 ? -31.734 51.531 18.875 1 91.81 723 GLY A O 1
ATOM 5604 N N . THR A 1 724 ? -30.984 51.156 20.969 1 93.5 724 THR A N 1
ATOM 5605 C CA . THR A 1 724 ? -30.125 50.031 20.641 1 93.5 724 THR A CA 1
ATOM 5606 C C . THR A 1 724 ? -30.359 48.875 21.609 1 93.5 724 THR A C 1
ATOM 5608 O O . THR A 1 724 ? -30.562 49.094 22.812 1 93.5 724 THR A O 1
ATOM 5611 N N . LEU A 1 725 ? -30.469 47.625 21.062 1 95.19 725 LEU A N 1
ATOM 5612 C CA . LEU A 1 725 ? -30.516 46.406 21.844 1 95.19 725 LEU A CA 1
ATOM 5613 C C . LEU A 1 725 ? -29.234 45.594 21.688 1 95.19 725 LEU A C 1
ATOM 5615 O O . LEU A 1 725 ? -28.875 45.188 20.562 1 95.19 725 LEU A O 1
ATOM 5619 N N . LEU A 1 726 ? -28.453 45.406 22.766 1 94.62 726 LEU A N 1
ATOM 5620 C CA . LEU A 1 726 ? -27.281 44.531 22.781 1 94.62 726 LEU A CA 1
ATOM 5621 C C . LEU A 1 726 ? -27.625 43.188 23.453 1 94.62 726 LEU A C 1
ATOM 5623 O O . LEU A 1 726 ? -28.156 43.156 24.562 1 94.62 726 LEU A O 1
ATOM 5627 N N . THR A 1 727 ? -27.406 42.094 22.734 1 94.94 727 THR A N 1
ATOM 5628 C CA . THR A 1 727 ? -27.688 40.75 23.234 1 94.94 727 THR A CA 1
ATOM 5629 C C . THR A 1 727 ? -26.391 39.969 23.391 1 94.94 727 THR A C 1
ATOM 5631 O O . THR A 1 727 ? -25.672 39.75 22.422 1 94.94 727 THR A O 1
ATOM 5634 N N . LEU A 1 728 ? -26.094 39.594 24.562 1 94.88 728 LEU A N 1
ATOM 5635 C CA . LEU A 1 728 ? -24.938 38.781 24.938 1 94.88 728 LEU A CA 1
ATOM 5636 C C . LEU A 1 728 ? -25.344 37.344 25.281 1 94.88 728 LEU A C 1
ATOM 5638 O O . LEU A 1 728 ? -26.344 37.156 25.984 1 94.88 728 LEU A O 1
ATOM 5642 N N . THR A 1 729 ? -24.688 36.375 24.672 1 93.94 729 THR A N 1
ATOM 5643 C CA . THR A 1 729 ? -24.906 34.969 25.047 1 93.94 729 THR A CA 1
ATOM 5644 C C . THR A 1 729 ? -23.625 34.344 25.578 1 93.94 729 THR A C 1
ATOM 5646 O O . THR A 1 729 ? -22.547 34.562 25.016 1 93.94 729 THR A O 1
ATOM 5649 N N . LEU A 1 730 ? -23.609 33.625 26.625 1 92 730 LEU A N 1
ATOM 5650 C CA . LEU A 1 730 ? -22.484 32.875 27.219 1 92 730 LEU A CA 1
ATOM 5651 C C . LEU A 1 730 ? -22.859 31.422 27.469 1 92 730 LEU A C 1
ATOM 5653 O O . LEU A 1 730 ? -23.953 31.125 27.922 1 92 730 LEU A O 1
ATOM 5657 N N . PRO A 1 731 ? -21.953 30.516 27.172 1 88.56 731 PRO A N 1
ATOM 5658 C CA . PRO A 1 731 ? -22.234 29.109 27.469 1 88.56 731 PRO A CA 1
ATOM 5659 C C . PRO A 1 731 ? -22.266 28.812 28.969 1 88.56 731 PRO A C 1
ATOM 5661 O O . PRO A 1 731 ? -21.562 29.453 29.734 1 88.56 731 PRO A O 1
ATOM 5664 N N . GLU A 1 732 ? -23.125 27.797 29.312 1 87.62 732 GLU A N 1
ATOM 5665 C CA . GLU A 1 732 ? -23.188 27.344 30.703 1 87.62 732 GLU A CA 1
ATOM 5666 C C . GLU A 1 732 ? -21.891 26.656 31.125 1 87.62 732 GLU A C 1
ATOM 5668 O O . GLU A 1 732 ? -21.234 26.016 30.312 1 87.62 732 GLU A O 1
ATOM 5673 N N . ALA A 1 733 ? -21.516 26.891 32.312 1 80.69 733 ALA A N 1
ATOM 5674 C CA . ALA A 1 733 ? -20.328 26.219 32.844 1 80.69 733 ALA A CA 1
ATOM 5675 C C . ALA A 1 733 ? -20.484 24.703 32.75 1 80.69 733 ALA A C 1
ATOM 5677 O O . ALA A 1 733 ? -21.531 24.156 33.062 1 80.69 733 ALA A O 1
ATOM 5678 N N . GLY A 1 734 ? -19.641 23.938 31.938 1 65.94 734 GLY A N 1
ATOM 5679 C CA . GLY A 1 734 ? -19.672 22.484 31.875 1 65.94 734 GLY A CA 1
ATOM 5680 C C . GLY A 1 734 ? -19.453 21.828 33.219 1 65.94 734 GLY A C 1
ATOM 5681 O O . GLY A 1 734 ? -18.969 22.469 34.156 1 65.94 734 GLY A O 1
ATOM 5682 N N . ASP A 1 735 ? -20.062 20.625 33.562 1 56.41 735 ASP A N 1
ATOM 5683 C CA . ASP A 1 735 ? -19.922 19.875 34.812 1 56.41 735 ASP A CA 1
ATOM 5684 C C . ASP A 1 735 ? -18.453 19.609 35.125 1 56.41 735 ASP A C 1
ATOM 5686 O O . ASP A 1 735 ? -18.109 19.188 36.219 1 56.41 735 ASP A O 1
ATOM 5690 N N . GLN A 1 736 ? -17.516 19.234 34.094 1 45.62 736 GLN A N 1
ATOM 5691 C CA . GLN A 1 736 ? -16.156 18.891 34.5 1 45.62 736 GLN A CA 1
ATOM 5692 C C . GLN A 1 736 ? -15.344 20.141 34.812 1 45.62 736 GLN A C 1
ATOM 5694 O O . GLN A 1 736 ? -15.312 21.078 34.031 1 45.62 736 GLN A O 1
ATOM 5699 N N . PRO A 1 737 ? -14.969 20.188 36.062 1 42.12 737 PRO A N 1
ATOM 5700 C CA . PRO A 1 737 ? -14.078 21.312 36.375 1 42.12 737 PRO A CA 1
ATOM 5701 C C . PRO A 1 737 ? -12.898 21.422 35.438 1 42.12 737 PRO A C 1
ATOM 5703 O O . PRO A 1 737 ? -12.414 20.406 34.906 1 42.12 737 PRO A O 1
ATOM 5706 N N . TRP A 1 738 ? -12.805 22.312 34.719 1 37.84 738 TRP A N 1
ATOM 5707 C CA . TRP A 1 738 ? -11.594 22.438 33.906 1 37.84 738 TRP A CA 1
ATOM 5708 C C . TRP A 1 738 ? -10.367 22.016 34.719 1 37.84 738 TRP A C 1
ATOM 5710 O O . TRP A 1 738 ? -10.281 22.281 35.906 1 37.84 738 TRP A O 1
ATOM 5720 N N . PRO A 1 739 ? -9.617 20.984 34.344 1 35.81 739 PRO A N 1
ATOM 5721 C CA . PRO A 1 739 ? -8.453 20.641 35.188 1 35.81 739 PRO A CA 1
ATOM 5722 C C . PRO A 1 739 ? -7.609 21.844 35.562 1 35.81 739 PRO A C 1
ATOM 5724 O O . PRO A 1 739 ? -7.434 22.766 34.75 1 35.81 739 PRO A O 1
ATOM 5727 N N . ARG A 1 740 ? -7.582 22.156 36.781 1 34.59 740 ARG A N 1
ATOM 5728 C CA . ARG A 1 740 ? -6.547 23.047 37.312 1 34.59 740 ARG A CA 1
ATOM 5729 C C . ARG A 1 740 ? -5.203 22.781 36.656 1 34.59 740 ARG A C 1
ATOM 5731 O O . ARG A 1 740 ? -4.648 21.688 36.781 1 34.59 740 ARG A O 1
ATOM 5738 N N . LEU A 1 741 ? -5.004 23.188 35.531 1 31.38 741 LEU A N 1
ATOM 5739 C CA . LEU A 1 741 ? -3.596 23.016 35.188 1 31.38 741 LEU A CA 1
ATOM 5740 C C . LEU A 1 741 ? -2.707 23.375 36.375 1 31.38 741 LEU A C 1
ATOM 5742 O O . LEU A 1 741 ? -2.73 24.516 36.844 1 31.38 741 LEU A O 1
ATOM 5746 N N . GLU A 1 742 ? -2.475 22.438 37.219 1 29.58 742 GLU A N 1
ATOM 5747 C CA . GLU A 1 742 ? -1.377 22.703 38.156 1 29.58 742 GLU A CA 1
ATOM 5748 C C . GLU A 1 742 ? -0.206 23.375 37.469 1 29.58 742 GLU A C 1
ATOM 5750 O O . GLU A 1 742 ? 0.158 23 36.344 1 29.58 742 GLU A O 1
ATOM 5755 N N . PRO A 1 743 ? 0.019 24.594 37.875 1 29.2 743 PRO A N 1
ATOM 5756 C CA . PRO A 1 743 ? 1.252 25.188 37.375 1 29.2 743 PRO A CA 1
ATOM 5757 C C . PRO A 1 743 ? 2.404 24.188 37.281 1 29.2 743 PRO A C 1
ATOM 5759 O O . PRO A 1 743 ? 2.719 23.531 38.281 1 29.2 743 PRO A O 1
ATOM 5762 N N . ASP A 1 744 ? 2.434 23.375 36.312 1 28.53 744 ASP A N 1
ATOM 5763 C CA . ASP A 1 744 ? 3.686 22.609 36.281 1 28.53 744 ASP A CA 1
ATOM 5764 C C . ASP A 1 744 ? 4.875 23.531 36.562 1 28.53 744 ASP A C 1
ATOM 5766 O O . ASP A 1 744 ? 5.059 24.547 35.906 1 28.53 744 ASP A O 1
ATOM 5770 N N . ALA A 1 745 ? 5.336 23.609 37.812 1 30.52 745 ALA A N 1
ATOM 5771 C CA . ALA A 1 745 ? 6.59 24.141 38.375 1 30.52 745 ALA A CA 1
ATOM 5772 C C . ALA A 1 745 ? 7.766 23.781 37.469 1 30.52 745 ALA A C 1
ATOM 5774 O O . ALA A 1 745 ? 8.914 23.75 37.906 1 30.52 745 ALA A O 1
ATOM 5775 N N . SER A 1 746 ? 7.543 23.172 36.281 1 28.94 746 SER A N 1
ATOM 5776 C CA . SER A 1 746 ? 8.891 22.922 35.781 1 28.94 746 SER A CA 1
ATOM 5777 C C . SER A 1 746 ? 9.648 24.234 35.562 1 28.94 746 SER A C 1
ATOM 5779 O O . SER A 1 746 ? 9.102 25.172 35 1 28.94 746 SER A O 1
ATOM 5781 N N . PRO A 1 747 ? 10.719 24.438 36.281 1 25.11 747 PRO A N 1
ATOM 5782 C CA . PRO A 1 747 ? 11.641 25.562 36.188 1 25.11 747 PRO A CA 1
ATOM 5783 C C . PRO A 1 747 ? 11.953 25.922 34.719 1 25.11 747 PRO A C 1
ATOM 5785 O O . PRO A 1 747 ? 11.977 25.047 33.844 1 25.11 747 PRO A O 1
ATOM 5788 N N . ALA A 1 748 ? 11.391 27.078 34.281 1 26.23 748 ALA A N 1
ATOM 5789 C CA . ALA A 1 748 ? 11.93 27.734 33.062 1 26.23 748 ALA A CA 1
ATOM 5790 C C . ALA A 1 748 ? 13.438 27.547 32.969 1 26.23 748 ALA A C 1
ATOM 5792 O O . ALA A 1 748 ? 14.188 28 33.844 1 26.23 748 ALA A O 1
ATOM 5793 N N . LEU A 1 749 ? 13.945 26.375 32.656 1 22.5 749 LEU A N 1
ATOM 5794 C CA . LEU A 1 749 ? 15.367 26.344 32.312 1 22.5 749 LEU A CA 1
ATOM 5795 C C . LEU A 1 749 ? 15.742 27.516 31.422 1 22.5 749 LEU A C 1
ATOM 5797 O O . LEU A 1 749 ? 15.312 27.578 30.266 1 22.5 749 LEU A O 1
ATOM 5801 N N . LEU A 1 750 ? 15.625 28.766 32 1 19.14 750 LEU A N 1
ATOM 5802 C CA . LEU A 1 750 ? 16.375 29.953 31.594 1 19.14 750 LEU A CA 1
ATOM 5803 C C . LEU A 1 750 ? 17.812 29.594 31.219 1 19.14 750 LEU A C 1
ATOM 5805 O O . LEU A 1 750 ? 18.656 30.469 31.047 1 19.14 750 LEU A O 1
ATOM 5809 N N . ALA A 1 751 ? 18.203 28.391 31.141 1 20.58 751 ALA A N 1
ATOM 5810 C CA . ALA A 1 751 ? 19.656 28.406 31.062 1 20.58 751 ALA A CA 1
ATOM 5811 C C . ALA A 1 751 ? 20.141 29.297 29.906 1 20.58 751 ALA A C 1
ATOM 5813 O O . ALA A 1 751 ? 19.406 29.484 28.938 1 20.58 751 ALA A O 1
ATOM 5814 N N . GLY A 1 752 ? 21.594 29.578 30.188 1 20.23 752 GLY A N 1
ATOM 5815 C CA . GLY A 1 752 ? 22.891 29.875 29.594 1 20.23 752 GLY A CA 1
ATOM 5816 C C . GLY A 1 752 ? 23.125 29.141 28.297 1 20.23 752 GLY A C 1
ATOM 5817 O O . GLY A 1 752 ? 22.562 28.062 28.062 1 20.23 752 GLY A O 1
ATOM 5818 N N . MET B 1 1 ? 44.844 6.52 -43.156 1 20.91 1 MET B N 1
ATOM 5819 C CA . MET B 1 1 ? 43.531 7.129 -43.375 1 20.91 1 MET B CA 1
ATOM 5820 C C . MET B 1 1 ? 42.531 6.598 -42.375 1 20.91 1 MET B C 1
ATOM 5822 O O . MET B 1 1 ? 42.344 5.387 -42.219 1 20.91 1 MET B O 1
ATOM 5826 N N . ASP B 1 2 ? 42.188 7.277 -41.25 1 20.39 2 ASP B N 1
ATOM 5827 C CA . ASP B 1 2 ? 41.906 7.121 -39.844 1 20.39 2 ASP B CA 1
ATOM 5828 C C . ASP B 1 2 ? 40.406 6.926 -39.594 1 20.39 2 ASP B C 1
ATOM 5830 O O . ASP B 1 2 ? 39.719 7.859 -39.156 1 20.39 2 ASP B O 1
ATOM 5834 N N . SER B 1 3 ? 39.75 6.227 -40.438 1 21.78 3 SER B N 1
ATOM 5835 C CA . SER B 1 3 ? 38.281 6.387 -40.562 1 21.78 3 SER B CA 1
ATOM 5836 C C . SER B 1 3 ? 37.562 5.832 -39.344 1 21.78 3 SER B C 1
ATOM 5838 O O . SER B 1 3 ? 37.562 4.621 -39.094 1 21.78 3 SER B O 1
ATOM 5840 N N . THR B 1 4 ? 37.562 6.562 -38.25 1 23.7 4 THR B N 1
ATOM 5841 C CA . THR B 1 4 ? 37.125 6.352 -36.875 1 23.7 4 THR B CA 1
ATOM 5842 C C . THR B 1 4 ? 35.625 6.176 -36.812 1 23.7 4 THR B C 1
ATOM 5844 O O . THR B 1 4 ? 34.875 7.156 -36.906 1 23.7 4 THR B O 1
ATOM 5847 N N . GLY B 1 5 ? 35 5.344 -37.594 1 22.66 5 GLY B N 1
ATOM 5848 C CA . GLY B 1 5 ? 33.562 5.387 -37.812 1 22.66 5 GLY B CA 1
ATOM 5849 C C . GLY B 1 5 ? 32.781 5.078 -36.562 1 22.66 5 GLY B C 1
ATOM 5850 O O . GLY B 1 5 ? 32.938 3.996 -35.969 1 22.66 5 GLY B O 1
ATOM 5851 N N . GLU B 1 6 ? 32.438 6.113 -35.75 1 23.81 6 GLU B N 1
ATOM 5852 C CA . GLU B 1 6 ? 31.781 6.148 -34.469 1 23.81 6 GLU B CA 1
ATOM 5853 C C . GLU B 1 6 ? 30.375 5.547 -34.531 1 23.81 6 GLU B C 1
ATOM 5855 O O . GLU B 1 6 ? 29.578 5.91 -35.406 1 23.81 6 GLU B O 1
ATOM 5860 N N . PRO B 1 7 ? 30.188 4.324 -34.156 1 24.52 7 PRO B N 1
ATOM 5861 C CA . PRO B 1 7 ? 28.891 3.682 -34.406 1 24.52 7 PRO B CA 1
ATOM 5862 C C . PRO B 1 7 ? 27.719 4.457 -33.781 1 24.52 7 PRO B C 1
ATOM 5864 O O . PRO B 1 7 ? 27.812 4.938 -32.656 1 24.52 7 PRO B O 1
ATOM 5867 N N . SER B 1 8 ? 27.047 5.273 -34.625 1 23.19 8 SER B N 1
ATOM 5868 C CA . SER B 1 8 ? 25.938 6.184 -34.375 1 23.19 8 SER B CA 1
ATOM 5869 C C . SER B 1 8 ? 24.781 5.465 -33.688 1 23.19 8 SER B C 1
ATOM 5871 O O . SER B 1 8 ? 24.281 4.461 -34.188 1 23.19 8 SER B O 1
ATOM 5873 N N . GLY B 1 9 ? 24.875 5.305 -32.406 1 23.11 9 GLY B N 1
ATOM 5874 C CA . GLY B 1 9 ? 23.859 4.781 -31.5 1 23.11 9 GLY B CA 1
ATOM 5875 C C . GLY B 1 9 ? 22.484 5.332 -31.781 1 23.11 9 GLY B C 1
ATOM 5876 O O . GLY B 1 9 ? 22.266 6.543 -31.75 1 23.11 9 GLY B O 1
ATOM 5877 N N . GLY B 1 10 ? 21.812 4.777 -32.812 1 24.09 10 GLY B N 1
ATOM 5878 C CA . GLY B 1 10 ? 20.547 5.258 -33.344 1 24.09 10 GLY B CA 1
ATOM 5879 C C . GLY B 1 10 ? 19.562 5.625 -32.219 1 24.09 10 GLY B C 1
ATOM 5880 O O . GLY B 1 10 ? 19.672 5.129 -31.109 1 24.09 10 GLY B O 1
ATOM 5881 N N . PRO B 1 11 ? 19 6.832 -32.375 1 24.84 11 PRO B N 1
ATOM 5882 C CA . PRO B 1 11 ? 18.062 7.496 -31.453 1 24.84 11 PRO B CA 1
ATOM 5883 C C . PRO B 1 11 ? 16.875 6.613 -31.094 1 24.84 11 PRO B C 1
ATOM 5885 O O . PRO B 1 11 ? 16.375 5.859 -31.922 1 24.84 11 PRO B O 1
ATOM 5888 N N . TYR B 1 12 ? 16.906 5.98 -30.062 1 26.67 12 TYR B N 1
ATOM 5889 C CA . TYR B 1 12 ? 15.688 5.352 -29.562 1 26.67 12 TYR B CA 1
ATOM 5890 C C . TYR B 1 12 ? 14.477 6.227 -29.844 1 26.67 12 TYR B C 1
ATOM 5892 O O . TYR B 1 12 ? 14.445 7.402 -29.469 1 26.67 12 TYR B O 1
ATOM 5900 N N . ASN B 1 13 ? 13.945 6.148 -31.062 1 27.14 13 ASN B N 1
ATOM 5901 C CA . ASN B 1 13 ? 12.734 6.812 -31.531 1 27.14 13 ASN B CA 1
ATOM 5902 C C . ASN B 1 13 ? 11.695 6.957 -30.438 1 27.14 13 ASN B C 1
ATOM 5904 O O . ASN B 1 13 ? 11.258 5.965 -29.844 1 27.14 13 ASN B O 1
ATOM 5908 N N . VAL B 1 14 ? 11.766 8.047 -29.797 1 30.89 14 VAL B N 1
ATOM 5909 C CA . VAL B 1 14 ? 10.664 8.547 -28.984 1 30.89 14 VAL B CA 1
ATOM 5910 C C . VAL B 1 14 ? 9.336 8.289 -29.703 1 30.89 14 VAL B C 1
ATOM 5912 O O . VAL B 1 14 ? 9.055 8.891 -30.734 1 30.89 14 VAL B O 1
ATOM 5915 N N . MET B 1 15 ? 8.859 7.145 -29.828 1 34.56 15 MET B N 1
ATOM 5916 C CA . MET B 1 15 ? 7.539 7 -30.422 1 34.56 15 MET B CA 1
ATOM 5917 C C . MET B 1 15 ? 6.621 8.141 -30 1 34.56 15 MET B C 1
ATOM 5919 O O . MET B 1 15 ? 6.68 8.594 -28.844 1 34.56 15 MET B O 1
ATOM 5923 N N . PRO B 1 16 ? 6.105 8.984 -30.812 1 39.09 16 PRO B N 1
ATOM 5924 C CA . PRO B 1 16 ? 5.129 10.031 -30.516 1 39.09 16 PRO B CA 1
ATOM 5925 C C . PRO B 1 16 ? 4.164 9.648 -29.406 1 39.09 16 PRO B C 1
ATOM 5927 O O . PRO B 1 16 ? 3.828 8.469 -29.25 1 39.09 16 PRO B O 1
ATOM 5930 N N . SER B 1 17 ? 4.156 10.305 -28.281 1 49.22 17 SER B N 1
ATOM 5931 C CA . SER B 1 17 ? 3.373 10.172 -27.047 1 49.22 17 SER B CA 1
ATOM 5932 C C . SER B 1 17 ? 1.921 9.82 -27.359 1 49.22 17 SER B C 1
ATOM 5934 O O . SER B 1 17 ? 1.152 10.672 -27.812 1 49.22 17 SER B O 1
ATOM 5936 N N . LEU B 1 18 ? 1.598 8.781 -28.047 1 61.44 18 LEU B N 1
ATOM 5937 C CA . LEU B 1 18 ? 0.228 8.367 -28.312 1 61.44 18 LEU B CA 1
ATOM 5938 C C . LEU B 1 18 ? -0.663 8.578 -27.094 1 61.44 18 LEU B C 1
ATOM 5940 O O . LEU B 1 18 ? -0.218 8.414 -25.969 1 61.44 18 LEU B O 1
ATOM 5944 N N . ARG B 1 19 ? -1.711 9.352 -27.422 1 76.44 19 ARG B N 1
ATOM 5945 C CA . ARG B 1 19 ? -2.76 9.555 -26.422 1 76.44 19 ARG B CA 1
ATOM 5946 C C . ARG B 1 19 ? -3.09 8.25 -25.703 1 76.44 19 ARG B C 1
ATOM 5948 O O . ARG B 1 19 ? -3.137 7.188 -26.328 1 76.44 19 ARG B O 1
ATOM 5955 N N . PRO B 1 20 ? -3.178 8.289 -24.438 1 82.44 20 PRO B N 1
ATOM 5956 C CA . PRO B 1 20 ? -3.525 7.07 -23.703 1 82.44 20 PRO B CA 1
ATOM 5957 C C . PRO B 1 20 ? -4.867 6.484 -24.125 1 82.44 20 PRO B C 1
ATOM 5959 O O . PRO B 1 20 ? -5.762 7.223 -24.562 1 82.44 20 PRO B O 1
ATOM 5962 N N . ILE B 1 21 ? -4.961 5.238 -24.156 1 90.31 21 ILE B N 1
ATOM 5963 C CA . ILE B 1 21 ? -6.207 4.535 -24.438 1 90.31 21 ILE B CA 1
ATOM 5964 C C . ILE B 1 21 ? -7.078 4.508 -23.188 1 90.31 21 ILE B C 1
ATOM 5966 O O . ILE B 1 21 ? -6.648 4.035 -22.125 1 90.31 21 ILE B O 1
ATOM 5970 N N . ARG B 1 22 ? -8.211 5.031 -23.297 1 89.5 22 ARG B N 1
ATOM 5971 C CA . ARG B 1 22 ? -9.156 4.992 -22.188 1 89.5 22 ARG B CA 1
ATOM 5972 C C . ARG B 1 22 ? -10.031 3.744 -22.25 1 89.5 22 ARG B C 1
ATOM 5974 O O . ARG B 1 22 ? -10.781 3.553 -23.203 1 89.5 22 ARG B O 1
ATOM 5981 N N . PHE B 1 23 ? -9.961 2.881 -21.25 1 92.25 23 PHE B N 1
ATOM 5982 C CA . PHE B 1 23 ? -10.656 1.598 -21.172 1 92.25 23 PHE B CA 1
ATOM 5983 C C . PHE B 1 23 ? -11.617 1.568 -20 1 92.25 23 PHE B C 1
ATOM 5985 O O . PHE B 1 23 ? -11.188 1.527 -18.844 1 92.25 23 PHE B O 1
ATOM 5992 N N . LEU B 1 24 ? -12.914 1.581 -20.297 1 91.25 24 LEU B N 1
ATOM 5993 C CA . LEU B 1 24 ? -13.953 1.595 -19.266 1 91.25 24 LEU B CA 1
ATOM 5994 C C . LEU B 1 24 ? -14.477 0.185 -19 1 91.25 24 LEU B C 1
ATOM 5996 O O . LEU B 1 24 ? -14.852 -0.531 -19.938 1 91.25 24 LEU B O 1
ATOM 6000 N N . LEU B 1 25 ? -14.469 -0.224 -17.672 1 88.94 25 LEU B N 1
ATOM 6001 C CA . LEU B 1 25 ? -14.953 -1.54 -17.281 1 88.94 25 LEU B CA 1
ATOM 6002 C C . LEU B 1 25 ? -16.281 -1.43 -16.547 1 88.94 25 LEU B C 1
ATOM 6004 O O . LEU B 1 25 ? -16.656 -0.35 -16.078 1 88.94 25 LEU B O 1
ATOM 6008 N N . TYR B 1 26 ? -17 -2.451 -16.562 1 82 26 TYR B N 1
ATOM 6009 C CA . TYR B 1 26 ? -18.25 -2.432 -15.828 1 82 26 TYR B CA 1
ATOM 6010 C C . TYR B 1 26 ? -18 -2.369 -14.328 1 82 26 TYR B C 1
ATOM 6012 O O . TYR B 1 26 ? -16.859 -2.506 -13.875 1 82 26 TYR B O 1
ATOM 6020 N N . PRO B 1 27 ? -19.031 -2.102 -13.547 1 74.06 27 PRO B N 1
ATOM 6021 C CA . PRO B 1 27 ? -18.875 -1.802 -12.117 1 74.06 27 PRO B CA 1
ATOM 6022 C C . PRO B 1 27 ? -18.234 -2.947 -11.344 1 74.06 27 PRO B C 1
ATOM 6024 O O . PRO B 1 27 ? -18.453 -4.117 -11.664 1 74.06 27 PRO B O 1
ATOM 6027 N N . ALA B 1 28 ? -17.516 -2.5 -10.305 1 68.62 28 ALA B N 1
ATOM 6028 C CA . ALA B 1 28 ? -16.781 -3.453 -9.461 1 68.62 28 ALA B CA 1
ATOM 6029 C C . ALA B 1 28 ? -17.75 -4.348 -8.688 1 68.62 28 ALA B C 1
ATOM 6031 O O . ALA B 1 28 ? -18.844 -3.918 -8.328 1 68.62 28 ALA B O 1
ATOM 6032 N N . LEU B 1 29 ? -17.328 -5.586 -8.508 1 64.38 29 LEU B N 1
ATOM 6033 C CA . LEU B 1 29 ? -18.109 -6.531 -7.719 1 64.38 29 LEU B CA 1
ATOM 6034 C C . LEU B 1 29 ? -17.859 -6.336 -6.227 1 64.38 29 LEU B C 1
ATOM 6036 O O . LEU B 1 29 ? -18.484 -7 -5.398 1 64.38 29 LEU B O 1
ATOM 6040 N N . GLY B 1 30 ? -17.047 -5.309 -5.934 1 64 30 GLY B N 1
ATOM 6041 C CA . GLY B 1 30 ? -16.781 -4.988 -4.539 1 64 30 GLY B CA 1
ATOM 6042 C C . GLY B 1 30 ? -15.633 -5.77 -3.949 1 64 30 GLY B C 1
ATOM 6043 O O . GLY B 1 30 ? -15.32 -5.637 -2.762 1 64 30 GLY B O 1
ATOM 6044 N N . GLU B 1 31 ? -14.953 -6.582 -4.723 1 70.75 31 GLU B N 1
ATOM 6045 C CA . GLU B 1 31 ? -13.82 -7.359 -4.215 1 70.75 31 GLU B CA 1
ATOM 6046 C C . GLU B 1 31 ? -12.523 -6.562 -4.289 1 70.75 31 GLU B C 1
ATOM 6048 O O . GLU B 1 31 ? -12.258 -5.891 -5.289 1 70.75 31 GLU B O 1
ATOM 6053 N N . VAL B 1 32 ? -11.828 -6.711 -3.15 1 73 32 VAL B N 1
ATOM 6054 C CA . VAL B 1 32 ? -10.539 -6.035 -3.102 1 73 32 VAL B CA 1
ATOM 6055 C C . VAL B 1 32 ? -9.633 -6.566 -4.211 1 73 32 VAL B C 1
ATOM 6057 O O . VAL B 1 32 ? -8.883 -5.805 -4.82 1 73 32 VAL B O 1
ATOM 6060 N N . ARG B 1 33 ? -9.734 -7.816 -4.566 1 76.12 33 ARG B N 1
ATOM 6061 C CA . ARG B 1 33 ? -8.883 -8.469 -5.562 1 76.12 33 ARG B CA 1
ATOM 6062 C C . ARG B 1 33 ? -9.133 -7.895 -6.953 1 76.12 33 ARG B C 1
ATOM 6064 O O . ARG B 1 33 ? -8.242 -7.895 -7.801 1 76.12 33 ARG B O 1
ATOM 6071 N N . GLU B 1 34 ? -10.336 -7.41 -7.141 1 77.12 34 GLU B N 1
ATOM 6072 C CA . GLU B 1 34 ? -10.711 -6.879 -8.445 1 77.12 34 GLU B CA 1
ATOM 6073 C C . GLU B 1 34 ? -9.859 -5.664 -8.812 1 77.12 34 GLU B C 1
ATOM 6075 O O . GLU B 1 34 ? -9.484 -5.488 -9.977 1 77.12 34 GLU B O 1
ATOM 6080 N N . HIS B 1 35 ? -9.609 -4.895 -7.871 1 78.81 35 HIS B N 1
ATOM 6081 C CA . HIS B 1 35 ? -8.812 -3.699 -8.133 1 78.81 35 HIS B CA 1
ATOM 6082 C C . HIS B 1 35 ? -7.391 -4.066 -8.562 1 78.81 35 HIS B C 1
ATOM 6084 O O . HIS B 1 35 ? -6.816 -3.414 -9.43 1 78.81 35 HIS B O 1
ATOM 6090 N N . VAL B 1 36 ? -6.871 -5.055 -7.941 1 81.5 36 VAL B N 1
ATOM 6091 C CA . VAL B 1 36 ? -5.52 -5.5 -8.258 1 81.5 36 VAL B CA 1
ATOM 6092 C C . VAL B 1 36 ? -5.492 -6.109 -9.656 1 81.5 36 VAL B C 1
ATOM 6094 O O . VAL B 1 36 ? -4.59 -5.824 -10.445 1 81.5 36 VAL B O 1
ATOM 6097 N N . ARG B 1 37 ? -6.422 -6.871 -9.906 1 79.06 37 ARG B N 1
ATOM 6098 C CA . ARG B 1 37 ? -6.484 -7.547 -11.195 1 79.06 37 ARG B CA 1
ATOM 6099 C C . ARG B 1 37 ? -6.668 -6.543 -12.328 1 79.06 37 ARG B C 1
ATOM 6101 O O . ARG B 1 37 ? -6.074 -6.691 -13.398 1 79.06 37 ARG B O 1
ATOM 6108 N N . VAL B 1 38 ? -7.512 -5.527 -12.141 1 81.44 38 VAL B N 1
ATOM 6109 C CA . VAL B 1 38 ? -7.723 -4.473 -13.125 1 81.44 38 VAL B CA 1
ATOM 6110 C C . VAL B 1 38 ? -6.41 -3.738 -13.383 1 81.44 38 VAL B C 1
ATOM 6112 O O . VAL B 1 38 ? -6.07 -3.449 -14.531 1 81.44 38 VAL B O 1
ATOM 6115 N N . GLU B 1 39 ? -5.75 -3.51 -12.328 1 81.38 39 GLU B N 1
ATOM 6116 C CA . GLU B 1 39 ? -4.461 -2.83 -12.453 1 81.38 39 GLU B CA 1
ATOM 6117 C C . GLU B 1 39 ? -3.471 -3.672 -13.258 1 81.38 39 GLU B C 1
ATOM 6119 O O . GLU B 1 39 ? -2.781 -3.154 -14.141 1 81.38 39 GLU B O 1
ATOM 6124 N N . LEU B 1 40 ? -3.383 -4.906 -12.961 1 79.81 40 LEU B N 1
ATOM 6125 C CA . LEU B 1 40 ? -2.441 -5.793 -13.641 1 79.81 40 LEU B CA 1
ATOM 6126 C C . LEU B 1 40 ? -2.822 -5.969 -15.102 1 79.81 40 LEU B C 1
ATOM 6128 O O . LEU B 1 40 ? -1.949 -6.051 -15.969 1 79.81 40 LEU B O 1
ATOM 6132 N N . PHE B 1 41 ? -4.07 -6.031 -15.406 1 82.62 41 PHE B N 1
ATOM 6133 C CA . PHE B 1 41 ? -4.555 -6.141 -16.781 1 82.62 41 PHE B CA 1
ATOM 6134 C C . PHE B 1 41 ? -4.176 -4.902 -17.578 1 82.62 41 PHE B C 1
ATOM 6136 O O . PHE B 1 41 ? -3.701 -5.012 -18.719 1 82.62 41 PHE B O 1
ATOM 6143 N N . GLY B 1 42 ? -4.441 -3.785 -17 1 81.5 42 GLY B N 1
ATOM 6144 C CA . GLY B 1 42 ? -4.086 -2.539 -17.656 1 81.5 42 GLY B CA 1
ATOM 6145 C C . GLY B 1 42 ? -2.602 -2.416 -17.953 1 81.5 42 GLY B C 1
ATOM 6146 O O . GLY B 1 42 ? -2.205 -1.963 -19.016 1 81.5 42 GLY B O 1
ATOM 6147 N N . ARG B 1 43 ? -1.843 -2.842 -17.062 1 79.69 43 ARG B N 1
ATOM 6148 C CA . ARG B 1 43 ? -0.394 -2.779 -17.219 1 79.69 43 ARG B CA 1
ATOM 6149 C C . ARG B 1 43 ? 0.067 -3.713 -18.344 1 79.69 43 ARG B C 1
ATOM 6151 O O . ARG B 1 43 ? 0.92 -3.346 -19.156 1 79.69 43 ARG B O 1
ATOM 6158 N N . THR B 1 44 ? -0.429 -4.918 -18.281 1 79.06 44 THR B N 1
ATOM 6159 C CA . THR B 1 44 ? -0.066 -5.887 -19.312 1 79.06 44 THR B CA 1
ATOM 6160 C C . THR B 1 44 ? -0.454 -5.379 -20.688 1 79.06 44 THR B C 1
ATOM 6162 O O . THR B 1 44 ? 0.323 -5.492 -21.641 1 79.06 44 THR B O 1
ATOM 6165 N N . LEU B 1 45 ? -1.616 -4.809 -20.781 1 83.75 45 LEU B N 1
ATOM 6166 C CA . LEU B 1 45 ? -2.062 -4.258 -22.062 1 83.75 45 LEU B CA 1
ATOM 6167 C C . LEU B 1 45 ? -1.16 -3.109 -22.5 1 83.75 45 LEU B C 1
ATOM 6169 O O . LEU B 1 45 ? -0.815 -3.002 -23.688 1 83.75 45 LEU B O 1
ATOM 6173 N N . SER B 1 46 ? -0.842 -2.25 -21.578 1 82.94 46 SER B N 1
ATOM 6174 C CA . SER B 1 46 ? 0.02 -1.115 -21.891 1 82.94 46 SER B CA 1
ATOM 6175 C C . SER B 1 46 ? 1.376 -1.577 -22.422 1 82.94 46 SER B C 1
ATOM 6177 O O . SER B 1 46 ? 1.892 -1.023 -23.391 1 82.94 46 SER B O 1
ATOM 6179 N N . GLU B 1 47 ? 1.9 -2.564 -21.797 1 77.88 47 GLU B N 1
ATOM 6180 C CA . GLU B 1 47 ? 3.207 -3.088 -22.188 1 77.88 47 GLU B CA 1
ATOM 6181 C C . GLU B 1 47 ? 3.154 -3.729 -23.562 1 77.88 47 GLU B C 1
ATOM 6183 O O . GLU B 1 47 ? 4.047 -3.512 -24.391 1 77.88 47 GLU B O 1
ATOM 6188 N N . GLN B 1 48 ? 2.15 -4.535 -23.828 1 81.56 48 GLN B N 1
ATOM 6189 C CA . GLN B 1 48 ? 2.041 -5.258 -25.078 1 81.56 48 GLN B CA 1
ATOM 6190 C C . GLN B 1 48 ? 1.703 -4.312 -26.234 1 81.56 48 GLN B C 1
ATOM 6192 O O . GLN B 1 48 ? 2.129 -4.527 -27.375 1 81.56 48 GLN B O 1
ATOM 6197 N N . LEU B 1 49 ? 0.958 -3.236 -25.891 1 87.38 49 LEU B N 1
ATOM 6198 C CA . LEU B 1 49 ? 0.553 -2.287 -26.922 1 87.38 49 LEU B CA 1
ATOM 6199 C C . LEU B 1 49 ? 1.597 -1.188 -27.094 1 87.38 49 LEU B C 1
ATOM 6201 O O . LEU B 1 49 ? 1.586 -0.461 -28.094 1 87.38 49 LEU B O 1
ATOM 6205 N N . GLY B 1 50 ? 2.502 -1.088 -26.141 1 81.19 50 GLY B N 1
ATOM 6206 C CA . GLY B 1 50 ? 3.48 -0.012 -26.172 1 81.19 50 GLY B CA 1
ATOM 6207 C C . GLY B 1 50 ? 2.863 1.361 -25.984 1 81.19 50 GLY B C 1
ATOM 6208 O O . GLY B 1 50 ? 3.375 2.354 -26.5 1 81.19 50 GLY B O 1
ATOM 6209 N N . ARG B 1 51 ? 1.685 1.38 -25.516 1 82.94 51 ARG B N 1
ATOM 6210 C CA . ARG B 1 51 ? 0.905 2.588 -25.25 1 82.94 51 ARG B CA 1
ATOM 6211 C C . ARG B 1 51 ? 0.163 2.492 -23.922 1 82.94 51 ARG B C 1
ATOM 6213 O O . ARG B 1 51 ? -0.341 1.427 -23.562 1 82.94 51 ARG B O 1
ATOM 6220 N N . PRO B 1 52 ? 0.142 3.613 -23.172 1 80.44 52 PRO B N 1
ATOM 6221 C CA . PRO B 1 52 ? -0.535 3.545 -21.875 1 80.44 52 PRO B CA 1
ATOM 6222 C C . PRO B 1 52 ? -2.035 3.291 -22 1 80.44 52 PRO B C 1
ATOM 6224 O O . PRO B 1 52 ? -2.701 3.92 -22.828 1 80.44 52 PRO B O 1
ATOM 6227 N N . VAL B 1 53 ? -2.512 2.396 -21.219 1 86.31 53 VAL B N 1
ATOM 6228 C CA . VAL B 1 53 ? -3.938 2.102 -21.109 1 86.31 53 VAL B CA 1
ATOM 6229 C C . VAL B 1 53 ? -4.441 2.473 -19.719 1 86.31 53 VAL B C 1
ATOM 6231 O O . VAL B 1 53 ? -3.945 1.955 -18.719 1 86.31 53 VAL B O 1
ATOM 6234 N N . VAL B 1 54 ? -5.395 3.373 -19.719 1 82.25 54 VAL B N 1
ATOM 6235 C CA . VAL B 1 54 ? -5.953 3.822 -18.438 1 82.25 54 VAL B CA 1
ATOM 6236 C C . VAL B 1 54 ? -7.273 3.102 -18.172 1 82.25 54 VAL B C 1
ATOM 6238 O O . VAL B 1 54 ? -8.25 3.299 -18.891 1 82.25 54 VAL B O 1
ATOM 6241 N N . MET B 1 55 ? -7.219 2.309 -17.078 1 85.56 55 MET B N 1
ATOM 6242 C CA . MET B 1 55 ? -8.406 1.534 -16.703 1 85.56 55 MET B CA 1
ATOM 6243 C C . MET B 1 55 ? -9.328 2.348 -15.812 1 85.56 55 MET B C 1
ATOM 6245 O O . MET B 1 55 ? -8.867 2.996 -14.867 1 85.56 55 MET B O 1
ATOM 6249 N N . GLU B 1 56 ? -10.578 2.342 -16.109 1 81.62 56 GLU B N 1
ATOM 6250 C CA . GLU B 1 56 ? -11.586 3.016 -15.289 1 81.62 56 GLU B CA 1
ATOM 6251 C C . GLU B 1 56 ? -12.766 2.098 -15 1 81.62 56 GLU B C 1
ATOM 6253 O O . GLU B 1 56 ? -13.305 1.461 -15.906 1 81.62 56 GLU B O 1
ATOM 6258 N N . LEU B 1 57 ? -13.102 1.988 -13.734 1 82.5 57 LEU B N 1
ATOM 6259 C CA . LEU B 1 57 ? -14.297 1.248 -13.367 1 82.5 57 LEU B CA 1
ATOM 6260 C C . LEU B 1 57 ? -15.523 2.16 -13.359 1 82.5 57 LEU B C 1
ATOM 6262 O O . LEU B 1 57 ? -15.508 3.219 -12.727 1 82.5 57 LEU B O 1
ATOM 6266 N N . ALA B 1 58 ? -16.5 1.708 -14.055 1 85.06 58 ALA B N 1
ATOM 6267 C CA . ALA B 1 58 ? -17.75 2.479 -14.031 1 85.06 58 ALA B CA 1
ATOM 6268 C C . ALA B 1 58 ? -18.438 2.379 -12.672 1 85.06 58 ALA B C 1
ATOM 6270 O O . ALA B 1 58 ? -18.453 1.31 -12.062 1 85.06 58 ALA B O 1
ATOM 6271 N N . PRO B 1 59 ? -19 3.406 -12.211 1 78.19 59 PRO B N 1
ATOM 6272 C CA . PRO B 1 59 ? -19.719 3.344 -10.938 1 78.19 59 PRO B CA 1
ATOM 6273 C C . PRO B 1 59 ? -20.984 2.494 -11.008 1 78.19 59 PRO B C 1
ATOM 6275 O O . PRO B 1 59 ? -21.422 1.946 -9.992 1 78.19 59 PRO B O 1
ATOM 6278 N N . SER B 1 60 ? -21.594 2.547 -12.219 1 80.62 60 SER B N 1
ATOM 6279 C CA . SER B 1 60 ? -22.812 1.771 -12.438 1 80.62 60 SER B CA 1
ATOM 6280 C C . SER B 1 60 ? -22.938 1.329 -13.891 1 80.62 60 SER B C 1
ATOM 6282 O O . SER B 1 60 ? -22.234 1.84 -14.758 1 80.62 60 SER B O 1
ATOM 6284 N N . TYR B 1 61 ? -23.781 0.406 -14.109 1 81.06 61 TYR B N 1
ATOM 6285 C CA . TYR B 1 61 ? -24.031 -0.068 -15.461 1 81.06 61 TYR B CA 1
ATOM 6286 C C . TYR B 1 61 ? -24.688 1.014 -16.312 1 81.06 61 TYR B C 1
ATOM 6288 O O . TYR B 1 61 ? -24.453 1.084 -17.531 1 81.06 61 TYR B O 1
ATOM 6296 N N . GLU B 1 62 ? -25.438 1.866 -15.633 1 80.81 62 GLU B N 1
ATOM 6297 C CA . GLU B 1 62 ? -26.094 2.973 -16.328 1 80.81 62 GLU B CA 1
ATOM 6298 C C . GLU B 1 62 ? -25.062 3.971 -16.859 1 80.81 62 GLU B C 1
ATOM 6300 O O . GLU B 1 62 ? -25.203 4.469 -17.984 1 80.81 62 GLU B O 1
ATOM 6305 N N . VAL B 1 63 ? -24.141 4.172 -16.094 1 85.06 63 VAL B N 1
ATOM 6306 C CA . VAL B 1 63 ? -23.078 5.078 -16.516 1 85.06 63 VAL B CA 1
ATOM 6307 C C . VAL B 1 63 ? -22.297 4.461 -17.672 1 85.06 63 VAL B C 1
ATOM 6309 O O . VAL B 1 63 ? -21.891 5.164 -18.609 1 85.06 63 VAL B O 1
ATOM 6312 N N . LEU B 1 64 ? -22.141 3.201 -17.594 1 88.31 64 LEU B N 1
ATOM 6313 C CA . LEU B 1 64 ? -21.469 2.502 -18.672 1 88.31 64 LEU B CA 1
ATOM 6314 C C . LEU B 1 64 ? -22.234 2.635 -19.984 1 88.31 64 LEU B C 1
ATOM 6316 O O . LEU B 1 64 ? -21.656 2.91 -21.031 1 88.31 64 LEU B O 1
ATOM 6320 N N . GLU B 1 65 ? -23.516 2.494 -19.875 1 88.25 65 GLU B N 1
ATOM 6321 C CA . GLU B 1 65 ? -24.359 2.625 -21.047 1 88.25 65 GLU B CA 1
ATOM 6322 C C . GLU B 1 65 ? -24.312 4.039 -21.609 1 88.25 65 GLU B C 1
ATOM 6324 O O . GLU B 1 65 ? -24.266 4.219 -22.828 1 88.25 65 GLU B O 1
ATOM 6329 N N . ALA B 1 66 ? -24.297 4.953 -20.734 1 89.88 66 ALA B N 1
ATOM 6330 C CA . ALA B 1 66 ? -24.234 6.352 -21.156 1 89.88 66 ALA B CA 1
ATOM 6331 C C . ALA B 1 66 ? -22.906 6.637 -21.875 1 89.88 66 ALA B C 1
ATOM 6333 O O . ALA B 1 66 ? -22.891 7.367 -22.859 1 89.88 66 ALA B O 1
ATOM 6334 N N . GLU B 1 67 ? -21.906 6.074 -21.422 1 89.5 67 GLU B N 1
ATOM 6335 C CA . GLU B 1 67 ? -20.594 6.285 -22.031 1 89.5 67 GLU B CA 1
ATOM 6336 C C . GLU B 1 67 ? -20.5 5.609 -23.391 1 89.5 67 GLU B C 1
ATOM 6338 O O . GLU B 1 67 ? -19.844 6.117 -24.297 1 89.5 67 GLU B O 1
ATOM 6343 N N . LEU B 1 68 ? -21.078 4.473 -23.547 1 91.12 68 LEU B N 1
ATOM 6344 C CA . LEU B 1 68 ? -21.125 3.77 -24.828 1 91.12 68 LEU B CA 1
ATOM 6345 C C . LEU B 1 68 ? -21.828 4.609 -25.891 1 91.12 68 LEU B C 1
ATOM 6347 O O . LEU B 1 68 ? -21.422 4.629 -27.047 1 91.12 68 LEU B O 1
ATOM 6351 N N . GLN B 1 69 ? -22.812 5.324 -25.391 1 90.62 69 GLN B N 1
ATOM 6352 C CA . GLN B 1 69 ? -23.578 6.168 -26.297 1 90.62 69 GLN B CA 1
ATOM 6353 C C . GLN B 1 69 ? -22.812 7.445 -26.641 1 90.62 69 GLN B C 1
ATOM 6355 O O . GLN B 1 69 ? -22.828 7.898 -27.781 1 90.62 69 GLN B O 1
ATOM 6360 N N . ARG B 1 70 ? -22.156 7.957 -25.672 1 90.44 70 ARG B N 1
ATOM 6361 C CA . ARG B 1 70 ? -21.406 9.195 -25.859 1 90.44 70 ARG B CA 1
ATOM 6362 C C . ARG B 1 70 ? -20.172 8.969 -26.719 1 90.44 70 ARG B C 1
ATOM 6364 O O . ARG B 1 70 ? -19.766 9.859 -27.469 1 90.44 70 ARG B O 1
ATOM 6371 N N . GLY B 1 71 ? -19.5 7.852 -26.578 1 88.56 71 GLY B N 1
ATOM 6372 C CA . GLY B 1 71 ? -18.359 7.473 -27.391 1 88.56 71 GLY B CA 1
ATOM 6373 C C . GLY B 1 71 ? -17.094 8.203 -27.016 1 88.56 71 GLY B C 1
ATOM 6374 O O . GLY B 1 71 ? -16.25 8.508 -27.875 1 88.56 71 GLY B O 1
ATOM 6375 N N . GLN B 1 72 ? -16.938 8.609 -25.781 1 87.38 72 GLN B N 1
ATOM 6376 C CA . GLN B 1 72 ? -15.781 9.391 -25.359 1 87.38 72 GLN B CA 1
ATOM 6377 C C . GLN B 1 72 ? -14.672 8.484 -24.828 1 87.38 72 GLN B C 1
ATOM 6379 O O . GLN B 1 72 ? -13.656 8.969 -24.328 1 87.38 72 GLN B O 1
ATOM 6384 N N . VAL B 1 73 ? -14.859 7.18 -24.891 1 91.25 73 VAL B N 1
ATOM 6385 C CA . VAL B 1 73 ? -13.836 6.227 -24.469 1 91.25 73 VAL B CA 1
ATOM 6386 C C . VAL B 1 73 ? -13.383 5.387 -25.656 1 91.25 73 VAL B C 1
ATOM 6388 O O . VAL B 1 73 ? -14.062 5.344 -26.688 1 91.25 73 VAL B O 1
ATOM 6391 N N . ASP B 1 74 ? -12.234 4.766 -25.547 1 94.19 74 ASP B N 1
ATOM 6392 C CA . ASP B 1 74 ? -11.656 4.016 -26.656 1 94.19 74 ASP B CA 1
ATOM 6393 C C . ASP B 1 74 ? -12.094 2.557 -26.609 1 94.19 74 ASP B C 1
ATOM 6395 O O . ASP B 1 74 ? -12.203 1.911 -27.656 1 94.19 74 ASP B O 1
ATOM 6399 N N . MET B 1 75 ? -12.188 1.967 -25.422 1 95.06 75 MET B N 1
ATOM 6400 C CA . MET B 1 75 ? -12.586 0.577 -25.203 1 95.06 75 MET B CA 1
ATOM 6401 C C . MET B 1 75 ? -13.57 0.464 -24.047 1 95.06 75 MET B C 1
ATOM 6403 O O . MET B 1 75 ? -13.508 1.238 -23.094 1 95.06 75 MET B O 1
ATOM 6407 N N . VAL B 1 76 ? -14.461 -0.517 -24.188 1 93.88 76 VAL B N 1
ATOM 6408 C CA . VAL B 1 76 ? -15.43 -0.744 -23.125 1 93.88 76 VAL B CA 1
ATOM 6409 C C . VAL B 1 76 ? -15.617 -2.244 -22.906 1 93.88 76 VAL B C 1
ATOM 6411 O O . VAL B 1 76 ? -15.875 -2.99 -23.859 1 93.88 76 VAL B O 1
ATOM 6414 N N . TRP B 1 77 ? -15.359 -2.686 -21.703 1 91.81 77 TRP B N 1
ATOM 6415 C CA . TRP B 1 77 ? -15.812 -4.023 -21.344 1 91.81 77 TRP B CA 1
ATOM 6416 C C . TRP B 1 77 ? -17.297 -4.02 -20.969 1 91.81 77 TRP B C 1
ATOM 6418 O O . TRP B 1 77 ? -17.672 -3.496 -19.922 1 91.81 77 TRP B O 1
ATOM 6428 N N . ALA B 1 78 ? -18.047 -4.574 -21.812 1 90.38 78 ALA B N 1
ATOM 6429 C CA . ALA B 1 78 ? -19.5 -4.441 -21.703 1 90.38 78 ALA B CA 1
ATOM 6430 C C . ALA B 1 78 ? -20.156 -5.801 -21.516 1 90.38 78 ALA B C 1
ATOM 6432 O O . ALA B 1 78 ? -19.531 -6.84 -21.734 1 90.38 78 ALA B O 1
ATOM 6433 N N . THR B 1 79 ? -21.344 -5.773 -21.031 1 88.56 79 THR B N 1
ATOM 6434 C CA . THR B 1 79 ? -22.125 -6.992 -20.859 1 88.56 79 THR B CA 1
ATOM 6435 C C . THR B 1 79 ? -22.422 -7.637 -22.219 1 88.56 79 THR B C 1
ATOM 6437 O O . THR B 1 79 ? -22.25 -7.008 -23.266 1 88.56 79 THR B O 1
ATOM 6440 N N . ALA B 1 80 ? -22.906 -8.875 -22.172 1 89.88 80 ALA B N 1
ATOM 6441 C CA . ALA B 1 80 ? -23.234 -9.602 -23.406 1 89.88 80 ALA B CA 1
ATOM 6442 C C . ALA B 1 80 ? -24.25 -8.836 -24.234 1 89.88 80 ALA B C 1
ATOM 6444 O O . ALA B 1 80 ? -24.094 -8.688 -25.453 1 89.88 80 ALA B O 1
ATOM 6445 N N . GLU B 1 81 ? -25.234 -8.305 -23.625 1 87.75 81 GLU B N 1
ATOM 6446 C CA . GLU B 1 81 ? -26.297 -7.574 -24.312 1 87.75 81 GLU B CA 1
ATOM 6447 C C . GLU B 1 81 ? -25.766 -6.266 -24.906 1 87.75 81 GLU B C 1
ATOM 6449 O O . GLU B 1 81 ? -26.172 -5.867 -26 1 87.75 81 GLU B O 1
ATOM 6454 N N . GLN B 1 82 ? -24.969 -5.648 -24.172 1 89.25 82 GLN B N 1
ATOM 6455 C CA . GLN B 1 82 ? -24.406 -4.398 -24.656 1 89.25 82 GLN B CA 1
ATOM 6456 C C . GLN B 1 82 ? -23.469 -4.633 -25.844 1 89.25 82 GLN B C 1
ATOM 6458 O O . GLN B 1 82 ? -23.438 -3.836 -26.781 1 89.25 82 GLN B O 1
ATOM 6463 N N . CYS B 1 83 ? -22.734 -5.652 -25.766 1 92.62 83 CYS B N 1
ATOM 6464 C CA . CYS B 1 83 ? -21.875 -6.023 -26.875 1 92.62 83 CYS B CA 1
ATOM 6465 C C . CYS B 1 83 ? -22.688 -6.273 -28.141 1 92.62 83 CYS B C 1
ATOM 6467 O O . CYS B 1 83 ? -22.344 -5.797 -29.219 1 92.62 83 CYS B O 1
ATOM 6469 N N . ASP B 1 84 ? -23.781 -7.016 -27.984 1 91.06 84 ASP B N 1
ATOM 6470 C CA . ASP B 1 84 ? -24.656 -7.301 -29.125 1 91.06 84 ASP B CA 1
ATOM 6471 C C . ASP B 1 84 ? -25.25 -6.016 -29.703 1 91.06 84 ASP B C 1
ATOM 6473 O O . ASP B 1 84 ? -25.297 -5.836 -30.922 1 91.06 84 ASP B O 1
ATOM 6477 N N . ALA B 1 85 ? -25.672 -5.191 -28.828 1 89.69 85 ALA B N 1
ATOM 6478 C CA . ALA B 1 85 ? -26.344 -3.959 -29.234 1 89.69 85 ALA B CA 1
ATOM 6479 C C . ALA B 1 85 ? -25.375 -3.004 -29.922 1 89.69 85 ALA B C 1
ATOM 6481 O O . ALA B 1 85 ? -25.766 -2.271 -30.844 1 89.69 85 ALA B O 1
ATOM 6482 N N . HIS B 1 86 ? -24.141 -3.051 -29.594 1 92.94 86 HIS B N 1
ATOM 6483 C CA . HIS B 1 86 ? -23.203 -2.035 -30.078 1 92.94 86 HIS B CA 1
ATOM 6484 C C . HIS B 1 86 ? -22.297 -2.594 -31.156 1 92.94 86 HIS B C 1
ATOM 6486 O O . HIS B 1 86 ? -21.516 -1.853 -31.766 1 92.94 86 HIS B O 1
ATOM 6492 N N . GLU B 1 87 ? -22.391 -3.857 -31.438 1 92.75 87 GLU B N 1
ATOM 6493 C CA . GLU B 1 87 ? -21.5 -4.531 -32.375 1 92.75 87 GLU B CA 1
ATOM 6494 C C . GLU B 1 87 ? -21.547 -3.861 -33.75 1 92.75 87 GLU B C 1
ATOM 6496 O O . GLU B 1 87 ? -20.5 -3.643 -34.375 1 92.75 87 GLU B O 1
ATOM 6501 N N . PRO B 1 88 ? -22.688 -3.371 -34.188 1 91.94 88 PRO B N 1
ATOM 6502 C CA . PRO B 1 88 ? -22.75 -2.787 -35.531 1 91.94 88 PRO B CA 1
ATOM 6503 C C . PRO B 1 88 ? -21.984 -1.468 -35.656 1 91.94 88 PRO B C 1
ATOM 6505 O O . PRO B 1 88 ? -21.531 -1.096 -36.719 1 91.94 88 PRO B O 1
ATOM 6508 N N . ARG B 1 89 ? -21.844 -0.786 -34.594 1 92.44 89 ARG B N 1
ATOM 6509 C CA . ARG B 1 89 ? -21.219 0.529 -34.625 1 92.44 89 ARG B CA 1
ATOM 6510 C C . ARG B 1 89 ? -19.75 0.439 -34.188 1 92.44 89 ARG B C 1
ATOM 6512 O O . ARG B 1 89 ? -19 1.402 -34.312 1 92.44 89 ARG B O 1
ATOM 6519 N N . ALA B 1 90 ? -19.359 -0.698 -33.688 1 94.69 90 ALA B N 1
ATOM 6520 C CA . ALA B 1 90 ? -18.016 -0.846 -33.125 1 94.69 90 ALA B CA 1
ATOM 6521 C C . ALA B 1 90 ? -17 -1.21 -34.188 1 94.69 90 ALA B C 1
ATOM 6523 O O . ALA B 1 90 ? -17.359 -1.688 -35.25 1 94.69 90 ALA B O 1
ATOM 6524 N N . ARG B 1 91 ? -15.719 -0.85 -33.969 1 94.75 91 ARG B N 1
ATOM 6525 C CA . ARG B 1 91 ? -14.641 -1.344 -34.812 1 94.75 91 ARG B CA 1
ATOM 6526 C C . ARG B 1 91 ? -14.539 -2.863 -34.75 1 94.75 91 ARG B C 1
ATOM 6528 O O . ARG B 1 91 ? -14.281 -3.523 -35.75 1 94.75 91 ARG B O 1
ATOM 6535 N N . ALA B 1 92 ? -14.664 -3.354 -33.594 1 94.81 92 ALA B N 1
ATOM 6536 C CA . ALA B 1 92 ? -14.641 -4.789 -33.312 1 94.81 92 ALA B CA 1
ATOM 6537 C C . ALA B 1 92 ? -15.188 -5.078 -31.938 1 94.81 92 ALA B C 1
ATOM 6539 O O . ALA B 1 92 ? -15.188 -4.207 -31.062 1 94.81 92 ALA B O 1
ATOM 6540 N N . VAL B 1 93 ? -15.711 -6.27 -31.766 1 95.62 93 VAL B N 1
ATOM 6541 C CA . VAL B 1 93 ? -16.109 -6.77 -30.453 1 95.62 93 VAL B CA 1
ATOM 6542 C C . VAL B 1 93 ? -15.477 -8.133 -30.203 1 95.62 93 VAL B C 1
ATOM 6544 O O . VAL B 1 93 ? -15.781 -9.102 -30.891 1 95.62 93 VAL B O 1
ATOM 6547 N N . VAL B 1 94 ? -14.586 -8.141 -29.219 1 93.38 94 VAL B N 1
ATOM 6548 C CA . VAL B 1 94 ? -14.023 -9.43 -28.828 1 93.38 94 VAL B CA 1
ATOM 6549 C C . VAL B 1 94 ? -14.789 -9.984 -27.641 1 93.38 94 VAL B C 1
ATOM 6551 O O . VAL B 1 94 ? -15.188 -9.234 -26.75 1 93.38 94 VAL B O 1
ATOM 6554 N N . ARG B 1 95 ? -14.992 -11.266 -27.641 1 91.25 95 ARG B N 1
ATOM 6555 C CA . ARG B 1 95 ? -15.789 -11.898 -26.594 1 91.25 95 ARG B CA 1
ATOM 6556 C C . ARG B 1 95 ? -14.898 -12.68 -25.625 1 91.25 95 ARG B C 1
ATOM 6558 O O . ARG B 1 95 ? -13.914 -13.297 -26.031 1 91.25 95 ARG B O 1
ATOM 6565 N N . ALA B 1 96 ? -15.305 -12.711 -24.359 1 86.88 96 ALA B N 1
ATOM 6566 C CA . ALA B 1 96 ? -14.555 -13.398 -23.312 1 86.88 96 ALA B CA 1
ATOM 6567 C C . ALA B 1 96 ? -14.734 -14.914 -23.422 1 86.88 96 ALA B C 1
ATOM 6569 O O . ALA B 1 96 ? -15.836 -15.391 -23.703 1 86.88 96 ALA B O 1
ATOM 6570 N N . VAL B 1 97 ? -13.664 -15.602 -23.188 1 81.44 97 VAL B N 1
ATOM 6571 C CA . VAL B 1 97 ? -13.703 -17.062 -23.156 1 81.44 97 VAL B CA 1
ATOM 6572 C C . VAL B 1 97 ? -13.586 -17.547 -21.719 1 81.44 97 VAL B C 1
ATOM 6574 O O . VAL B 1 97 ? -12.695 -17.125 -20.984 1 81.44 97 VAL B O 1
ATOM 6577 N N . ARG B 1 98 ? -14.547 -18.344 -21.312 1 80.19 98 ARG B N 1
ATOM 6578 C CA . ARG B 1 98 ? -14.555 -18.953 -19.984 1 80.19 98 ARG B CA 1
ATOM 6579 C C . ARG B 1 98 ? -14.758 -20.469 -20.094 1 80.19 98 ARG B C 1
ATOM 6581 O O . ARG B 1 98 ? -15.734 -20.922 -20.688 1 80.19 98 ARG B O 1
ATOM 6588 N N . SER B 1 99 ? -13.914 -21.156 -19.484 1 78.31 99 SER B N 1
ATOM 6589 C CA . SER B 1 99 ? -13.969 -22.625 -19.5 1 78.31 99 SER B CA 1
ATOM 6590 C C . SER B 1 99 ? -14.07 -23.141 -20.922 1 78.31 99 SER B C 1
ATOM 6592 O O . SER B 1 99 ? -14.906 -24.016 -21.219 1 78.31 99 SER B O 1
ATOM 6594 N N . GLY B 1 100 ? -13.375 -22.469 -21.797 1 74.88 100 GLY B N 1
ATOM 6595 C CA . GLY B 1 100 ? -13.258 -22.906 -23.172 1 74.88 100 GLY B CA 1
ATOM 6596 C C . GLY B 1 100 ? -14.406 -22.453 -24.047 1 74.88 100 GLY B C 1
ATOM 6597 O O . GLY B 1 100 ? -14.508 -22.859 -25.203 1 74.88 100 GLY B O 1
ATOM 6598 N N . SER B 1 101 ? -15.281 -21.672 -23.531 1 80.44 101 SER B N 1
ATOM 6599 C CA . SER B 1 101 ? -16.453 -21.25 -24.297 1 80.44 101 SER B CA 1
ATOM 6600 C C . SER B 1 101 ? -16.609 -19.719 -24.281 1 80.44 101 SER B C 1
ATOM 6602 O O . SER B 1 101 ? -16.188 -19.062 -23.328 1 80.44 101 SER B O 1
ATOM 6604 N N . TRP B 1 102 ? -17.078 -19.219 -25.375 1 87.31 102 TRP B N 1
ATOM 6605 C CA . TRP B 1 102 ? -17.422 -17.797 -25.422 1 87.31 102 TRP B CA 1
ATOM 6606 C C . TRP B 1 102 ? -18.938 -17.625 -25.406 1 87.31 102 TRP B C 1
ATOM 6608 O O . TRP B 1 102 ? -19.453 -16.578 -25.797 1 87.31 102 TRP B O 1
ATOM 6618 N N . HIS B 1 103 ? -19.609 -18.688 -24.953 1 88.5 103 HIS B N 1
ATOM 6619 C CA . HIS B 1 103 ? -21.031 -18.672 -24.625 1 88.5 103 HIS B CA 1
ATOM 6620 C C . HIS B 1 103 ? -21.281 -19.031 -23.172 1 88.5 103 HIS B C 1
ATOM 6622 O O . HIS B 1 103 ? -20.453 -19.703 -22.547 1 88.5 103 HIS B O 1
ATOM 6628 N N . TYR B 1 104 ? -22.312 -18.516 -22.656 1 87.56 104 TYR B N 1
ATOM 6629 C CA . TYR B 1 104 ? -22.672 -18.922 -21.297 1 87.56 104 TYR B CA 1
ATOM 6630 C C . TYR B 1 104 ? -24.188 -18.922 -21.109 1 87.56 104 TYR B C 1
ATOM 6632 O O . TYR B 1 104 ? -24.938 -18.5 -22 1 87.56 104 TYR B O 1
ATOM 6640 N N . HIS B 1 105 ? -24.578 -19.547 -20 1 90.75 105 HIS B N 1
ATOM 6641 C CA . HIS B 1 105 ? -25.969 -19.625 -19.562 1 90.75 105 HIS B CA 1
ATOM 6642 C C . HIS B 1 105 ? -26.172 -18.859 -18.266 1 90.75 105 HIS B C 1
ATOM 6644 O O . HIS B 1 105 ? -25.219 -18.391 -17.641 1 90.75 105 HIS B O 1
ATOM 6650 N N . ALA B 1 106 ? -27.406 -18.609 -18.031 1 92.62 106 ALA B N 1
ATOM 6651 C CA . ALA B 1 106 ? -27.766 -18.25 -16.656 1 92.62 106 ALA B CA 1
ATOM 6652 C C . ALA B 1 106 ? -28.453 -19.406 -15.945 1 92.62 106 ALA B C 1
ATOM 6654 O O . ALA B 1 106 ? -29.25 -20.125 -16.547 1 92.62 106 ALA B O 1
ATOM 6655 N N . ALA B 1 107 ? -28.047 -19.609 -14.781 1 93.88 107 ALA B N 1
ATOM 6656 C CA . ALA B 1 107 ? -28.672 -20.641 -13.961 1 93.88 107 ALA B CA 1
ATOM 6657 C C . ALA B 1 107 ? -29.547 -20 -12.875 1 93.88 107 ALA B C 1
ATOM 6659 O O . ALA B 1 107 ? -29.109 -19.109 -12.156 1 93.88 107 ALA B O 1
ATOM 6660 N N . LEU B 1 108 ? -30.781 -20.359 -12.852 1 95.31 108 LEU B N 1
ATOM 6661 C CA . LEU B 1 108 ? -31.625 -19.969 -11.734 1 95.31 108 LEU B CA 1
ATOM 6662 C C . LEU B 1 108 ? -31.359 -20.859 -10.523 1 95.31 108 LEU B C 1
ATOM 6664 O O . LEU B 1 108 ? -31.312 -22.078 -10.656 1 95.31 108 LEU B O 1
ATOM 6668 N N . VAL B 1 109 ? -31.141 -20.234 -9.375 1 96.06 109 VAL B N 1
ATOM 6669 C CA . VAL B 1 109 ? -30.688 -20.953 -8.188 1 96.06 109 VAL B CA 1
ATOM 6670 C C . VAL B 1 109 ? -31.641 -20.672 -7.027 1 96.06 109 VAL B C 1
ATOM 6672 O O . VAL B 1 109 ? -32.125 -19.562 -6.859 1 96.06 109 VAL B O 1
ATOM 6675 N N . CYS B 1 110 ? -31.969 -21.672 -6.301 1 96.62 110 CYS B N 1
ATOM 6676 C CA . CYS B 1 110 ? -32.781 -21.578 -5.098 1 96.62 110 CYS B CA 1
ATOM 6677 C C . CYS B 1 110 ? -32.156 -22.359 -3.947 1 96.62 110 CYS B C 1
ATOM 6679 O O . CYS B 1 110 ? -31.047 -22.891 -4.086 1 96.62 110 CYS B O 1
ATOM 6681 N N . ARG B 1 111 ? -32.75 -22.328 -2.822 1 96.62 111 ARG B N 1
ATOM 6682 C CA . ARG B 1 111 ? -32.25 -23.078 -1.677 1 96.62 111 ARG B CA 1
ATOM 6683 C C . ARG B 1 111 ? -32.5 -24.562 -1.837 1 96.62 111 ARG B C 1
ATOM 6685 O O . ARG B 1 111 ? -33.562 -24.969 -2.301 1 96.62 111 ARG B O 1
ATOM 6692 N N . ALA B 1 112 ? -31.609 -25.359 -1.392 1 94.31 112 ALA B N 1
ATOM 6693 C CA . ALA B 1 112 ? -31.719 -26.812 -1.527 1 94.31 112 ALA B CA 1
ATOM 6694 C C . ALA B 1 112 ? -32.844 -27.359 -0.65 1 94.31 112 ALA B C 1
ATOM 6696 O O . ALA B 1 112 ? -33.469 -28.375 -0.985 1 94.31 112 ALA B O 1
ATOM 6697 N N . ASP B 1 113 ? -33.062 -26.719 0.462 1 94.19 113 ASP B N 1
ATOM 6698 C CA . ASP B 1 113 ? -34.094 -27.188 1.384 1 94.19 113 ASP B CA 1
ATOM 6699 C C . ASP B 1 113 ? -35.5 -26.766 0.908 1 94.19 113 ASP B C 1
ATOM 6701 O O . ASP B 1 113 ? -36.5 -27.25 1.431 1 94.19 113 ASP B O 1
ATOM 6705 N N . ALA B 1 114 ? -35.594 -25.906 -0.04 1 94.25 114 ALA B N 1
ATOM 6706 C CA . ALA B 1 114 ? -36.844 -25.469 -0.659 1 94.25 114 ALA B CA 1
ATOM 6707 C C . ALA B 1 114 ? -36.688 -25.391 -2.176 1 94.25 114 ALA B C 1
ATOM 6709 O O . ALA B 1 114 ? -36.781 -24.312 -2.758 1 94.25 114 ALA B O 1
ATOM 6710 N N . PRO B 1 115 ? -36.594 -26.562 -2.77 1 94.56 115 PRO B N 1
ATOM 6711 C CA . PRO B 1 115 ? -36.344 -26.578 -4.211 1 94.56 115 PRO B CA 1
ATOM 6712 C C . PRO B 1 115 ? -37.531 -26.016 -5.02 1 94.56 115 PRO B C 1
ATOM 6714 O O . PRO B 1 115 ? -38.688 -26.25 -4.66 1 94.56 115 PRO B O 1
ATOM 6717 N N . LEU B 1 116 ? -37.156 -25.312 -6.055 1 95.19 116 LEU B N 1
ATOM 6718 C CA . LEU B 1 116 ? -38.156 -24.672 -6.902 1 95.19 116 LEU B CA 1
ATOM 6719 C C . LEU B 1 116 ? -38.156 -25.266 -8.305 1 95.19 116 LEU B C 1
ATOM 6721 O O . LEU B 1 116 ? -37.156 -25.891 -8.711 1 95.19 116 LEU B O 1
ATOM 6725 N N . THR B 1 117 ? -39.281 -25.25 -8.977 1 94.19 117 THR B N 1
ATOM 6726 C CA . THR B 1 117 ? -39.438 -25.516 -10.398 1 94.19 117 THR B CA 1
ATOM 6727 C C . THR B 1 117 ? -40.031 -24.312 -11.125 1 94.19 117 THR B C 1
ATOM 6729 O O . THR B 1 117 ? -40.438 -23.328 -10.484 1 94.19 117 THR B O 1
ATOM 6732 N N . LEU B 1 118 ? -40 -24.406 -12.422 1 93.81 118 LEU B N 1
ATOM 6733 C CA . LEU B 1 118 ? -40.531 -23.297 -13.219 1 93.81 118 LEU B CA 1
ATOM 6734 C C . LEU B 1 118 ? -41.938 -22.953 -12.812 1 93.81 118 LEU B C 1
ATOM 6736 O O . LEU B 1 118 ? -42.312 -21.781 -12.727 1 93.81 118 LEU B O 1
ATOM 6740 N N . GLU B 1 119 ? -42.719 -23.922 -12.453 1 91.62 119 GLU B N 1
ATOM 6741 C CA . GLU B 1 119 ? -44.125 -23.766 -12.133 1 91.62 119 GLU B CA 1
ATOM 6742 C C . GLU B 1 119 ? -44.312 -23.156 -10.742 1 91.62 119 GLU B C 1
ATOM 6744 O O . GLU B 1 119 ? -45.344 -22.531 -10.469 1 91.62 119 GLU B O 1
ATOM 6749 N N . MET B 1 120 ? -43.312 -23.234 -9.953 1 94.56 120 MET B N 1
ATOM 6750 C CA . MET B 1 120 ? -43.438 -22.797 -8.562 1 94.56 120 MET B CA 1
ATOM 6751 C C . MET B 1 120 ? -42.938 -21.359 -8.406 1 94.56 120 MET B C 1
ATOM 6753 O O . MET B 1 120 ? -43 -20.797 -7.309 1 94.56 120 MET B O 1
ATOM 6757 N N . LEU B 1 121 ? -42.594 -20.734 -9.469 1 94.94 121 LEU B N 1
ATOM 6758 C CA . LEU B 1 121 ? -41.969 -19.422 -9.383 1 94.94 121 LEU B CA 1
ATOM 6759 C C . LEU B 1 121 ? -42.969 -18.344 -9.039 1 94.94 121 LEU B C 1
ATOM 6761 O O . LEU B 1 121 ? -42.625 -17.266 -8.539 1 94.94 121 LEU B O 1
ATOM 6765 N N . ARG B 1 122 ? -44.219 -18.609 -9.312 1 93.81 122 ARG B N 1
ATOM 6766 C CA . ARG B 1 122 ? -45.25 -17.609 -9.055 1 93.81 122 ARG B CA 1
ATOM 6767 C C . ARG B 1 122 ? -45.312 -17.281 -7.574 1 93.81 122 ARG B C 1
ATOM 6769 O O . ARG B 1 122 ? -45.469 -18.172 -6.73 1 93.81 122 ARG B O 1
ATOM 6776 N N . GLY B 1 123 ? -45.188 -16.016 -7.309 1 94.44 123 GLY B N 1
ATOM 6777 C CA . GLY B 1 123 ? -45.312 -15.562 -5.938 1 94.44 123 GLY B CA 1
ATOM 6778 C C . GLY B 1 123 ? -44 -15.594 -5.172 1 94.44 123 GLY B C 1
ATOM 6779 O O . GLY B 1 123 ? -43.969 -15.242 -3.99 1 94.44 123 GLY B O 1
ATOM 6780 N N . GLN B 1 124 ? -43 -16.016 -5.801 1 95.56 124 GLN B N 1
ATOM 6781 C CA . GLN B 1 124 ? -41.688 -16.078 -5.133 1 95.56 124 GLN B CA 1
ATOM 6782 C C . GLN B 1 124 ? -41 -14.719 -5.133 1 95.56 124 GLN B C 1
ATOM 6784 O O . GLN B 1 124 ? -41.406 -13.82 -5.879 1 95.56 124 GLN B O 1
ATOM 6789 N N . ARG B 1 125 ? -40.125 -14.57 -4.223 1 95.94 125 ARG B N 1
ATOM 6790 C CA . ARG B 1 125 ? -39.312 -13.367 -4.145 1 95.94 125 ARG B CA 1
ATOM 6791 C C . ARG B 1 125 ? -38 -13.555 -4.891 1 95.94 125 ARG B C 1
ATOM 6793 O O . ARG B 1 125 ? -37.219 -14.453 -4.562 1 95.94 125 ARG B O 1
ATOM 6800 N N . ALA B 1 126 ? -37.656 -12.68 -5.844 1 97 126 ALA B N 1
ATOM 6801 C CA . ALA B 1 126 ? -36.469 -12.805 -6.664 1 97 126 ALA B CA 1
ATOM 6802 C C . ALA B 1 126 ? -35.406 -11.781 -6.258 1 97 126 ALA B C 1
ATOM 6804 O O . ALA B 1 126 ? -35.75 -10.633 -5.969 1 97 126 ALA B O 1
ATOM 6805 N N . ALA B 1 127 ? -34.188 -12.234 -6.145 1 96.62 127 ALA B N 1
ATOM 6806 C CA . ALA B 1 127 ? -33.031 -11.375 -5.941 1 96.62 127 ALA B CA 1
ATOM 6807 C C . ALA B 1 127 ? -32.125 -11.352 -7.184 1 96.62 127 ALA B C 1
ATOM 6809 O O . ALA B 1 127 ? -31.594 -12.391 -7.582 1 96.62 127 ALA B O 1
ATOM 6810 N N . TRP B 1 128 ? -32.031 -10.211 -7.789 1 94.12 128 TRP B N 1
ATOM 6811 C CA . TRP B 1 128 ? -31.203 -10.055 -8.992 1 94.12 128 TRP B CA 1
ATOM 6812 C C . TRP B 1 128 ? -29.969 -9.219 -8.703 1 94.12 128 TRP B C 1
ATOM 6814 O O . TRP B 1 128 ? -29.859 -8.578 -7.652 1 94.12 128 TRP B O 1
ATOM 6824 N N . VAL B 1 129 ? -29 -9.258 -9.648 1 88.38 129 VAL B N 1
ATOM 6825 C CA . VAL B 1 129 ? -27.75 -8.508 -9.5 1 88.38 129 VAL B CA 1
ATOM 6826 C C . VAL B 1 129 ? -28 -7.035 -9.836 1 88.38 129 VAL B C 1
ATOM 6828 O O . VAL B 1 129 ? -27.938 -6.172 -8.969 1 88.38 129 VAL B O 1
ATOM 6831 N N . ALA B 1 130 ? -28.359 -6.75 -11.07 1 86.75 130 ALA B N 1
ATOM 6832 C CA . ALA B 1 130 ? -28.625 -5.414 -11.594 1 86.75 130 ALA B CA 1
ATOM 6833 C C . ALA B 1 130 ? -29.531 -5.469 -12.812 1 86.75 130 ALA B C 1
ATOM 6835 O O . ALA B 1 130 ? -29.578 -6.48 -13.516 1 86.75 130 ALA B O 1
ATOM 6836 N N . PRO B 1 131 ? -30.188 -4.375 -13.023 1 87 131 PRO B N 1
ATOM 6837 C CA . PRO B 1 131 ? -31.141 -4.367 -14.133 1 87 131 PRO B CA 1
ATOM 6838 C C . PRO B 1 131 ? -30.484 -4.684 -15.477 1 87 131 PRO B C 1
ATOM 6840 O O . PRO B 1 131 ? -31.109 -5.301 -16.344 1 87 131 PRO B O 1
ATOM 6843 N N . HIS B 1 132 ? -29.281 -4.312 -15.633 1 84.56 132 HIS B N 1
ATOM 6844 C CA . HIS B 1 132 ? -28.625 -4.496 -16.922 1 84.56 132 HIS B CA 1
ATOM 6845 C C . HIS B 1 132 ? -27.641 -5.656 -16.875 1 84.56 132 HIS B C 1
ATOM 6847 O O . HIS B 1 132 ? -26.891 -5.863 -17.828 1 84.56 132 HIS B O 1
ATOM 6853 N N . SER B 1 133 ? -27.641 -6.398 -15.844 1 85.5 133 SER B N 1
ATOM 6854 C CA . SER B 1 133 ? -26.812 -7.594 -15.789 1 85.5 133 SER B CA 1
ATOM 6855 C C . SER B 1 133 ? -27.375 -8.711 -16.656 1 85.5 133 SER B C 1
ATOM 6857 O O . SER B 1 133 ? -28.516 -9.133 -16.453 1 85.5 133 SER B O 1
ATOM 6859 N N . THR B 1 134 ? -26.625 -9.188 -17.547 1 86 134 THR B N 1
ATOM 6860 C CA . THR B 1 134 ? -27.125 -10.203 -18.469 1 86 134 THR B CA 1
ATOM 6861 C C . THR B 1 134 ? -27.359 -11.523 -17.75 1 86 134 THR B C 1
ATOM 6863 O O . THR B 1 134 ? -28.484 -12.039 -17.734 1 86 134 THR B O 1
ATOM 6866 N N . GLY B 1 135 ? -26.375 -12.078 -17.094 1 86.75 135 GLY B N 1
ATOM 6867 C CA . GLY B 1 135 ? -26.484 -13.359 -16.422 1 86.75 135 GLY B CA 1
ATOM 6868 C C . GLY B 1 135 ? -27.281 -13.273 -15.125 1 86.75 135 GLY B C 1
ATOM 6869 O O . GLY B 1 135 ? -27.938 -14.242 -14.727 1 86.75 135 GLY B O 1
ATOM 6870 N N . GLY B 1 136 ? -27.312 -12.102 -14.523 1 88.69 136 GLY B N 1
ATOM 6871 C CA . GLY B 1 136 ? -27.906 -11.945 -13.211 1 88.69 136 GLY B CA 1
ATOM 6872 C C . GLY B 1 136 ? -29.344 -11.43 -13.258 1 88.69 136 GLY B C 1
ATOM 6873 O O . GLY B 1 136 ? -30 -11.305 -12.227 1 88.69 136 GLY B O 1
ATOM 6874 N N . HIS B 1 137 ? -29.844 -11.148 -14.484 1 91.25 137 HIS B N 1
ATOM 6875 C CA . HIS B 1 137 ? -31.188 -10.609 -14.555 1 91.25 137 HIS B CA 1
ATOM 6876 C C . HIS B 1 137 ? -31.781 -10.773 -15.953 1 91.25 137 HIS B C 1
ATOM 6878 O O . HIS B 1 137 ? -32.781 -11.453 -16.125 1 91.25 137 HIS B O 1
ATOM 6884 N N . LEU B 1 138 ? -31.125 -10.289 -16.984 1 90.81 138 LEU B N 1
ATOM 6885 C CA . LEU B 1 138 ? -31.703 -10.141 -18.312 1 90.81 138 LEU B CA 1
ATOM 6886 C C . LEU B 1 138 ? -31.938 -11.5 -18.969 1 90.81 138 LEU B C 1
ATOM 6888 O O . LEU B 1 138 ? -32.969 -11.719 -19.594 1 90.81 138 LEU B O 1
ATOM 6892 N N . LEU B 1 139 ? -31.047 -12.406 -18.859 1 92.19 139 LEU B N 1
ATOM 6893 C CA . LEU B 1 139 ? -31.188 -13.719 -19.484 1 92.19 139 LEU B CA 1
ATOM 6894 C C . LEU B 1 139 ? -32.344 -14.492 -18.859 1 92.19 139 LEU B C 1
ATOM 6896 O O . LEU B 1 139 ? -33.188 -15.047 -19.578 1 92.19 139 LEU B O 1
ATOM 6900 N N . PRO B 1 140 ? -32.344 -14.516 -17.562 1 93.38 140 PRO B N 1
ATOM 6901 C CA . PRO B 1 140 ? -33.5 -15.188 -16.953 1 93.38 140 PRO B CA 1
ATOM 6902 C C . PRO B 1 140 ? -34.844 -14.531 -17.328 1 93.38 140 PRO B C 1
ATOM 6904 O O . PRO B 1 140 ? -35.812 -15.234 -17.562 1 93.38 140 PRO B O 1
ATOM 6907 N N . VAL B 1 141 ? -34.875 -13.242 -17.375 1 92.75 141 VAL B N 1
ATOM 6908 C CA . VAL B 1 141 ? -36.094 -12.516 -17.703 1 92.75 141 VAL B CA 1
ATOM 6909 C C . VAL B 1 141 ? -36.531 -12.859 -19.125 1 92.75 141 VAL B C 1
ATOM 6911 O O . VAL B 1 141 ? -37.688 -13.102 -19.391 1 92.75 141 VAL B O 1
ATOM 6914 N N . ARG B 1 142 ? -35.625 -12.867 -20 1 90.81 142 ARG B N 1
ATOM 6915 C CA . ARG B 1 142 ? -35.938 -13.219 -21.375 1 90.81 142 ARG B CA 1
ATOM 6916 C C . ARG B 1 142 ? -36.406 -14.664 -21.484 1 90.81 142 ARG B C 1
ATOM 6918 O O . ARG B 1 142 ? -37.344 -14.961 -22.25 1 90.81 142 ARG B O 1
ATOM 6925 N N . PHE B 1 143 ? -35.812 -15.523 -20.797 1 93.5 143 PHE B N 1
ATOM 6926 C CA . PHE B 1 143 ? -36.156 -16.938 -20.766 1 93.5 143 PHE B CA 1
ATOM 6927 C C . PHE B 1 143 ? -37.594 -17.094 -20.297 1 93.5 143 PHE B C 1
ATOM 6929 O O . PHE B 1 143 ? -38.375 -17.828 -20.906 1 93.5 143 PHE B O 1
ATOM 6936 N N . LEU B 1 144 ? -37.938 -16.391 -19.266 1 93.75 144 LEU B N 1
ATOM 6937 C CA . LEU B 1 144 ? -39.281 -16.469 -18.688 1 93.75 144 LEU B CA 1
ATOM 6938 C C . LEU B 1 144 ? -40.312 -15.82 -19.609 1 93.75 144 LEU B C 1
ATOM 6940 O O . LEU B 1 144 ? -41.406 -16.375 -19.828 1 93.75 144 LEU B O 1
ATOM 6944 N N . THR B 1 145 ? -39.938 -14.703 -20.172 1 93.19 145 THR B N 1
ATOM 6945 C CA . THR B 1 145 ? -40.844 -13.977 -21.047 1 93.19 145 THR B CA 1
ATOM 6946 C C . THR B 1 145 ? -41.156 -14.797 -22.297 1 93.19 145 THR B C 1
ATOM 6948 O O . THR B 1 145 ? -42.281 -14.781 -22.781 1 93.19 145 THR B O 1
ATOM 6951 N N . ARG B 1 146 ? -40.188 -15.438 -22.812 1 92.5 146 ARG B N 1
ATOM 6952 C CA . ARG B 1 146 ? -40.375 -16.266 -24 1 92.5 146 ARG B CA 1
ATOM 6953 C C . ARG B 1 146 ? -41.344 -17.406 -23.703 1 92.5 146 ARG B C 1
ATOM 6955 O O . ARG B 1 146 ? -42 -17.938 -24.625 1 92.5 146 ARG B O 1
ATOM 6962 N N . ARG B 1 147 ? -41.469 -17.766 -22.547 1 92.12 147 ARG B N 1
ATOM 6963 C CA . ARG B 1 147 ? -42.344 -18.844 -22.156 1 92.12 147 ARG B CA 1
ATOM 6964 C C . ARG B 1 147 ? -43.688 -18.312 -21.641 1 92.12 147 ARG B C 1
ATOM 6966 O O . ARG B 1 147 ? -44.469 -19.047 -21.031 1 92.12 147 ARG B O 1
ATOM 6973 N N . GLY B 1 148 ? -43.906 -17 -21.797 1 91 148 GLY B N 1
ATOM 6974 C CA . GLY B 1 148 ? -45.156 -16.375 -21.469 1 91 148 GLY B CA 1
ATOM 6975 C C . GLY B 1 148 ? -45.25 -15.969 -20.016 1 91 148 GLY B C 1
ATOM 6976 O O . GLY B 1 148 ? -46.344 -15.664 -19.516 1 91 148 GLY B O 1
ATOM 6977 N N . LEU B 1 149 ? -44.188 -16.047 -19.297 1 92.81 149 LEU B N 1
ATOM 6978 C CA . LEU B 1 149 ? -44.156 -15.672 -17.891 1 92.81 149 LEU B CA 1
ATOM 6979 C C . LEU B 1 149 ? -43.562 -14.289 -17.703 1 92.81 149 LEU B C 1
ATOM 6981 O O . LEU B 1 149 ? -42.344 -14.117 -17.859 1 92.81 149 LEU B O 1
ATOM 6985 N N . SER B 1 150 ? -44.375 -13.289 -17.375 1 91.31 150 SER B N 1
ATOM 6986 C CA . SER B 1 150 ? -43.875 -11.945 -17.125 1 91.31 150 SER B CA 1
ATOM 6987 C C . SER B 1 150 ? -43.312 -11.82 -15.719 1 91.31 150 SER B C 1
ATOM 6989 O O . SER B 1 150 ? -44.031 -12.047 -14.742 1 91.31 150 SER B O 1
ATOM 6991 N N . PRO B 1 151 ? -42.062 -11.391 -15.562 1 90.69 151 PRO B N 1
ATOM 6992 C CA . PRO B 1 151 ? -41.438 -11.32 -14.242 1 90.69 151 PRO B CA 1
ATOM 6993 C C . PRO B 1 151 ? -42.188 -10.391 -13.281 1 90.69 151 PRO B C 1
ATOM 6995 O O . PRO B 1 151 ? -42.25 -10.664 -12.078 1 90.69 151 PRO B O 1
ATOM 6998 N N . ASP B 1 152 ? -42.75 -9.344 -13.812 1 89.69 152 ASP B N 1
ATOM 6999 C CA . ASP B 1 152 ? -43.469 -8.391 -12.977 1 89.69 152 ASP B CA 1
ATOM 7000 C C . ASP B 1 152 ? -44.719 -9.039 -12.344 1 89.69 152 ASP B C 1
ATOM 7002 O O . ASP B 1 152 ? -45.062 -8.719 -11.203 1 89.69 152 ASP B O 1
ATOM 7006 N N . SER B 1 153 ? -45.344 -9.875 -13.07 1 90.94 153 SER B N 1
ATOM 7007 C CA . SER B 1 153 ? -46.531 -10.562 -12.57 1 90.94 153 SER B CA 1
ATOM 7008 C C . SER B 1 153 ? -46.156 -11.875 -11.891 1 90.94 153 SER B C 1
ATOM 7010 O O . SER B 1 153 ? -46.906 -12.383 -11.062 1 90.94 153 SER B O 1
ATOM 7012 N N . LEU B 1 154 ? -45.062 -12.383 -12.258 1 93.69 154 LEU B N 1
ATOM 7013 C CA . LEU B 1 154 ? -44.656 -13.711 -11.805 1 93.69 154 LEU B CA 1
ATOM 7014 C C . LEU B 1 154 ? -44.156 -13.656 -10.359 1 93.69 154 LEU B C 1
ATOM 7016 O O . LEU B 1 154 ? -44.594 -14.469 -9.531 1 93.69 154 LEU B O 1
ATOM 7020 N N . PHE B 1 155 ? -43.344 -12.695 -10.055 1 95.62 155 PHE B N 1
ATOM 7021 C CA . PHE B 1 155 ? -42.719 -12.641 -8.75 1 95.62 155 PHE B CA 1
ATOM 7022 C C . PHE B 1 155 ? -43.438 -11.695 -7.816 1 95.62 155 PHE B C 1
ATOM 7024 O O . PHE B 1 155 ? -43.938 -10.648 -8.25 1 95.62 155 PHE B O 1
ATOM 7031 N N . GLN B 1 156 ? -43.469 -12.016 -6.617 1 94.62 156 GLN B N 1
ATOM 7032 C CA . GLN B 1 156 ? -44.062 -11.148 -5.594 1 94.62 156 GLN B CA 1
ATOM 7033 C C . GLN B 1 156 ? -43.188 -9.922 -5.348 1 94.62 156 GLN B C 1
ATOM 7035 O O . GLN B 1 156 ? -43.688 -8.836 -5.062 1 94.62 156 GLN B O 1
ATOM 7040 N N . GLU B 1 157 ? -41.938 -10.211 -5.332 1 94.81 157 GLU B N 1
ATOM 7041 C CA . GLU B 1 157 ? -40.938 -9.164 -5.09 1 94.81 157 GLU B CA 1
ATOM 7042 C C . GLU B 1 157 ? -39.688 -9.391 -5.914 1 94.81 157 GLU B C 1
ATOM 7044 O O . GLU B 1 157 ? -39.25 -10.539 -6.113 1 94.81 157 GLU B O 1
ATOM 7049 N N . GLN B 1 158 ? -39.188 -8.281 -6.453 1 95.06 158 GLN B N 1
ATOM 7050 C CA . GLN B 1 158 ? -37.875 -8.305 -7.148 1 95.06 158 GLN B CA 1
ATOM 7051 C C . GLN B 1 158 ? -36.938 -7.27 -6.559 1 95.06 158 GLN B C 1
ATOM 7053 O O . GLN B 1 158 ? -37.281 -6.086 -6.461 1 95.06 158 GLN B O 1
ATOM 7058 N N . ARG B 1 159 ? -35.812 -7.754 -6.102 1 95 159 ARG B N 1
ATOM 7059 C CA . ARG B 1 159 ? -34.812 -6.859 -5.539 1 95 159 ARG B CA 1
ATOM 7060 C C . ARG B 1 159 ? -33.5 -6.93 -6.336 1 95 159 ARG B C 1
ATOM 7062 O O . ARG B 1 159 ? -33.125 -7.992 -6.844 1 95 159 ARG B O 1
ATOM 7069 N N . PHE B 1 160 ? -32.906 -5.832 -6.5 1 92.5 160 PHE B N 1
ATOM 7070 C CA . PHE B 1 160 ? -31.562 -5.742 -7.09 1 92.5 160 PHE B CA 1
ATOM 7071 C C . PHE B 1 160 ? -30.5 -5.508 -6.012 1 92.5 160 PHE B C 1
ATOM 7073 O O . PHE B 1 160 ? -30.531 -4.477 -5.336 1 92.5 160 PHE B O 1
ATOM 7080 N N . LEU B 1 161 ? -29.594 -6.461 -5.953 1 88.81 161 LEU B N 1
ATOM 7081 C CA . LEU B 1 161 ? -28.703 -6.445 -4.797 1 88.81 161 LEU B CA 1
ATOM 7082 C C . LEU B 1 161 ? -27.281 -6.098 -5.211 1 88.81 161 LEU B C 1
ATOM 7084 O O . LEU B 1 161 ? -26.375 -6.039 -4.371 1 88.81 161 LEU B O 1
ATOM 7088 N N . GLY B 1 162 ? -26.984 -5.988 -6.477 1 78.06 162 GLY B N 1
ATOM 7089 C CA . GLY B 1 162 ? -25.75 -5.391 -6.938 1 78.06 162 GLY B CA 1
ATOM 7090 C C . GLY B 1 162 ? -24.719 -6.414 -7.402 1 78.06 162 GLY B C 1
ATOM 7091 O O . GLY B 1 162 ? -24 -6.184 -8.375 1 78.06 162 GLY B O 1
ATOM 7092 N N . THR B 1 163 ? -24.5 -7.508 -6.605 1 80.5 163 THR B N 1
ATOM 7093 C CA . THR B 1 163 ? -23.5 -8.508 -6.953 1 80.5 163 THR B CA 1
ATOM 7094 C C . THR B 1 163 ? -24.109 -9.914 -6.887 1 80.5 163 THR B C 1
ATOM 7096 O O . THR B 1 163 ? -25.125 -10.133 -6.223 1 80.5 163 THR B O 1
ATOM 7099 N N . TYR B 1 164 ? -23.422 -10.844 -7.551 1 84.5 164 TYR B N 1
ATOM 7100 C CA . TYR B 1 164 ? -23.844 -12.234 -7.492 1 84.5 164 TYR B CA 1
ATOM 7101 C C . TYR B 1 164 ? -23.797 -12.758 -6.059 1 84.5 164 TYR B C 1
ATOM 7103 O O . TYR B 1 164 ? -24.719 -13.453 -5.617 1 84.5 164 TYR B O 1
ATOM 7111 N N . ARG B 1 165 ? -22.734 -12.438 -5.363 1 83.19 165 ARG B N 1
ATOM 7112 C CA . ARG B 1 165 ? -22.562 -12.922 -3.996 1 83.19 165 ARG B CA 1
ATOM 7113 C C . ARG B 1 165 ? -23.719 -12.469 -3.111 1 83.19 165 ARG B C 1
ATOM 7115 O O . ARG B 1 165 ? -24.297 -13.273 -2.369 1 83.19 165 ARG B O 1
ATOM 7122 N N . ARG B 1 166 ? -24.109 -11.195 -3.182 1 85.62 166 ARG B N 1
ATOM 7123 C CA . ARG B 1 166 ? -25.188 -10.664 -2.354 1 85.62 166 ARG B CA 1
ATOM 7124 C C . ARG B 1 166 ? -26.531 -11.297 -2.719 1 85.62 166 ARG B C 1
ATOM 7126 O O . ARG B 1 166 ? -27.359 -11.562 -1.844 1 85.62 166 ARG B O 1
ATOM 7133 N N . ALA B 1 167 ? -26.719 -11.453 -3.992 1 92.5 167 ALA B N 1
ATOM 7134 C CA . ALA B 1 167 ? -27.953 -12.094 -4.438 1 92.5 167 ALA B CA 1
ATOM 7135 C C . ALA B 1 167 ? -28.047 -13.523 -3.92 1 92.5 167 ALA B C 1
ATOM 7137 O O . ALA B 1 167 ? -29.094 -13.953 -3.447 1 92.5 167 ALA B O 1
ATOM 7138 N N . LEU B 1 168 ? -26.953 -14.219 -3.98 1 93.56 168 LEU B N 1
ATOM 7139 C CA . LEU B 1 168 ? -26.922 -15.594 -3.496 1 93.56 168 LEU B CA 1
ATOM 7140 C C . LEU B 1 168 ? -27.078 -15.641 -1.98 1 93.56 168 LEU B C 1
ATOM 7142 O O . LEU B 1 168 ? -27.75 -16.531 -1.454 1 93.56 168 LEU B O 1
ATOM 7146 N N . GLN B 1 169 ? -26.469 -14.734 -1.318 1 91.44 169 GLN B N 1
ATOM 7147 C CA . GLN B 1 169 ? -26.594 -14.664 0.135 1 91.44 169 GLN B CA 1
ATOM 7148 C C . GLN B 1 169 ? -28.031 -14.398 0.561 1 91.44 169 GLN B C 1
ATOM 7150 O O . GLN B 1 169 ? -28.484 -14.914 1.581 1 91.44 169 GLN B O 1
ATOM 7155 N N . ALA B 1 170 ? -28.719 -13.57 -0.172 1 94.94 170 ALA B N 1
ATOM 7156 C CA . ALA B 1 170 ? -30.125 -13.297 0.116 1 94.94 170 ALA B CA 1
ATOM 7157 C C . ALA B 1 170 ? -30.953 -14.578 0.055 1 94.94 170 ALA B C 1
ATOM 7159 O O . ALA B 1 170 ? -31.859 -14.773 0.859 1 94.94 170 ALA B O 1
ATOM 7160 N N . VAL B 1 171 ? -30.656 -15.359 -0.867 1 96.81 171 VAL B N 1
ATOM 7161 C CA . VAL B 1 171 ? -31.344 -16.641 -0.991 1 96.81 171 VAL B CA 1
ATOM 7162 C C . VAL B 1 171 ? -30.969 -17.547 0.172 1 96.81 171 VAL B C 1
ATOM 7164 O O . VAL B 1 171 ? -31.828 -18.188 0.771 1 96.81 171 VAL B O 1
ATOM 7167 N N . LEU B 1 172 ? -29.688 -17.578 0.519 1 95.62 172 LEU B N 1
ATOM 7168 C CA . LEU B 1 172 ? -29.188 -18.422 1.604 1 95.62 172 LEU B CA 1
ATOM 7169 C C . LEU B 1 172 ? -29.812 -18 2.936 1 95.62 172 LEU B C 1
ATOM 7171 O O . LEU B 1 172 ? -30.109 -18.859 3.775 1 95.62 172 LEU B O 1
ATOM 7175 N N . GLN B 1 173 ? -30.062 -16.75 3.1 1 94.69 173 GLN B N 1
ATOM 7176 C CA . GLN B 1 173 ? -30.562 -16.203 4.355 1 94.69 173 GLN B CA 1
ATOM 7177 C C . GLN B 1 173 ? -32.094 -16.219 4.375 1 94.69 173 GLN B C 1
ATOM 7179 O O . GLN B 1 173 ? -32.719 -15.859 5.383 1 94.69 173 GLN B O 1
ATOM 7184 N N . GLY B 1 174 ? -32.656 -16.5 3.311 1 94.12 174 GLY B N 1
ATOM 7185 C CA . GLY B 1 174 ? -34.094 -16.578 3.252 1 94.12 174 GLY B CA 1
ATOM 7186 C C . GLY B 1 174 ? -34.781 -15.258 2.945 1 94.12 174 GLY B C 1
ATOM 7187 O O . GLY B 1 174 ? -36 -15.125 3.074 1 94.12 174 GLY B O 1
ATOM 7188 N N . GLU B 1 175 ? -34 -14.328 2.547 1 95.44 175 GLU B N 1
ATOM 7189 C CA . GLU B 1 175 ? -34.531 -13.023 2.182 1 95.44 175 GLU B CA 1
ATOM 7190 C C . GLU B 1 175 ? -35.156 -13.047 0.781 1 95.44 175 GLU B C 1
ATOM 7192 O O . GLU B 1 175 ? -35.969 -12.195 0.439 1 95.44 175 GLU B O 1
ATOM 7197 N N . ALA B 1 176 ? -34.719 -13.938 -0.037 1 97.5 176 ALA B N 1
ATOM 7198 C CA . ALA B 1 176 ? -35.25 -14.203 -1.375 1 97.5 176 ALA B CA 1
ATOM 7199 C C . ALA B 1 176 ? -35.344 -15.703 -1.635 1 97.5 176 ALA B C 1
ATOM 7201 O O . ALA B 1 176 ? -34.781 -16.516 -0.889 1 97.5 176 ALA B O 1
ATOM 7202 N N . ASP B 1 177 ? -36.062 -15.961 -2.654 1 97.31 177 ASP B N 1
ATOM 7203 C CA . ASP B 1 177 ? -36.312 -17.375 -2.908 1 97.31 177 ASP B CA 1
ATOM 7204 C C . ASP B 1 177 ? -35.531 -17.859 -4.141 1 97.31 177 ASP B C 1
ATOM 7206 O O . ASP B 1 177 ? -35.25 -19.047 -4.281 1 97.31 177 ASP B O 1
ATOM 7210 N N . VAL B 1 178 ? -35.312 -16.969 -5.023 1 96.94 178 VAL B N 1
ATOM 7211 C CA . VAL B 1 178 ? -34.688 -17.344 -6.27 1 96.94 178 VAL B CA 1
ATOM 7212 C C . VAL B 1 178 ? -33.719 -16.25 -6.707 1 96.94 178 VAL B C 1
ATOM 7214 O O . VAL B 1 178 ? -33.938 -15.07 -6.43 1 96.94 178 VAL B O 1
ATOM 7217 N N . THR B 1 179 ? -32.594 -16.656 -7.328 1 96.5 179 THR B N 1
ATOM 7218 C CA . THR B 1 179 ? -31.656 -15.75 -7.961 1 96.5 179 THR B CA 1
ATOM 7219 C C . THR B 1 179 ? -31.078 -16.375 -9.227 1 96.5 179 THR B C 1
ATOM 7221 O O . THR B 1 179 ? -31.5 -17.453 -9.641 1 96.5 179 THR B O 1
ATOM 7224 N N . SER B 1 180 ? -30.266 -15.664 -9.906 1 94.81 180 SER B N 1
ATOM 7225 C CA . SER B 1 180 ? -29.641 -16.156 -11.125 1 94.81 180 SER B CA 1
ATOM 7226 C C . SER B 1 180 ? -28.141 -15.883 -11.133 1 94.81 180 SER B C 1
ATOM 7228 O O . SER B 1 180 ? -27.688 -14.859 -10.609 1 94.81 180 SER B O 1
ATOM 7230 N N . VAL B 1 181 ? -27.391 -16.844 -11.68 1 91.19 181 VAL B N 1
ATOM 7231 C CA . VAL B 1 181 ? -25.938 -16.688 -11.789 1 91.19 181 VAL B CA 1
ATOM 7232 C C . VAL B 1 181 ? -25.469 -17.141 -13.172 1 91.19 181 VAL B C 1
ATOM 7234 O O . VAL B 1 181 ? -26.109 -17.984 -13.805 1 91.19 181 VAL B O 1
ATOM 7237 N N . PHE B 1 182 ? -24.438 -16.5 -13.555 1 86.44 182 PHE B N 1
ATOM 7238 C CA . PHE B 1 182 ? -23.844 -16.922 -14.82 1 86.44 182 PHE B CA 1
ATOM 7239 C C . PHE B 1 182 ? -23.25 -18.312 -14.703 1 86.44 182 PHE B C 1
ATOM 7241 O O . PHE B 1 182 ? -22.672 -18.656 -13.664 1 86.44 182 PHE B O 1
ATOM 7248 N N . ALA B 1 183 ? -23.422 -19.141 -15.742 1 84 183 ALA B N 1
ATOM 7249 C CA . ALA B 1 183 ? -22.906 -20.5 -15.773 1 84 183 ALA B CA 1
ATOM 7250 C C . ALA B 1 183 ? -22.281 -20.812 -17.125 1 84 183 ALA B C 1
ATOM 7252 O O . ALA B 1 183 ? -22.922 -20.672 -18.172 1 84 183 ALA B O 1
ATOM 7253 N N . SER B 1 184 ? -21.062 -21.266 -17.078 1 77.19 184 SER B N 1
ATOM 7254 C CA . SER B 1 184 ? -20.375 -21.641 -18.312 1 77.19 184 SER B CA 1
ATOM 7255 C C . SER B 1 184 ? -20.953 -22.922 -18.875 1 77.19 184 SER B C 1
ATOM 7257 O O . SER B 1 184 ? -20.859 -23.172 -20.094 1 77.19 184 SER B O 1
ATOM 7259 N N . TYR B 1 185 ? -21.438 -23.766 -17.938 1 76.94 185 TYR B N 1
ATOM 7260 C CA . TYR B 1 185 ? -22.016 -25.047 -18.344 1 76.94 185 TYR B CA 1
ATOM 7261 C C . TYR B 1 185 ? -23.406 -25.219 -17.734 1 76.94 185 TYR B C 1
ATOM 7263 O O . TYR B 1 185 ? -23.703 -24.688 -16.656 1 76.94 185 TYR B O 1
ATOM 7271 N N . SER B 1 186 ? -24.203 -25.938 -18.516 1 74.81 186 SER B N 1
ATOM 7272 C CA . SER B 1 186 ? -25.531 -26.219 -18.016 1 74.81 186 SER B CA 1
ATOM 7273 C C . SER B 1 186 ? -25.578 -27.531 -17.234 1 74.81 186 SER B C 1
ATOM 7275 O O . SER B 1 186 ? -26.297 -28.469 -17.609 1 74.81 186 SER B O 1
ATOM 7277 N N . ASN B 1 187 ? -24.547 -27.703 -16.422 1 75.12 187 ASN B N 1
ATOM 7278 C CA . ASN B 1 187 ? -24.453 -28.906 -15.602 1 75.12 187 ASN B CA 1
ATOM 7279 C C . ASN B 1 187 ? -24.359 -28.562 -14.117 1 75.12 187 ASN B C 1
ATOM 7281 O O . ASN B 1 187 ? -23.688 -27.594 -13.742 1 75.12 187 ASN B O 1
ATOM 7285 N N . GLU B 1 188 ? -25.094 -29.312 -13.344 1 72.75 188 GLU B N 1
ATOM 7286 C CA . GLU B 1 188 ? -25.219 -29.047 -11.914 1 72.75 188 GLU B CA 1
ATOM 7287 C C . GLU B 1 188 ? -23.859 -29.062 -11.227 1 72.75 188 GLU B C 1
ATOM 7289 O O . GLU B 1 188 ? -23.578 -28.219 -10.367 1 72.75 188 GLU B O 1
ATOM 7294 N N . HIS B 1 189 ? -23.109 -30.016 -11.602 1 71.19 189 HIS B N 1
ATOM 7295 C CA . HIS B 1 189 ? -21.828 -30.156 -10.906 1 71.19 189 HIS B CA 1
ATOM 7296 C C . HIS B 1 189 ? -20.891 -29.016 -11.273 1 71.19 189 HIS B C 1
ATOM 7298 O O . HIS B 1 189 ? -20.141 -28.531 -10.422 1 71.19 189 HIS B O 1
ATOM 7304 N N . ALA B 1 190 ? -21.016 -28.547 -12.523 1 72.81 190 ALA B N 1
ATOM 7305 C CA . ALA B 1 190 ? -20.172 -27.438 -12.953 1 72.81 190 ALA B CA 1
ATOM 7306 C C . ALA B 1 190 ? -20.562 -26.141 -12.266 1 72.81 190 ALA B C 1
ATOM 7308 O O . ALA B 1 190 ? -19.719 -25.344 -11.898 1 72.81 190 ALA B O 1
ATOM 7309 N N . ILE B 1 191 ? -21.859 -25.984 -12.078 1 79.31 191 ILE B N 1
ATOM 7310 C CA . ILE B 1 191 ? -22.359 -24.75 -11.484 1 79.31 191 ILE B CA 1
ATOM 7311 C C . ILE B 1 191 ? -21.969 -24.703 -10.008 1 79.31 191 ILE B C 1
ATOM 7313 O O . ILE B 1 191 ? -21.766 -23.625 -9.445 1 79.31 191 ILE B O 1
ATOM 7317 N N . ARG B 1 192 ? -21.859 -25.859 -9.445 1 78.31 192 ARG B N 1
ATOM 7318 C CA . ARG B 1 192 ? -21.484 -25.906 -8.031 1 78.31 192 ARG B CA 1
ATOM 7319 C C . ARG B 1 192 ? -20.109 -25.281 -7.801 1 78.31 192 ARG B C 1
ATOM 7321 O O . ARG B 1 192 ? -19.875 -24.641 -6.766 1 78.31 192 ARG B O 1
ATOM 7328 N N . ALA B 1 193 ? -19.312 -25.516 -8.758 1 71.19 193 ALA B N 1
ATOM 7329 C CA . ALA B 1 193 ? -17.984 -24.906 -8.656 1 71.19 193 ALA B CA 1
ATOM 7330 C C . ALA B 1 193 ? -18.078 -23.391 -8.703 1 71.19 193 ALA B C 1
ATOM 7332 O O . ALA B 1 193 ? -17.359 -22.703 -7.973 1 71.19 193 ALA B O 1
ATOM 7333 N N . THR B 1 194 ? -18.906 -22.891 -9.555 1 76.56 194 THR B N 1
ATOM 7334 C CA . THR B 1 194 ? -19.125 -21.453 -9.664 1 76.56 194 THR B CA 1
ATOM 7335 C C . THR B 1 194 ? -19.734 -20.891 -8.375 1 76.56 194 THR B C 1
ATOM 7337 O O . THR B 1 194 ? -19.297 -19.859 -7.875 1 76.56 194 THR B O 1
ATOM 7340 N N . LEU B 1 195 ? -20.688 -21.609 -7.855 1 85.81 195 LEU B N 1
ATOM 7341 C CA . LEU B 1 195 ? -21.344 -21.188 -6.625 1 85.81 195 LEU B CA 1
ATOM 7342 C C . LEU B 1 195 ? -20.359 -21.172 -5.457 1 85.81 195 LEU B C 1
ATOM 7344 O O . LEU B 1 195 ? -20.406 -20.281 -4.613 1 85.81 195 LEU B O 1
ATOM 7348 N N . ALA B 1 196 ? -19.5 -22.156 -5.457 1 78.31 196 ALA B N 1
ATOM 7349 C CA . ALA B 1 196 ? -18.5 -22.234 -4.395 1 78.31 196 ALA B CA 1
ATOM 7350 C C . ALA B 1 196 ? -17.578 -21.016 -4.418 1 78.31 196 ALA B C 1
ATOM 7352 O O . ALA B 1 196 ? -17.125 -20.547 -3.367 1 78.31 196 ALA B O 1
ATOM 7353 N N . GLY B 1 197 ? -17.328 -20.531 -5.555 1 74.25 197 GLY B N 1
ATOM 7354 C CA . GLY B 1 197 ? -16.484 -19.359 -5.688 1 74.25 197 GLY B CA 1
ATOM 7355 C C . GLY B 1 197 ? -17.094 -18.125 -5.043 1 74.25 197 GLY B C 1
ATOM 7356 O O . GLY B 1 197 ? -16.375 -17.219 -4.613 1 74.25 197 GLY B O 1
ATOM 7357 N N . PHE B 1 198 ? -18.422 -18.062 -4.969 1 77.31 198 PHE B N 1
ATOM 7358 C CA . PHE B 1 198 ? -19.094 -16.891 -4.441 1 77.31 198 PHE B CA 1
ATOM 7359 C C . PHE B 1 198 ? -19.391 -17.047 -2.955 1 77.31 198 PHE B C 1
ATOM 7361 O O . PHE B 1 198 ? -19.266 -16.094 -2.182 1 77.31 198 PHE B O 1
ATOM 7368 N N . VAL B 1 199 ? -19.797 -18.328 -2.561 1 84.12 199 VAL B N 1
ATOM 7369 C CA . VAL B 1 199 ? -20.344 -18.453 -1.211 1 84.12 199 VAL B CA 1
ATOM 7370 C C . VAL B 1 199 ? -19.578 -19.531 -0.449 1 84.12 199 VAL B C 1
ATOM 7372 O O . VAL B 1 199 ? -19.969 -19.922 0.658 1 84.12 199 VAL B O 1
ATOM 7375 N N . GLY B 1 200 ? -18.562 -20.078 -1.009 1 75.81 200 GLY B N 1
ATOM 7376 C CA . GLY B 1 200 ? -17.766 -21.078 -0.333 1 75.81 200 GLY B CA 1
ATOM 7377 C C . GLY B 1 200 ? -18.5 -22.391 -0.093 1 75.81 200 GLY B C 1
ATOM 7378 O O . GLY B 1 200 ? -19.125 -22.922 -1.004 1 75.81 200 GLY B O 1
ATOM 7379 N N . HIS B 1 201 ? -18.438 -22.859 1.12 1 77.5 201 HIS B N 1
ATOM 7380 C CA . HIS B 1 201 ? -19.016 -24.141 1.482 1 77.5 201 HIS B CA 1
ATOM 7381 C C . HIS B 1 201 ? -20.531 -24.078 1.521 1 77.5 201 HIS B C 1
ATOM 7383 O O . HIS B 1 201 ? -21.203 -25.094 1.386 1 77.5 201 HIS B O 1
ATOM 7389 N N . GLU B 1 202 ? -21.047 -22.938 1.624 1 87.12 202 GLU B N 1
ATOM 7390 C CA . GLU B 1 202 ? -22.5 -22.781 1.716 1 87.12 202 GLU B CA 1
ATOM 7391 C C . GLU B 1 202 ? -23.172 -23.094 0.386 1 87.12 202 GLU B C 1
ATOM 7393 O O . GLU B 1 202 ? -24.406 -23.172 0.309 1 87.12 202 GLU B O 1
ATOM 7398 N N . GLN B 1 203 ? -22.328 -23.312 -0.628 1 87 203 GLN B N 1
ATOM 7399 C CA . GLN B 1 203 ? -22.906 -23.625 -1.935 1 87 203 GLN B CA 1
ATOM 7400 C C . GLN B 1 203 ? -23.75 -24.891 -1.871 1 87 203 GLN B C 1
ATOM 7402 O O . GLN B 1 203 ? -24.672 -25.062 -2.672 1 87 203 GLN B O 1
ATOM 7407 N N . GLU B 1 204 ? -23.469 -25.766 -0.854 1 86.12 204 GLU B N 1
ATOM 7408 C CA . GLU B 1 204 ? -24.234 -27 -0.704 1 86.12 204 GLU B CA 1
ATOM 7409 C C . GLU B 1 204 ? -25.703 -26.719 -0.383 1 86.12 204 GLU B C 1
ATOM 7411 O O . GLU B 1 204 ? -26.562 -27.562 -0.638 1 86.12 204 GLU B O 1
ATOM 7416 N N . ARG B 1 205 ? -25.922 -25.562 0.086 1 94.12 205 ARG B N 1
ATOM 7417 C CA . ARG B 1 205 ? -27.281 -25.188 0.481 1 94.12 205 ARG B CA 1
ATOM 7418 C C . ARG B 1 205 ? -28.031 -24.562 -0.688 1 94.12 205 ARG B C 1
ATOM 7420 O O . ARG B 1 205 ? -29.188 -24.172 -0.544 1 94.12 205 ARG B O 1
ATOM 7427 N N . LEU B 1 206 ? -27.438 -24.5 -1.807 1 94.31 206 LEU B N 1
ATOM 7428 C CA . LEU B 1 206 ? -28.031 -23.953 -3.014 1 94.31 206 LEU B CA 1
ATOM 7429 C C . LEU B 1 206 ? -28.172 -25.016 -4.094 1 94.31 206 LEU B C 1
ATOM 7431 O O . LEU B 1 206 ? -27.375 -25.969 -4.137 1 94.31 206 LEU B O 1
ATOM 7435 N N . VAL B 1 207 ? -29.188 -24.922 -4.922 1 92.75 207 VAL B N 1
ATOM 7436 C CA . VAL B 1 207 ? -29.359 -25.859 -6.02 1 92.75 207 VAL B CA 1
ATOM 7437 C C . VAL B 1 207 ? -29.859 -25.125 -7.262 1 92.75 207 VAL B C 1
ATOM 7439 O O . VAL B 1 207 ? -30.781 -24.312 -7.184 1 92.75 207 VAL B O 1
ATOM 7442 N N . PRO B 1 208 ? -29.109 -25.312 -8.312 1 93 208 PRO B N 1
ATOM 7443 C CA . PRO B 1 208 ? -29.672 -24.797 -9.57 1 93 208 PRO B CA 1
ATOM 7444 C C . PRO B 1 208 ? -30.859 -25.625 -10.07 1 93 208 PRO B C 1
ATOM 7446 O O . PRO B 1 208 ? -30.859 -26.859 -9.922 1 93 208 PRO B O 1
ATOM 7449 N N . PHE B 1 209 ? -31.891 -25 -10.672 1 92.5 209 PHE B N 1
ATOM 7450 C CA . PHE B 1 209 ? -33.062 -25.781 -11.07 1 92.5 209 PHE B CA 1
ATOM 7451 C C . PHE B 1 209 ? -33.469 -25.469 -12.508 1 92.5 209 PHE B C 1
ATOM 7453 O O . PHE B 1 209 ? -34.281 -26.188 -13.094 1 92.5 209 PHE B O 1
ATOM 7460 N N . LEU B 1 210 ? -32.906 -24.469 -13.047 1 92.25 210 LEU B N 1
ATOM 7461 C CA . LEU B 1 210 ? -33.188 -24.094 -14.43 1 92.25 210 LEU B CA 1
ATOM 7462 C C . LEU B 1 210 ? -32 -23.406 -15.078 1 92.25 210 LEU B C 1
ATOM 7464 O O . LEU B 1 210 ? -31.281 -22.656 -14.414 1 92.25 210 LEU B O 1
ATOM 7468 N N . TYR B 1 211 ? -31.797 -23.688 -16.375 1 92.56 211 TYR B N 1
ATOM 7469 C CA . TYR B 1 211 ? -30.766 -23.031 -17.172 1 92.56 211 TYR B CA 1
ATOM 7470 C C . TYR B 1 211 ? -31.359 -22.359 -18.406 1 92.56 211 TYR B C 1
ATOM 7472 O O . TYR B 1 211 ? -32.25 -22.938 -19.047 1 92.56 211 TYR B O 1
ATOM 7480 N N . THR B 1 212 ? -30.938 -21.219 -18.672 1 93.25 212 THR B N 1
ATOM 7481 C CA . THR B 1 212 ? -31.391 -20.5 -19.859 1 93.25 212 THR B CA 1
ATOM 7482 C C . THR B 1 212 ? -30.656 -21 -21.094 1 93.25 212 THR B C 1
ATOM 7484 O O . THR B 1 212 ? -29.703 -21.781 -21 1 93.25 212 THR B O 1
ATOM 7487 N N . GLU B 1 213 ? -31.125 -20.594 -22.297 1 89.94 213 GLU B N 1
ATOM 7488 C CA . GLU B 1 213 ? -30.359 -20.781 -23.531 1 89.94 213 GLU B CA 1
ATOM 7489 C C . GLU B 1 213 ? -29.047 -20.016 -23.484 1 89.94 213 GLU B C 1
ATOM 7491 O O . GLU B 1 213 ? -28.938 -18.984 -22.797 1 89.94 213 GLU B O 1
ATOM 7496 N N . PRO B 1 214 ? -28.094 -20.5 -24.156 1 89.44 214 PRO B N 1
ATOM 7497 C CA . PRO B 1 214 ? -26.797 -19.828 -24.141 1 89.44 214 PRO B CA 1
ATOM 7498 C C . PRO B 1 214 ? -26.797 -18.531 -24.922 1 89.44 214 PRO B C 1
ATOM 7500 O O . PRO B 1 214 ? -27.594 -18.344 -25.844 1 89.44 214 PRO B O 1
ATOM 7503 N N . THR B 1 215 ? -26.062 -17.578 -24.516 1 90.62 215 THR B N 1
ATOM 7504 C CA . THR B 1 215 ? -25.781 -16.328 -25.203 1 90.62 215 THR B CA 1
ATOM 7505 C C . THR B 1 215 ? -24.281 -16.094 -25.344 1 90.62 215 THR B C 1
ATOM 7507 O O . THR B 1 215 ? -23.484 -16.797 -24.703 1 90.62 215 THR B O 1
ATOM 7510 N N . LEU B 1 216 ? -23.922 -15.234 -26.266 1 91.38 216 LEU B N 1
ATOM 7511 C CA . LEU B 1 216 ? -22.516 -14.859 -26.344 1 91.38 216 LEU B CA 1
ATOM 7512 C C . LEU B 1 216 ? -22.047 -14.219 -25.047 1 91.38 216 LEU B C 1
ATOM 7514 O O . LEU B 1 216 ? -22.812 -13.562 -24.359 1 91.38 216 LEU B O 1
ATOM 7518 N N . SER B 1 217 ? -20.844 -14.438 -24.719 1 90.81 217 SER B N 1
ATOM 7519 C CA . SER B 1 217 ? -20.25 -13.891 -23.5 1 90.81 217 SER B CA 1
ATOM 7520 C C . SER B 1 217 ? -20.094 -12.375 -23.594 1 90.81 217 SER B C 1
ATOM 7522 O O . SER B 1 217 ? -20.219 -11.797 -24.672 1 90.81 217 SER B O 1
ATOM 7524 N N . ASP B 1 218 ? -19.859 -11.781 -22.406 1 90 218 ASP B N 1
ATOM 7525 C CA . ASP B 1 218 ? -19.438 -10.383 -22.375 1 90 218 ASP B CA 1
ATOM 7526 C C . ASP B 1 218 ? -18.109 -10.195 -23.109 1 90 218 ASP B C 1
ATOM 7528 O O . ASP B 1 218 ? -17.469 -11.164 -23.516 1 90 218 ASP B O 1
ATOM 7532 N N . GLY B 1 219 ? -17.812 -9.008 -23.344 1 91.75 219 GLY B N 1
ATOM 7533 C CA . GLY B 1 219 ? -16.594 -8.766 -24.109 1 91.75 219 GLY B CA 1
ATOM 7534 C C . GLY B 1 219 ? -16.156 -7.316 -24.094 1 91.75 219 GLY B C 1
ATOM 7535 O O . GLY B 1 219 ? -16.641 -6.527 -23.281 1 91.75 219 GLY B O 1
ATOM 7536 N N . ILE B 1 220 ? -15.195 -7.098 -24.922 1 93.5 220 ILE B N 1
ATOM 7537 C CA . ILE B 1 220 ? -14.602 -5.766 -25.031 1 93.5 220 ILE B CA 1
ATOM 7538 C C . ILE B 1 220 ? -14.992 -5.141 -26.375 1 93.5 220 ILE B C 1
ATOM 7540 O O . ILE B 1 220 ? -14.727 -5.707 -27.438 1 93.5 220 ILE B O 1
ATOM 7544 N N . ILE B 1 221 ? -15.617 -3.943 -26.266 1 96.12 221 ILE B N 1
ATOM 7545 C CA . ILE B 1 221 ? -16.016 -3.176 -27.438 1 96.12 221 ILE B CA 1
ATOM 7546 C C . ILE B 1 221 ? -14.922 -2.17 -27.797 1 96.12 221 ILE B C 1
ATOM 7548 O O . ILE B 1 221 ? -14.531 -1.349 -26.969 1 96.12 221 ILE B O 1
ATOM 7552 N N . LEU B 1 222 ? -14.43 -2.295 -28.984 1 96.81 222 LEU B N 1
ATOM 7553 C CA . LEU B 1 222 ? -13.523 -1.276 -29.5 1 96.81 222 LEU B CA 1
ATOM 7554 C C . LEU B 1 222 ? -14.289 -0.167 -30.203 1 96.81 222 LEU B C 1
ATOM 7556 O O . LEU B 1 222 ? -14.914 -0.402 -31.25 1 96.81 222 LEU B O 1
ATOM 7560 N N . MET B 1 223 ? -14.148 1.013 -29.719 1 96.06 223 MET B N 1
ATOM 7561 C CA . MET B 1 223 ? -15 2.129 -30.109 1 96.06 223 MET B CA 1
ATOM 7562 C C . MET B 1 223 ? -14.484 2.773 -31.391 1 96.06 223 MET B C 1
ATOM 7564 O O . MET B 1 223 ? -13.312 2.629 -31.75 1 96.06 223 MET B O 1
ATOM 7568 N N . PRO B 1 224 ? -15.305 3.557 -32.062 1 94.06 224 PRO B N 1
ATOM 7569 C CA . PRO B 1 224 ? -14.945 4.164 -33.344 1 94.06 224 PRO B CA 1
ATOM 7570 C C . PRO B 1 224 ? -13.883 5.254 -33.219 1 94.06 224 PRO B C 1
ATOM 7572 O O . PRO B 1 224 ? -13.273 5.66 -34.188 1 94.06 224 PRO B O 1
ATOM 7575 N N . ARG B 1 225 ? -13.688 5.637 -32.062 1 91.31 225 ARG B N 1
ATOM 7576 C CA . ARG B 1 225 ? -12.633 6.621 -31.812 1 91.31 225 ARG B CA 1
ATOM 7577 C C . ARG B 1 225 ? -11.266 6.055 -32.156 1 91.31 225 ARG B C 1
ATOM 7579 O O . ARG B 1 225 ? -10.328 6.805 -32.469 1 91.31 225 ARG B O 1
ATOM 7586 N N . LEU B 1 226 ? -11.156 4.793 -32.188 1 93.62 226 LEU B N 1
ATOM 7587 C CA . LEU B 1 226 ? -9.93 4.121 -32.594 1 93.62 226 LEU B CA 1
ATOM 7588 C C . LEU B 1 226 ? -9.844 3.998 -34.094 1 93.62 226 LEU B C 1
ATOM 7590 O O . LEU B 1 226 ? -10.859 3.799 -34.781 1 93.62 226 LEU B O 1
ATOM 7594 N N . SER B 1 227 ? -8.664 4.172 -34.594 1 92.94 227 SER B N 1
ATOM 7595 C CA . SER B 1 227 ? -8.461 3.881 -36 1 92.94 227 SER B CA 1
ATOM 7596 C C . SER B 1 227 ? -8.547 2.383 -36.281 1 92.94 227 SER B C 1
ATOM 7598 O O . SER B 1 227 ? -8.477 1.572 -35.344 1 92.94 227 SER B O 1
ATOM 7600 N N . GLU B 1 228 ? -8.75 2 -37.5 1 93.81 228 GLU B N 1
ATOM 7601 C CA . GLU B 1 228 ? -8.812 0.591 -37.875 1 93.81 228 GLU B CA 1
ATOM 7602 C C . GLU B 1 228 ? -7.504 -0.127 -37.562 1 93.81 228 GLU B C 1
ATOM 7604 O O . GLU B 1 228 ? -7.52 -1.273 -37.094 1 93.81 228 GLU B O 1
ATOM 7609 N N . ALA B 1 229 ? -6.473 0.569 -37.781 1 93.12 229 ALA B N 1
ATOM 7610 C CA . ALA B 1 229 ? -5.164 -0.012 -37.5 1 93.12 229 ALA B CA 1
ATOM 7611 C C . ALA B 1 229 ? -4.98 -0.236 -36 1 93.12 229 ALA B C 1
ATOM 7613 O O . ALA B 1 229 ? -4.426 -1.256 -35.594 1 93.12 229 ALA B O 1
ATOM 7614 N N . GLU B 1 230 ? -5.445 0.708 -35.281 1 92.31 230 GLU B N 1
ATOM 7615 C CA . GLU B 1 230 ? -5.363 0.581 -33.844 1 92.31 230 GLU B CA 1
ATOM 7616 C C . GLU B 1 230 ? -6.223 -0.577 -33.344 1 92.31 230 GLU B C 1
ATOM 7618 O O . GLU B 1 230 ? -5.789 -1.347 -32.469 1 92.31 230 GLU B O 1
ATOM 7623 N N . ALA B 1 231 ? -7.363 -0.657 -33.875 1 94.81 231 ALA B N 1
ATOM 7624 C CA . ALA B 1 231 ? -8.281 -1.716 -33.469 1 94.81 231 ALA B CA 1
ATOM 7625 C C . ALA B 1 231 ? -7.707 -3.094 -33.781 1 94.81 231 ALA B C 1
ATOM 7627 O O . ALA B 1 231 ? -7.812 -4.016 -32.969 1 94.81 231 ALA B O 1
ATOM 7628 N N . GLN B 1 232 ? -7.117 -3.219 -34.875 1 93.5 232 GLN B N 1
ATOM 7629 C CA . GLN B 1 232 ? -6.523 -4.492 -35.25 1 93.5 232 GLN B CA 1
ATOM 7630 C C . GLN B 1 232 ? -5.371 -4.867 -34.312 1 93.5 232 GLN B C 1
ATOM 7632 O O . GLN B 1 232 ? -5.207 -6.039 -33.969 1 93.5 232 GLN B O 1
ATOM 7637 N N . ALA B 1 233 ? -4.629 -3.883 -34 1 92.69 233 ALA B N 1
ATOM 7638 C CA . ALA B 1 233 ? -3.518 -4.125 -33.094 1 92.69 233 ALA B CA 1
ATOM 7639 C C . ALA B 1 233 ? -4.02 -4.59 -31.719 1 92.69 233 ALA B C 1
ATOM 7641 O O . ALA B 1 233 ? -3.445 -5.496 -31.109 1 92.69 233 ALA B O 1
ATOM 7642 N N . ILE B 1 234 ? -5.059 -3.973 -31.297 1 92.94 234 ILE B N 1
ATOM 7643 C CA . ILE B 1 234 ? -5.629 -4.305 -30 1 92.94 234 ILE B CA 1
ATOM 7644 C C . ILE B 1 234 ? -6.223 -5.711 -30.031 1 92.94 234 ILE B C 1
ATOM 7646 O O . ILE B 1 234 ? -6.039 -6.496 -29.094 1 92.94 234 ILE B O 1
ATOM 7650 N N . VAL B 1 235 ? -6.898 -6.02 -31.109 1 92.12 235 VAL B N 1
ATOM 7651 C CA . VAL B 1 235 ? -7.496 -7.34 -31.266 1 92.12 235 VAL B CA 1
ATOM 7652 C C . VAL B 1 235 ? -6.402 -8.406 -31.25 1 92.12 235 VAL B C 1
ATOM 7654 O O . VAL B 1 235 ? -6.559 -9.453 -30.609 1 92.12 235 VAL B O 1
ATOM 7657 N N . ALA B 1 236 ? -5.352 -8.117 -31.875 1 88.38 236 ALA B N 1
ATOM 7658 C CA . ALA B 1 236 ? -4.242 -9.07 -31.938 1 88.38 236 ALA B CA 1
ATOM 7659 C C . ALA B 1 236 ? -3.67 -9.328 -30.547 1 88.38 236 ALA B C 1
ATOM 7661 O O . ALA B 1 236 ? -3.369 -10.469 -30.203 1 88.38 236 ALA B O 1
ATOM 7662 N N . VAL B 1 237 ? -3.547 -8.32 -29.766 1 85.06 237 VAL B N 1
ATOM 7663 C CA . VAL B 1 237 ? -3 -8.445 -28.422 1 85.06 237 VAL B CA 1
ATOM 7664 C C . VAL B 1 237 ? -3.98 -9.219 -27.547 1 85.06 237 VAL B C 1
ATOM 7666 O O . VAL B 1 237 ? -3.586 -10.148 -26.828 1 85.06 237 VAL B O 1
ATOM 7669 N N . LEU B 1 238 ? -5.25 -8.891 -27.594 1 85.38 238 LEU B N 1
ATOM 7670 C CA . LEU B 1 238 ? -6.258 -9.484 -26.719 1 85.38 238 LEU B CA 1
ATOM 7671 C C . LEU B 1 238 ? -6.449 -10.969 -27.031 1 85.38 238 LEU B C 1
ATOM 7673 O O . LEU B 1 238 ? -6.598 -11.789 -26.125 1 85.38 238 LEU B O 1
ATOM 7677 N N . THR B 1 239 ? -6.414 -11.289 -28.219 1 82.25 239 THR B N 1
ATOM 7678 C CA . THR B 1 239 ? -6.68 -12.664 -28.625 1 82.25 239 THR B CA 1
ATOM 7679 C C . THR B 1 239 ? -5.465 -13.555 -28.359 1 82.25 239 THR B C 1
ATOM 7681 O O . THR B 1 239 ? -5.582 -14.773 -28.297 1 82.25 239 THR B O 1
ATOM 7684 N N . ARG B 1 240 ? -4.383 -12.891 -28.125 1 74.56 240 ARG B N 1
ATOM 7685 C CA . ARG B 1 240 ? -3.176 -13.656 -27.828 1 74.56 240 ARG B CA 1
ATOM 7686 C C . ARG B 1 240 ? -2.959 -13.781 -26.312 1 74.56 240 ARG B C 1
ATOM 7688 O O . ARG B 1 240 ? -2.158 -14.602 -25.875 1 74.56 240 ARG B O 1
ATOM 7695 N N . MET B 1 241 ? -3.717 -12.875 -25.703 1 69.38 241 MET B N 1
ATOM 7696 C CA . MET B 1 241 ? -3.578 -12.938 -24.25 1 69.38 241 MET B CA 1
ATOM 7697 C C . MET B 1 241 ? -4.219 -14.203 -23.688 1 69.38 241 MET B C 1
ATOM 7699 O O . MET B 1 241 ? -5.406 -14.453 -23.922 1 69.38 241 MET B O 1
ATOM 7703 N N . ASN B 1 242 ? -3.611 -15.219 -23.484 1 58.12 242 ASN B N 1
ATOM 7704 C CA . ASN B 1 242 ? -4.191 -16.453 -22.969 1 58.12 242 ASN B CA 1
ATOM 7705 C C . ASN B 1 242 ? -3.658 -16.781 -21.578 1 58.12 242 ASN B C 1
ATOM 7707 O O . ASN B 1 242 ? -2.562 -16.344 -21.203 1 58.12 242 ASN B O 1
ATOM 7711 N N . VAL B 1 243 ? -4.691 -17.094 -20.578 1 49.91 243 VAL B N 1
ATOM 7712 C CA . VAL B 1 243 ? -4.41 -17.5 -19.203 1 49.91 243 VAL B CA 1
ATOM 7713 C C . VAL B 1 243 ? -3.732 -18.859 -19.203 1 49.91 243 VAL B C 1
ATOM 7715 O O . VAL B 1 243 ? -4.371 -19.891 -19.484 1 49.91 243 VAL B O 1
ATOM 7718 N N . ASP B 1 244 ? -2.826 -19.156 -19.984 1 42.91 244 ASP B N 1
ATOM 7719 C CA . ASP B 1 244 ? -2.402 -20.547 -19.953 1 42.91 244 ASP B CA 1
ATOM 7720 C C . ASP B 1 244 ? -2.047 -20.969 -18.516 1 42.91 244 ASP B C 1
ATOM 7722 O O . ASP B 1 244 ? -0.882 -20.906 -18.125 1 42.91 244 ASP B O 1
ATOM 7726 N N . GLY B 1 245 ? -2.965 -20.812 -17.625 1 43.72 245 GLY B N 1
ATOM 7727 C CA . GLY B 1 245 ? -2.836 -21.531 -16.359 1 43.72 245 GLY B CA 1
ATOM 7728 C C . GLY B 1 245 ? -1.691 -21.031 -15.5 1 43.72 245 GLY B C 1
ATOM 7729 O O . GLY B 1 245 ? -1.536 -21.453 -14.352 1 43.72 245 GLY B O 1
ATOM 7730 N N . SER B 1 246 ? -0.622 -20.469 -16.25 1 42.25 246 SER B N 1
ATOM 7731 C CA . SER B 1 246 ? 0.687 -20.156 -15.688 1 42.25 246 SER B CA 1
ATOM 7732 C C . SER B 1 246 ? 0.64 -18.875 -14.867 1 42.25 246 SER B C 1
ATOM 7734 O O . SER B 1 246 ? 1.673 -18.391 -14.398 1 42.25 246 SER B O 1
ATOM 7736 N N . GLY B 1 247 ? -0.312 -18.344 -14.539 1 44 247 GLY B N 1
ATOM 7737 C CA . GLY B 1 247 ? -0.212 -17.203 -13.641 1 44 247 GLY B CA 1
ATOM 7738 C C . GLY B 1 247 ? -1.245 -16.125 -13.922 1 44 247 GLY B C 1
ATOM 7739 O O . GLY B 1 247 ? -1.407 -15.188 -13.133 1 44 247 GLY B O 1
ATOM 7740 N N . LEU B 1 248 ? -1.686 -16.188 -15.125 1 47.19 248 LEU B N 1
ATOM 7741 C CA . LEU B 1 248 ? -2.539 -15.102 -15.594 1 47.19 248 LEU B CA 1
ATOM 7742 C C . LEU B 1 248 ? -3.881 -15.109 -14.867 1 47.19 248 LEU B C 1
ATOM 7744 O O . LEU B 1 248 ? -4.645 -14.148 -14.945 1 47.19 248 LEU B O 1
ATOM 7748 N N . GLU B 1 249 ? -4.203 -16.375 -14.445 1 51.28 249 GLU B N 1
ATOM 7749 C CA . GLU B 1 249 ? -5.402 -16.359 -13.609 1 51.28 249 GLU B CA 1
ATOM 7750 C C . GLU B 1 249 ? -5.414 -15.148 -12.68 1 51.28 249 GLU B C 1
ATOM 7752 O O . GLU B 1 249 ? -6.477 -14.602 -12.367 1 51.28 249 GLU B O 1
ATOM 7757 N N . MET B 1 250 ? -4.172 -14.836 -12.438 1 50.31 250 MET B N 1
ATOM 7758 C CA . MET B 1 250 ? -4 -13.711 -11.523 1 50.31 250 MET B CA 1
ATOM 7759 C C . MET B 1 250 ? -4.449 -12.406 -12.172 1 50.31 250 MET B C 1
ATOM 7761 O O . MET B 1 250 ? -4.867 -11.477 -11.484 1 50.31 250 MET B O 1
ATOM 7765 N N . LEU B 1 251 ? -4.273 -12.453 -13.578 1 50.81 251 LEU B N 1
ATOM 7766 C CA . LEU B 1 251 ? -4.578 -11.188 -14.234 1 50.81 251 LEU B CA 1
ATOM 7767 C C . LEU B 1 251 ? -6.07 -11.078 -14.531 1 50.81 251 LEU B C 1
ATOM 7769 O O . LEU B 1 251 ? -6.664 -10.008 -14.352 1 50.81 251 LEU B O 1
ATOM 7773 N N . MET B 1 252 ? -6.547 -12.18 -15.078 1 54.34 252 MET B N 1
ATOM 7774 C CA . MET B 1 252 ? -7.891 -12.078 -15.641 1 54.34 252 MET B CA 1
ATOM 7775 C C . MET B 1 252 ? -8.922 -12.719 -14.711 1 54.34 252 MET B C 1
ATOM 7777 O O . MET B 1 252 ? -10.078 -12.898 -15.086 1 54.34 252 MET B O 1
ATOM 7781 N N . GLY B 1 253 ? -8.312 -13.125 -13.531 1 51.56 253 GLY B N 1
ATOM 7782 C CA . GLY B 1 253 ? -9.055 -13.859 -12.516 1 51.56 253 GLY B CA 1
ATOM 7783 C C . GLY B 1 253 ? -10.328 -13.148 -12.086 1 51.56 253 GLY B C 1
ATOM 7784 O O . GLY B 1 253 ? -11.398 -13.758 -12.039 1 51.56 253 GLY B O 1
ATOM 7785 N N . PRO B 1 254 ? -10.156 -11.695 -11.984 1 50.25 254 PRO B N 1
ATOM 7786 C CA . PRO B 1 254 ? -11.398 -11.094 -11.484 1 50.25 254 PRO B CA 1
ATOM 7787 C C . PRO B 1 254 ? -12.609 -11.422 -12.359 1 50.25 254 PRO B C 1
ATOM 7789 O O . PRO B 1 254 ? -13.742 -11.445 -11.867 1 50.25 254 PRO B O 1
ATOM 7792 N N . PHE B 1 255 ? -12.18 -11.734 -13.664 1 58.5 255 PHE B N 1
ATOM 7793 C CA . PHE B 1 255 ? -13.273 -11.875 -14.609 1 58.5 255 PHE B CA 1
ATOM 7794 C C . PHE B 1 255 ? -13.477 -13.344 -14.984 1 58.5 255 PHE B C 1
ATOM 7796 O O . PHE B 1 255 ? -14.398 -13.672 -15.734 1 58.5 255 PHE B O 1
ATOM 7803 N N . ARG B 1 256 ? -12.648 -14.172 -14.328 1 63.94 256 ARG B N 1
ATOM 7804 C CA . ARG B 1 256 ? -12.688 -15.602 -14.625 1 63.94 256 ARG B CA 1
ATOM 7805 C C . ARG B 1 256 ? -12.594 -15.852 -16.125 1 63.94 256 ARG B C 1
ATOM 7807 O O . ARG B 1 256 ? -13.344 -16.656 -16.672 1 63.94 256 ARG B O 1
ATOM 7814 N N . VAL B 1 257 ? -11.836 -14.938 -16.797 1 74 257 VAL B N 1
ATOM 7815 C CA . VAL B 1 257 ? -11.703 -15 -18.25 1 74 257 VAL B CA 1
ATOM 7816 C C . VAL B 1 257 ? -10.375 -15.664 -18.609 1 74 257 VAL B C 1
ATOM 7818 O O . VAL B 1 257 ? -9.344 -15.375 -18.016 1 74 257 VAL B O 1
ATOM 7821 N N . GLU B 1 258 ? -10.445 -16.547 -19.469 1 75.44 258 GLU B N 1
ATOM 7822 C CA . GLU B 1 258 ? -9.266 -17.281 -19.938 1 75.44 258 GLU B CA 1
ATOM 7823 C C . GLU B 1 258 ? -8.672 -16.625 -21.188 1 75.44 258 GLU B C 1
ATOM 7825 O O . GLU B 1 258 ? -7.508 -16.859 -21.516 1 75.44 258 GLU B O 1
ATOM 7830 N N . GLY B 1 259 ? -9.438 -15.93 -21.828 1 78.38 259 GLY B N 1
ATOM 7831 C CA . GLY B 1 259 ? -9 -15.273 -23.047 1 78.38 259 GLY B CA 1
ATOM 7832 C C . GLY B 1 259 ? -10.125 -14.555 -23.766 1 78.38 259 GLY B C 1
ATOM 7833 O O . GLY B 1 259 ? -11.219 -14.398 -23.219 1 78.38 259 GLY B O 1
ATOM 7834 N N . PHE B 1 260 ? -9.75 -14.094 -24.953 1 85.12 260 PHE B N 1
ATOM 7835 C CA . PHE B 1 260 ? -10.711 -13.398 -25.797 1 85.12 260 PHE B CA 1
ATOM 7836 C C . PHE B 1 260 ? -10.703 -13.953 -27.219 1 85.12 260 PHE B C 1
ATOM 7838 O O . PHE B 1 260 ? -9.68 -14.461 -27.672 1 85.12 260 PHE B O 1
ATOM 7845 N N . VAL B 1 261 ? -11.82 -13.875 -27.859 1 86.94 261 VAL B N 1
ATOM 7846 C CA . VAL B 1 261 ? -11.914 -14.344 -29.234 1 86.94 261 VAL B CA 1
ATOM 7847 C C . VAL B 1 261 ? -12.727 -13.352 -30.062 1 86.94 261 VAL B C 1
ATOM 7849 O O . VAL B 1 261 ? -13.547 -12.602 -29.516 1 86.94 261 VAL B O 1
ATOM 7852 N N . LEU B 1 262 ? -12.352 -13.312 -31.281 1 88.56 262 LEU B N 1
ATOM 7853 C CA . LEU B 1 262 ? -13.219 -12.68 -32.25 1 88.56 262 LEU B CA 1
ATOM 7854 C C . LEU B 1 262 ? -14.156 -13.703 -32.906 1 88.56 262 LEU B C 1
ATOM 7856 O O . LEU B 1 262 ? -13.727 -14.516 -33.719 1 88.56 262 LEU B O 1
ATOM 7860 N N . PRO B 1 263 ? -15.406 -13.648 -32.5 1 79.94 263 PRO B N 1
ATOM 7861 C CA . PRO B 1 263 ? -16.328 -14.719 -32.906 1 79.94 263 PRO B CA 1
ATOM 7862 C C . PRO B 1 263 ? -16.312 -14.977 -34.406 1 79.94 263 PRO B C 1
ATOM 7864 O O . PRO B 1 263 ? -16.422 -16.125 -34.844 1 79.94 263 PRO B O 1
ATOM 7867 N N . SER B 1 264 ? -16.266 -13.977 -35.219 1 76.19 264 SER B N 1
ATOM 7868 C CA . SER B 1 264 ? -16.25 -14.148 -36.656 1 76.19 264 SER B CA 1
ATOM 7869 C C . SER B 1 264 ? -15.062 -15 -37.094 1 76.19 264 SER B C 1
ATOM 7871 O O . SER B 1 264 ? -15.172 -15.781 -38.031 1 76.19 264 SER B O 1
ATOM 7873 N N . GLU B 1 265 ? -14 -14.906 -36.406 1 69.44 265 GLU B N 1
ATOM 7874 C CA . GLU B 1 265 ? -12.781 -15.648 -36.75 1 69.44 265 GLU B CA 1
ATOM 7875 C C . GLU B 1 265 ? -12.781 -17.031 -36.094 1 69.44 265 GLU B C 1
ATOM 7877 O O . GLU B 1 265 ? -12.234 -17.984 -36.656 1 69.44 265 GLU B O 1
ATOM 7882 N N . ALA B 1 266 ? -13.43 -17.062 -35 1 65.56 266 ALA B N 1
ATOM 7883 C CA . ALA B 1 266 ? -13.422 -18.312 -34.219 1 65.56 266 ALA B CA 1
ATOM 7884 C C . ALA B 1 266 ? -14.305 -19.359 -34.875 1 65.56 266 ALA B C 1
ATOM 7886 O O . ALA B 1 266 ? -14.023 -20.562 -34.781 1 65.56 266 ALA B O 1
ATOM 7887 N N . GLU B 1 267 ? -15.359 -18.922 -35.406 1 62.94 267 GLU B N 1
ATOM 7888 C CA . GLU B 1 267 ? -16.266 -19.875 -36.031 1 62.94 267 GLU B CA 1
ATOM 7889 C C . GLU B 1 267 ? -15.641 -20.438 -37.312 1 62.94 267 GLU B C 1
ATOM 7891 O O . GLU B 1 267 ? -15.938 -21.578 -37.719 1 62.94 267 GLU B O 1
ATOM 7896 N N . ARG B 1 268 ? -14.852 -19.625 -38.125 1 56.25 268 ARG B N 1
ATOM 7897 C CA . ARG B 1 268 ? -14.281 -20.078 -39.375 1 56.25 268 ARG B CA 1
ATOM 7898 C C . ARG B 1 268 ? -13.172 -21.094 -39.125 1 56.25 268 ARG B C 1
ATOM 7900 O O . ARG B 1 268 ? -13.016 -22.031 -39.906 1 56.25 268 ARG B O 1
ATOM 7907 N N . ALA B 1 269 ? -12.125 -20.906 -38.406 1 49 269 ALA B N 1
ATOM 7908 C CA . ALA B 1 269 ? -10.953 -21.781 -38.312 1 49 269 A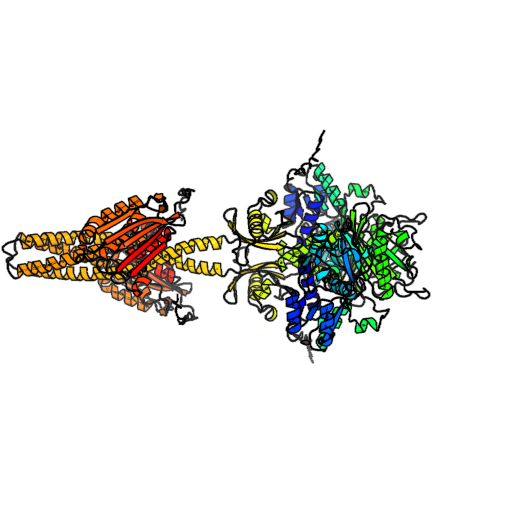LA B CA 1
ATOM 7909 C C . ALA B 1 269 ? -10.93 -22.516 -36.969 1 49 269 ALA B C 1
ATOM 7911 O O . ALA B 1 269 ? -10.438 -21.984 -35.969 1 49 269 ALA B O 1
ATOM 7912 N N . PRO B 1 270 ? -11.812 -23.297 -36.781 1 46.5 270 PRO B N 1
ATOM 7913 C CA . PRO B 1 270 ? -11.508 -24.125 -35.594 1 46.5 270 PRO B CA 1
ATOM 7914 C C . PRO B 1 270 ? -10.047 -24.578 -35.562 1 46.5 270 PRO B C 1
ATOM 7916 O O . PRO B 1 270 ? -9.711 -25.609 -36.156 1 46.5 270 PRO B O 1
ATOM 7919 N N . THR B 1 271 ? -9.164 -23.953 -36.188 1 38.94 271 THR B N 1
ATOM 7920 C CA . THR B 1 271 ? -7.832 -24.438 -36.531 1 38.94 271 THR B CA 1
ATOM 7921 C C . THR B 1 271 ? -7.199 -25.141 -35.312 1 38.94 271 THR B C 1
ATOM 7923 O O . THR B 1 271 ? -7.18 -24.594 -34.219 1 38.94 271 THR B O 1
ATOM 7926 N N . ALA B 1 272 ? -7.152 -26.453 -35.406 1 41.31 272 ALA B N 1
ATOM 7927 C CA . ALA B 1 272 ? -6.441 -27.516 -34.688 1 41.31 272 ALA B CA 1
ATOM 7928 C C . ALA B 1 272 ? -5.176 -26.969 -34.031 1 41.31 272 ALA B C 1
ATOM 7930 O O . ALA B 1 272 ? -4.734 -27.469 -33 1 41.31 272 ALA B O 1
ATOM 7931 N N . ASN B 1 273 ? -4.418 -26.188 -34.906 1 39.41 273 ASN B N 1
ATOM 7932 C CA . ASN B 1 273 ? -3.002 -26.016 -34.594 1 39.41 273 ASN B CA 1
ATOM 7933 C C . ASN B 1 273 ? -2.748 -24.734 -33.812 1 39.41 273 ASN B C 1
ATOM 7935 O O . ASN B 1 273 ? -1.675 -24.141 -33.906 1 39.41 273 ASN B O 1
ATOM 7939 N N . ARG B 1 274 ? -3.779 -24.062 -33.562 1 42.44 274 ARG B N 1
ATOM 7940 C CA . ARG B 1 274 ? -3.217 -22.891 -32.875 1 42.44 274 ARG B CA 1
ATOM 7941 C C . ARG B 1 274 ? -2.494 -23.297 -31.609 1 42.44 274 ARG B C 1
ATOM 7943 O O . ARG B 1 274 ? -3.104 -23.859 -30.688 1 42.44 274 ARG B O 1
ATOM 7950 N N . PRO B 1 275 ? -1.262 -23.625 -31.766 1 41.81 275 PRO B N 1
ATOM 7951 C CA . PRO B 1 275 ? -0.52 -23.922 -30.547 1 41.81 275 PRO B CA 1
ATOM 7952 C C . PRO B 1 275 ? -0.941 -23.031 -29.375 1 41.81 275 PRO B C 1
ATOM 7954 O O . PRO B 1 275 ? -0.902 -21.797 -29.484 1 41.81 275 PRO B O 1
ATOM 7957 N N . MET B 1 276 ? -2.104 -23.297 -28.938 1 44.88 276 MET B N 1
ATOM 7958 C CA . MET B 1 276 ? -2.41 -22.547 -27.719 1 44.88 276 MET B CA 1
ATOM 7959 C C . MET B 1 276 ? -1.16 -22.359 -26.875 1 44.88 276 MET B C 1
ATOM 7961 O O . MET B 1 276 ? -0.447 -23.312 -26.578 1 44.88 276 MET B O 1
ATOM 7965 N N . LEU B 1 277 ? -0.517 -21.297 -27.016 1 48.06 277 LEU B N 1
ATOM 7966 C CA . LEU B 1 277 ? 0.621 -20.781 -26.25 1 48.06 277 LEU B CA 1
ATOM 7967 C C . LEU B 1 277 ? 0.438 -21.031 -24.766 1 48.06 277 LEU B C 1
ATOM 7969 O O . LEU B 1 277 ? 0.067 -20.125 -24.016 1 48.06 277 LEU B O 1
ATOM 7973 N N . GLY B 1 278 ? -0.281 -22.219 -24.453 1 51.97 278 GLY B N 1
ATOM 7974 C CA . GLY B 1 278 ? -0.33 -22.469 -23.016 1 51.97 278 GLY B CA 1
ATOM 7975 C C . GLY B 1 278 ? 1.038 -22.703 -22.406 1 51.97 278 GLY B C 1
ATOM 7976 O O . GLY B 1 278 ? 2.033 -22.812 -23.125 1 51.97 278 GLY B O 1
ATOM 7977 N N . ALA B 1 279 ? 1.115 -22.516 -21.109 1 58.53 279 ALA B N 1
ATOM 7978 C CA . ALA B 1 279 ? 2.355 -22.828 -20.406 1 58.53 279 ALA B CA 1
ATOM 7979 C C . ALA B 1 279 ? 2.854 -24.234 -20.781 1 58.53 279 ALA B C 1
ATOM 7981 O O . ALA B 1 279 ? 2.066 -25.172 -20.859 1 58.53 279 ALA B O 1
ATOM 7982 N N . GLU B 1 280 ? 3.955 -24.328 -21.297 1 71.94 280 GLU B N 1
ATOM 7983 C CA . GLU B 1 280 ? 4.621 -25.594 -21.625 1 71.94 280 GLU B CA 1
ATOM 7984 C C . GLU B 1 280 ? 4.785 -26.469 -20.375 1 71.94 280 GLU B C 1
ATOM 7986 O O . GLU B 1 280 ? 5.145 -25.969 -19.312 1 71.94 280 GLU B O 1
ATOM 7991 N N . TYR B 1 281 ? 4.141 -27.656 -20.484 1 77.19 281 TYR B N 1
ATOM 7992 C CA . TYR B 1 281 ? 4.312 -28.625 -19.422 1 77.19 281 TYR B CA 1
ATOM 7993 C C . TYR B 1 281 ? 4.996 -29.891 -19.938 1 77.19 281 TYR B C 1
ATOM 7995 O O . TYR B 1 281 ? 4.832 -30.266 -21.109 1 77.19 281 TYR B O 1
ATOM 8003 N N . LEU B 1 282 ? 5.816 -30.406 -19.094 1 84.56 282 LEU B N 1
ATOM 8004 C CA . LEU B 1 282 ? 6.406 -31.719 -19.344 1 84.56 282 LEU B CA 1
ATOM 8005 C C . LEU B 1 282 ? 6.266 -32.625 -18.125 1 84.56 282 LEU B C 1
ATOM 8007 O O . LEU B 1 282 ? 6.578 -32.219 -17 1 84.56 282 LEU B O 1
ATOM 8011 N N . VAL B 1 283 ? 5.633 -33.719 -18.328 1 83.25 283 VAL B N 1
ATOM 8012 C CA . VAL B 1 283 ? 5.551 -34.719 -17.297 1 83.25 283 VAL B CA 1
ATOM 8013 C C . VAL B 1 283 ? 6.246 -36 -17.75 1 83.25 283 VAL B C 1
ATOM 8015 O O . VAL B 1 283 ? 6.133 -36.406 -18.922 1 83.25 283 VAL B O 1
ATOM 8018 N N . ALA B 1 284 ? 6.957 -36.594 -16.891 1 87.31 284 ALA B N 1
ATOM 8019 C CA . ALA B 1 284 ? 7.609 -37.844 -17.188 1 87.31 284 ALA B CA 1
ATOM 8020 C C . ALA B 1 284 ? 7.891 -38.656 -15.922 1 87.31 284 ALA B C 1
ATOM 8022 O O . ALA B 1 284 ? 7.875 -38.094 -14.82 1 87.31 284 ALA B O 1
ATOM 8023 N N . GLU B 1 285 ? 7.996 -39.906 -16.078 1 86.38 285 GLU B N 1
ATOM 8024 C CA . GLU B 1 285 ? 8.5 -40.781 -15.016 1 86.38 285 GLU B CA 1
ATOM 8025 C C . GLU B 1 285 ? 9.914 -41.25 -15.328 1 86.38 285 GLU B C 1
ATOM 8027 O O . GLU B 1 285 ? 10.203 -41.688 -16.453 1 86.38 285 GLU B O 1
ATOM 8032 N N . LEU B 1 286 ? 10.789 -41.125 -14.352 1 90.44 286 LEU B N 1
ATOM 8033 C CA . LEU B 1 286 ? 12.172 -41.531 -14.523 1 90.44 286 LEU B CA 1
ATOM 8034 C C . LEU B 1 286 ? 12.445 -42.844 -13.797 1 90.44 286 LEU B C 1
ATOM 8036 O O . LEU B 1 286 ? 12.164 -42.969 -12.602 1 90.44 286 LEU B O 1
ATOM 8040 N N . ASP B 1 287 ? 12.992 -43.781 -14.555 1 88.69 287 ASP B N 1
ATOM 8041 C CA . ASP B 1 287 ? 13.336 -45.031 -13.914 1 88.69 287 ASP B CA 1
ATOM 8042 C C . ASP B 1 287 ? 14.734 -45 -13.312 1 88.69 287 ASP B C 1
ATOM 8044 O O . ASP B 1 287 ? 15.352 -43.938 -13.242 1 88.69 287 ASP B O 1
ATOM 8048 N N . GLY B 1 288 ? 15.188 -46.094 -12.711 1 81.94 288 GLY B N 1
ATOM 8049 C CA . GLY B 1 288 ? 16.469 -46.156 -12.039 1 81.94 288 GLY B CA 1
ATOM 8050 C C . GLY B 1 288 ? 17.641 -45.844 -12.961 1 81.94 288 GLY B C 1
ATOM 8051 O O . GLY B 1 288 ? 18.719 -45.438 -12.5 1 81.94 288 GLY B O 1
ATOM 8052 N N . GLN B 1 289 ? 17.438 -46.062 -14.344 1 81.56 289 GLN B N 1
ATOM 8053 C CA . GLN B 1 289 ? 18.5 -45.812 -15.32 1 81.56 289 GLN B CA 1
ATOM 8054 C C . GLN B 1 289 ? 18.328 -44.438 -15.953 1 81.56 289 GLN B C 1
ATOM 8056 O O . GLN B 1 289 ? 18.922 -44.156 -17 1 81.56 289 GLN B O 1
ATOM 8061 N N . GLU B 1 290 ? 17.469 -43.594 -15.375 1 84 290 GLU B N 1
ATOM 8062 C CA . GLU B 1 290 ? 17.203 -42.219 -15.797 1 84 290 GLU B CA 1
ATOM 8063 C C . GLU B 1 290 ? 16.547 -42.188 -17.172 1 84 290 GLU B C 1
ATOM 8065 O O . GLU B 1 290 ? 16.734 -41.219 -17.938 1 84 290 GLU B O 1
ATOM 8070 N N . ARG B 1 291 ? 15.891 -43.25 -17.5 1 90.44 291 ARG B N 1
ATOM 8071 C CA . ARG B 1 291 ? 15.102 -43.25 -18.734 1 90.44 291 ARG B CA 1
ATOM 8072 C C . ARG B 1 291 ? 13.68 -42.75 -18.469 1 90.44 291 ARG B C 1
ATOM 8074 O O . ARG B 1 291 ? 13.117 -43 -17.406 1 90.44 291 ARG B O 1
ATOM 8081 N N . CYS B 1 292 ? 13.188 -42.031 -19.484 1 91.69 292 CYS B N 1
ATOM 8082 C CA . CYS B 1 292 ? 11.883 -41.406 -19.328 1 91.69 292 CYS B CA 1
ATOM 8083 C C . CYS B 1 292 ? 10.766 -42.344 -19.797 1 91.69 292 CYS B C 1
ATOM 8085 O O . CYS B 1 292 ? 10.883 -42.969 -20.828 1 91.69 292 CYS B O 1
ATOM 8087 N N . HIS B 1 293 ? 9.789 -42.406 -18.969 1 86 293 HIS B N 1
ATOM 8088 C CA . HIS B 1 293 ? 8.562 -43.156 -19.281 1 86 293 HIS B CA 1
ATOM 8089 C C . HIS B 1 293 ? 7.34 -42.25 -19.141 1 86 293 HIS B C 1
ATOM 8091 O O . HIS B 1 293 ? 7.367 -41.281 -18.391 1 86 293 HIS B O 1
ATOM 8097 N N . ARG B 1 294 ? 6.309 -42.562 -19.984 1 81.88 294 ARG B N 1
ATOM 8098 C CA . ARG B 1 294 ? 5.035 -41.844 -19.938 1 81.88 294 ARG B CA 1
ATOM 8099 C C . ARG B 1 294 ? 5.234 -40.344 -20.141 1 81.88 294 ARG B C 1
ATOM 8101 O O . ARG B 1 294 ? 4.75 -39.531 -19.344 1 81.88 294 ARG B O 1
ATOM 8108 N N . VAL B 1 295 ? 6.102 -40.062 -21.062 1 85.06 295 VAL B N 1
ATOM 8109 C CA . VAL B 1 295 ? 6.375 -38.688 -21.375 1 85.06 295 VAL B CA 1
ATOM 8110 C C . VAL B 1 295 ? 5.121 -38.031 -21.953 1 85.06 295 VAL B C 1
ATOM 8112 O O . VAL B 1 295 ? 4.488 -38.562 -22.859 1 85.06 295 VAL B O 1
ATOM 8115 N N . TRP B 1 296 ? 4.805 -36.969 -21.375 1 77.75 296 TRP B N 1
ATOM 8116 C CA . TRP B 1 296 ? 3.576 -36.312 -21.812 1 77.75 296 TRP B CA 1
ATOM 8117 C C . TRP B 1 296 ? 3.736 -34.781 -21.781 1 77.75 296 TRP B C 1
ATOM 8119 O O . TRP B 1 296 ? 4.352 -34.25 -20.875 1 77.75 296 TRP B O 1
ATOM 8129 N N . SER B 1 297 ? 3.273 -34.188 -22.797 1 79.81 297 SER B N 1
ATOM 8130 C CA . SER B 1 297 ? 3.078 -32.75 -22.906 1 79.81 297 SER B CA 1
ATOM 8131 C C . SER B 1 297 ? 1.818 -32.406 -23.703 1 79.81 297 SER B C 1
ATOM 8133 O O . SER B 1 297 ? 1.5 -33.094 -24.688 1 79.81 297 SER B O 1
ATOM 8135 N N . PRO B 1 298 ? 1.069 -31.406 -23.266 1 68.06 298 PRO B N 1
ATOM 8136 C CA . PRO B 1 298 ? -0.166 -31.094 -23.984 1 68.06 298 PRO B CA 1
ATOM 8137 C C . PRO B 1 298 ? 0.08 -30.719 -25.438 1 68.06 298 PRO B C 1
ATOM 8139 O O . PRO B 1 298 ? -0.743 -31.031 -26.312 1 68.06 298 PRO B O 1
ATOM 8142 N N . THR B 1 299 ? 1.199 -30.062 -25.734 1 69.5 299 THR B N 1
ATOM 8143 C CA . THR B 1 299 ? 1.479 -29.594 -27.078 1 69.5 299 THR B CA 1
ATOM 8144 C C . THR B 1 299 ? 2.35 -30.609 -27.828 1 69.5 299 THR B C 1
ATOM 8146 O O . THR B 1 299 ? 2.619 -30.422 -29.031 1 69.5 299 THR B O 1
ATOM 8149 N N . GLY B 1 300 ? 2.699 -31.594 -27.125 1 74.31 300 GLY B N 1
ATOM 8150 C CA . GLY B 1 300 ? 3.635 -32.531 -27.734 1 74.31 300 GLY B CA 1
ATOM 8151 C C . GLY B 1 300 ? 5.047 -31.969 -27.844 1 74.31 300 GLY B C 1
ATOM 8152 O O . GLY B 1 300 ? 5.934 -32.625 -28.375 1 74.31 300 GLY B O 1
ATOM 8153 N N . ARG B 1 301 ? 5.16 -30.766 -27.391 1 78.19 301 ARG B N 1
ATOM 8154 C CA . ARG B 1 301 ? 6.469 -30.109 -27.422 1 78.19 301 ARG B CA 1
ATOM 8155 C C . ARG B 1 301 ? 6.84 -29.547 -26.062 1 78.19 301 ARG B C 1
ATOM 8157 O O . ARG B 1 301 ? 5.965 -29.172 -25.266 1 78.19 301 ARG B O 1
ATOM 8164 N N . ALA B 1 302 ? 8.039 -29.641 -25.75 1 81.06 302 ALA B N 1
ATOM 8165 C CA . ALA B 1 302 ? 8.594 -28.969 -24.578 1 81.06 302 ALA B CA 1
ATOM 8166 C C . ALA B 1 302 ? 10.031 -28.516 -24.828 1 81.06 302 ALA B C 1
ATOM 8168 O O . ALA B 1 302 ? 10.805 -29.219 -25.484 1 81.06 302 ALA B O 1
ATOM 8169 N N . PHE B 1 303 ? 10.383 -27.312 -24.344 1 82 303 PHE B N 1
ATOM 8170 C CA . PHE B 1 303 ? 11.711 -26.734 -24.5 1 82 303 PHE B CA 1
ATOM 8171 C C . PHE B 1 303 ? 12.062 -26.594 -25.984 1 82 303 PHE B C 1
ATOM 8173 O O . PHE B 1 303 ? 13.219 -26.781 -26.359 1 82 303 PHE B O 1
ATOM 8180 N N . GLY B 1 304 ? 11.094 -26.453 -26.812 1 76.38 304 GLY B N 1
ATOM 8181 C CA . GLY B 1 304 ? 11.305 -26.328 -28.25 1 76.38 304 GLY B CA 1
ATOM 8182 C C . GLY B 1 304 ? 11.523 -27.656 -28.938 1 76.38 304 GLY B C 1
ATOM 8183 O O . GLY B 1 304 ? 11.82 -27.688 -30.141 1 76.38 304 GLY B O 1
ATOM 8184 N N . GLN B 1 305 ? 11.43 -28.734 -28.156 1 83.06 305 GLN B N 1
ATOM 8185 C CA . GLN B 1 305 ? 11.672 -30.062 -28.703 1 83.06 305 GLN B CA 1
ATOM 8186 C C . GLN B 1 305 ? 10.367 -30.844 -28.875 1 83.06 305 GLN B C 1
ATOM 8188 O O . GLN B 1 305 ? 9.43 -30.656 -28.094 1 83.06 305 GLN B O 1
ATOM 8193 N N . GLU B 1 306 ? 10.359 -31.703 -29.812 1 81.19 306 GLU B N 1
ATOM 8194 C CA . GLU B 1 306 ? 9.227 -32.594 -30.016 1 81.19 306 GLU B CA 1
ATOM 8195 C C . GLU B 1 306 ? 9.305 -33.812 -29.078 1 81.19 306 GLU B C 1
ATOM 8197 O O . GLU B 1 306 ? 10.359 -34.438 -28.953 1 81.19 306 GLU B O 1
ATOM 8202 N N . LEU B 1 307 ? 8.289 -34.156 -28.359 1 81.38 307 LEU B N 1
ATOM 8203 C CA . LEU B 1 307 ? 8.281 -35.188 -27.344 1 81.38 307 LEU B CA 1
ATOM 8204 C C . LEU B 1 307 ? 7.535 -36.438 -27.828 1 81.38 307 LEU B C 1
ATOM 8206 O O . LEU B 1 307 ? 7.551 -37.469 -27.172 1 81.38 307 LEU B O 1
ATOM 8210 N N . THR B 1 308 ? 6.992 -36.312 -29 1 72.62 308 THR B N 1
ATOM 8211 C CA . THR B 1 308 ? 6.172 -37.438 -29.484 1 72.62 308 THR B CA 1
ATOM 8212 C C . THR B 1 308 ? 7.008 -38.688 -29.625 1 72.62 308 THR B C 1
ATOM 8214 O O . THR B 1 308 ? 8.078 -38.688 -30.234 1 72.62 308 THR B O 1
ATOM 8217 N N . GLY B 1 309 ? 6.613 -39.812 -29.047 1 73.06 309 GLY B N 1
ATOM 8218 C CA . GLY B 1 309 ? 7.273 -41.094 -29.125 1 73.06 309 GLY B CA 1
ATOM 8219 C C . GLY B 1 309 ? 8.57 -41.156 -28.344 1 73.06 309 GLY B C 1
ATOM 8220 O O . GLY B 1 309 ? 9.477 -41.938 -28.703 1 73.06 309 GLY B O 1
ATOM 8221 N N . ALA B 1 310 ? 8.656 -40.406 -27.297 1 78.31 310 ALA B N 1
ATOM 8222 C CA . ALA B 1 310 ? 9.938 -40.188 -26.625 1 78.31 310 ALA B CA 1
ATOM 8223 C C . ALA B 1 310 ? 10.125 -41.156 -25.469 1 78.31 310 ALA B C 1
ATOM 8225 O O . ALA B 1 310 ? 11.18 -41.188 -24.828 1 78.31 310 ALA B O 1
ATOM 8226 N N . ASP B 1 311 ? 9.25 -42.125 -25.266 1 86.5 311 ASP B N 1
ATOM 8227 C CA . ASP B 1 311 ? 9.391 -43.062 -24.125 1 86.5 311 ASP B CA 1
ATOM 8228 C C . ASP B 1 311 ? 10.648 -43.906 -24.281 1 86.5 311 ASP B C 1
ATOM 8230 O O . ASP B 1 311 ? 10.969 -44.375 -25.375 1 86.5 311 ASP B O 1
ATOM 8234 N N . GLY B 1 312 ? 11.383 -44.094 -23.266 1 89.38 312 GLY B N 1
ATOM 8235 C CA . GLY B 1 312 ? 12.57 -44.938 -23.234 1 89.38 312 GLY B CA 1
ATOM 8236 C C . GLY B 1 312 ? 13.859 -44.125 -23.375 1 89.38 312 GLY B C 1
ATOM 8237 O O . GLY B 1 312 ? 14.945 -44.656 -23.078 1 89.38 312 GLY B O 1
ATOM 8238 N N . ARG B 1 313 ? 13.742 -42.938 -23.781 1 91.94 313 ARG B N 1
ATOM 8239 C CA . ARG B 1 313 ? 14.914 -42.094 -23.953 1 91.94 313 ARG B CA 1
ATOM 8240 C C . ARG B 1 313 ? 15.32 -41.438 -22.625 1 91.94 313 ARG B C 1
ATOM 8242 O O . ARG B 1 313 ? 14.516 -41.344 -21.703 1 91.94 313 ARG B O 1
ATOM 8249 N N . THR B 1 314 ? 16.625 -41.125 -22.625 1 92.56 314 THR B N 1
ATOM 8250 C CA . THR B 1 314 ? 17.109 -40.406 -21.469 1 92.56 314 THR B CA 1
ATOM 8251 C C . THR B 1 314 ? 16.766 -38.906 -21.578 1 92.56 314 THR B C 1
ATOM 8253 O O . THR B 1 314 ? 16.406 -38.438 -22.672 1 92.56 314 THR B O 1
ATOM 8256 N N . LEU B 1 315 ? 16.828 -38.25 -20.422 1 90.75 315 LEU B N 1
ATOM 8257 C CA . LEU B 1 315 ? 16.5 -36.812 -20.391 1 90.75 315 LEU B CA 1
ATOM 8258 C C . LEU B 1 315 ? 17.375 -36.031 -21.359 1 90.75 315 LEU B C 1
ATOM 8260 O O . LEU B 1 315 ? 16.891 -35.188 -22.109 1 90.75 315 LEU B O 1
ATOM 8264 N N . PRO B 1 316 ? 18.703 -36.312 -21.453 1 89.75 316 PRO B N 1
ATOM 8265 C CA . PRO B 1 316 ? 19.531 -35.594 -22.422 1 89.75 316 PRO B CA 1
ATOM 8266 C C . PRO B 1 316 ? 19.156 -35.844 -23.875 1 89.75 316 PRO B C 1
ATOM 8268 O O . PRO B 1 316 ? 19.234 -34.969 -24.719 1 89.75 316 PRO B O 1
ATOM 8271 N N . GLU B 1 317 ? 18.719 -37.062 -24.109 1 90.19 317 GLU B N 1
ATOM 8272 C CA . GLU B 1 317 ? 18.281 -37.406 -25.453 1 90.19 317 GLU B CA 1
ATOM 8273 C C . GLU B 1 317 ? 16.984 -36.719 -25.812 1 90.19 317 GLU B C 1
ATOM 8275 O O . GLU B 1 317 ? 16.75 -36.375 -26.984 1 90.19 317 GLU B O 1
ATOM 8280 N N . LEU B 1 318 ? 16.203 -36.531 -24.812 1 88.94 318 LEU B N 1
ATOM 8281 C CA . LEU B 1 318 ? 14.867 -36 -25.016 1 88.94 318 LEU B CA 1
ATOM 8282 C C . LEU B 1 318 ? 14.898 -34.469 -25.109 1 88.94 318 LEU B C 1
ATOM 8284 O O . LEU B 1 318 ? 14.203 -33.906 -25.953 1 88.94 318 LEU B O 1
ATOM 8288 N N . LEU B 1 319 ? 15.68 -33.812 -24.25 1 88.69 319 LEU B N 1
ATOM 8289 C CA . LEU B 1 319 ? 15.547 -32.375 -24.078 1 88.69 319 LEU B CA 1
ATOM 8290 C C . LEU B 1 319 ? 16.828 -31.656 -24.5 1 88.69 319 LEU B C 1
ATOM 8292 O O . LEU B 1 319 ? 16.844 -30.438 -24.672 1 88.69 319 LEU B O 1
ATOM 8296 N N . GLY B 1 320 ? 17.875 -32.344 -24.797 1 85.81 320 GLY B N 1
ATOM 8297 C CA . GLY B 1 320 ? 19.172 -31.734 -25 1 85.81 320 GLY B CA 1
ATOM 8298 C C . GLY B 1 320 ? 19.938 -31.516 -23.719 1 85.81 320 GLY B C 1
ATOM 8299 O O . GLY B 1 320 ? 19.375 -31.625 -22.625 1 85.81 320 GLY B O 1
ATOM 8300 N N . GLN B 1 321 ? 21.141 -31.172 -23.75 1 81.31 321 GLN B N 1
ATOM 8301 C CA . GLN B 1 321 ? 22.047 -31.109 -22.594 1 81.31 321 GLN B CA 1
ATOM 8302 C C . GLN B 1 321 ? 21.703 -29.922 -21.703 1 81.31 321 GLN B C 1
ATOM 8304 O O . GLN B 1 321 ? 21.625 -30.047 -20.484 1 81.31 321 GLN B O 1
ATOM 8309 N N . GLU B 1 322 ? 21.406 -28.797 -22.266 1 79.5 322 GLU B N 1
ATOM 8310 C CA . GLU B 1 322 ? 21.188 -27.578 -21.5 1 79.5 322 GLU B CA 1
ATOM 8311 C C . GLU B 1 322 ? 19.922 -27.703 -20.641 1 79.5 322 GLU B C 1
ATOM 8313 O O . GLU B 1 322 ? 19.938 -27.312 -19.469 1 79.5 322 GLU B O 1
ATOM 8318 N N . ALA B 1 323 ? 18.922 -28.25 -21.25 1 83.69 323 ALA B N 1
ATOM 8319 C CA . ALA B 1 323 ? 17.641 -28.359 -20.531 1 83.69 323 ALA B CA 1
ATOM 8320 C C . ALA B 1 323 ? 17.656 -29.531 -19.562 1 83.69 323 ALA B C 1
ATOM 8322 O O . ALA B 1 323 ? 17.016 -29.469 -18.5 1 83.69 323 ALA B O 1
ATOM 8323 N N . SER B 1 324 ? 18.484 -30.562 -19.812 1 87.56 324 SER B N 1
ATOM 8324 C CA . SER B 1 324 ? 18.375 -31.812 -19.062 1 87.56 324 SER B CA 1
ATOM 8325 C C . SER B 1 324 ? 19.344 -31.812 -17.875 1 87.56 324 SER B C 1
ATOM 8327 O O . SER B 1 324 ? 19.062 -32.469 -16.859 1 87.56 324 SER B O 1
ATOM 8329 N N . GLU B 1 325 ? 20.406 -31.125 -17.922 1 84.75 325 GLU B N 1
ATOM 8330 C CA . GLU B 1 325 ? 21.453 -31.25 -16.906 1 84.75 325 GLU B CA 1
ATOM 8331 C C . GLU B 1 325 ? 20.922 -30.875 -15.516 1 84.75 325 GLU B C 1
ATOM 8333 O O . GLU B 1 325 ? 21.172 -31.578 -14.539 1 84.75 325 GLU B O 1
ATOM 8338 N N . PRO B 1 326 ? 20.234 -29.719 -15.398 1 82.56 326 PRO B N 1
ATOM 8339 C CA . PRO B 1 326 ? 19.688 -29.391 -14.086 1 82.56 326 PRO B CA 1
ATOM 8340 C C . PRO B 1 326 ? 18.703 -30.453 -13.586 1 82.56 326 PRO B C 1
ATOM 8342 O O . PRO B 1 326 ? 18.625 -30.719 -12.383 1 82.56 326 PRO B O 1
ATOM 8345 N N . LEU B 1 327 ? 17.953 -31.031 -14.477 1 87.56 327 LEU B N 1
ATOM 8346 C CA . LEU B 1 327 ? 16.969 -32.031 -14.109 1 87.56 327 LEU B CA 1
ATOM 8347 C C . LEU B 1 327 ? 17.641 -33.312 -13.633 1 87.56 327 LEU B C 1
ATOM 8349 O O . LEU B 1 327 ? 17.188 -33.938 -12.68 1 87.56 327 LEU B O 1
ATOM 8353 N N . VAL B 1 328 ? 18.719 -33.656 -14.359 1 87.56 328 VAL B N 1
ATOM 8354 C CA . VAL B 1 328 ? 19.469 -34.844 -14 1 87.56 328 VAL B CA 1
ATOM 8355 C C . VAL B 1 328 ? 20.094 -34.688 -12.617 1 87.56 328 VAL B C 1
ATOM 8357 O O . VAL B 1 328 ? 20.078 -35.594 -11.805 1 87.56 328 VAL B O 1
ATOM 8360 N N . SER B 1 329 ? 20.625 -33.531 -12.359 1 82.69 329 SER B N 1
ATOM 8361 C CA . SER B 1 329 ? 21.203 -33.25 -11.055 1 82.69 329 SER B CA 1
ATOM 8362 C C . SER B 1 329 ? 20.156 -33.312 -9.953 1 82.69 329 SER B C 1
ATOM 8364 O O . SER B 1 329 ? 20.422 -33.875 -8.875 1 82.69 329 SER B O 1
ATOM 8366 N N . LEU B 1 330 ? 19 -32.75 -10.18 1 84.38 330 LEU B N 1
ATOM 8367 C CA . LEU B 1 330 ? 17.906 -32.812 -9.219 1 84.38 330 LEU B CA 1
ATOM 8368 C C . LEU B 1 330 ? 17.469 -34.219 -8.977 1 84.38 330 LEU B C 1
ATOM 8370 O O . LEU B 1 330 ? 17.203 -34.625 -7.836 1 84.38 330 LEU B O 1
ATOM 8374 N N . ALA B 1 331 ? 17.359 -34.969 -10.07 1 87.94 331 ALA B N 1
ATOM 8375 C CA . ALA B 1 331 ? 16.938 -36.375 -9.969 1 87.94 331 ALA B CA 1
ATOM 8376 C C . ALA B 1 331 ? 17.906 -37.188 -9.109 1 87.94 331 ALA B C 1
ATOM 8378 O O . ALA B 1 331 ? 17.484 -38 -8.289 1 87.94 331 ALA B O 1
ATOM 8379 N N . ARG B 1 332 ? 19.172 -36.969 -9.328 1 84.5 332 ARG B N 1
ATOM 8380 C CA . ARG B 1 332 ? 20.188 -37.656 -8.547 1 84.5 332 ARG B CA 1
ATOM 8381 C C . ARG B 1 332 ? 20.062 -37.312 -7.062 1 84.5 332 ARG B C 1
ATOM 8383 O O . ARG B 1 332 ? 20.156 -38.219 -6.215 1 84.5 332 ARG B O 1
ATOM 8390 N N . THR B 1 333 ? 19.859 -36.094 -6.789 1 81.19 333 THR B N 1
ATOM 8391 C CA . THR B 1 333 ? 19.719 -35.656 -5.402 1 81.19 333 THR B CA 1
ATOM 8392 C C . THR B 1 333 ? 18.484 -36.281 -4.754 1 81.19 333 THR B C 1
ATOM 8394 O O . THR B 1 333 ? 18.547 -36.75 -3.617 1 81.19 333 THR B O 1
ATOM 8397 N N . VAL B 1 334 ? 17.391 -36.219 -5.441 1 80.12 334 VAL B N 1
ATOM 8398 C CA . VAL B 1 334 ? 16.141 -36.75 -4.922 1 80.12 334 VAL B CA 1
ATOM 8399 C C . VAL B 1 334 ? 16.266 -38.25 -4.684 1 80.12 334 VAL B C 1
ATOM 8401 O O . VAL B 1 334 ? 15.742 -38.781 -3.703 1 80.12 334 VAL B O 1
ATOM 8404 N N . ARG B 1 335 ? 17.016 -38.906 -5.578 1 83.19 335 ARG B N 1
ATOM 8405 C CA . ARG B 1 335 ? 17.234 -40.344 -5.414 1 83.19 335 ARG B CA 1
ATOM 8406 C C . ARG B 1 335 ? 18.078 -40.625 -4.172 1 83.19 335 ARG B C 1
ATOM 8408 O O . ARG B 1 335 ? 17.844 -41.594 -3.479 1 83.19 335 ARG B O 1
ATOM 8415 N N . GLU B 1 336 ? 19.016 -39.844 -3.992 1 78.12 336 GLU B N 1
ATOM 8416 C CA . GLU B 1 336 ? 19.938 -40.031 -2.881 1 78.12 336 GLU B CA 1
ATOM 8417 C C . GLU B 1 336 ? 19.281 -39.719 -1.544 1 78.12 336 GLU B C 1
ATOM 8419 O O . GLU B 1 336 ? 19.5 -40.406 -0.553 1 78.12 336 GLU B O 1
ATOM 8424 N N . ARG B 1 337 ? 18.484 -38.781 -1.552 1 74.81 337 ARG B N 1
ATOM 8425 C CA . ARG B 1 337 ? 17.969 -38.281 -0.28 1 74.81 337 ARG B CA 1
ATOM 8426 C C . ARG B 1 337 ? 16.562 -38.781 -0.02 1 74.81 337 ARG B C 1
ATOM 8428 O O . ARG B 1 337 ? 16.094 -38.75 1.12 1 74.81 337 ARG B O 1
ATOM 8435 N N . GLY B 1 338 ? 15.867 -39.125 -1.098 1 71.69 338 GLY B N 1
ATOM 8436 C CA . GLY B 1 338 ? 14.531 -39.688 -0.948 1 71.69 338 GLY B CA 1
ATOM 8437 C C . GLY B 1 338 ? 13.469 -38.625 -0.722 1 71.69 338 GLY B C 1
ATOM 8438 O O . GLY B 1 338 ? 12.336 -38.938 -0.355 1 71.69 338 GLY B O 1
ATOM 8439 N N . LEU B 1 339 ? 13.891 -37.344 -0.809 1 73.31 339 LEU B N 1
ATOM 8440 C CA . LEU B 1 339 ? 12.953 -36.25 -0.672 1 73.31 339 LEU B CA 1
ATOM 8441 C C . LEU B 1 339 ? 12.719 -35.562 -2.016 1 73.31 339 LEU B C 1
ATOM 8443 O O . LEU B 1 339 ? 13.641 -35.438 -2.824 1 73.31 339 LEU B O 1
ATOM 8447 N N . GLY B 1 340 ? 11.461 -35.281 -2.266 1 75.94 340 GLY B N 1
ATOM 8448 C CA . GLY B 1 340 ? 11.188 -34.531 -3.465 1 75.94 340 GLY B CA 1
ATOM 8449 C C . GLY B 1 340 ? 11.984 -33.219 -3.543 1 75.94 340 GLY B C 1
ATOM 8450 O O . GLY B 1 340 ? 12.453 -32.719 -2.523 1 75.94 340 GLY B O 1
ATOM 8451 N N . GLY B 1 341 ? 12.195 -32.812 -4.734 1 75.81 341 GLY B N 1
ATOM 8452 C CA . GLY B 1 341 ? 12.953 -31.578 -4.965 1 75.81 341 GLY B CA 1
ATOM 8453 C C . GLY B 1 341 ? 12.344 -30.688 -6.027 1 75.81 341 GLY B C 1
ATOM 8454 O O . GLY B 1 341 ? 11.586 -31.156 -6.879 1 75.81 341 GLY B O 1
ATOM 8455 N N . ARG B 1 342 ? 12.633 -29.422 -5.852 1 78.31 342 ARG B N 1
ATOM 8456 C CA . ARG B 1 342 ? 12.18 -28.422 -6.801 1 78.31 342 ARG B CA 1
ATOM 8457 C C . ARG B 1 342 ? 13.344 -27.547 -7.27 1 78.31 342 ARG B C 1
ATOM 8459 O O . ARG B 1 342 ? 14.266 -27.281 -6.504 1 78.31 342 ARG B O 1
ATOM 8466 N N . LEU B 1 343 ? 13.266 -27.219 -8.539 1 78 343 LEU B N 1
ATOM 8467 C CA . LEU B 1 343 ? 14.312 -26.391 -9.109 1 78 343 LEU B CA 1
ATOM 8468 C C . LEU B 1 343 ? 13.727 -25.344 -10.055 1 78 343 LEU B C 1
ATOM 8470 O O . LEU B 1 343 ? 12.906 -25.672 -10.914 1 78 343 LEU B O 1
ATOM 8474 N N . ASP B 1 344 ? 14.078 -24.094 -9.781 1 77.12 344 ASP B N 1
ATOM 8475 C CA . ASP B 1 344 ? 13.773 -23 -10.711 1 77.12 344 ASP B CA 1
ATOM 8476 C C . ASP B 1 344 ? 14.969 -22.688 -11.602 1 77.12 344 ASP B C 1
ATOM 8478 O O . ASP B 1 344 ? 16.078 -22.484 -11.102 1 77.12 344 ASP B O 1
ATOM 8482 N N . TYR B 1 345 ? 14.742 -22.688 -12.922 1 77.5 345 TYR B N 1
ATOM 8483 C CA . TYR B 1 345 ? 15.883 -22.359 -13.773 1 77.5 345 TYR B CA 1
ATOM 8484 C C . TYR B 1 345 ? 15.422 -21.688 -15.062 1 77.5 345 TYR B C 1
ATOM 8486 O O . TYR B 1 345 ? 14.266 -21.844 -15.469 1 77.5 345 TYR B O 1
ATOM 8494 N N . GLN B 1 346 ? 16.25 -20.891 -15.625 1 80.19 346 GLN B N 1
ATOM 8495 C CA . GLN B 1 346 ? 15.977 -20.141 -16.844 1 80.19 346 GLN B CA 1
ATOM 8496 C C . GLN B 1 346 ? 16.719 -20.734 -18.031 1 80.19 346 GLN B C 1
ATOM 8498 O O . GLN B 1 346 ? 17.875 -21.172 -17.906 1 80.19 346 GLN B O 1
ATOM 8503 N N . LEU B 1 347 ? 16.031 -20.844 -19.141 1 80.19 347 LEU B N 1
ATOM 8504 C CA . LEU B 1 347 ? 16.609 -21.359 -20.375 1 80.19 347 LEU B CA 1
ATOM 8505 C C . LEU B 1 347 ? 16.219 -20.484 -21.578 1 80.19 347 LEU B C 1
ATOM 8507 O O . LEU B 1 347 ? 15.141 -19.875 -21.578 1 80.19 347 LEU B O 1
ATOM 8511 N N . ASP B 1 348 ? 17.141 -20.422 -22.438 1 79.56 348 ASP B N 1
ATOM 8512 C CA . ASP B 1 348 ? 16.812 -19.781 -23.719 1 79.56 348 ASP B CA 1
ATOM 8513 C C . ASP B 1 348 ? 16.188 -20.781 -24.688 1 79.56 348 ASP B C 1
ATOM 8515 O O . ASP B 1 348 ? 16.828 -21.766 -25.062 1 79.56 348 ASP B O 1
ATOM 8519 N N . VAL B 1 349 ? 14.977 -20.609 -24.938 1 79.12 349 VAL B N 1
ATOM 8520 C CA . VAL B 1 349 ? 14.266 -21.484 -25.875 1 79.12 349 VAL B CA 1
ATOM 8521 C C . VAL B 1 349 ? 13.852 -20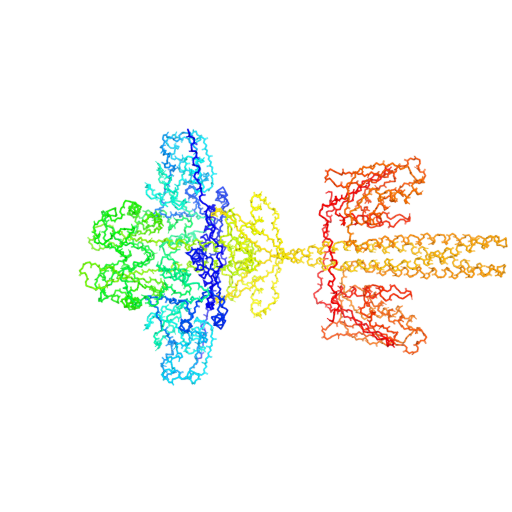.703 -27.109 1 79.12 349 VAL B C 1
ATOM 8523 O O . VAL B 1 349 ? 13 -19.828 -27.047 1 79.12 349 VAL B O 1
ATOM 8526 N N . GLU B 1 350 ? 14.414 -21.078 -28.172 1 78.44 350 GLU B N 1
ATOM 8527 C CA . GLU B 1 350 ? 14.102 -20.453 -29.469 1 78.44 350 GLU B CA 1
ATOM 8528 C C . GLU B 1 350 ? 14.312 -18.938 -29.406 1 78.44 350 GLU B C 1
ATOM 8530 O O . GLU B 1 350 ? 13.477 -18.172 -29.891 1 78.44 350 GLU B O 1
ATOM 8535 N N . GLY B 1 351 ? 15.297 -18.516 -28.688 1 76.81 351 GLY B N 1
ATOM 8536 C CA . GLY B 1 351 ? 15.688 -17.109 -28.672 1 76.81 351 GLY B CA 1
ATOM 8537 C C . GLY B 1 351 ? 15.008 -16.312 -27.578 1 76.81 351 GLY B C 1
ATOM 8538 O O . GLY B 1 351 ? 15.266 -15.125 -27.406 1 76.81 351 GLY B O 1
ATOM 8539 N N . GLU B 1 352 ? 14.117 -16.953 -26.891 1 76.5 352 GLU B N 1
ATOM 8540 C CA . GLU B 1 352 ? 13.414 -16.25 -25.812 1 76.5 352 GLU B CA 1
ATOM 8541 C C . GLU B 1 352 ? 13.758 -16.859 -24.453 1 76.5 352 GLU B C 1
ATOM 8543 O O . GLU B 1 352 ? 13.664 -18.078 -24.266 1 76.5 352 GLU B O 1
ATOM 8548 N N . PRO B 1 353 ? 14.18 -15.984 -23.578 1 79.81 353 PRO B N 1
ATOM 8549 C CA . PRO B 1 353 ? 14.398 -16.516 -22.234 1 79.81 353 PRO B CA 1
ATOM 8550 C C . PRO B 1 353 ? 13.102 -16.953 -21.562 1 79.81 353 PRO B C 1
ATOM 8552 O O . PRO B 1 353 ? 12.117 -16.219 -21.547 1 79.81 353 PRO B O 1
ATOM 8555 N N . ARG B 1 354 ? 13.078 -18.188 -21.047 1 80.75 354 ARG B N 1
ATOM 8556 C CA . ARG B 1 354 ? 11.914 -18.734 -20.344 1 80.75 354 ARG B CA 1
ATOM 8557 C C . ARG B 1 354 ? 12.289 -19.266 -18.969 1 80.75 354 ARG B C 1
ATOM 8559 O O . ARG B 1 354 ? 13.391 -19.797 -18.781 1 80.75 354 ARG B O 1
ATOM 8566 N N . TRP B 1 355 ? 11.391 -19.078 -18.078 1 79.81 355 TRP B N 1
ATOM 8567 C CA . TRP B 1 355 ? 11.562 -19.594 -16.734 1 79.81 355 TRP B CA 1
ATOM 8568 C C . TRP B 1 355 ? 10.797 -20.906 -16.547 1 79.81 355 TRP B C 1
ATOM 8570 O O . TRP B 1 355 ? 9.617 -20.984 -16.891 1 79.81 355 TRP B O 1
ATOM 8580 N N . TYR B 1 356 ? 11.508 -21.906 -16.031 1 81.25 356 TYR B N 1
ATOM 8581 C CA . TYR B 1 356 ? 10.898 -23.203 -15.789 1 81.25 356 TYR B CA 1
ATOM 8582 C C . TYR B 1 356 ? 11.008 -23.594 -14.32 1 81.25 356 TYR B C 1
ATOM 8584 O O . TYR B 1 356 ? 11.969 -23.219 -13.641 1 81.25 356 TYR B O 1
ATOM 8592 N N . VAL B 1 357 ? 10.039 -24.281 -13.867 1 79.31 357 VAL B N 1
ATOM 8593 C CA . VAL B 1 357 ? 10.078 -24.938 -12.555 1 79.31 357 VAL B CA 1
ATOM 8594 C C . VAL B 1 357 ? 9.953 -26.438 -12.719 1 79.31 357 VAL B C 1
ATOM 8596 O O . VAL B 1 357 ? 9.031 -26.922 -13.383 1 79.31 357 VAL B O 1
ATOM 8599 N N . ALA B 1 358 ? 10.922 -27.094 -12.18 1 83.31 358 ALA B N 1
ATOM 8600 C CA . ALA B 1 358 ? 10.922 -28.562 -12.219 1 83.31 358 ALA B CA 1
ATOM 8601 C C . ALA B 1 358 ? 10.711 -29.141 -10.828 1 83.31 358 ALA B C 1
ATOM 8603 O O . ALA B 1 358 ? 11.266 -28.641 -9.844 1 83.31 358 ALA B O 1
ATOM 8604 N N . GLU B 1 359 ? 9.859 -30.062 -10.773 1 80.25 359 GLU B N 1
ATOM 8605 C CA . GLU B 1 359 ? 9.625 -30.797 -9.539 1 80.25 359 GLU B CA 1
ATOM 8606 C C . GLU B 1 359 ? 9.812 -32.312 -9.766 1 80.25 359 GLU B C 1
ATOM 8608 O O . GLU B 1 359 ? 9.297 -32.875 -10.734 1 80.25 359 GLU B O 1
ATOM 8613 N N . ILE B 1 360 ? 10.617 -32.906 -8.93 1 83.75 360 ILE B N 1
ATOM 8614 C CA . ILE B 1 360 ? 10.828 -34.344 -8.977 1 83.75 360 ILE B CA 1
ATOM 8615 C C . ILE B 1 360 ? 10.406 -34.969 -7.652 1 83.75 360 ILE B C 1
ATOM 8617 O O . ILE B 1 360 ? 10.773 -34.469 -6.582 1 83.75 360 ILE B O 1
ATOM 8621 N N . THR B 1 361 ? 9.586 -35.906 -7.723 1 79.69 361 THR B N 1
ATOM 8622 C CA . THR B 1 361 ? 9.078 -36.594 -6.535 1 79.69 361 THR B CA 1
ATOM 8623 C C . THR B 1 361 ? 9.25 -38.094 -6.66 1 79.69 361 THR B C 1
ATOM 8625 O O . THR B 1 361 ? 9.07 -38.656 -7.742 1 79.69 361 THR B O 1
ATOM 8628 N N . PRO B 1 362 ? 9.617 -38.719 -5.52 1 79.81 362 PRO B N 1
ATOM 8629 C CA . PRO B 1 362 ? 9.648 -40.188 -5.555 1 79.81 362 PRO B CA 1
ATOM 8630 C C . PRO B 1 362 ? 8.25 -40.812 -5.715 1 79.81 362 PRO B C 1
ATOM 8632 O O . PRO B 1 362 ? 7.312 -40.375 -5.039 1 79.81 362 PRO B O 1
ATOM 8635 N N . CYS B 1 363 ? 8.156 -41.656 -6.691 1 76.94 363 CYS B N 1
ATOM 8636 C CA . CYS B 1 363 ? 6.875 -42.312 -6.93 1 76.94 363 CYS B CA 1
ATOM 8637 C C . CYS B 1 363 ? 6.746 -43.562 -6.082 1 76.94 363 CYS B C 1
ATOM 8639 O O . CYS B 1 363 ? 7.75 -44.188 -5.715 1 76.94 363 CYS B O 1
ATOM 8641 N N . VAL B 1 364 ? 5.512 -43.875 -5.605 1 68.12 364 VAL B N 1
ATOM 8642 C CA . VAL B 1 364 ? 5.262 -45.125 -4.875 1 68.12 364 VAL B CA 1
ATOM 8643 C C . VAL B 1 364 ? 5.582 -46.312 -5.766 1 68.12 364 VAL B C 1
ATOM 8645 O O . VAL B 1 364 ? 5.254 -46.312 -6.953 1 68.12 364 VAL B O 1
ATOM 8648 N N . PRO B 1 365 ? 6.492 -47.188 -5.164 1 62.62 365 PRO B N 1
ATOM 8649 C CA . PRO B 1 365 ? 6.879 -48.344 -5.957 1 62.62 365 PRO B CA 1
ATOM 8650 C C . PRO B 1 365 ? 5.68 -49.156 -6.438 1 62.62 365 PRO B C 1
ATOM 8652 O O . PRO B 1 365 ? 4.703 -49.312 -5.699 1 62.62 365 PRO B O 1
ATOM 8655 N N . GLN B 1 366 ? 5.445 -49.125 -7.715 1 57.25 366 GLN B N 1
ATOM 8656 C CA . GLN B 1 366 ? 4.434 -50.031 -8.242 1 57.25 366 GLN B CA 1
ATOM 8657 C C . GLN B 1 366 ? 4.871 -51.5 -8.094 1 57.25 366 GLN B C 1
ATOM 8659 O O . GLN B 1 366 ? 6.066 -51.781 -8.062 1 57.25 366 GLN B O 1
ATOM 8664 N N . GLN B 1 367 ? 3.955 -52.406 -7.672 1 54.84 367 GLN B N 1
ATOM 8665 C CA . GLN B 1 367 ? 4.254 -53.812 -7.523 1 54.84 367 GLN B CA 1
ATOM 8666 C C . GLN B 1 367 ? 5.039 -54.344 -8.727 1 54.84 367 GLN B C 1
ATOM 8668 O O . GLN B 1 367 ? 4.609 -54.188 -9.867 1 54.84 367 GLN B O 1
ATOM 8673 N N . GLY B 1 368 ? 6.289 -54.844 -8.547 1 55.47 368 GLY B N 1
ATOM 8674 C CA . GLY B 1 368 ? 7.129 -55.531 -9.508 1 55.47 368 GLY B CA 1
ATOM 8675 C C . GLY B 1 368 ? 8.211 -54.656 -10.109 1 55.47 368 GLY B C 1
ATOM 8676 O O . GLY B 1 368 ? 9.062 -55.125 -10.859 1 55.47 368 GLY B O 1
ATOM 8677 N N . ALA B 1 369 ? 7.934 -53.281 -10.055 1 57.09 369 ALA B N 1
ATOM 8678 C CA . ALA B 1 369 ? 8.922 -52.438 -10.727 1 57.09 369 ALA B CA 1
ATOM 8679 C C . ALA B 1 369 ? 10.195 -52.312 -9.898 1 57.09 369 ALA B C 1
ATOM 8681 O O . ALA B 1 369 ? 10.133 -52.25 -8.664 1 57.09 369 ALA B O 1
ATOM 8682 N N . ALA B 1 370 ? 11.32 -52.75 -10.453 1 58.66 370 ALA B N 1
ATOM 8683 C CA . ALA B 1 370 ? 12.633 -52.656 -9.828 1 58.66 370 ALA B CA 1
ATOM 8684 C C . ALA B 1 370 ? 13.094 -51.219 -9.727 1 58.66 370 ALA B C 1
ATOM 8686 O O . ALA B 1 370 ? 13.18 -50.5 -10.742 1 58.66 370 ALA B O 1
ATOM 8687 N N . GLY B 1 371 ? 13.281 -50.625 -8.492 1 64.94 371 GLY B N 1
ATOM 8688 C CA . GLY B 1 371 ? 13.953 -49.375 -8.148 1 64.94 371 GLY B CA 1
ATOM 8689 C C . GLY B 1 371 ? 12.984 -48.219 -7.961 1 64.94 371 GLY B C 1
ATOM 8690 O O . GLY B 1 371 ? 11.789 -48.375 -8.211 1 64.94 371 GLY B O 1
ATOM 8691 N N . VAL B 1 372 ? 13.375 -47.219 -7.465 1 72.81 372 VAL B N 1
ATOM 8692 C CA . VAL B 1 372 ? 12.578 -46.031 -7.141 1 72.81 372 VAL B CA 1
ATOM 8693 C C . VAL B 1 372 ? 12.328 -45.219 -8.406 1 72.81 372 VAL B C 1
ATOM 8695 O O . VAL B 1 372 ? 13.266 -44.844 -9.109 1 72.81 372 VAL B O 1
ATOM 8698 N N . HIS B 1 373 ? 11.07 -45.219 -8.82 1 83.5 373 HIS B N 1
ATOM 8699 C CA . HIS B 1 373 ? 10.688 -44.312 -9.914 1 83.5 373 HIS B CA 1
ATOM 8700 C C . HIS B 1 373 ? 10.438 -42.906 -9.414 1 83.5 373 HIS B C 1
ATOM 8702 O O . HIS B 1 373 ? 9.961 -42.719 -8.297 1 83.5 373 HIS B O 1
ATOM 8708 N N . LEU B 1 374 ? 10.977 -41.969 -10.227 1 87.69 374 LEU B N 1
ATOM 8709 C CA . LEU B 1 374 ? 10.781 -40.562 -9.906 1 87.69 374 LEU B CA 1
ATOM 8710 C C . LEU B 1 374 ? 9.773 -39.938 -10.859 1 87.69 374 LEU B C 1
ATOM 8712 O O . LEU B 1 374 ? 9.758 -40.25 -12.055 1 87.69 374 LEU B O 1
ATOM 8716 N N . GLY B 1 375 ? 8.836 -39.219 -10.289 1 84.12 375 GLY B N 1
ATOM 8717 C CA . GLY B 1 375 ? 7.953 -38.375 -11.094 1 84.12 375 GLY B CA 1
ATOM 8718 C C . GLY B 1 375 ? 8.523 -37 -11.383 1 84.12 375 GLY B C 1
ATOM 8719 O O . GLY B 1 375 ? 9.023 -36.344 -10.477 1 84.12 375 GLY B O 1
ATOM 8720 N N . LEU B 1 376 ? 8.539 -36.625 -12.672 1 87 376 LEU B N 1
ATOM 8721 C CA . LEU B 1 376 ? 9.055 -35.312 -13.109 1 87 376 LEU B CA 1
ATOM 8722 C C . LEU B 1 376 ? 7.938 -34.438 -13.648 1 87 376 LEU B C 1
ATOM 8724 O O . LEU B 1 376 ? 7.137 -34.875 -14.477 1 87 376 LEU B O 1
ATOM 8728 N N . LEU B 1 377 ? 7.824 -33.281 -13.125 1 82.38 377 LEU B N 1
ATOM 8729 C CA . LEU B 1 377 ? 6.934 -32.25 -13.625 1 82.38 377 LEU B CA 1
ATOM 8730 C C . LEU B 1 377 ? 7.699 -30.953 -13.914 1 82.38 377 LEU B C 1
ATOM 8732 O O . LEU B 1 377 ? 8.359 -30.406 -13.023 1 82.38 377 LEU B O 1
ATOM 8736 N N . VAL B 1 378 ? 7.68 -30.547 -15.148 1 84.38 378 VAL B N 1
ATOM 8737 C CA . VAL B 1 378 ? 8.289 -29.266 -15.523 1 84.38 378 VAL B CA 1
ATOM 8738 C C . VAL B 1 378 ? 7.223 -28.328 -16.078 1 84.38 378 VAL B C 1
ATOM 8740 O O . VAL B 1 378 ? 6.395 -28.719 -16.891 1 84.38 378 VAL B O 1
ATOM 8743 N N . ARG B 1 379 ? 7.281 -27.125 -15.625 1 79.44 379 ARG B N 1
ATOM 8744 C CA . ARG B 1 379 ? 6.309 -26.125 -16.062 1 79.44 379 ARG B CA 1
ATOM 8745 C C . ARG B 1 379 ? 6.992 -24.828 -16.469 1 79.44 379 ARG B C 1
ATOM 8747 O O . ARG B 1 379 ? 7.922 -24.375 -15.805 1 79.44 379 ARG B O 1
ATOM 8754 N N . ASP B 1 380 ? 6.531 -24.281 -17.578 1 79.94 380 ASP B N 1
ATOM 8755 C CA . ASP B 1 380 ? 6.926 -22.922 -17.938 1 79.94 380 ASP B CA 1
ATOM 8756 C C . ASP B 1 380 ? 6.191 -21.891 -17.078 1 79.94 380 ASP B C 1
ATOM 8758 O O . ASP B 1 380 ? 4.965 -21.781 -17.141 1 79.94 380 ASP B O 1
ATOM 8762 N N . VAL B 1 381 ? 7.008 -21.188 -16.281 1 75.88 381 VAL B N 1
ATOM 8763 C CA . VAL B 1 381 ? 6.375 -20.25 -15.367 1 75.88 381 VAL B CA 1
ATOM 8764 C C . VAL B 1 381 ? 6.723 -18.812 -15.773 1 75.88 381 VAL B C 1
ATOM 8766 O O . VAL B 1 381 ? 6.695 -17.906 -14.938 1 75.88 381 VAL B O 1
ATOM 8769 N N . SER B 1 382 ? 7.109 -18.562 -17 1 74.38 382 SER B N 1
ATOM 8770 C CA . SER B 1 382 ? 7.531 -17.25 -17.453 1 74.38 382 SER B CA 1
ATOM 8771 C C . SER B 1 382 ? 6.418 -16.219 -17.266 1 74.38 382 SER B C 1
ATOM 8773 O O . SER B 1 382 ? 6.66 -15.117 -16.766 1 74.38 382 SER B O 1
ATOM 8775 N N . ALA B 1 383 ? 5.191 -16.531 -17.672 1 70.06 383 ALA B N 1
ATOM 8776 C CA . ALA B 1 383 ? 4.062 -15.617 -17.578 1 70.06 383 ALA B CA 1
ATOM 8777 C C . ALA B 1 383 ? 3.723 -15.32 -16.109 1 70.06 383 ALA B C 1
ATOM 8779 O O . ALA B 1 383 ? 3.402 -14.188 -15.758 1 70.06 383 ALA B O 1
ATOM 8780 N N . MET B 1 384 ? 3.797 -16.312 -15.32 1 71.75 384 MET B N 1
ATOM 8781 C CA . MET B 1 384 ? 3.514 -16.156 -13.898 1 71.75 384 MET B CA 1
ATOM 8782 C C . MET B 1 384 ? 4.516 -15.203 -13.25 1 71.75 384 MET B C 1
ATOM 8784 O O . MET B 1 384 ? 4.137 -14.336 -12.461 1 71.75 384 MET B O 1
ATOM 8788 N N . ARG B 1 385 ? 5.746 -15.406 -13.539 1 72.69 385 ARG B N 1
ATOM 8789 C CA . ARG B 1 385 ? 6.793 -14.578 -12.961 1 72.69 385 ARG B CA 1
ATOM 8790 C C . ARG B 1 385 ? 6.641 -13.125 -13.398 1 72.69 385 ARG B C 1
ATOM 8792 O O . ARG B 1 385 ? 6.953 -12.203 -12.633 1 72.69 385 ARG B O 1
ATOM 8799 N N . ALA B 1 386 ? 6.223 -12.93 -14.602 1 72.06 386 ALA B N 1
ATOM 8800 C CA . ALA B 1 386 ? 6.016 -11.57 -15.102 1 72.06 386 ALA B CA 1
ATOM 8801 C C . ALA B 1 386 ? 4.906 -10.867 -14.328 1 72.06 386 ALA B C 1
ATOM 8803 O O . ALA B 1 386 ? 4.961 -9.648 -14.125 1 72.06 386 ALA B O 1
ATOM 8804 N N . LEU B 1 387 ? 3.984 -11.602 -13.867 1 70.88 387 LEU B N 1
ATOM 8805 C CA . LEU B 1 387 ? 2.871 -11.016 -13.133 1 70.88 387 LEU B CA 1
ATOM 8806 C C . LEU B 1 387 ? 3.215 -10.867 -11.648 1 70.88 387 LEU B C 1
ATOM 8808 O O . LEU B 1 387 ? 2.637 -10.031 -10.953 1 70.88 387 LEU B O 1
ATOM 8812 N N . GLU B 1 388 ? 4.039 -11.688 -11.188 1 73.94 388 GLU B N 1
ATOM 8813 C CA . GLU B 1 388 ? 4.41 -11.664 -9.773 1 73.94 388 GLU B CA 1
ATOM 8814 C C . GLU B 1 388 ? 5.145 -10.367 -9.422 1 73.94 388 GLU B C 1
ATOM 8816 O O . GLU B 1 388 ? 4.957 -9.82 -8.328 1 73.94 388 GLU B O 1
ATOM 8821 N N . GLU B 1 389 ? 5.898 -9.945 -10.328 1 75.69 389 GLU B N 1
ATOM 8822 C CA . GLU B 1 389 ? 6.734 -8.789 -10.031 1 75.69 389 GLU B CA 1
ATOM 8823 C C . GLU B 1 389 ? 5.883 -7.566 -9.688 1 75.69 389 GLU B C 1
ATOM 8825 O O . GLU B 1 389 ? 6.055 -6.957 -8.633 1 75.69 389 GLU B O 1
ATOM 8830 N N . PRO B 1 390 ? 4.949 -7.23 -10.617 1 79 390 PRO B N 1
ATOM 8831 C CA . PRO B 1 390 ? 4.121 -6.082 -10.242 1 79 390 PRO B CA 1
ATOM 8832 C C . PRO B 1 390 ? 3.268 -6.344 -9.008 1 79 390 PRO B C 1
ATOM 8834 O O . PRO B 1 390 ? 3.002 -5.426 -8.227 1 79 390 PRO B O 1
ATOM 8837 N N . LEU B 1 391 ? 2.859 -7.559 -8.82 1 81.75 391 LEU B N 1
ATOM 8838 C CA . LEU B 1 391 ? 2.045 -7.895 -7.656 1 81.75 391 LEU B CA 1
ATOM 8839 C C . LEU B 1 391 ? 2.836 -7.703 -6.367 1 81.75 391 LEU B C 1
ATOM 8841 O O . LEU B 1 391 ? 2.326 -7.125 -5.402 1 81.75 391 LEU B O 1
ATOM 8845 N N . TYR B 1 392 ? 4.035 -8.148 -6.344 1 81.44 392 TYR B N 1
ATOM 8846 C CA . TYR B 1 392 ? 4.883 -8 -5.164 1 81.44 392 TYR B CA 1
ATOM 8847 C C . TYR B 1 392 ? 5.234 -6.539 -4.926 1 81.44 392 TYR B C 1
ATOM 8849 O O . TYR B 1 392 ? 5.367 -6.102 -3.779 1 81.44 392 TYR B O 1
ATOM 8857 N N . ARG B 1 393 ? 5.402 -5.863 -5.973 1 84.94 393 ARG B N 1
ATOM 8858 C CA . ARG B 1 393 ? 5.641 -4.43 -5.832 1 84.94 393 ARG B CA 1
ATOM 8859 C C . ARG B 1 393 ? 4.484 -3.748 -5.117 1 84.94 393 ARG B C 1
ATOM 8861 O O . ARG B 1 393 ? 4.691 -3.018 -4.145 1 84.94 393 ARG B O 1
ATOM 8868 N N . LEU B 1 394 ? 3.318 -4 -5.617 1 88.12 394 LEU B N 1
ATOM 8869 C CA . LEU B 1 394 ? 2.139 -3.404 -5 1 88.12 394 LEU B CA 1
ATOM 8870 C C . LEU B 1 394 ? 2.02 -3.822 -3.539 1 88.12 394 LEU B C 1
ATOM 8872 O O . LEU B 1 394 ? 1.752 -2.986 -2.672 1 88.12 394 LEU B O 1
ATOM 8876 N N . ALA B 1 395 ? 2.266 -5.07 -3.354 1 88.44 395 ALA B N 1
ATOM 8877 C CA . ALA B 1 395 ? 2.098 -5.625 -2.014 1 88.44 395 ALA B CA 1
ATOM 8878 C C . ALA B 1 395 ? 3.125 -5.043 -1.046 1 88.44 395 ALA B C 1
ATOM 8880 O O . ALA B 1 395 ? 2.914 -5.051 0.169 1 88.44 395 ALA B O 1
ATOM 8881 N N . SER B 1 396 ? 4.199 -4.52 -1.489 1 89.75 396 SER B N 1
ATOM 8882 C CA . SER B 1 396 ? 5.27 -4.02 -0.628 1 89.75 396 SER B CA 1
ATOM 8883 C C . SER B 1 396 ? 4.984 -2.592 -0.169 1 89.75 396 SER B C 1
ATOM 8885 O O . SER B 1 396 ? 5.59 -2.113 0.792 1 89.75 396 SER B O 1
ATOM 8887 N N . PHE B 1 397 ? 4.094 -1.897 -0.811 1 92 397 PHE B N 1
ATOM 8888 C CA . PHE B 1 397 ? 3.826 -0.5 -0.495 1 92 397 PHE B CA 1
ATOM 8889 C C . PHE B 1 397 ? 3.336 -0.353 0.941 1 92 397 PHE B C 1
ATOM 8891 O O . PHE B 1 397 ? 3.877 0.446 1.708 1 92 397 PHE B O 1
ATOM 8898 N N . PRO B 1 398 ? 2.344 -1.113 1.333 1 92.12 398 PRO B N 1
ATOM 8899 C CA . PRO B 1 398 ? 1.866 -0.934 2.707 1 92.12 398 PRO B CA 1
ATOM 8900 C C . PRO B 1 398 ? 2.898 -1.356 3.75 1 92.12 398 PRO B C 1
ATOM 8902 O O . PRO B 1 398 ? 2.934 -0.798 4.848 1 92.12 398 PRO B O 1
ATOM 8905 N N . LEU B 1 399 ? 3.703 -2.291 3.418 1 87.75 399 LEU B N 1
ATOM 8906 C CA . LEU B 1 399 ? 4.703 -2.803 4.348 1 87.75 399 LEU B CA 1
ATOM 8907 C C . LEU B 1 399 ? 5.746 -1.738 4.664 1 87.75 399 LEU B C 1
ATOM 8909 O O . LEU B 1 399 ? 6.254 -1.676 5.785 1 87.75 399 LEU B O 1
ATOM 8913 N N . LEU B 1 400 ? 6.012 -0.952 3.682 1 87.44 400 LEU B N 1
ATOM 8914 C CA . LEU B 1 400 ? 7.09 0.021 3.83 1 87.44 400 LEU B CA 1
ATOM 8915 C C . LEU B 1 400 ? 6.527 1.426 4.027 1 87.44 400 LEU B C 1
ATOM 8917 O O . LEU B 1 400 ? 7.281 2.402 4.051 1 87.44 400 LEU B O 1
ATOM 8921 N N . HIS B 1 401 ? 5.281 1.497 4.082 1 91.94 401 HIS B N 1
ATOM 8922 C CA . HIS B 1 401 ? 4.668 2.809 4.25 1 91.94 401 HIS B CA 1
ATOM 8923 C C . HIS B 1 401 ? 5.023 3.414 5.605 1 91.94 401 HIS B C 1
ATOM 8925 O O . HIS B 1 401 ? 5.008 2.719 6.625 1 91.94 401 HIS B O 1
ATOM 8931 N N . PRO B 1 402 ? 5.273 4.691 5.648 1 90.12 402 PRO B N 1
ATOM 8932 C CA . PRO B 1 402 ? 5.723 5.316 6.895 1 90.12 402 PRO B CA 1
ATOM 8933 C C . PRO B 1 402 ? 4.578 5.578 7.871 1 90.12 402 PRO B C 1
ATOM 8935 O O . PRO B 1 402 ? 4.816 5.789 9.062 1 90.12 402 PRO B O 1
ATOM 8938 N N . GLU B 1 403 ? 3.385 5.578 7.445 1 93 403 GLU B N 1
ATOM 8939 C CA . GLU B 1 403 ? 2.236 5.863 8.297 1 93 403 GLU B CA 1
ATOM 8940 C C . GLU B 1 403 ? 1.417 4.602 8.562 1 93 403 GLU B C 1
ATOM 8942 O O . GLU B 1 403 ? 1.502 3.631 7.809 1 93 403 GLU B O 1
ATOM 8947 N N . PRO B 1 404 ? 0.611 4.586 9.656 1 93.94 404 PRO B N 1
ATOM 8948 C CA . PRO B 1 404 ? -0.174 3.408 10.031 1 93.94 404 PRO B CA 1
ATOM 8949 C C . PRO B 1 404 ? -1.262 3.076 9.016 1 93.94 404 PRO B C 1
ATOM 8951 O O . PRO B 1 404 ? -2.031 3.955 8.617 1 93.94 404 PRO B O 1
ATOM 8954 N N . LEU B 1 405 ? -1.294 1.914 8.57 1 95.19 405 LEU B N 1
ATOM 8955 C CA . LEU B 1 405 ? -2.318 1.313 7.723 1 95.19 405 LEU B CA 1
ATOM 8956 C C . LEU B 1 405 ? -2.877 0.046 8.359 1 95.19 405 LEU B C 1
ATOM 8958 O O . LEU B 1 405 ? -2.119 -0.839 8.758 1 95.19 405 LEU B O 1
ATOM 8962 N N . LEU B 1 406 ? -4.168 -0.091 8.492 1 93.88 406 LEU B N 1
ATOM 8963 C CA . LEU B 1 406 ? -4.738 -1.288 9.102 1 93.88 406 LEU B CA 1
ATOM 8964 C C . LEU B 1 406 ? -6.039 -1.683 8.414 1 93.88 406 LEU B C 1
ATOM 8966 O O . LEU B 1 406 ? -6.652 -0.865 7.719 1 93.88 406 LEU B O 1
ATOM 8970 N N . GLU B 1 407 ? -6.363 -2.896 8.469 1 93 407 GLU B N 1
ATOM 8971 C CA . GLU B 1 407 ? -7.629 -3.443 7.992 1 93 407 GLU B CA 1
ATOM 8972 C C . GLU B 1 407 ? -8.352 -4.215 9.094 1 93 407 GLU B C 1
ATOM 8974 O O . GLU B 1 407 ? -7.73 -4.996 9.82 1 93 407 GLU B O 1
ATOM 8979 N N . LEU B 1 408 ? -9.617 -3.934 9.211 1 92.62 408 LEU B N 1
ATOM 8980 C CA . LEU B 1 408 ? -10.453 -4.539 10.242 1 92.62 408 LEU B CA 1
ATOM 8981 C C . LEU B 1 408 ? -11.625 -5.289 9.625 1 92.62 408 LEU B C 1
ATOM 8983 O O . LEU B 1 408 ? -12.062 -4.961 8.516 1 92.62 408 LEU B O 1
ATOM 8987 N N . SER B 1 409 ? -12.008 -6.344 10.352 1 89.38 409 SER B N 1
ATOM 8988 C CA . SER B 1 409 ? -13.297 -6.93 10.016 1 89.38 409 SER B CA 1
ATOM 8989 C C . SER B 1 409 ? -14.445 -5.98 10.359 1 89.38 409 SER B C 1
ATOM 8991 O O . SER B 1 409 ? -14.227 -4.941 10.977 1 89.38 409 SER B O 1
ATOM 8993 N N . SER B 1 410 ? -15.648 -6.367 10.008 1 85.75 410 SER B N 1
ATOM 8994 C CA . SER B 1 410 ? -16.828 -5.559 10.305 1 85.75 410 SER B CA 1
ATOM 8995 C C . SER B 1 410 ? -17.078 -5.488 11.812 1 85.75 410 SER B C 1
ATOM 8997 O O . SER B 1 410 ? -17.75 -4.566 12.289 1 85.75 410 SER B O 1
ATOM 8999 N N . GLN B 1 411 ? -16.469 -6.461 12.516 1 85.38 411 GLN B N 1
ATOM 9000 C CA . GLN B 1 411 ? -16.656 -6.516 13.961 1 85.38 411 GLN B CA 1
ATOM 9001 C C . GLN B 1 411 ? -15.461 -5.891 14.688 1 85.38 411 GLN B C 1
ATOM 9003 O O . GLN B 1 411 ? -15.422 -5.871 15.922 1 85.38 411 GLN B O 1
ATOM 9008 N N . GLY B 1 412 ? -14.523 -5.465 13.977 1 88.19 412 GLY B N 1
ATOM 9009 C CA . GLY B 1 412 ? -13.398 -4.766 14.586 1 88.19 412 GLY B CA 1
ATOM 9010 C C . GLY B 1 412 ? -12.195 -5.66 14.82 1 88.19 412 GLY B C 1
ATOM 9011 O O . GLY B 1 412 ? -11.234 -5.254 15.477 1 88.19 4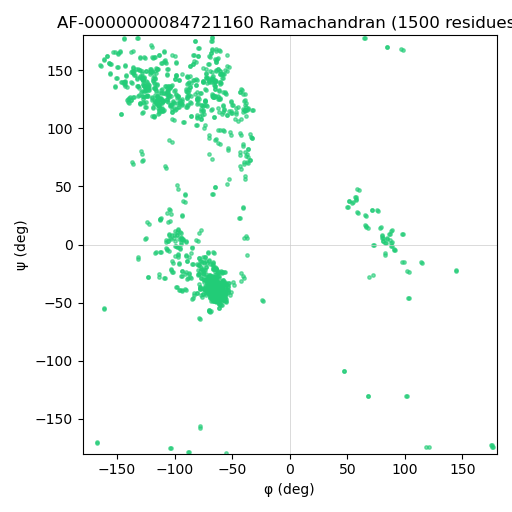12 GLY B O 1
ATOM 9012 N N . GLU B 1 413 ? -12.227 -6.801 14.336 1 87.38 413 GLU B N 1
ATOM 9013 C CA . GLU B 1 413 ? -11.07 -7.688 14.453 1 87.38 413 GLU B CA 1
ATOM 9014 C C . GLU B 1 413 ? -9.953 -7.27 13.492 1 87.38 413 GLU B C 1
ATOM 9016 O O . GLU B 1 413 ? -10.219 -6.938 12.336 1 87.38 413 GLU B O 1
ATOM 9021 N N . LEU B 1 414 ? -8.758 -7.355 14.016 1 86.88 414 LEU B N 1
ATOM 9022 C CA . LEU B 1 414 ? -7.609 -6.93 13.227 1 86.88 414 LEU B CA 1
ATOM 9023 C C . LEU B 1 414 ? -7.254 -7.977 12.172 1 86.88 414 LEU B C 1
ATOM 9025 O O . LEU B 1 414 ? -6.965 -9.125 12.508 1 86.88 414 LEU B O 1
ATOM 9029 N N . ARG B 1 415 ? -7.289 -7.617 10.914 1 85.19 415 ARG B N 1
ATOM 9030 C CA . ARG B 1 415 ? -6.926 -8.5 9.805 1 85.19 415 ARG B CA 1
ATOM 9031 C C . ARG B 1 415 ? -5.496 -8.242 9.344 1 85.19 415 ARG B C 1
ATOM 9033 O O . ARG B 1 415 ? -4.809 -9.156 8.891 1 85.19 415 ARG B O 1
ATOM 9040 N N . TYR B 1 416 ? -5.195 -6.988 9.406 1 87.69 416 TYR B N 1
ATOM 9041 C CA . TYR B 1 416 ? -3.855 -6.59 8.992 1 87.69 416 TYR B CA 1
ATOM 9042 C C . TYR B 1 416 ? -3.457 -5.27 9.641 1 87.69 416 TYR B C 1
ATOM 9044 O O . TYR B 1 416 ? -4.301 -4.398 9.867 1 87.69 416 TYR B O 1
ATOM 9052 N N . ALA B 1 417 ? -2.184 -5.211 9.883 1 90.06 417 ALA B N 1
ATOM 9053 C CA . ALA B 1 417 ? -1.55 -3.959 10.289 1 90.06 417 ALA B CA 1
ATOM 9054 C C . ALA B 1 417 ? -0.089 -3.912 9.852 1 90.06 417 ALA B C 1
ATOM 9056 O O . ALA B 1 417 ? 0.62 -4.918 9.922 1 90.06 417 ALA B O 1
ATOM 9057 N N . ASN B 1 418 ? 0.279 -2.705 9.312 1 88.81 418 ASN B N 1
ATOM 9058 C CA . ASN B 1 418 ? 1.674 -2.619 8.891 1 88.81 418 ASN B CA 1
ATOM 9059 C C . ASN B 1 418 ? 2.596 -2.301 10.062 1 88.81 418 ASN B C 1
ATOM 9061 O O . ASN B 1 418 ? 2.133 -2.127 11.188 1 88.81 418 ASN B O 1
ATOM 9065 N N . GLY B 1 419 ? 3.908 -2.297 9.797 1 82.75 419 GLY B N 1
ATOM 9066 C CA . GLY B 1 419 ? 4.895 -2.043 10.836 1 82.75 419 GLY B CA 1
ATOM 9067 C C . GLY B 1 419 ? 4.719 -0.695 11.508 1 82.75 419 GLY B C 1
ATOM 9068 O O . GLY B 1 419 ? 4.855 -0.582 12.727 1 82.75 419 GLY B O 1
ATOM 9069 N N . ALA B 1 420 ? 4.375 0.337 10.727 1 89.12 420 ALA B N 1
ATOM 9070 C CA . ALA B 1 420 ? 4.168 1.68 11.266 1 89.12 420 ALA B CA 1
ATOM 9071 C C . ALA B 1 420 ? 3.035 1.693 12.281 1 89.12 420 ALA B C 1
ATOM 9073 O O . ALA B 1 420 ? 3.068 2.459 13.25 1 89.12 420 ALA B O 1
ATOM 9074 N N . THR B 1 421 ? 2.041 0.857 12.07 1 90.88 421 THR B N 1
ATOM 9075 C CA . THR B 1 421 ? 0.917 0.766 12.992 1 90.88 421 THR B CA 1
ATOM 9076 C C . THR B 1 421 ? 1.38 0.266 14.359 1 90.88 421 THR B C 1
ATOM 9078 O O . THR B 1 421 ? 1.016 0.834 15.391 1 90.88 421 THR B O 1
ATOM 9081 N N . TYR B 1 422 ? 2.166 -0.704 14.367 1 82.75 422 TYR B N 1
ATOM 9082 C CA . TYR B 1 422 ? 2.619 -1.283 15.633 1 82.75 422 TYR B CA 1
ATOM 9083 C C . TYR B 1 422 ? 3.59 -0.349 16.344 1 82.75 422 TYR B C 1
ATOM 9085 O O . TYR B 1 422 ? 3.641 -0.319 17.578 1 82.75 422 TYR B O 1
ATOM 9093 N N . SER B 1 423 ? 4.324 0.329 15.539 1 83.56 423 SER B N 1
ATOM 9094 C CA . SER B 1 423 ? 5.211 1.326 16.125 1 83.56 423 SER B CA 1
ATOM 9095 C C . SER B 1 423 ? 4.418 2.455 16.781 1 83.56 423 SER B C 1
ATOM 9097 O O . SER B 1 423 ? 4.766 2.916 17.875 1 83.56 423 SER B O 1
ATOM 9099 N N . ALA B 1 424 ? 3.377 2.865 16.125 1 89.69 424 ALA B N 1
ATOM 9100 C CA . ALA B 1 424 ? 2.553 3.971 16.609 1 89.69 424 ALA B CA 1
ATOM 9101 C C . ALA B 1 424 ? 1.62 3.508 17.719 1 89.69 424 ALA B C 1
ATOM 9103 O O . ALA B 1 424 ? 1.354 4.254 18.672 1 89.69 424 ALA B O 1
ATOM 9104 N N . PHE B 1 425 ? 1.146 2.256 17.516 1 90.75 425 PHE B N 1
ATOM 9105 C CA . PHE B 1 425 ? 0.157 1.725 18.438 1 90.75 425 PHE B CA 1
ATOM 9106 C C . PHE B 1 425 ? 0.59 0.363 18.969 1 90.75 425 PHE B C 1
ATOM 9108 O O . PHE B 1 425 ? -0.066 -0.647 18.719 1 90.75 425 PHE B O 1
ATOM 9115 N N . PRO B 1 426 ? 1.537 0.253 19.797 1 81.75 426 PRO B N 1
ATOM 9116 C CA . PRO B 1 426 ? 2.033 -1.03 20.297 1 81.75 426 PRO B CA 1
ATOM 9117 C C . PRO B 1 426 ? 0.973 -1.815 21.062 1 81.75 426 PRO B C 1
ATOM 9119 O O . PRO B 1 426 ? 1.035 -3.045 21.125 1 81.75 426 PRO B O 1
ATOM 9122 N N . GLU B 1 427 ? -0.044 -1.106 21.594 1 84.88 427 GLU B N 1
ATOM 9123 C CA . GLU B 1 427 ? -1.071 -1.745 22.406 1 84.88 427 GLU B CA 1
ATOM 9124 C C . GLU B 1 427 ? -2.18 -2.336 21.547 1 84.88 427 GLU B C 1
ATOM 9126 O O . GLU B 1 427 ? -3.111 -2.959 22.047 1 84.88 427 GLU B O 1
ATOM 9131 N N . LEU B 1 428 ? -2.059 -2.139 20.312 1 85.44 428 LEU B N 1
ATOM 9132 C CA . LEU B 1 428 ? -3.129 -2.549 19.406 1 85.44 428 LEU B CA 1
ATOM 9133 C C . LEU B 1 428 ? -3.33 -4.059 19.453 1 85.44 428 LEU B C 1
ATOM 9135 O O . LEU B 1 428 ? -4.465 -4.539 19.406 1 85.44 428 LEU B O 1
ATOM 9139 N N . LEU B 1 429 ? -2.232 -4.832 19.516 1 73.81 429 LEU B N 1
ATOM 9140 C CA . LEU B 1 429 ? -2.33 -6.289 19.5 1 73.81 429 LEU B CA 1
ATOM 9141 C C . LEU B 1 429 ? -3.018 -6.801 20.75 1 73.81 429 LEU B C 1
ATOM 9143 O O . LEU B 1 429 ? -3.729 -7.809 20.703 1 73.81 429 LEU B O 1
ATOM 9147 N N . GLU B 1 430 ? -2.795 -6.105 21.797 1 77.19 430 GLU B N 1
ATOM 9148 C CA . GLU B 1 430 ? -3.367 -6.52 23.078 1 77.19 430 GLU B CA 1
ATOM 9149 C C . GLU B 1 430 ? -4.828 -6.09 23.203 1 77.19 430 GLU B C 1
ATOM 9151 O O . GLU B 1 430 ? -5.672 -6.859 23.656 1 77.19 430 GLU B O 1
ATOM 9156 N N . GLN B 1 431 ? -5.141 -4.914 22.781 1 82.31 431 GLN B N 1
ATOM 9157 C CA . GLN B 1 431 ? -6.469 -4.336 22.984 1 82.31 431 GLN B CA 1
ATOM 9158 C C . GLN B 1 431 ? -7.414 -4.719 21.859 1 82.31 431 GLN B C 1
ATOM 9160 O O . GLN B 1 431 ? -8.633 -4.742 22.031 1 82.31 431 GLN B O 1
ATOM 9165 N N . GLU B 1 432 ? -6.863 -5.004 20.766 1 79.94 432 GLU B N 1
ATOM 9166 C CA . GLU B 1 432 ? -7.586 -5.441 19.562 1 79.94 432 GLU B CA 1
ATOM 9167 C C . GLU B 1 432 ? -8.781 -4.535 19.281 1 79.94 432 GLU B C 1
ATOM 9169 O O . GLU B 1 432 ? -8.641 -3.316 19.188 1 79.94 432 GLU B O 1
ATOM 9174 N N . SER B 1 433 ? -10.047 -5.051 19.5 1 83 433 SER B N 1
ATOM 9175 C CA . SER B 1 433 ? -11.266 -4.324 19.156 1 83 433 SER B CA 1
ATOM 9176 C C . SER B 1 433 ? -11.523 -3.178 20.125 1 83 433 SER B C 1
ATOM 9178 O O . SER B 1 433 ? -12.281 -2.254 19.812 1 83 433 SER B O 1
ATOM 9180 N N . HIS B 1 434 ? -10.797 -3.156 21.172 1 88.06 434 HIS B N 1
ATOM 9181 C CA . HIS B 1 434 ? -11.031 -2.135 22.188 1 88.06 434 HIS B CA 1
ATOM 9182 C C . HIS B 1 434 ? -10.078 -0.958 22.016 1 88.06 434 HIS B C 1
ATOM 9184 O O . HIS B 1 434 ? -10.219 0.065 22.688 1 88.06 434 HIS B O 1
ATOM 9190 N N . HIS B 1 435 ? -9.172 -1.145 21.188 1 92 435 HIS B N 1
ATOM 9191 C CA . HIS B 1 435 ? -8.242 -0.048 20.969 1 92 435 HIS B CA 1
ATOM 9192 C C . HIS B 1 435 ? -8.961 1.203 20.484 1 92 435 HIS B C 1
ATOM 9194 O O . HIS B 1 435 ? -9.875 1.114 19.656 1 92 435 HIS B O 1
ATOM 9200 N N . PRO B 1 436 ? -8.648 2.354 20.922 1 92.62 436 PRO B N 1
ATOM 9201 C CA . PRO B 1 436 ? -9.367 3.586 20.594 1 92.62 436 PRO B CA 1
ATOM 9202 C C . PRO B 1 436 ? -9.453 3.844 19.094 1 92.62 436 PRO B C 1
ATOM 9204 O O . PRO B 1 436 ? -10.477 4.332 18.609 1 92.62 436 PRO B O 1
ATOM 9207 N N . ILE B 1 437 ? -8.438 3.561 18.406 1 92.69 437 ILE B N 1
ATOM 9208 C CA . ILE B 1 437 ? -8.438 3.799 16.969 1 92.69 437 ILE B CA 1
ATOM 9209 C C . ILE B 1 437 ? -9.477 2.898 16.297 1 92.69 437 ILE B C 1
ATOM 9211 O O . ILE B 1 437 ? -10.141 3.311 15.344 1 92.69 437 ILE B O 1
ATOM 9215 N N . VAL B 1 438 ? -9.586 1.685 16.75 1 93.69 438 VAL B N 1
ATOM 9216 C CA . VAL B 1 438 ? -10.539 0.725 16.203 1 93.69 438 VAL B CA 1
ATOM 9217 C C . VAL B 1 438 ? -11.961 1.157 16.562 1 93.69 438 VAL B C 1
ATOM 9219 O O . VAL B 1 438 ? -12.852 1.142 15.703 1 93.69 438 VAL B O 1
ATOM 9222 N N . GLN B 1 439 ? -12.094 1.593 17.75 1 92.88 439 GLN B N 1
ATOM 9223 C CA . GLN B 1 439 ? -13.414 2.035 18.203 1 92.88 439 GLN B CA 1
ATOM 9224 C C . GLN B 1 439 ? -13.883 3.258 17.422 1 92.88 439 GLN B C 1
ATOM 9226 O O . GLN B 1 439 ? -15.047 3.346 17.031 1 92.88 439 GLN B O 1
ATOM 9231 N N . ALA B 1 440 ? -13.008 4.164 17.266 1 91.94 440 ALA B N 1
ATOM 9232 C CA . ALA B 1 440 ? -13.344 5.371 16.516 1 91.94 440 ALA B CA 1
ATOM 9233 C C . ALA B 1 440 ? -13.766 5.027 15.086 1 91.94 440 ALA B C 1
ATOM 9235 O O . ALA B 1 440 ? -14.711 5.613 14.555 1 91.94 440 ALA B O 1
ATOM 9236 N N . ALA B 1 441 ? -13.086 4.137 14.453 1 91.56 441 ALA B N 1
ATOM 9237 C CA . ALA B 1 441 ? -13.383 3.732 13.086 1 91.56 441 ALA B CA 1
ATOM 9238 C C . ALA B 1 441 ? -14.734 3.037 13 1 91.56 441 ALA B C 1
ATOM 9240 O O . ALA B 1 441 ? -15.523 3.301 12.086 1 91.56 441 ALA B O 1
ATOM 9241 N N . LEU B 1 442 ? -14.969 2.127 13.961 1 90.62 442 LEU B N 1
ATOM 9242 C CA . LEU B 1 442 ? -16.234 1.395 13.984 1 90.62 442 LEU B CA 1
ATOM 9243 C C . LEU B 1 442 ? -17.406 2.344 14.188 1 90.62 442 LEU B C 1
ATOM 9245 O O . LEU B 1 442 ? -18.438 2.203 13.531 1 90.62 442 LEU B O 1
ATOM 9249 N N . GLN B 1 443 ? -17.219 3.252 15.07 1 87.88 443 GLN B N 1
ATOM 9250 C CA . GLN B 1 443 ? -18.281 4.223 15.336 1 87.88 443 GLN B CA 1
ATOM 9251 C C . GLN B 1 443 ? -18.562 5.078 14.109 1 87.88 443 GLN B C 1
ATOM 9253 O O . GLN B 1 443 ? -19.734 5.379 13.812 1 87.88 443 GLN B O 1
ATOM 9258 N N . TRP B 1 444 ? -17.547 5.48 13.508 1 87.5 444 TRP B N 1
ATOM 9259 C CA . TRP B 1 444 ? -17.703 6.277 12.297 1 87.5 444 TRP B CA 1
ATOM 9260 C C . TRP B 1 444 ? -18.422 5.492 11.219 1 87.5 444 TRP B C 1
ATOM 9262 O O . TRP B 1 444 ? -19.312 6.023 10.547 1 87.5 444 TRP B O 1
ATOM 9272 N N . ALA B 1 445 ? -18.031 4.246 10.984 1 84.75 445 ALA B N 1
ATOM 9273 C CA . ALA B 1 445 ? -18.625 3.396 9.961 1 84.75 445 ALA B CA 1
ATOM 9274 C C . ALA B 1 445 ? -20.094 3.104 10.266 1 84.75 445 ALA B C 1
ATOM 9276 O O . ALA B 1 445 ? -20.922 3.047 9.359 1 84.75 445 ALA B O 1
ATOM 9277 N N . TRP B 1 446 ? -20.328 2.883 11.484 1 80.56 446 TRP B N 1
ATOM 9278 C CA . TRP B 1 446 ? -21.672 2.533 11.906 1 80.56 446 TRP B CA 1
ATOM 9279 C C . TRP B 1 446 ? -22.609 3.725 11.766 1 80.56 446 TRP B C 1
ATOM 9281 O O . TRP B 1 446 ? -23.797 3.561 11.453 1 80.56 446 TRP B O 1
ATOM 9291 N N . ARG B 1 447 ? -22.031 4.902 12.125 1 76.5 447 ARG B N 1
ATOM 9292 C CA . ARG B 1 447 ? -22.859 6.113 12.055 1 76.5 447 ARG B CA 1
ATOM 9293 C C . ARG B 1 447 ? -23.219 6.441 10.617 1 76.5 447 ARG B C 1
ATOM 9295 O O . ARG B 1 447 ? -24.203 7.152 10.367 1 76.5 447 ARG B O 1
ATOM 9302 N N . GLY B 1 448 ? -22.656 5.699 9.609 1 70.5 448 GLY B N 1
ATOM 9303 C CA . GLY B 1 448 ? -22.938 5.992 8.219 1 70.5 448 GLY B CA 1
ATOM 9304 C C . GLY B 1 448 ? -22.562 7.402 7.812 1 70.5 448 GLY B C 1
ATOM 9305 O O . GLY B 1 448 ? -23.391 8.172 7.336 1 70.5 448 GLY B O 1
ATOM 9306 N N . ALA B 1 449 ? -21.391 7.754 8.18 1 61.44 449 ALA B N 1
ATOM 9307 C CA . ALA B 1 449 ? -20.984 9.141 7.984 1 61.44 449 ALA B CA 1
ATOM 9308 C C . ALA B 1 449 ? -21.234 9.594 6.551 1 61.44 449 ALA B C 1
ATOM 9310 O O . ALA B 1 449 ? -20.984 8.844 5.602 1 61.44 449 ALA B O 1
ATOM 9311 N N . ALA B 1 450 ? -21.984 10.641 6.5 1 59.03 450 ALA B N 1
ATOM 9312 C CA . ALA B 1 450 ? -22.328 11.266 5.219 1 59.03 450 ALA B CA 1
ATOM 9313 C C . ALA B 1 450 ? -21.062 11.641 4.449 1 59.03 450 ALA B C 1
ATOM 9315 O O . ALA B 1 450 ? -20 11.797 5.035 1 59.03 450 ALA B O 1
ATOM 9316 N N . ALA B 1 451 ? -21.219 11.617 3.197 1 60.56 451 ALA B N 1
ATOM 9317 C CA . ALA B 1 451 ? -20.141 12.102 2.338 1 60.56 451 ALA B CA 1
ATOM 9318 C C . ALA B 1 451 ? -19.703 13.508 2.75 1 60.56 451 ALA B C 1
ATOM 9320 O O . ALA B 1 451 ? -20.547 14.391 2.934 1 60.56 451 ALA B O 1
ATOM 9321 N N . GLY B 1 452 ? -18.531 13.703 3.201 1 60.97 452 GLY B N 1
ATOM 9322 C CA . GLY B 1 452 ? -18.016 15.023 3.525 1 60.97 452 GLY B CA 1
ATOM 9323 C C . GLY B 1 452 ? -17.734 15.211 5.004 1 60.97 452 GLY B C 1
ATOM 9324 O O . GLY B 1 452 ? -17.172 16.219 5.41 1 60.97 452 GLY B O 1
ATOM 9325 N N . GLU B 1 453 ? -18.312 14.289 5.742 1 66.5 453 GLU B N 1
ATOM 9326 C CA . GLU B 1 453 ? -18.062 14.414 7.176 1 66.5 453 GLU B CA 1
ATOM 9327 C C . GLU B 1 453 ? -16.562 14.312 7.488 1 66.5 453 GLU B C 1
ATOM 9329 O O . GLU B 1 453 ? -15.844 13.539 6.852 1 66.5 453 GLU B O 1
ATOM 9334 N N . PRO B 1 454 ? -16.266 15.219 8.445 1 71 454 PRO B N 1
ATOM 9335 C CA . PRO B 1 454 ? -14.844 15.188 8.797 1 71 454 PRO B CA 1
ATOM 9336 C C . PRO B 1 454 ? -14.391 13.82 9.305 1 71 454 PRO B C 1
ATOM 9338 O O . PRO B 1 454 ? -15.164 13.109 9.953 1 71 454 PRO B O 1
ATOM 9341 N N . MET B 1 455 ? -13.32 13.547 9.039 1 79.56 455 MET B N 1
ATOM 9342 C CA . MET B 1 455 ? -12.711 12.289 9.461 1 79.56 455 MET B CA 1
ATOM 9343 C C . MET B 1 455 ? -12.508 12.273 10.977 1 79.56 455 MET B C 1
ATOM 9345 O O . MET B 1 455 ? -12.281 13.312 11.586 1 79.56 455 MET B O 1
ATOM 9349 N N . PRO B 1 456 ? -12.711 11.164 11.578 1 86.38 456 PRO B N 1
ATOM 9350 C CA . PRO B 1 456 ? -12.508 11.086 13.023 1 86.38 456 PRO B CA 1
ATOM 9351 C C . PRO B 1 456 ? -11.055 11.305 13.43 1 86.38 456 PRO B C 1
ATOM 9353 O O . PRO B 1 456 ? -10.133 10.906 12.703 1 86.38 456 PRO B O 1
ATOM 9356 N N . THR B 1 457 ? -10.898 11.961 14.469 1 89.94 457 THR B N 1
ATOM 9357 C CA . THR B 1 457 ? -9.586 12.18 15.07 1 89.94 457 THR B CA 1
ATOM 9358 C C . THR B 1 457 ? -9.5 11.516 16.438 1 89.94 457 THR B C 1
ATOM 9360 O O . THR B 1 457 ? -10.461 11.555 17.219 1 89.94 457 THR B O 1
ATOM 9363 N N . VAL B 1 458 ? -8.391 10.883 16.703 1 92.44 458 VAL B N 1
ATOM 9364 C CA . VAL B 1 458 ? -8.188 10.18 17.953 1 92.44 458 VAL B CA 1
ATOM 9365 C C . VAL B 1 458 ? -6.898 10.672 18.625 1 92.44 458 VAL B C 1
ATOM 9367 O O . VAL B 1 458 ? -5.871 10.82 17.953 1 92.44 458 VAL B O 1
ATOM 9370 N N . GLN B 1 459 ? -7.039 10.961 19.875 1 90.94 459 GLN B N 1
ATOM 9371 C CA . GLN B 1 459 ? -5.859 11.344 20.641 1 90.94 459 GLN B CA 1
ATOM 9372 C C . GLN B 1 459 ? -5.285 10.148 21.406 1 90.94 459 GLN B C 1
ATOM 9374 O O . GLN B 1 459 ? -5.98 9.523 22.203 1 90.94 459 GLN B O 1
ATOM 9379 N N . LEU B 1 460 ? -4.055 9.812 21.062 1 90.25 460 LEU B N 1
ATOM 9380 C CA . LEU B 1 460 ? -3.387 8.688 21.719 1 90.25 460 LEU B CA 1
ATOM 9381 C C . LEU B 1 460 ? -1.936 9.031 22.031 1 90.25 460 LEU B C 1
ATOM 9383 O O . LEU B 1 460 ? -1.194 9.5 21.172 1 90.25 460 LEU B O 1
ATOM 9387 N N . ARG B 1 461 ? -1.569 8.898 23.281 1 86.06 461 ARG B N 1
ATOM 9388 C CA . ARG B 1 461 ? -0.197 9.094 23.734 1 86.06 461 ARG B CA 1
ATOM 9389 C C . ARG B 1 461 ? 0.303 10.492 23.375 1 86.06 461 ARG B C 1
ATOM 9391 O O . ARG B 1 461 ? 1.405 10.648 22.844 1 86.06 461 ARG B O 1
ATOM 9398 N N . GLY B 1 462 ? -0.531 11.477 23.5 1 84.88 462 GLY B N 1
ATOM 9399 C CA . GLY B 1 462 ? -0.145 12.859 23.281 1 84.88 462 GLY B CA 1
ATOM 9400 C C . GLY B 1 462 ? -0.088 13.242 21.812 1 84.88 462 GLY B C 1
ATOM 9401 O O . GLY B 1 462 ? 0.368 14.328 21.469 1 84.88 462 GLY B O 1
ATOM 9402 N N . ARG B 1 463 ? -0.54 12.32 20.969 1 91.5 463 ARG B N 1
ATOM 9403 C CA . ARG B 1 463 ? -0.557 12.602 19.531 1 91.5 463 ARG B CA 1
ATOM 9404 C C . ARG B 1 463 ? -1.98 12.57 19 1 91.5 463 ARG B C 1
ATOM 9406 O O . ARG B 1 463 ? -2.84 11.859 19.516 1 91.5 463 ARG B O 1
ATOM 9413 N N . ASP B 1 464 ? -2.199 13.422 18.078 1 92.06 464 ASP B N 1
ATOM 9414 C CA . ASP B 1 464 ? -3.492 13.461 17.406 1 92.06 464 ASP B CA 1
ATOM 9415 C C . ASP B 1 464 ? -3.438 12.711 16.078 1 92.06 464 ASP B C 1
ATOM 9417 O O . ASP B 1 464 ? -2.637 13.039 15.203 1 92.06 464 ASP B O 1
ATOM 9421 N N . TRP B 1 465 ? -4.289 11.703 15.914 1 93.81 465 TRP B N 1
ATOM 9422 C CA . TRP B 1 465 ? -4.32 10.891 14.703 1 93.81 465 TRP B CA 1
ATOM 9423 C C . TRP B 1 465 ? -5.629 11.094 13.945 1 93.81 465 TRP B C 1
ATOM 9425 O O . TRP B 1 465 ? -6.715 10.922 14.508 1 93.81 465 TRP B O 1
ATOM 9435 N N . GLU B 1 466 ? -5.57 11.555 12.758 1 92.94 466 GLU B N 1
ATOM 9436 C CA . GLU B 1 466 ? -6.73 11.641 11.875 1 92.94 466 GLU B CA 1
ATOM 9437 C C . GLU B 1 466 ? -6.914 10.359 11.07 1 92.94 466 GLU B C 1
ATOM 9439 O O . GLU B 1 466 ? -5.961 9.852 10.477 1 92.94 466 GLU B O 1
ATOM 9444 N N . LEU B 1 467 ? -8.141 9.82 11.047 1 93.12 467 LEU B N 1
ATOM 9445 C CA . LEU B 1 467 ? -8.398 8.531 10.414 1 93.12 467 LEU B CA 1
ATOM 9446 C C . LEU B 1 467 ? -9.219 8.703 9.141 1 93.12 467 LEU B C 1
ATOM 9448 O O . LEU B 1 467 ? -10.25 9.383 9.141 1 93.12 467 LEU B O 1
ATOM 9452 N N . THR B 1 468 ? -8.711 8.211 8.062 1 91.56 468 THR B N 1
ATOM 9453 C CA . THR B 1 468 ? -9.523 7.992 6.867 1 91.56 468 THR B CA 1
ATOM 9454 C C . THR B 1 468 ? -10.031 6.555 6.82 1 91.56 468 THR B C 1
ATOM 9456 O O . THR B 1 468 ? -9.242 5.609 6.816 1 91.56 468 THR B O 1
ATOM 9459 N N . VAL B 1 469 ? -11.352 6.41 6.777 1 90.88 469 VAL B N 1
ATOM 9460 C CA . VAL B 1 469 ? -11.969 5.094 6.867 1 90.88 469 VAL B CA 1
ATOM 9461 C C . VAL B 1 469 ? -12.602 4.727 5.523 1 90.88 469 VAL B C 1
ATOM 9463 O O . VAL B 1 469 ? -13.43 5.469 4.996 1 90.88 469 VAL B O 1
ATOM 9466 N N . LEU B 1 470 ? -12.172 3.631 4.973 1 87.81 470 LEU B N 1
ATOM 9467 C CA . LEU B 1 470 ? -12.758 3.082 3.752 1 87.81 470 LEU B CA 1
ATOM 9468 C C . LEU B 1 470 ? -13.531 1.8 4.047 1 87.81 470 LEU B C 1
ATOM 9470 O O . LEU B 1 470 ? -12.992 0.879 4.672 1 87.81 470 LEU B O 1
ATOM 9474 N N . GLN B 1 471 ? -14.695 1.736 3.586 1 85.62 471 GLN B N 1
ATOM 9475 C CA . GLN B 1 471 ? -15.508 0.535 3.764 1 85.62 471 GLN B CA 1
ATOM 9476 C C . GLN B 1 471 ? -15.289 -0.452 2.621 1 85.62 471 GLN B C 1
ATOM 9478 O O . GLN B 1 471 ? -15.359 -0.078 1.449 1 85.62 471 GLN B O 1
ATOM 9483 N N . LEU B 1 472 ? -14.938 -1.696 3.02 1 82.69 472 LEU B N 1
ATOM 9484 C CA . LEU B 1 472 ? -14.742 -2.77 2.053 1 82.69 472 LEU B CA 1
ATOM 9485 C C . LEU B 1 472 ? -15.961 -3.674 1.983 1 82.69 472 LEU B C 1
ATOM 9487 O O . LEU B 1 472 ? -16.594 -3.951 3.006 1 82.69 472 LEU B O 1
ATOM 9491 N N . SER B 1 473 ? -16.25 -4.105 0.77 1 74.75 473 SER B N 1
ATOM 9492 C CA . SER B 1 473 ? -17.438 -4.926 0.585 1 74.75 473 SER B CA 1
ATOM 9493 C C . SER B 1 473 ? -17.094 -6.41 0.601 1 74.75 473 SER B C 1
ATOM 9495 O O . SER B 1 473 ? -17.875 -7.227 1.095 1 74.75 473 SER B O 1
ATOM 9497 N N . ASP B 1 474 ? -15.914 -6.824 -0.021 1 71.81 474 ASP B N 1
ATOM 9498 C CA . ASP B 1 474 ? -15.547 -8.234 -0.11 1 71.81 474 ASP B CA 1
ATOM 9499 C C . ASP B 1 474 ? -14.031 -8.406 -0.028 1 71.81 474 ASP B C 1
ATOM 9501 O O . ASP B 1 474 ? -13.312 -8.094 -0.978 1 71.81 474 ASP B O 1
ATOM 9505 N N . PRO B 1 475 ? -13.797 -9.008 1.101 1 72.06 475 PRO B N 1
ATOM 9506 C CA . PRO B 1 475 ? -14.586 -9.297 2.303 1 72.06 475 PRO B CA 1
ATOM 9507 C C . PRO B 1 475 ? -15.008 -8.031 3.047 1 72.06 475 PRO B C 1
ATOM 9509 O O . PRO B 1 475 ? -14.312 -7.012 2.99 1 72.06 475 PRO B O 1
ATOM 9512 N N . PRO B 1 476 ? -16.125 -8.156 3.684 1 81.31 476 PRO B N 1
ATOM 9513 C CA . PRO B 1 476 ? -16.594 -6.969 4.418 1 81.31 476 PRO B CA 1
ATOM 9514 C C . PRO B 1 476 ? -15.617 -6.547 5.516 1 81.31 476 PRO B C 1
ATOM 9516 O O . PRO B 1 476 ? -15.078 -7.398 6.23 1 81.31 476 PRO B O 1
ATOM 9519 N N . GLY B 1 477 ? -15.336 -5.328 5.547 1 89.38 477 GLY B N 1
ATOM 9520 C CA . GLY B 1 477 ? -14.43 -4.805 6.555 1 89.38 477 GLY B CA 1
ATOM 9521 C C . GLY B 1 477 ? -14.133 -3.326 6.379 1 89.38 477 GLY B C 1
ATOM 9522 O O . GLY B 1 477 ? -14.867 -2.615 5.695 1 89.38 477 GLY B O 1
ATOM 9523 N N . LEU B 1 478 ? -13.203 -2.834 7.223 1 91.56 478 LEU B N 1
ATOM 9524 C CA . LEU B 1 478 ? -12.789 -1.436 7.191 1 91.56 478 LEU B CA 1
ATOM 9525 C C . LEU B 1 478 ? -11.281 -1.32 6.969 1 91.56 478 LEU B C 1
ATOM 9527 O O . LEU B 1 478 ? -10.508 -2.104 7.52 1 91.56 478 LEU B O 1
ATOM 9531 N N . ARG B 1 479 ? -10.945 -0.493 6.094 1 93.06 479 ARG B N 1
ATOM 9532 C CA . ARG B 1 479 ? -9.539 -0.125 5.941 1 93.06 479 ARG B CA 1
ATOM 9533 C C . ARG B 1 479 ? -9.281 1.275 6.484 1 93.06 479 ARG B C 1
ATOM 9535 O O . ARG B 1 479 ? -10.039 2.207 6.203 1 93.06 479 ARG B O 1
ATOM 9542 N N . LEU B 1 480 ? -8.25 1.385 7.305 1 94.38 480 LEU B N 1
ATOM 9543 C CA . LEU B 1 480 ? -7.941 2.639 7.984 1 94.38 480 LEU B CA 1
ATOM 9544 C C . LEU B 1 480 ? -6.586 3.18 7.543 1 94.38 480 LEU B C 1
ATOM 9546 O O . LEU B 1 480 ? -5.621 2.422 7.414 1 94.38 480 LEU B O 1
ATOM 9550 N N . PHE B 1 481 ? -6.562 4.387 7.246 1 94.69 481 PHE B N 1
ATOM 9551 C CA . PHE B 1 481 ? -5.344 5.164 7.047 1 94.69 481 PHE B CA 1
ATOM 9552 C C . PHE B 1 481 ? -5.207 6.242 8.117 1 94.69 481 PHE B C 1
ATOM 9554 O O . PHE B 1 481 ? -6.016 7.168 8.172 1 94.69 481 PHE B O 1
ATOM 9561 N N . ALA B 1 482 ? -4.227 6.098 8.961 1 94.5 482 ALA B N 1
ATOM 9562 C CA . ALA B 1 482 ? -4.059 7.059 10.047 1 94.5 482 ALA B CA 1
ATOM 9563 C C . ALA B 1 482 ? -2.934 8.047 9.742 1 94.5 482 ALA B C 1
ATOM 9565 O O . ALA B 1 482 ? -1.881 7.652 9.234 1 94.5 482 ALA B O 1
ATOM 9566 N N . ARG B 1 483 ? -3.199 9.289 10.039 1 91.19 483 ARG B N 1
ATOM 9567 C CA . ARG B 1 483 ? -2.221 10.352 9.836 1 91.19 483 ARG B CA 1
ATOM 9568 C C . ARG B 1 483 ? -1.946 11.102 11.133 1 91.19 483 ARG B C 1
ATOM 9570 O O . ARG B 1 483 ? -2.877 11.469 11.852 1 91.19 483 ARG B O 1
ATOM 9577 N N . ASP B 1 484 ? -0.663 11.336 11.406 1 91.12 484 ASP B N 1
ATOM 9578 C CA . ASP B 1 484 ? -0.287 12.148 12.555 1 91.12 484 ASP B CA 1
ATOM 9579 C C . ASP B 1 484 ? -0.489 13.641 12.266 1 91.12 484 ASP B C 1
ATOM 9581 O O . ASP B 1 484 ? 0.255 14.234 11.484 1 91.12 484 ASP B O 1
ATOM 9585 N N . VAL B 1 485 ? -1.487 14.195 12.891 1 88.62 485 VAL B N 1
ATOM 9586 C CA . VAL B 1 485 ? -1.807 15.594 12.641 1 88.62 485 VAL B CA 1
ATOM 9587 C C . VAL B 1 485 ? -1.518 16.422 13.891 1 88.62 485 VAL B C 1
ATOM 9589 O O . VAL B 1 485 ? -2.143 17.469 14.109 1 88.62 485 VAL B O 1
ATOM 9592 N N . THR B 1 486 ? -0.691 15.898 14.695 1 87.5 486 THR B N 1
ATOM 9593 C CA . THR B 1 486 ? -0.382 16.562 15.953 1 87.5 486 THR B CA 1
ATOM 9594 C C . THR B 1 486 ? 0.1 17.984 15.711 1 87.5 486 THR B C 1
ATOM 9596 O O . THR B 1 486 ? -0.39 18.938 16.344 1 87.5 486 THR B O 1
ATOM 9599 N N . LEU B 1 487 ? 1.011 18.203 14.852 1 82.56 487 LEU B N 1
ATOM 9600 C CA . LEU B 1 487 ? 1.576 19.516 14.57 1 82.56 487 LEU B CA 1
ATOM 9601 C C . LEU B 1 487 ? 0.511 20.453 14.016 1 82.56 487 LEU B C 1
ATOM 9603 O O . LEU B 1 487 ? 0.47 21.641 14.383 1 82.56 487 LEU B O 1
ATOM 9607 N N . ARG B 1 488 ? -0.268 19.938 13.18 1 83.25 488 ARG B N 1
ATOM 9608 C CA . ARG B 1 488 ? -1.339 20.766 12.625 1 83.25 488 ARG B CA 1
ATOM 9609 C C . ARG B 1 488 ? -2.297 21.234 13.719 1 83.25 488 ARG B C 1
ATOM 9611 O O . ARG B 1 488 ? -2.682 22.391 13.758 1 83.25 488 ARG B O 1
ATOM 9618 N N . LYS B 1 489 ? -2.674 20.328 14.57 1 82.12 489 LYS B N 1
ATOM 9619 C CA . LYS B 1 489 ? -3.613 20.656 15.633 1 82.12 489 LYS B CA 1
ATOM 9620 C C . LYS B 1 489 ? -3.012 21.672 16.609 1 82.12 489 LYS B C 1
ATOM 9622 O O . LYS B 1 489 ? -3.711 22.562 17.094 1 82.12 489 LYS B O 1
ATOM 9627 N N . GLN B 1 490 ? -1.796 21.5 16.844 1 80.75 490 GLN B N 1
ATOM 9628 C CA . GLN B 1 490 ? -1.102 22.469 17.703 1 80.75 490 GLN B CA 1
ATOM 9629 C C . GLN B 1 490 ? -1.045 23.844 17.062 1 80.75 490 GLN B C 1
ATOM 9631 O O . GLN B 1 490 ? -1.255 24.859 17.719 1 80.75 490 GLN B O 1
ATOM 9636 N N . MET B 1 491 ? -0.848 23.812 15.812 1 80.12 491 MET B N 1
ATOM 9637 C CA . MET B 1 491 ? -0.796 25.078 15.078 1 80.12 491 MET B CA 1
ATOM 9638 C C . MET B 1 491 ? -2.172 25.734 15.031 1 80.12 491 MET B C 1
ATOM 9640 O O . MET B 1 491 ? -2.285 26.953 15.164 1 80.12 491 MET B O 1
ATOM 9644 N N . GLU B 1 492 ? -3.102 24.922 14.828 1 77.25 492 GLU B N 1
ATOM 9645 C CA . GLU B 1 492 ? -4.473 25.422 14.844 1 77.25 492 GLU B CA 1
ATOM 9646 C C . GLU B 1 492 ? -4.809 26.078 16.172 1 77.25 492 GLU B C 1
ATOM 9648 O O . GLU B 1 492 ? -5.418 27.156 16.219 1 77.25 492 GLU B O 1
ATOM 9653 N N . ALA B 1 493 ? -4.371 25.453 17.203 1 71.94 493 ALA B N 1
ATOM 9654 C CA . ALA B 1 493 ? -4.602 26 18.547 1 71.94 493 ALA B CA 1
ATOM 9655 C C . ALA B 1 493 ? -3.852 27.312 18.75 1 71.94 493 ALA B C 1
ATOM 9657 O O . ALA B 1 493 ? -4.395 28.266 19.312 1 71.94 493 ALA B O 1
ATOM 9658 N N . ARG B 1 494 ? -2.713 27.328 18.203 1 72 494 ARG B N 1
ATOM 9659 C CA . ARG B 1 494 ? -1.898 28.531 18.312 1 72 494 ARG B CA 1
ATOM 9660 C C . ARG B 1 494 ? -2.473 29.656 17.484 1 72 494 ARG B C 1
ATOM 9662 O O . ARG B 1 494 ? -2.422 30.828 17.891 1 72 494 ARG B O 1
ATOM 9669 N N . LEU B 1 495 ? -2.947 29.25 16.344 1 72.38 495 LEU B N 1
ATOM 9670 C CA . LEU B 1 495 ? -3.533 30.25 15.453 1 72.38 495 LEU B CA 1
ATOM 9671 C C . LEU B 1 495 ? -4.785 30.859 16.078 1 72.38 495 LEU B C 1
ATOM 9673 O O . LEU B 1 495 ? -5.039 32.062 15.93 1 72.38 495 LEU B O 1
ATOM 9677 N N . LEU B 1 496 ? -5.48 30.016 16.688 1 63.38 496 LEU B N 1
ATOM 9678 C CA . LEU B 1 496 ? -6.664 30.516 17.375 1 63.38 496 LEU B CA 1
ATOM 9679 C C . LEU B 1 496 ? -6.277 31.516 18.469 1 63.38 496 LEU B C 1
ATOM 9681 O O . LEU B 1 496 ? -6.945 32.531 18.641 1 63.38 496 LEU B O 1
ATOM 9685 N N . GLN B 1 497 ? -5.168 31.203 19.016 1 60.66 497 GLN B N 1
ATOM 9686 C CA . GLN B 1 497 ? -4.652 32.125 20.031 1 60.66 497 GLN B CA 1
ATOM 9687 C C . GLN B 1 497 ? -4.105 33.406 19.406 1 60.66 497 GLN B C 1
ATOM 9689 O O . GLN B 1 497 ? -4.328 34.5 19.922 1 60.66 497 GLN B O 1
ATOM 9694 N N . ALA B 1 498 ? -3.484 33.188 18.328 1 60.59 498 ALA B N 1
ATOM 9695 C CA . ALA B 1 498 ? -2.889 34.312 17.609 1 60.59 498 ALA B CA 1
ATOM 9696 C C . ALA B 1 498 ? -3.963 35.25 17.078 1 60.59 498 ALA B C 1
ATOM 9698 O O . ALA B 1 498 ? -3.785 36.469 17.062 1 60.59 498 ALA B O 1
ATOM 9699 N N . ASP B 1 499 ? -4.914 34.656 16.516 1 59.44 499 ASP B N 1
ATOM 9700 C CA . ASP B 1 499 ? -6.027 35.469 16.031 1 59.44 499 ASP B CA 1
ATOM 9701 C C . ASP B 1 499 ? -6.574 36.375 17.125 1 59.44 499 ASP B C 1
ATOM 9703 O O . ASP B 1 499 ? -6.914 37.531 16.859 1 59.44 499 ASP B O 1
ATOM 9707 N N . ARG B 1 500 ? -6.531 35.906 18.312 1 52.59 500 ARG B N 1
ATOM 9708 C CA . ARG B 1 500 ? -6.965 36.719 19.453 1 52.59 500 ARG B CA 1
ATOM 9709 C C . ARG B 1 500 ? -6.031 37.906 19.672 1 52.59 500 ARG B C 1
ATOM 9711 O O . ARG B 1 500 ? -6.488 39.031 19.906 1 52.59 500 ARG B O 1
ATOM 9718 N N . LEU B 1 501 ? -4.82 37.5 19.438 1 54 501 LEU B N 1
ATOM 9719 C CA . LEU B 1 501 ? -3.816 38.531 19.672 1 54 501 LEU B CA 1
ATOM 9720 C C . LEU B 1 501 ? -3.824 39.562 18.547 1 54 501 LEU B C 1
ATOM 9722 O O . LEU B 1 501 ? -3.633 40.75 18.797 1 54 501 LEU B O 1
ATOM 9726 N N . SER B 1 502 ? -4.023 39.031 17.375 1 57.16 502 SER B N 1
ATOM 9727 C CA . SER B 1 502 ? -4.133 39.906 16.234 1 57.16 502 SER B CA 1
ATOM 9728 C C . SER B 1 502 ? -5.266 40.938 16.422 1 57.16 502 SER B C 1
ATOM 9730 O O . SER B 1 502 ? -5.121 42.094 16.078 1 57.16 502 SER B O 1
ATOM 9732 N N . ALA B 1 503 ? -6.301 40.469 16.891 1 53.69 503 ALA B N 1
ATOM 9733 C CA . ALA B 1 503 ? -7.41 41.375 17.203 1 53.69 503 ALA B CA 1
ATOM 9734 C C . ALA B 1 503 ? -6.984 42.438 18.188 1 53.69 503 ALA B C 1
ATOM 9736 O O . ALA B 1 503 ? -7.359 43.594 18.047 1 53.69 503 ALA B O 1
ATOM 9737 N N . LEU B 1 504 ? -6.062 42.094 19.016 1 54.44 504 LEU B N 1
ATOM 9738 C CA . LEU B 1 504 ? -5.555 43.031 20.016 1 54.44 504 LEU B CA 1
ATOM 9739 C C . LEU B 1 504 ? -4.641 44.062 19.359 1 54.44 504 LEU B C 1
ATOM 9741 O O . LEU B 1 504 ? -4.676 45.25 19.734 1 54.44 504 LEU B O 1
ATOM 9745 N N . GLY B 1 505 ? -3.799 43.469 18.453 1 55.34 505 GLY B N 1
ATOM 9746 C CA . GLY B 1 505 ? -2.932 44.375 17.719 1 55.34 505 GLY B CA 1
ATOM 9747 C C . GLY B 1 505 ? -3.695 45.469 16.984 1 55.34 505 GLY B C 1
ATOM 9748 O O . GLY B 1 505 ? -3.33 46.656 17.047 1 55.34 505 GLY B O 1
ATOM 9749 N N . SER B 1 506 ? -4.684 45.031 16.344 1 56.5 506 SER B N 1
ATOM 9750 C CA . SER B 1 506 ? -5.516 45.969 15.625 1 56.5 506 SER B CA 1
ATOM 9751 C C . SER B 1 506 ? -6.148 47 16.578 1 56.5 506 SER B C 1
ATOM 9753 O O . SER B 1 506 ? -6.246 48.188 16.266 1 56.5 506 SER B O 1
ATOM 9755 N N . LEU B 1 507 ? -6.457 46.531 17.703 1 53.94 507 LEU B N 1
ATOM 9756 C CA . LEU B 1 507 ? -7.043 47.375 18.719 1 53.94 507 LEU B CA 1
ATOM 9757 C C . LEU B 1 507 ? -6.027 48.406 19.234 1 53.94 507 LEU B C 1
ATOM 9759 O O . LEU B 1 507 ? -6.355 49.594 19.406 1 53.94 507 LEU B O 1
ATOM 9763 N N . ALA B 1 508 ? -4.824 47.906 19.422 1 57.97 508 ALA B N 1
ATOM 9764 C CA . ALA B 1 508 ? -3.775 48.781 19.922 1 57.97 508 ALA B CA 1
ATOM 9765 C C . ALA B 1 508 ? -3.557 49.969 18.969 1 57.97 508 ALA B C 1
ATOM 9767 O O . ALA B 1 508 ? -3.375 51.094 19.422 1 57.97 508 ALA B O 1
ATOM 9768 N N . ALA B 1 509 ? -3.656 49.719 17.672 1 56.91 509 ALA B N 1
ATOM 9769 C CA . ALA B 1 509 ? -3.51 50.781 16.672 1 56.91 509 ALA B CA 1
ATOM 9770 C C . ALA B 1 509 ? -4.641 51.781 16.766 1 56.91 509 ALA B C 1
ATOM 9772 O O . ALA B 1 509 ? -4.41 53 16.703 1 56.91 509 ALA B O 1
ATOM 9773 N N . ALA B 1 510 ? -5.75 51.281 16.922 1 55.91 510 ALA B N 1
ATOM 9774 C CA . ALA B 1 510 ? -6.918 52.156 17.031 1 55.91 510 ALA B CA 1
ATOM 9775 C C . ALA B 1 510 ? -6.863 52.969 18.312 1 55.91 510 ALA B C 1
ATOM 9777 O O . ALA B 1 510 ? -7.188 54.156 18.297 1 55.91 510 ALA B O 1
ATOM 9778 N N . VAL B 1 511 ? -6.352 52.406 19.344 1 61.09 511 VAL B N 1
ATOM 9779 C CA . VAL B 1 511 ? -6.25 53.062 20.641 1 61.09 511 VAL B CA 1
ATOM 9780 C C . VAL B 1 511 ? -5.223 54.188 20.578 1 61.09 511 VAL B C 1
ATOM 9782 O O . VAL B 1 511 ? -5.453 55.281 21.109 1 61.09 511 VAL B O 1
ATOM 9785 N N . GLY B 1 512 ? -4.102 53.906 19.906 1 60.44 512 GLY B N 1
ATOM 9786 C CA . GLY B 1 512 ? -3.1 54.938 19.75 1 60.44 512 GLY B CA 1
ATOM 9787 C C . GLY B 1 512 ? -3.641 56.188 19.078 1 60.44 512 GLY B C 1
ATOM 9788 O O . GLY B 1 512 ? -3.33 57.312 19.5 1 60.44 512 GLY B O 1
ATOM 9789 N N . HIS B 1 513 ? -4.484 56.031 18.031 1 60.69 513 HIS B N 1
ATOM 9790 C CA . HIS B 1 513 ? -5.094 57.156 17.312 1 60.69 513 HIS B CA 1
ATOM 9791 C C . HIS B 1 513 ? -6.062 57.906 18.203 1 60.69 513 HIS B C 1
ATOM 9793 O O . HIS B 1 513 ? -6.059 59.156 18.219 1 60.69 513 HIS B O 1
ATOM 9799 N N . GLU B 1 514 ? -6.758 57.25 19.031 1 59.97 514 GLU B N 1
ATOM 9800 C CA . GLU B 1 514 ? -7.773 57.875 19.875 1 59.97 514 GLU B CA 1
ATOM 9801 C C . GLU B 1 514 ? -7.141 58.625 21.047 1 59.97 514 GLU B C 1
ATOM 9803 O O . GLU B 1 514 ? -7.68 59.625 21.516 1 59.97 514 GLU B O 1
ATOM 9808 N N . MET B 1 515 ? -5.992 58.125 21.453 1 68.81 515 MET B N 1
ATOM 9809 C CA . MET B 1 515 ? -5.301 58.781 22.562 1 68.81 515 MET B CA 1
ATOM 9810 C C . MET B 1 515 ? -4.668 60.094 22.109 1 68.81 515 MET B C 1
ATOM 9812 O O . MET B 1 515 ? -4.527 61.031 22.906 1 68.81 515 MET B O 1
ATOM 9816 N N . ASN B 1 516 ? -4.41 60.281 20.828 1 64.69 516 ASN B N 1
ATOM 9817 C CA . ASN B 1 516 ? -3.76 61.469 20.297 1 64.69 516 ASN B CA 1
ATOM 9818 C C . ASN B 1 516 ? -4.668 62.688 20.391 1 64.69 516 ASN B C 1
ATOM 9820 O O . ASN B 1 516 ? -4.195 63.812 20.641 1 64.69 516 ASN B O 1
ATOM 9824 N N . ASN B 1 517 ? -5.902 62.469 20.281 1 61.5 517 ASN B N 1
ATOM 9825 C CA . ASN B 1 517 ? -6.836 63.594 20.297 1 61.5 517 ASN B CA 1
ATOM 9826 C C . ASN B 1 517 ? -6.906 64.25 21.656 1 61.5 517 ASN B C 1
ATOM 9828 O O . ASN B 1 517 ? -6.613 65.438 21.797 1 61.5 517 ASN B O 1
ATOM 9832 N N . PRO B 1 518 ? -7.242 63.562 22.766 1 64.88 518 PRO B N 1
ATOM 9833 C CA . PRO B 1 518 ? -7.25 64.188 24.078 1 64.88 518 PRO B CA 1
ATOM 9834 C C . PRO B 1 518 ? -5.875 64.75 24.484 1 64.88 518 PRO B C 1
ATOM 9836 O O . PRO B 1 518 ? -5.77 65.812 25.109 1 64.88 518 PRO B O 1
ATOM 9839 N N . LEU B 1 519 ? -4.895 64.062 24.031 1 72.06 519 LEU B N 1
ATOM 9840 C CA . LEU B 1 519 ? -3.543 64.5 24.375 1 72.06 519 LEU B CA 1
ATOM 9841 C C . LEU B 1 519 ? -3.197 65.875 23.719 1 72.06 519 LEU B C 1
ATOM 9843 O O . LEU B 1 519 ? -2.617 66.75 24.359 1 72.06 519 LEU B O 1
ATOM 9847 N N . ALA B 1 520 ? -3.59 66 22.5 1 66.06 520 ALA B N 1
ATOM 9848 C CA . ALA B 1 520 ? -3.35 67.25 21.797 1 66.06 520 ALA B CA 1
ATOM 9849 C C . ALA B 1 520 ? -4.094 68.375 22.453 1 66.06 520 ALA B C 1
ATOM 9851 O O . ALA B 1 520 ? -3.521 69.5 22.672 1 66.06 520 ALA B O 1
ATOM 9852 N N . PHE B 1 521 ? -5.305 68.188 22.766 1 66.44 521 PHE B N 1
ATOM 9853 C CA . PHE B 1 521 ? -6.121 69.25 23.406 1 66.44 521 PHE B CA 1
ATOM 9854 C C . PHE B 1 521 ? -5.566 69.562 24.781 1 66.44 521 PHE B C 1
ATOM 9856 O O . PHE B 1 521 ? -5.504 70.75 25.156 1 66.44 521 PHE B O 1
ATOM 9863 N N . MET B 1 522 ? -5.164 68.625 25.531 1 72.31 522 MET B N 1
ATOM 9864 C CA . MET B 1 522 ? -4.59 68.812 26.859 1 72.31 522 MET B CA 1
ATOM 9865 C C . MET B 1 522 ? -3.322 69.625 26.781 1 72.31 522 MET B C 1
ATOM 9867 O O . MET B 1 522 ? -3.162 70.625 27.531 1 72.31 522 MET B O 1
ATOM 9871 N N . LEU B 1 523 ? -2.561 69.375 25.828 1 72.56 523 LEU B N 1
ATOM 9872 C CA . LEU B 1 523 ? -1.3 70.062 25.688 1 72.56 523 LEU B CA 1
ATOM 9873 C C . LEU B 1 523 ? -1.545 71.5 25.281 1 72.56 523 LEU B C 1
ATOM 9875 O O . LEU B 1 523 ? -0.886 72.438 25.797 1 72.56 523 LEU B O 1
ATOM 9879 N N . ALA B 1 524 ? -2.496 71.688 24.422 1 67.81 524 ALA B N 1
ATOM 9880 C CA . ALA B 1 524 ? -2.855 73.062 24.016 1 67.81 524 ALA B CA 1
ATOM 9881 C C . ALA B 1 524 ? -3.377 73.875 25.203 1 67.81 524 ALA B C 1
ATOM 9883 O O . ALA B 1 524 ? -2.955 75 25.406 1 67.81 524 ALA B O 1
ATOM 9884 N N . ASN B 1 525 ? -4.227 73.312 26.031 1 69.06 525 ASN B N 1
ATOM 9885 C CA . ASN B 1 525 ? -4.816 74 27.188 1 69.06 525 ASN B CA 1
ATOM 9886 C C . ASN B 1 525 ? -3.773 74.25 28.266 1 69.06 525 ASN B C 1
ATOM 9888 O O . ASN B 1 525 ? -3.781 75.312 28.891 1 69.06 525 ASN B O 1
ATOM 9892 N N . LEU B 1 526 ? -2.961 73.312 28.391 1 76.62 526 LEU B N 1
ATOM 9893 C CA . LEU B 1 526 ? -1.905 73.5 29.391 1 76.62 526 LEU B CA 1
ATOM 9894 C C . LEU B 1 526 ? -0.939 74.625 28.984 1 76.62 526 LEU B C 1
ATOM 9896 O O . LEU B 1 526 ? -0.546 75.438 29.828 1 76.62 526 LEU B O 1
ATOM 9900 N N . SER B 1 527 ? -0.657 74.688 27.734 1 71.81 527 SER B N 1
ATOM 9901 C CA . SER B 1 527 ? 0.202 75.75 27.234 1 71.81 527 SER B CA 1
ATOM 9902 C C . SER B 1 527 ? -0.46 77.125 27.391 1 71.81 527 SER B C 1
ATOM 9904 O O . SER B 1 527 ? 0.181 78.062 27.812 1 71.81 527 SER B O 1
ATOM 9906 N N . PHE B 1 528 ? -1.675 77.188 27.109 1 66.31 528 PHE B N 1
ATOM 9907 C CA . PHE B 1 528 ? -2.451 78.375 27.266 1 66.31 528 PHE B CA 1
ATOM 9908 C C . PHE B 1 528 ? -2.494 78.812 28.719 1 66.31 528 PHE B C 1
ATOM 9910 O O . PHE B 1 528 ? -2.221 80 29.016 1 66.31 528 PHE B O 1
ATOM 9917 N N . ALA B 1 529 ? -2.848 77.875 29.578 1 75.06 529 ALA B N 1
ATOM 9918 C CA . ALA B 1 529 ? -2.934 78.188 31.016 1 75.06 529 ALA B CA 1
ATOM 9919 C C . ALA B 1 529 ? -1.597 78.688 31.547 1 75.06 529 ALA B C 1
ATOM 9921 O O . ALA B 1 529 ? -1.549 79.688 32.281 1 75.06 529 ALA B O 1
ATOM 9922 N N . ARG B 1 530 ? -0.615 78.125 31.109 1 74.62 530 ARG B N 1
ATOM 9923 C CA . ARG B 1 530 ? 0.721 78.5 31.547 1 74.62 530 ARG B CA 1
ATOM 9924 C C . ARG B 1 530 ? 1.074 79.938 31.078 1 74.62 530 ARG B C 1
ATOM 9926 O O . ARG B 1 530 ? 1.553 80.75 31.859 1 74.62 530 ARG B O 1
ATOM 9933 N N . GLU B 1 531 ? 0.811 80.188 29.859 1 70 531 GLU B N 1
ATOM 9934 C CA . GLU B 1 531 ? 1.111 81.5 29.281 1 70 531 GLU B CA 1
ATOM 9935 C C . GLU B 1 531 ? 0.308 82.562 29.969 1 70 531 GLU B C 1
ATOM 9937 O O . GLU B 1 531 ? 0.848 83.625 30.297 1 70 531 GLU B O 1
ATOM 9942 N N . GLU B 1 532 ? -0.936 82.312 30.25 1 71.75 532 GLU B N 1
ATOM 9943 C CA . GLU B 1 532 ? -1.807 83.312 30.906 1 71.75 532 GLU B CA 1
ATOM 9944 C C . GLU B 1 532 ? -1.391 83.562 32.344 1 71.75 532 GLU B C 1
ATOM 9946 O O . GLU B 1 532 ? -1.402 84.688 32.812 1 71.75 532 GLU B O 1
ATOM 9951 N N . LEU B 1 533 ? -1.011 82.562 32.969 1 78.75 533 LEU B N 1
ATOM 9952 C CA . LEU B 1 533 ? -0.594 82.688 34.344 1 78.75 533 LEU B CA 1
ATOM 9953 C C . LEU B 1 533 ? 0.752 83.375 34.438 1 78.75 533 LEU B C 1
ATOM 9955 O O . LEU B 1 533 ? 0.98 84.188 35.375 1 78.75 533 LEU B O 1
ATOM 9959 N N . GLU B 1 534 ? 1.597 83.125 33.531 1 73.19 534 GLU B N 1
ATOM 9960 C CA . GLU B 1 534 ? 2.861 83.875 33.469 1 73.19 534 GLU B CA 1
ATOM 9961 C C . GLU B 1 534 ? 2.633 85.375 33.281 1 73.19 534 GLU B C 1
ATOM 9963 O O . GLU B 1 534 ? 3.299 86.188 33.906 1 73.19 534 GLU B O 1
ATOM 9968 N N . ARG B 1 535 ? 1.677 85.75 32.5 1 70.75 535 ARG B N 1
ATOM 9969 C CA . ARG B 1 535 ? 1.311 87.125 32.281 1 70.75 535 ARG B CA 1
ATOM 9970 C C . ARG B 1 535 ? 0.741 87.75 33.531 1 70.75 535 ARG B C 1
ATOM 9972 O O . ARG B 1 535 ? 1.09 88.875 33.875 1 70.75 535 ARG B O 1
ATOM 9979 N N . LEU B 1 536 ? -0.105 87 34.25 1 75.38 536 LEU B N 1
ATOM 9980 C CA . LEU B 1 536 ? -0.694 87.5 35.469 1 75.38 536 LEU B CA 1
ATOM 9981 C C . LEU B 1 536 ? 0.379 87.688 36.531 1 75.38 536 LEU B C 1
ATOM 9983 O O . LEU B 1 536 ? 0.301 88.625 37.344 1 75.38 536 LEU B O 1
ATOM 9987 N N . GLY B 1 537 ? 1.331 86.875 36.562 1 71.62 537 GLY B N 1
ATOM 9988 C CA . GLY B 1 537 ? 2.42 86.938 37.5 1 71.62 537 GLY B CA 1
ATOM 9989 C C . GLY B 1 537 ? 3.281 88.188 37.344 1 71.62 537 GLY B C 1
ATOM 9990 O O . GLY B 1 537 ? 3.973 88.625 38.25 1 71.62 537 GLY B O 1
ATOM 9991 N N . GLN B 1 538 ? 3.223 88.812 36.188 1 66.94 538 GLN B N 1
ATOM 9992 C CA . GLN B 1 538 ? 4.008 90 35.906 1 66.94 538 GLN B CA 1
ATOM 9993 C C . GLN B 1 538 ? 3.291 91.25 36.375 1 66.94 538 GLN B C 1
ATOM 9995 O O . GLN B 1 538 ? 3.859 92.375 36.344 1 66.94 538 GLN B O 1
ATOM 10000 N N . LEU B 1 539 ? 2.035 91.125 36.812 1 67.75 539 LEU B N 1
ATOM 10001 C CA . LEU B 1 539 ? 1.304 92.312 37.312 1 67.75 539 LEU B CA 1
ATOM 10002 C C . LEU B 1 539 ? 1.826 92.75 38.688 1 67.75 539 LEU B C 1
ATOM 10004 O O . LEU B 1 539 ? 2.008 91.875 39.562 1 67.75 539 LEU B O 1
ATOM 10008 N N . PRO B 1 540 ? 2.365 94 38.938 1 63.84 540 PRO B N 1
ATOM 10009 C CA . PRO B 1 540 ? 2.965 94.562 40.156 1 63.84 540 PRO B CA 1
ATOM 10010 C C . PRO B 1 540 ? 2.09 94.312 41.375 1 63.84 540 PRO B C 1
ATOM 10012 O O . PRO B 1 540 ? 2.604 94.188 42.5 1 63.84 540 PRO B O 1
ATOM 10015 N N . ARG B 1 541 ? 0.737 94.312 41.312 1 61.72 541 ARG B N 1
ATOM 10016 C CA . ARG B 1 541 ? -0.196 94.25 42.438 1 61.72 541 ARG B CA 1
ATOM 10017 C C . ARG B 1 541 ? -0.201 92.812 43 1 61.72 541 ARG B C 1
ATOM 10019 O O . ARG B 1 541 ? -0.767 92.562 44.062 1 61.72 541 ARG B O 1
ATOM 10026 N N . LEU B 1 542 ? 0.335 91.875 42.25 1 63.75 542 LEU B N 1
ATOM 10027 C CA . LEU B 1 542 ? 0.323 90.5 42.719 1 63.75 542 LEU B CA 1
ATOM 10028 C C . LEU B 1 542 ? 1.655 90.125 43.375 1 63.75 542 LEU B C 1
ATOM 10030 O O . LEU B 1 542 ? 2.547 89.562 42.688 1 63.75 542 LEU B O 1
ATOM 10034 N N . ARG B 1 543 ? 2.195 90.812 44.281 1 67.25 543 ARG B N 1
ATOM 10035 C CA . ARG B 1 543 ? 3.398 90.562 45.062 1 67.25 543 ARG B CA 1
ATOM 10036 C C . ARG B 1 543 ? 3.051 90 46.406 1 67.25 543 ARG B C 1
ATOM 10038 O O . ARG B 1 543 ? 1.88 89.938 46.812 1 67.25 543 ARG B O 1
ATOM 10045 N N . GLY B 1 544 ? 3.863 89.062 47.062 1 69.62 544 GLY B N 1
ATOM 10046 C CA . GLY B 1 544 ? 3.721 88.438 48.375 1 69.62 544 GLY B CA 1
ATOM 10047 C C . GLY B 1 544 ? 3.166 87 48.281 1 69.62 544 GLY B C 1
ATOM 10048 O O . GLY B 1 544 ? 3.602 86.25 47.438 1 69.62 544 GLY B O 1
ATOM 10049 N N . GLU B 1 545 ? 2.148 86.688 49.062 1 64.12 545 GLU B N 1
ATOM 10050 C CA . GLU B 1 545 ? 1.562 85.375 49.156 1 64.12 545 GLU B CA 1
ATOM 10051 C C . GLU B 1 545 ? 0.876 84.938 47.844 1 64.12 545 GLU B C 1
ATOM 10053 O O . GLU B 1 545 ? 0.965 83.812 47.406 1 64.12 545 GLU B O 1
ATOM 10058 N N . ALA B 1 546 ? 0.269 85.875 47.188 1 70.12 546 ALA B N 1
ATOM 10059 C CA . ALA B 1 546 ? -0.408 85.625 45.906 1 70.12 546 ALA B CA 1
ATOM 10060 C C . ALA B 1 546 ? 0.597 85.312 44.812 1 70.12 546 ALA B C 1
ATOM 10062 O O . ALA B 1 546 ? 0.346 84.438 43.938 1 70.12 546 ALA B O 1
ATOM 10063 N N . GLY B 1 547 ? 1.724 85.938 44.844 1 73.75 547 GLY B N 1
ATOM 10064 C CA . GLY B 1 547 ? 2.797 85.688 43.906 1 73.75 547 GLY B CA 1
ATOM 10065 C C . GLY B 1 547 ? 3.385 84.25 44.031 1 73.75 547 GLY B C 1
ATOM 10066 O O . GLY B 1 547 ? 3.645 83.625 43.031 1 73.75 547 GLY B O 1
ATOM 10067 N N . GLN B 1 548 ? 3.549 83.812 45.281 1 70.75 548 GLN B N 1
ATOM 10068 C CA . GLN B 1 548 ? 4.066 82.5 45.531 1 70.75 548 GLN B CA 1
ATOM 10069 C C . GLN B 1 548 ? 3.08 81.438 45.094 1 70.75 548 GLN B C 1
ATOM 10071 O O . GLN B 1 548 ? 3.479 80.438 44.5 1 70.75 548 GLN B O 1
ATOM 10076 N N . ALA B 1 549 ? 1.843 81.625 45.375 1 70.81 549 ALA B N 1
ATOM 10077 C CA . ALA B 1 549 ? 0.803 80.688 44.938 1 70.81 549 ALA B CA 1
ATOM 10078 C C . ALA B 1 549 ? 0.788 80.562 43.406 1 70.81 549 ALA B C 1
ATOM 10080 O O . ALA B 1 549 ? 0.617 79.5 42.875 1 70.81 549 ALA B O 1
ATOM 10081 N N . LEU B 1 550 ? 0.986 81.625 42.719 1 77.31 550 LEU B N 1
ATOM 10082 C CA . LEU B 1 550 ? 1.019 81.625 41.281 1 77.31 550 LEU B CA 1
ATOM 10083 C C . LEU B 1 550 ? 2.238 80.875 40.75 1 77.31 550 LEU B C 1
ATOM 10085 O O . LEU B 1 550 ? 2.146 80.125 39.781 1 77.31 550 LEU B O 1
ATOM 10089 N N . ASP B 1 551 ? 3.342 81 41.438 1 73.06 551 ASP B N 1
ATOM 10090 C CA . ASP B 1 551 ? 4.555 80.25 41.062 1 73.06 551 ASP B CA 1
ATOM 10091 C C . ASP B 1 551 ? 4.371 78.75 41.25 1 73.06 551 ASP B C 1
ATOM 10093 O O . ASP B 1 551 ? 4.816 78 40.406 1 73.06 551 ASP B O 1
ATOM 10097 N N . ASP B 1 552 ? 3.693 78.375 42.312 1 71.19 552 ASP B N 1
ATOM 10098 C CA . ASP B 1 552 ? 3.418 76.938 42.562 1 71.19 552 ASP B CA 1
ATOM 10099 C C . ASP B 1 552 ? 2.523 76.375 41.469 1 71.19 552 ASP B C 1
ATOM 10101 O O . ASP B 1 552 ? 2.736 75.25 41.031 1 71.19 552 ASP B O 1
ATOM 10105 N N . VAL B 1 553 ? 1.548 77.125 41.031 1 77.19 553 VAL B N 1
ATOM 10106 C CA . VAL B 1 553 ? 0.637 76.688 40 1 77.19 553 VAL B CA 1
ATOM 10107 C C . VAL B 1 553 ? 1.395 76.562 38.688 1 77.19 553 VAL B C 1
ATOM 10109 O O . VAL B 1 553 ? 1.208 75.562 37.938 1 77.19 553 VAL B O 1
ATOM 10112 N N . LEU B 1 554 ? 2.223 77.5 38.406 1 76.56 554 LEU B N 1
ATOM 10113 C CA . LEU B 1 554 ? 3.002 77.438 37.188 1 76.56 554 LEU B CA 1
ATOM 10114 C C . LEU B 1 554 ? 3.936 76.25 37.156 1 76.56 554 LEU B C 1
ATOM 10116 O O . LEU B 1 554 ? 4.109 75.625 36.094 1 76.56 554 LEU B O 1
ATOM 10120 N N . GLU B 1 555 ? 4.488 75.875 38.281 1 70.5 555 GLU B N 1
ATOM 10121 C CA . GLU B 1 555 ? 5.328 74.688 38.375 1 70.5 555 GLU B CA 1
ATOM 10122 C C . GLU B 1 555 ? 4.516 73.375 38.125 1 70.5 555 GLU B C 1
ATOM 10124 O O . GLU B 1 555 ? 4.953 72.5 37.406 1 70.5 555 GLU B O 1
ATOM 10129 N N . ALA B 1 556 ? 3.379 73.375 38.75 1 71.75 556 ALA B N 1
ATOM 10130 C CA . ALA B 1 556 ? 2.488 72.25 38.594 1 71.75 556 ALA B CA 1
ATOM 10131 C C . ALA B 1 556 ? 2.076 72.062 37.125 1 71.75 556 ALA B C 1
ATOM 10133 O O . ALA B 1 556 ? 2.029 70.938 36.594 1 71.75 556 ALA B O 1
ATOM 10134 N N . LEU B 1 557 ? 1.769 73.125 36.438 1 78.06 557 LEU B N 1
ATOM 10135 C CA . LEU B 1 557 ? 1.368 73.125 35.031 1 78.06 557 LEU B CA 1
ATOM 10136 C C . LEU B 1 557 ? 2.533 72.688 34.125 1 78.06 557 LEU B C 1
ATOM 10138 O O . LEU B 1 557 ? 2.342 71.938 33.156 1 78.06 557 LEU B O 1
ATOM 10142 N N . SER B 1 558 ? 3.707 73.062 34.531 1 71.94 558 SER B N 1
ATOM 10143 C CA . SER B 1 558 ? 4.895 72.688 33.812 1 71.94 558 SER B CA 1
ATOM 10144 C C . SER B 1 558 ? 5.102 71.188 33.906 1 71.94 558 SER B C 1
ATOM 10146 O O . SER B 1 558 ? 5.402 70.5 32.906 1 71.94 558 SER B O 1
ATOM 10148 N N . GLU B 1 559 ? 4.891 70.625 35.062 1 69.69 559 GLU B N 1
ATOM 10149 C CA . GLU B 1 559 ? 4.996 69.188 35.281 1 69.69 559 GLU B CA 1
ATOM 10150 C C . GLU B 1 559 ? 3.914 68.438 34.5 1 69.69 559 GLU B C 1
ATOM 10152 O O . GLU B 1 559 ? 4.164 67.312 33.969 1 69.69 559 GLU B O 1
ATOM 10157 N N . THR B 1 560 ? 2.734 68.938 34.469 1 75.62 560 THR B N 1
ATOM 10158 C CA . THR B 1 560 ? 1.628 68.375 33.75 1 75.62 560 THR B CA 1
ATOM 10159 C C . THR B 1 560 ? 1.936 68.312 32.25 1 75.62 560 THR B C 1
ATOM 10161 O O . THR B 1 560 ? 1.645 67.312 31.562 1 75.62 560 THR B O 1
ATOM 10164 N N . VAL B 1 561 ? 2.488 69.438 31.766 1 73 561 VAL B N 1
ATOM 10165 C CA . VAL B 1 561 ? 2.875 69.5 30.359 1 73 561 VAL B CA 1
ATOM 10166 C C . VAL B 1 561 ? 3.906 68.438 30.047 1 73 561 VAL B C 1
ATOM 10168 O O . VAL B 1 561 ? 3.816 67.75 29.031 1 73 561 VAL B O 1
ATOM 10171 N N . GLN B 1 562 ? 4.805 68.188 30.969 1 66.69 562 GLN B N 1
ATOM 10172 C CA . GLN B 1 562 ? 5.805 67.125 30.797 1 66.69 562 GLN B CA 1
ATOM 10173 C C . GLN B 1 562 ? 5.152 65.75 30.781 1 66.69 562 GLN B C 1
ATOM 10175 O O . GLN B 1 562 ? 5.535 64.875 29.969 1 66.69 562 GLN B O 1
ATOM 10180 N N . GLY B 1 563 ? 4.285 65.562 31.656 1 67.38 563 GLY B N 1
ATOM 10181 C CA . GLY B 1 563 ? 3.527 64.312 31.672 1 67.38 563 GLY B CA 1
ATOM 10182 C C . GLY B 1 563 ? 2.76 64.125 30.391 1 67.38 563 GLY B C 1
ATOM 10183 O O . GLY B 1 563 ? 2.754 62.969 29.859 1 67.38 563 GLY B O 1
ATOM 10184 N N . ALA B 1 564 ? 2.092 65.062 29.844 1 73.12 564 ALA B N 1
ATOM 10185 C CA . ALA B 1 564 ? 1.332 64.938 28.594 1 73.12 564 ALA B CA 1
ATOM 10186 C C . ALA B 1 564 ? 2.248 64.688 27.406 1 73.12 564 ALA B C 1
ATOM 10188 O O . ALA B 1 564 ? 1.893 63.875 26.531 1 73.12 564 ALA B O 1
ATOM 10189 N N . LEU B 1 565 ? 3.408 65.188 27.453 1 67.56 565 LEU B N 1
ATOM 10190 C CA . LEU B 1 565 ? 4.391 64.938 26.406 1 67.56 565 LEU B CA 1
ATOM 10191 C C . LEU B 1 565 ? 4.879 63.5 26.453 1 67.56 565 LEU B C 1
ATOM 10193 O O . LEU B 1 565 ? 5.055 62.875 25.406 1 67.56 565 LEU B O 1
ATOM 10197 N N . ARG B 1 566 ? 5.035 63.031 27.594 1 64.25 566 ARG B N 1
ATOM 10198 C CA . ARG B 1 566 ? 5.41 61.625 27.75 1 64.25 566 ARG B CA 1
ATOM 10199 C C . ARG B 1 566 ? 4.328 60.719 27.203 1 64.25 566 ARG B C 1
ATOM 10201 O O . ARG B 1 566 ? 4.629 59.75 26.5 1 64.25 566 ARG B O 1
ATOM 10208 N N . LEU B 1 567 ? 3.115 60.938 27.562 1 73.44 567 LEU B N 1
ATOM 10209 C CA . LEU B 1 567 ? 1.987 60.156 27.062 1 73.44 567 LEU B CA 1
ATOM 10210 C C . LEU B 1 567 ? 1.939 60.188 25.531 1 73.44 567 LEU B C 1
ATOM 10212 O O . LEU B 1 567 ? 1.658 59.188 24.891 1 73.44 567 LEU B O 1
ATOM 10216 N N . LYS B 1 568 ? 2.162 61.312 24.984 1 68.81 568 LYS B N 1
ATOM 10217 C CA . LYS B 1 568 ? 2.201 61.5 23.547 1 68.81 568 LYS B CA 1
ATOM 10218 C C . LYS B 1 568 ? 3.244 60.562 22.906 1 68.81 568 LYS B C 1
ATOM 10220 O O . LYS B 1 568 ? 2.984 59.938 21.875 1 68.81 568 LYS B O 1
ATOM 10225 N N . HIS B 1 569 ? 4.348 60.438 23.547 1 65.12 569 HIS B N 1
ATOM 10226 C CA . HIS B 1 569 ? 5.414 59.594 23.047 1 65.12 569 HIS B CA 1
ATOM 10227 C C . HIS B 1 569 ? 5.016 58.125 23.125 1 65.12 569 HIS B C 1
ATOM 10229 O O . HIS B 1 569 ? 5.293 57.344 22.203 1 65.12 569 HIS B O 1
ATOM 10235 N N . ILE B 1 570 ? 4.473 57.75 24.203 1 65.88 570 ILE B N 1
ATOM 10236 C CA . ILE B 1 570 ? 4.023 56.375 24.375 1 65.88 570 ILE B CA 1
ATOM 10237 C C . ILE B 1 570 ? 3.006 56 23.297 1 65.88 570 ILE B C 1
ATOM 10239 O O . ILE B 1 570 ? 3.072 54.938 22.703 1 65.88 570 ILE B O 1
ATOM 10243 N N . VAL B 1 571 ? 2.076 56.844 23.047 1 68.44 571 VAL B N 1
ATOM 10244 C CA . VAL B 1 571 ? 1.028 56.625 22.047 1 68.44 571 VAL B CA 1
ATOM 10245 C C . VAL B 1 571 ? 1.65 56.531 20.656 1 68.44 571 VAL B C 1
ATOM 10247 O O . VAL B 1 571 ? 1.23 55.688 19.844 1 68.44 571 VAL B O 1
ATOM 10250 N N . GLN B 1 572 ? 2.58 57.344 20.422 1 65.56 572 GLN B N 1
ATOM 10251 C CA . GLN B 1 572 ? 3.277 57.312 19.141 1 65.56 572 GLN B CA 1
ATOM 10252 C C . GLN B 1 572 ? 4 55.969 18.953 1 65.56 572 GLN B C 1
ATOM 10254 O O . GLN B 1 572 ? 3.973 55.375 17.875 1 65.56 572 GLN B O 1
ATOM 10259 N N . ASP B 1 573 ? 4.609 55.594 19.969 1 61 573 ASP B N 1
ATOM 10260 C CA . ASP B 1 573 ? 5.316 54.312 19.922 1 61 573 ASP B CA 1
ATOM 10261 C C . ASP B 1 573 ? 4.352 53.156 19.703 1 61 573 ASP B C 1
ATOM 10263 O O . ASP B 1 573 ? 4.641 52.25 18.938 1 61 573 ASP B O 1
ATOM 10267 N N . LEU B 1 574 ? 3.289 53.094 20.328 1 61.66 574 LEU B N 1
ATOM 10268 C CA . LEU B 1 574 ? 2.26 52.094 20.172 1 61.66 574 LEU B CA 1
ATOM 10269 C C . LEU B 1 574 ? 1.739 52.062 18.734 1 61.66 574 LEU B C 1
ATOM 10271 O O . LEU B 1 574 ? 1.534 50.969 18.172 1 61.66 574 LEU B O 1
ATOM 10275 N N . ARG B 1 575 ? 1.48 53.156 18.172 1 59.41 575 ARG B N 1
ATOM 10276 C CA . ARG B 1 575 ? 1.019 53.281 16.797 1 59.41 575 ARG B CA 1
ATOM 10277 C C . ARG B 1 575 ? 2.027 52.656 15.82 1 59.41 575 ARG B C 1
ATOM 10279 O O . ARG B 1 575 ? 1.647 51.969 14.875 1 59.41 575 ARG B O 1
ATOM 10286 N N . THR B 1 576 ? 3.102 53 16.109 1 57.84 576 THR B N 1
ATOM 10287 C CA . THR B 1 576 ? 4.168 52.469 15.25 1 57.84 576 THR B CA 1
ATOM 10288 C C . THR B 1 576 ? 4.215 50.969 15.297 1 57.84 576 THR B C 1
ATOM 10290 O O . THR B 1 576 ? 4.41 50.312 14.266 1 57.84 576 THR B O 1
ATOM 10293 N N . LEU B 1 577 ? 4.062 50.469 16.406 1 56.25 577 LEU B N 1
ATOM 10294 C CA . LEU B 1 577 ? 4.113 49.031 16.609 1 56.25 577 LEU B CA 1
ATOM 10295 C C . LEU B 1 577 ? 2.916 48.344 15.961 1 56.25 577 LEU B C 1
ATOM 10297 O O . LEU B 1 577 ? 3.027 47.219 15.461 1 56.25 577 LEU B O 1
ATOM 10301 N N . SER B 1 578 ? 1.865 48.938 16.125 1 54.78 578 SER B N 1
ATOM 10302 C CA . SER B 1 578 ? 0.611 48.344 15.68 1 54.78 578 SER B CA 1
ATOM 10303 C C . SER B 1 578 ? 0.465 48.438 14.164 1 54.78 578 SER B C 1
ATOM 10305 O O . SER B 1 578 ? -0.403 47.812 13.578 1 54.78 578 SER B O 1
ATOM 10307 N N . ARG B 1 579 ? 1.104 49.375 13.586 1 50.88 579 ARG B N 1
ATOM 10308 C CA . ARG B 1 579 ? 0.992 49.562 12.141 1 50.88 579 ARG B CA 1
ATOM 10309 C C . ARG B 1 579 ? 1.419 48.312 11.383 1 50.88 579 ARG B C 1
ATOM 10311 O O . ARG B 1 579 ? 2.426 47.688 11.727 1 50.88 579 ARG B O 1
ATOM 10318 N N . LYS B 1 580 ? 0.401 47.625 10.648 1 49.59 580 LYS B N 1
ATOM 10319 C CA . LYS B 1 580 ? 0.709 46.562 9.711 1 49.59 580 LYS B CA 1
ATOM 10320 C C . LYS B 1 580 ? 1.974 46.875 8.914 1 49.59 580 LYS B C 1
ATOM 10322 O O . LYS B 1 580 ? 2.197 48 8.516 1 49.59 580 LYS B O 1
ATOM 10327 N N . PRO B 1 581 ? 3.062 46 8.992 1 48.19 581 PRO B N 1
ATOM 10328 C CA . PRO B 1 581 ? 4.203 46.25 8.102 1 48.19 581 PRO B CA 1
ATOM 10329 C C . PRO B 1 581 ? 3.781 46.719 6.711 1 48.19 581 PRO B C 1
ATOM 10331 O O . PRO B 1 581 ? 2.768 46.25 6.184 1 48.19 581 PRO B O 1
ATOM 10334 N N . PRO B 1 582 ? 4.129 47.906 6.348 1 42.78 582 PRO B N 1
ATOM 10335 C CA . PRO B 1 582 ? 3.715 48.344 5.016 1 42.78 582 PRO B CA 1
ATOM 10336 C C . PRO B 1 582 ? 3.809 47.219 3.969 1 42.78 582 PRO B C 1
ATOM 10338 O O . PRO B 1 582 ? 4.727 46.406 4.012 1 42.78 582 PRO B O 1
ATOM 10341 N N . GLU B 1 583 ? 2.686 46.875 3.469 1 47.91 583 GLU B N 1
ATOM 10342 C CA . GLU B 1 583 ? 2.656 45.969 2.322 1 47.91 583 GLU B CA 1
ATOM 10343 C C . GLU B 1 583 ? 3.744 46.344 1.313 1 47.91 583 GLU B C 1
ATOM 10345 O O . GLU B 1 583 ? 4.164 45.5 0.524 1 47.91 583 GLU B O 1
ATOM 10350 N N . HIS B 1 584 ? 4.242 47.625 1.263 1 50.25 584 HIS B N 1
ATOM 10351 C CA . HIS B 1 584 ? 5.207 48.031 0.25 1 50.25 584 HIS B CA 1
ATOM 10352 C C . HIS B 1 584 ? 6.609 48.156 0.84 1 50.25 584 HIS B C 1
ATOM 10354 O O . HIS B 1 584 ? 6.859 49 1.695 1 50.25 584 HIS B O 1
ATOM 10360 N N . ARG B 1 585 ? 7.387 47.156 0.856 1 64.5 585 ARG B N 1
ATOM 10361 C CA . ARG B 1 585 ? 8.82 47.188 1.144 1 64.5 585 ARG B CA 1
ATOM 10362 C C . ARG B 1 585 ? 9.594 47.719 -0.052 1 64.5 585 ARG B C 1
ATOM 10364 O O . ARG B 1 585 ? 9.312 47.375 -1.196 1 64.5 585 ARG B O 1
ATOM 10371 N N . ALA B 1 586 ? 10.188 48.938 0.06 1 75.12 586 ALA B N 1
ATOM 10372 C CA . ALA B 1 586 ? 11.047 49.469 -0.985 1 75.12 586 ALA B CA 1
ATOM 10373 C C . ALA B 1 586 ? 12.516 49.25 -0.653 1 75.12 586 ALA B C 1
ATOM 10375 O O . ALA B 1 586 ? 12.867 48.938 0.481 1 75.12 586 ALA B O 1
ATOM 10376 N N . ARG B 1 587 ? 13.344 49.25 -1.785 1 86.31 587 ARG B N 1
ATOM 10377 C CA . ARG B 1 587 ? 14.789 49.25 -1.585 1 86.31 587 ARG B CA 1
ATOM 10378 C C . ARG B 1 587 ? 15.25 50.562 -0.922 1 86.31 587 ARG B C 1
ATOM 10380 O O . ARG B 1 587 ? 15.047 51.625 -1.467 1 86.31 587 ARG B O 1
ATOM 10387 N N . VAL B 1 588 ? 15.656 50.5 0.282 1 87.12 588 VAL B N 1
ATOM 10388 C CA . VAL B 1 588 ? 16.031 51.688 1.056 1 87.12 588 VAL B CA 1
ATOM 10389 C C . VAL B 1 588 ? 17.516 51.656 1.37 1 87.12 588 VAL B C 1
ATOM 10391 O O . VAL B 1 588 ? 18.047 50.594 1.766 1 87.12 588 VAL B O 1
ATOM 10394 N N . ASP B 1 589 ? 18.172 52.781 0.949 1 91.12 589 ASP B N 1
ATOM 10395 C CA . ASP B 1 589 ? 19.547 52.969 1.406 1 91.12 589 ASP B CA 1
ATOM 10396 C C . ASP B 1 589 ? 19.578 53.375 2.881 1 91.12 589 ASP B C 1
ATOM 10398 O O . ASP B 1 589 ? 19.016 54.406 3.266 1 91.12 589 ASP B O 1
ATOM 10402 N N . VAL B 1 590 ? 20.281 52.656 3.693 1 93.62 590 VAL B N 1
ATOM 10403 C CA . VAL B 1 590 ? 20.25 52.812 5.145 1 93.62 590 VAL B CA 1
ATOM 10404 C C . VAL B 1 590 ? 21 54.094 5.543 1 93.62 590 VAL B C 1
ATOM 10406 O O . VAL B 1 590 ? 20.641 54.719 6.535 1 93.62 590 VAL B O 1
ATOM 10409 N N . ARG B 1 591 ? 22 54.5 4.781 1 92.94 591 ARG B N 1
ATOM 10410 C CA . ARG B 1 591 ? 22.875 55.594 5.172 1 92.94 591 ARG B CA 1
ATOM 10411 C C . ARG B 1 591 ? 22.125 56.938 5.234 1 92.94 591 ARG B C 1
ATOM 10413 O O . ARG B 1 591 ? 22.172 57.625 6.246 1 92.94 591 ARG B O 1
ATOM 10420 N N . PRO B 1 592 ? 21.375 57.25 4.191 1 91.25 592 PRO B N 1
ATOM 10421 C CA . PRO B 1 592 ? 20.625 58.5 4.27 1 91.25 592 PRO B CA 1
ATOM 10422 C C . PRO B 1 592 ? 19.609 58.5 5.402 1 91.25 592 PRO B C 1
ATOM 10424 O O . PRO B 1 592 ? 19.359 59.531 6.016 1 91.25 592 PRO B O 1
ATOM 10427 N N . VAL B 1 593 ? 19.031 57.406 5.629 1 92 593 VAL B N 1
ATOM 10428 C CA . VAL B 1 593 ? 18.031 57.312 6.691 1 92 593 VAL B CA 1
ATOM 10429 C C . VAL B 1 593 ? 18.703 57.531 8.047 1 92 593 VAL B C 1
ATOM 10431 O O . VAL B 1 593 ? 18.172 58.25 8.906 1 92 593 VAL B O 1
ATOM 10434 N N . LEU B 1 594 ? 19.859 57.031 8.195 1 93.44 594 LEU B N 1
ATOM 10435 C CA . LEU B 1 594 ? 20.609 57.156 9.43 1 93.44 594 LEU B CA 1
ATOM 10436 C C . LEU B 1 594 ? 21.094 58.594 9.609 1 93.44 594 LEU B C 1
ATOM 10438 O O . LEU B 1 594 ? 21.047 59.156 10.711 1 93.44 594 LEU B O 1
ATOM 10442 N N . ASP B 1 595 ? 21.531 59.25 8.523 1 90.69 595 ASP B N 1
ATOM 10443 C CA . ASP B 1 595 ? 21.953 60.625 8.555 1 90.69 595 ASP B CA 1
ATOM 10444 C C . ASP B 1 595 ? 20.812 61.562 8.992 1 90.69 595 ASP B C 1
ATOM 10446 O O . ASP B 1 595 ? 21.031 62.469 9.797 1 90.69 595 ASP B O 1
ATOM 10450 N N . ASN B 1 596 ? 19.75 61.25 8.453 1 86.31 596 ASN B N 1
ATOM 10451 C CA . ASN B 1 596 ? 18.578 62.031 8.812 1 86.31 596 ASN B CA 1
ATOM 10452 C C . ASN B 1 596 ? 18.203 61.875 10.281 1 86.31 596 ASN B C 1
ATOM 10454 O O . ASN B 1 596 ? 17.859 62.844 10.961 1 86.31 596 ASN B O 1
ATOM 10458 N N . ALA B 1 597 ? 18.297 60.688 10.727 1 89.56 597 ALA B N 1
ATOM 10459 C CA . ALA B 1 597 ? 18.031 60.406 12.141 1 89.56 597 ALA B CA 1
ATOM 10460 C C . ALA B 1 597 ? 19.016 61.125 13.039 1 89.56 597 ALA B C 1
ATOM 10462 O O . ALA B 1 597 ? 18.641 61.688 14.078 1 89.56 597 ALA B O 1
ATOM 10463 N N . LEU B 1 598 ? 20.234 61.188 12.711 1 90.62 598 LEU B N 1
ATOM 10464 C CA . LEU B 1 598 ? 21.281 61.875 13.477 1 90.62 598 LEU B CA 1
ATOM 10465 C C . LEU B 1 598 ? 21.016 63.375 13.531 1 90.62 598 LEU B C 1
ATOM 10467 O O . LEU B 1 598 ? 21.266 64 14.562 1 90.62 598 LEU B O 1
ATOM 10471 N N . LYS B 1 599 ? 20.484 63.906 12.422 1 84.94 599 LYS B N 1
ATOM 10472 C CA . LYS B 1 599 ? 20.125 65.312 12.391 1 84.94 599 LYS B CA 1
ATOM 10473 C C . LYS B 1 599 ? 19.016 65.625 13.383 1 84.94 599 LYS B C 1
ATOM 10475 O O . LYS B 1 599 ? 19.047 66.688 14.055 1 84.94 599 LYS B O 1
ATOM 10480 N N . LEU B 1 600 ? 18.188 64.688 13.453 1 81.19 600 LEU B N 1
ATOM 10481 C CA . LEU B 1 600 ? 17.031 64.875 14.32 1 81.19 600 LEU B CA 1
ATOM 10482 C C . LEU B 1 600 ? 17.438 64.875 15.789 1 81.19 600 LEU B C 1
ATOM 10484 O O . LEU B 1 600 ? 16.828 65.5 16.625 1 81.19 600 LEU B O 1
ATOM 10488 N N . VAL B 1 601 ? 18.5 64.188 16.109 1 82.81 601 VAL B N 1
ATOM 10489 C CA . VAL B 1 601 ? 18.906 64.062 17.5 1 82.81 601 VAL B CA 1
ATOM 10490 C C . VAL B 1 601 ? 20.078 65 17.781 1 82.81 601 VAL B C 1
ATOM 10492 O O . VAL B 1 601 ? 20.641 65 18.875 1 82.81 601 VAL B O 1
ATOM 10495 N N . ARG B 1 602 ? 20.422 65.812 16.906 1 84.44 602 ARG B N 1
ATOM 10496 C CA . ARG B 1 602 ? 21.609 66.688 16.984 1 84.44 602 ARG B CA 1
ATOM 10497 C C . ARG B 1 602 ? 21.562 67.562 18.203 1 84.44 602 ARG B C 1
ATOM 10499 O O . ARG B 1 602 ? 22.562 67.75 18.891 1 84.44 602 ARG B O 1
ATOM 10506 N N . GLY B 1 603 ? 20.469 68.188 18.438 1 78.44 603 GLY B N 1
ATOM 10507 C CA . GLY B 1 603 ? 20.328 69.125 19.562 1 78.44 603 GLY B CA 1
ATOM 10508 C C . GLY B 1 603 ? 20.656 68.438 20.891 1 78.44 603 GLY B C 1
ATOM 10509 O O . GLY B 1 603 ? 21.453 69 21.688 1 78.44 603 GLY B O 1
ATOM 10510 N N . GLU B 1 604 ? 20.172 67.375 21.094 1 80.31 604 GLU B N 1
ATOM 10511 C CA . GLU B 1 604 ? 20.422 66.625 22.344 1 80.31 604 GLU B CA 1
ATOM 10512 C C . GLU B 1 604 ? 21.828 66 22.344 1 80.31 604 GLU B C 1
ATOM 10514 O O . GLU B 1 604 ? 22.469 65.938 23.391 1 80.31 604 GLU B O 1
ATOM 10519 N N . LEU B 1 605 ? 22.297 65.688 21.266 1 87.88 605 LEU B N 1
ATOM 10520 C CA . LEU B 1 605 ? 23.594 65.062 21.109 1 87.88 605 LEU B CA 1
ATOM 10521 C C . LEU B 1 605 ? 24.719 66 21.438 1 87.88 605 LEU B C 1
ATOM 10523 O O . LEU B 1 605 ? 25.656 65.688 22.156 1 87.88 605 LEU B O 1
ATOM 10527 N N . VAL B 1 606 ? 24.562 67.188 20.953 1 85.19 606 VAL B N 1
ATOM 10528 C CA . VAL B 1 606 ? 25.609 68.188 21.141 1 85.19 606 VAL B CA 1
ATOM 10529 C C . VAL B 1 606 ? 25.75 68.562 22.625 1 85.19 606 VAL B C 1
ATOM 10531 O O . VAL B 1 606 ? 26.859 68.812 23.109 1 85.19 606 VAL B O 1
ATOM 10534 N N . ALA B 1 607 ? 24.672 68.438 23.297 1 85.38 607 ALA B N 1
ATOM 10535 C CA . ALA B 1 607 ? 24.672 68.75 24.719 1 85.38 607 ALA B CA 1
ATOM 10536 C C . ALA B 1 607 ? 25.266 67.625 25.547 1 85.38 607 ALA B C 1
ATOM 10538 O O . ALA B 1 607 ? 25.719 67.812 26.672 1 85.38 607 ALA B O 1
ATOM 10539 N N . ARG B 1 608 ? 25.359 66.5 25.016 1 89.62 608 ARG B N 1
ATOM 10540 C CA . ARG B 1 608 ? 25.625 65.375 25.875 1 89.62 608 ARG B CA 1
ATOM 10541 C C . ARG B 1 608 ? 26.891 64.625 25.453 1 89.62 608 ARG B C 1
ATOM 10543 O O . ARG B 1 608 ? 27.562 64 26.266 1 89.62 608 ARG B O 1
ATOM 10550 N N . ALA B 1 609 ? 27.219 64.688 24.125 1 92.81 609 ALA B N 1
ATOM 10551 C CA . ALA B 1 609 ? 28.297 63.844 23.672 1 92.81 609 ALA B CA 1
ATOM 10552 C C . ALA B 1 609 ? 28.875 64.312 22.344 1 92.81 609 ALA B C 1
ATOM 10554 O O . ALA B 1 609 ? 28.25 65.062 21.625 1 92.81 609 ALA B O 1
ATOM 10555 N N . ARG B 1 610 ? 30.109 63.844 22.109 1 93.44 610 ARG B N 1
ATOM 10556 C CA . ARG B 1 610 ? 30.719 64 20.781 1 93.44 610 ARG B CA 1
ATOM 10557 C C . ARG B 1 610 ? 30.344 62.844 19.859 1 93.44 610 ARG B C 1
ATOM 10559 O O . ARG B 1 610 ? 30.25 61.719 20.297 1 93.44 610 ARG B O 1
ATOM 10566 N N . LEU B 1 611 ? 30.078 63.156 18.609 1 94.81 611 LEU B N 1
ATOM 10567 C CA . LEU B 1 611 ? 29.656 62.156 17.625 1 94.81 611 LEU B CA 1
ATOM 10568 C C . LEU B 1 611 ? 30.844 61.625 16.812 1 94.81 611 LEU B C 1
ATOM 10570 O O . LEU B 1 611 ? 31.656 62.438 16.328 1 94.81 611 LEU B O 1
ATOM 10574 N N . GLU B 1 612 ? 31.094 60.344 16.766 1 94.94 612 GLU B N 1
ATOM 10575 C CA . GLU B 1 612 ? 32.031 59.688 15.875 1 94.94 612 GLU B CA 1
ATOM 10576 C C . GLU B 1 612 ? 31.312 58.844 14.844 1 94.94 612 GLU B C 1
ATOM 10578 O O . GLU B 1 612 ? 30.594 57.906 15.211 1 94.94 612 GLU B O 1
ATOM 10583 N N . ARG B 1 613 ? 31.438 59.156 13.539 1 94.25 613 ARG B N 1
ATOM 10584 C CA . ARG B 1 613 ? 30.75 58.469 12.461 1 94.25 613 ARG B CA 1
ATOM 10585 C C . ARG B 1 613 ? 31.734 57.594 11.664 1 94.25 613 ARG B C 1
ATOM 10587 O O . ARG B 1 613 ? 32.844 58.031 11.336 1 94.25 613 ARG B O 1
ATOM 10594 N N . ASP B 1 614 ? 31.422 56.344 11.453 1 93.56 614 ASP B N 1
ATOM 10595 C CA . ASP B 1 614 ? 32.156 55.438 10.586 1 93.56 614 ASP B CA 1
ATOM 10596 C C . ASP B 1 614 ? 31.219 54.75 9.602 1 93.56 614 ASP B C 1
ATOM 10598 O O . ASP B 1 614 ? 30.781 53.625 9.836 1 93.56 614 ASP B O 1
ATOM 10602 N N . PHE B 1 615 ? 30.828 55.469 8.461 1 93.75 615 PHE B N 1
ATOM 10603 C CA . PHE B 1 615 ? 29.859 54.969 7.5 1 93.75 615 PHE B CA 1
ATOM 10604 C C . PHE B 1 615 ? 30.562 54.438 6.258 1 93.75 615 PHE B C 1
ATOM 10606 O O . PHE B 1 615 ? 31.266 55.156 5.566 1 93.75 615 PHE B O 1
ATOM 10613 N N . HIS B 1 616 ? 30.406 53.125 6.012 1 93 616 HIS B N 1
ATOM 10614 C CA . HIS B 1 616 ? 30.875 52.5 4.777 1 93 616 HIS B CA 1
ATOM 10615 C C . HIS B 1 616 ? 29.734 52.312 3.793 1 93 616 HIS B C 1
ATOM 10617 O O . HIS B 1 616 ? 28.562 52.406 4.164 1 93 616 HIS B O 1
ATOM 10623 N N . GLU B 1 617 ? 30.078 52.094 2.473 1 90.62 617 GLU B N 1
ATOM 10624 C CA . GLU B 1 617 ? 29.047 51.781 1.481 1 90.62 617 GLU B CA 1
ATOM 10625 C C . GLU B 1 617 ? 28.438 50.406 1.747 1 90.62 617 GLU B C 1
ATOM 10627 O O . GLU B 1 617 ? 29.141 49.438 2.062 1 90.62 617 GLU B O 1
ATOM 10632 N N . VAL B 1 618 ? 27.109 50.375 1.793 1 92.56 618 VAL B N 1
ATOM 10633 C CA . VAL B 1 618 ? 26.406 49.125 2.061 1 92.56 618 VAL B CA 1
ATOM 10634 C C . VAL B 1 618 ? 25.266 48.969 1.052 1 92.56 618 VAL B C 1
ATOM 10636 O O . VAL B 1 618 ? 24.766 49.938 0.493 1 92.56 618 VAL B O 1
ATOM 10639 N N . PRO B 1 619 ? 24.875 47.719 0.7 1 91.19 619 PRO B N 1
ATOM 10640 C CA . PRO B 1 619 ? 23.734 47.469 -0.193 1 91.19 619 PRO B CA 1
ATOM 10641 C C . PRO B 1 619 ? 22.406 47.938 0.406 1 91.19 619 PRO B C 1
ATOM 10643 O O . PRO B 1 619 ? 22.297 48.094 1.625 1 91.19 619 PRO B O 1
ATOM 10646 N N . PRO B 1 620 ? 21.438 48.156 -0.448 1 92.5 620 PRO B N 1
ATOM 10647 C CA . PRO B 1 620 ? 20.109 48.5 0.059 1 92.5 620 PRO B CA 1
ATOM 10648 C C . PRO B 1 620 ? 19.406 47.344 0.75 1 92.5 620 PRO B C 1
ATOM 10650 O O . PRO B 1 620 ? 19.781 46.188 0.553 1 92.5 620 PRO B O 1
ATOM 10653 N N . VAL B 1 621 ? 18.516 47.719 1.601 1 90.44 621 VAL B N 1
ATOM 10654 C CA . VAL B 1 621 ? 17.703 46.719 2.295 1 90.44 621 VAL B CA 1
ATOM 10655 C C . VAL B 1 621 ? 16.234 46.875 1.91 1 90.44 621 VAL B C 1
ATOM 10657 O O . VAL B 1 621 ? 15.82 47.969 1.479 1 90.44 621 VAL B O 1
ATOM 10660 N N . ASP B 1 622 ? 15.492 45.844 1.945 1 85.5 622 ASP B N 1
ATOM 10661 C CA . ASP B 1 622 ? 14.055 45.906 1.735 1 85.5 622 ASP B CA 1
ATOM 10662 C C . ASP B 1 622 ? 13.336 46.344 3.012 1 85.5 622 ASP B C 1
ATOM 10664 O O . ASP B 1 622 ? 13.242 45.594 3.969 1 85.5 622 ASP B O 1
ATOM 10668 N N . ALA B 1 623 ? 12.906 47.594 3.111 1 82.44 623 ALA B N 1
ATOM 10669 C CA . ALA B 1 623 ? 12.25 48.094 4.316 1 82.44 623 ALA B CA 1
ATOM 10670 C C . ALA B 1 623 ? 11.406 49.344 4 1 82.44 623 ALA B C 1
ATOM 10672 O O . ALA B 1 623 ? 11.453 49.844 2.885 1 82.44 623 ALA B O 1
ATOM 10673 N N . ASP B 1 624 ? 10.516 49.688 4.836 1 78.06 624 ASP B N 1
ATOM 10674 C CA . ASP B 1 624 ? 9.828 50.969 4.832 1 78.06 624 ASP B CA 1
ATOM 10675 C C . ASP B 1 624 ? 10.695 52.062 5.445 1 78.06 624 ASP B C 1
ATOM 10677 O O . ASP B 1 624 ? 11.188 51.938 6.566 1 78.06 624 ASP B O 1
ATOM 10681 N N . GLU B 1 625 ? 10.922 53.156 4.727 1 80.19 625 GLU B N 1
ATOM 10682 C CA . GLU B 1 625 ? 11.828 54.219 5.156 1 80.19 625 GLU B CA 1
ATOM 10683 C C . GLU B 1 625 ? 11.398 54.812 6.496 1 80.19 625 GLU B C 1
ATOM 10685 O O . GLU B 1 625 ? 12.234 55.094 7.355 1 80.19 625 GLU B O 1
ATOM 10690 N N . ALA B 1 626 ? 10.141 54.938 6.625 1 72.88 626 ALA B N 1
ATOM 10691 C CA . ALA B 1 626 ? 9.625 55.562 7.855 1 72.88 626 ALA B CA 1
ATOM 10692 C C . ALA B 1 626 ? 9.883 54.656 9.055 1 72.88 626 ALA B C 1
ATOM 10694 O O . ALA B 1 626 ? 10.266 55.125 10.125 1 72.88 626 ALA B O 1
ATOM 10695 N N . ARG B 1 627 ? 9.758 53.406 8.836 1 76.38 627 ARG B N 1
ATOM 10696 C CA . ARG B 1 627 ? 9.984 52.469 9.914 1 76.38 627 ARG B CA 1
ATOM 10697 C C . ARG B 1 627 ? 11.461 52.375 10.266 1 76.38 627 ARG B C 1
ATOM 10699 O O . ARG B 1 627 ? 11.828 52.25 11.438 1 76.38 627 ARG B O 1
ATOM 10706 N N . LEU B 1 628 ? 12.211 52.438 9.219 1 85.5 628 LEU B N 1
ATOM 10707 C CA . LEU B 1 628 ? 13.656 52.438 9.438 1 85.5 628 LEU B CA 1
ATOM 10708 C C . LEU B 1 628 ? 14.109 53.688 10.18 1 85.5 628 LEU B C 1
ATOM 10710 O O . LEU B 1 628 ? 14.977 53.594 11.055 1 85.5 628 LEU B O 1
ATOM 10714 N N . SER B 1 629 ? 13.531 54.781 9.797 1 82.31 629 SER B N 1
ATOM 10715 C CA . SER B 1 629 ? 13.844 56.031 10.469 1 82.31 629 SER B CA 1
ATOM 10716 C C . SER B 1 629 ? 13.492 55.969 11.953 1 82.31 629 SER B C 1
ATOM 10718 O O . SER B 1 629 ? 14.266 56.406 12.797 1 82.31 629 SER B O 1
ATOM 10720 N N . GLN B 1 630 ? 12.383 55.406 12.203 1 76.12 630 GLN B N 1
ATOM 10721 C CA . GLN B 1 630 ? 11.953 55.25 13.586 1 76.12 630 GLN B CA 1
ATOM 10722 C C . GLN B 1 630 ? 12.898 54.344 14.359 1 76.12 630 GLN B C 1
ATOM 10724 O O . GLN B 1 630 ? 13.219 54.594 15.516 1 76.12 630 GLN B O 1
ATOM 10729 N N . LEU B 1 631 ? 13.281 53.344 13.719 1 86.31 631 LEU B N 1
ATOM 10730 C CA . LEU B 1 631 ? 14.234 52.406 14.289 1 86.31 631 LEU B CA 1
ATOM 10731 C C . LEU B 1 631 ? 15.531 53.094 14.68 1 86.31 631 LEU B C 1
ATOM 10733 O O . LEU B 1 631 ? 15.984 52.969 15.82 1 86.31 631 LEU B O 1
ATOM 10737 N N . PHE B 1 632 ? 16.031 53.875 13.781 1 90.31 632 PHE B N 1
ATOM 10738 C CA . PHE B 1 632 ? 17.297 54.531 14.031 1 90.31 632 PHE B CA 1
ATOM 10739 C C . PHE B 1 632 ? 17.141 55.594 15.102 1 90.31 632 PHE B C 1
ATOM 10741 O O . PHE B 1 632 ? 18.016 55.75 15.969 1 90.31 632 PHE B O 1
ATOM 10748 N N . LEU B 1 633 ? 16.047 56.281 15.07 1 84.81 633 LEU B N 1
ATOM 10749 C CA . LEU B 1 633 ? 15.789 57.312 16.062 1 84.81 633 LEU B CA 1
ATOM 10750 C C . LEU B 1 633 ? 15.734 56.688 17.469 1 84.81 633 LEU B C 1
ATOM 10752 O O . LEU B 1 633 ? 16.297 57.25 18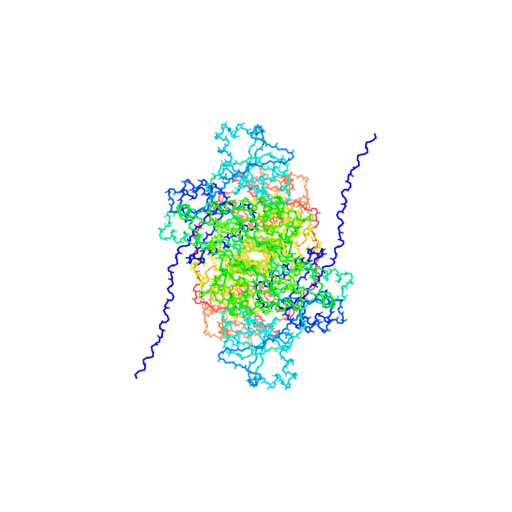.406 1 84.81 633 LEU B O 1
ATOM 10756 N N . ASN B 1 634 ? 15.148 55.594 17.562 1 81.88 634 ASN B N 1
ATOM 10757 C CA . ASN B 1 634 ? 15.031 54.938 18.859 1 81.88 634 ASN B CA 1
ATOM 10758 C C . ASN B 1 634 ? 16.406 54.5 19.391 1 81.88 634 ASN B C 1
ATOM 10760 O O . ASN B 1 634 ? 16.703 54.688 20.562 1 81.88 634 ASN B O 1
ATOM 10764 N N . LEU B 1 635 ? 17.156 53.969 18.531 1 90.19 635 LEU B N 1
ATOM 10765 C CA . LEU B 1 635 ? 18.469 53.5 18.938 1 90.19 635 LEU B CA 1
ATOM 10766 C C . LEU B 1 635 ? 19.375 54.656 19.344 1 90.19 635 LEU B C 1
ATOM 10768 O O . LEU B 1 635 ? 20.062 54.594 20.375 1 90.19 635 LEU B O 1
ATOM 10772 N N . LEU B 1 636 ? 19.312 55.719 18.562 1 90.25 636 LEU B N 1
ATOM 10773 C CA . LEU B 1 636 ? 20.141 56.906 18.812 1 90.25 636 LEU B CA 1
ATOM 10774 C C . LEU B 1 636 ? 19.703 57.625 20.094 1 90.25 636 LEU B C 1
ATOM 10776 O O . LEU B 1 636 ? 20.547 58.031 20.906 1 90.25 636 LEU B O 1
ATOM 10780 N N . LEU B 1 637 ? 18.406 57.719 20.266 1 83.5 637 LEU B N 1
ATOM 10781 C CA . LEU B 1 637 ? 17.891 58.375 21.453 1 83.5 637 LEU B CA 1
ATOM 10782 C C . LEU B 1 637 ? 18.234 57.594 22.703 1 83.5 637 LEU B C 1
ATOM 10784 O O . LEU B 1 637 ? 18.578 58.188 23.734 1 83.5 637 LEU B O 1
ATOM 10788 N N . ASN B 1 638 ? 18.172 56.344 22.609 1 85 638 ASN B N 1
ATOM 10789 C CA . ASN B 1 638 ? 18.562 55.5 23.734 1 85 638 ASN B CA 1
ATOM 10790 C C . ASN B 1 638 ? 20.016 55.75 24.125 1 85 638 ASN B C 1
ATOM 10792 O O . ASN B 1 638 ? 20.328 55.844 25.312 1 85 638 ASN B O 1
ATOM 10796 N N . ALA B 1 639 ? 20.859 55.844 23.156 1 90.06 639 ALA B N 1
ATOM 10797 C CA . ALA B 1 639 ? 22.281 56.031 23.391 1 90.06 639 ALA B CA 1
ATOM 10798 C C . ALA B 1 639 ? 22.562 57.406 23.984 1 90.06 639 ALA B C 1
ATOM 10800 O O . ALA B 1 639 ? 23.281 57.562 24.969 1 90.06 639 ALA B O 1
ATOM 10801 N N . VAL B 1 640 ? 21.891 58.438 23.422 1 87.56 640 VAL B N 1
ATOM 10802 C CA . VAL B 1 640 ? 22.125 59.812 23.844 1 87.56 640 VAL B CA 1
ATOM 10803 C C . VAL B 1 640 ? 21.625 60 25.266 1 87.56 640 VAL B C 1
ATOM 10805 O O . VAL B 1 640 ? 22.281 60.656 26.078 1 87.56 640 VAL B O 1
ATOM 10808 N N . GLN B 1 641 ? 20.578 59.375 25.562 1 82.44 641 GLN B N 1
ATOM 10809 C CA . GLN B 1 641 ? 19.953 59.562 26.859 1 82.44 641 GLN B CA 1
ATOM 10810 C C . GLN B 1 641 ? 20.688 58.781 27.938 1 82.44 641 GLN B C 1
ATOM 10812 O O . GLN B 1 641 ? 20.594 59.125 29.125 1 82.44 641 GLN B O 1
ATOM 10817 N N . ALA B 1 642 ? 21.344 57.844 27.609 1 85.56 642 ALA B N 1
ATOM 10818 C CA . ALA B 1 642 ? 22.125 57.062 28.562 1 85.56 642 ALA B CA 1
ATOM 10819 C C . ALA B 1 642 ? 23.391 57.812 28.984 1 85.56 642 ALA B C 1
ATOM 10821 O O . ALA B 1 642 ? 24.031 57.438 29.969 1 85.56 642 ALA B O 1
ATOM 10822 N N . MET B 1 643 ? 23.656 58.875 28.281 1 87.25 643 MET B N 1
ATOM 10823 C CA . MET B 1 643 ? 24.859 59.656 28.547 1 87.25 643 MET B CA 1
ATOM 10824 C C . MET B 1 643 ? 24.516 60.906 29.312 1 87.25 643 MET B C 1
ATOM 10826 O O . MET B 1 643 ? 23.672 61.719 28.875 1 87.25 643 MET B O 1
ATOM 10830 N N . ASP B 1 644 ? 25.016 61.156 30.484 1 84.44 644 ASP B N 1
ATOM 10831 C CA . ASP B 1 644 ? 24.734 62.312 31.344 1 84.44 644 ASP B CA 1
ATOM 10832 C C . ASP B 1 644 ? 25.328 63.594 30.781 1 84.44 644 ASP B C 1
ATOM 10834 O O . ASP B 1 644 ? 26.453 63.594 30.266 1 84.44 644 ASP B O 1
ATOM 10838 N N . VAL B 1 645 ? 24.578 64.625 30.906 1 83.25 645 VAL B N 1
ATOM 10839 C CA . VAL B 1 645 ? 25 65.938 30.406 1 83.25 645 VAL B CA 1
ATOM 10840 C C . VAL B 1 645 ? 26.266 66.438 31.156 1 83.25 645 VAL B C 1
ATOM 10842 O O . VAL B 1 645 ? 27.125 67.062 30.578 1 83.25 645 VAL B O 1
ATOM 10845 N N . GLU B 1 646 ? 26.344 66.062 32.406 1 82.19 646 GLU B N 1
ATOM 10846 C CA . GLU B 1 646 ? 27.453 66.5 33.25 1 82.19 646 GLU B CA 1
ATOM 10847 C C . GLU B 1 646 ? 28.781 65.938 32.719 1 82.19 646 GLU B C 1
ATOM 10849 O O . GLU B 1 646 ? 29.844 66.562 32.938 1 82.19 646 GLU B O 1
ATOM 10854 N N . ASN B 1 647 ? 28.859 64.875 32.031 1 86.75 647 ASN B N 1
ATOM 10855 C CA . ASN B 1 647 ? 30.062 64.25 31.516 1 86.75 647 ASN B CA 1
ATOM 10856 C C . ASN B 1 647 ? 30.203 64.438 30.016 1 86.75 647 ASN B C 1
ATOM 10858 O O . ASN B 1 647 ? 30.75 63.594 29.297 1 86.75 647 ASN B O 1
ATOM 10862 N N . SER B 1 648 ? 29.625 65.5 29.531 1 86.25 648 SER B N 1
ATOM 10863 C CA . SER B 1 648 ? 29.531 65.75 28.109 1 86.25 648 SER B CA 1
ATOM 10864 C C . SER B 1 648 ? 30.906 65.75 27.438 1 86.25 648 SER B C 1
ATOM 10866 O O . SER B 1 648 ? 31.031 65.375 26.281 1 86.25 648 SER B O 1
ATOM 10868 N N . ALA B 1 649 ? 31.875 66.188 28.156 1 84.62 649 ALA B N 1
ATOM 10869 C CA . ALA B 1 649 ? 33.219 66.312 27.594 1 84.62 649 ALA B CA 1
ATOM 10870 C C . ALA B 1 649 ? 33.844 64.938 27.344 1 84.62 649 ALA B C 1
ATOM 10872 O O . ALA B 1 649 ? 34.656 64.75 26.453 1 84.62 649 ALA B O 1
ATOM 10873 N N . ARG B 1 650 ? 33.438 63.938 28.062 1 88.75 650 ARG B N 1
ATOM 10874 C CA . ARG B 1 650 ? 34 62.594 27.969 1 88.75 650 ARG B CA 1
ATOM 10875 C C . ARG B 1 650 ? 33.094 61.656 27.188 1 88.75 650 ARG B C 1
ATOM 10877 O O . ARG B 1 650 ? 33.562 60.656 26.641 1 88.75 650 ARG B O 1
ATOM 10884 N N . ASN B 1 651 ? 31.922 61.938 27.094 1 93.25 651 ASN B N 1
ATOM 10885 C CA . ASN B 1 651 ? 30.938 61.062 26.453 1 93.25 651 ASN B CA 1
ATOM 10886 C C . ASN B 1 651 ? 31.125 61.062 24.938 1 93.25 651 ASN B C 1
ATOM 10888 O O . ASN B 1 651 ? 31.391 62.094 24.328 1 93.25 651 ASN B O 1
ATOM 10892 N N . VAL B 1 652 ? 31.125 59.844 24.359 1 94.88 652 VAL B N 1
ATOM 10893 C CA . VAL B 1 652 ? 31.234 59.688 22.906 1 94.88 652 VAL B CA 1
ATOM 10894 C C . VAL B 1 652 ? 30.109 58.781 22.406 1 94.88 652 VAL B C 1
ATOM 10896 O O . VAL B 1 652 ? 29.812 57.75 23.016 1 94.88 652 VAL B O 1
ATOM 10899 N N . LEU B 1 653 ? 29.406 59.188 21.359 1 95.56 653 LEU B N 1
ATOM 10900 C CA . LEU B 1 653 ? 28.5 58.344 20.594 1 95.56 653 LEU B CA 1
ATOM 10901 C C . LEU B 1 653 ? 29.141 57.906 19.281 1 95.56 653 LEU B C 1
ATOM 10903 O O . LEU B 1 653 ? 29.469 58.75 18.438 1 95.56 653 LEU B O 1
ATOM 10907 N N . ARG B 1 654 ? 29.391 56.625 19.156 1 95.81 654 ARG B N 1
ATOM 10908 C CA . ARG B 1 654 ? 29.953 56.062 17.922 1 95.81 654 ARG B CA 1
ATOM 10909 C C . ARG B 1 654 ? 28.875 55.344 17.109 1 95.81 654 ARG B C 1
ATOM 10911 O O . ARG B 1 654 ? 28.156 54.5 17.609 1 95.81 654 ARG B O 1
ATOM 10918 N N . VAL B 1 655 ? 28.594 55.75 15.898 1 96.56 655 VAL B N 1
ATOM 10919 C CA . VAL B 1 655 ? 27.656 55.125 14.977 1 96.56 655 VAL B CA 1
ATOM 10920 C C . VAL B 1 655 ? 28.422 54.594 13.758 1 96.56 655 VAL B C 1
ATOM 10922 O O . VAL B 1 655 ? 29.141 55.344 13.094 1 96.56 655 VAL B O 1
ATOM 10925 N N . ALA B 1 656 ? 28.328 53.281 13.516 1 96.19 656 ALA B N 1
ATOM 10926 C CA . ALA B 1 656 ? 29.031 52.656 12.398 1 96.19 656 ALA B CA 1
ATOM 10927 C C . ALA B 1 656 ? 28.062 51.906 11.492 1 96.19 656 ALA B C 1
ATOM 10929 O O . ALA B 1 656 ? 27.047 51.375 11.961 1 96.19 656 ALA B O 1
ATOM 10930 N N . VAL B 1 657 ? 28.219 51.969 10.188 1 95.88 657 VAL B N 1
ATOM 10931 C CA . VAL B 1 657 ? 27.484 51.219 9.188 1 95.88 657 VAL B CA 1
ATOM 10932 C C . VAL B 1 657 ? 28.453 50.5 8.234 1 95.88 657 VAL B C 1
ATOM 10934 O O . VAL B 1 657 ? 29.328 51.156 7.656 1 95.88 657 VAL B O 1
ATOM 10937 N N . TYR B 1 658 ? 28.312 49.188 8.164 1 94.31 658 TYR B N 1
ATOM 10938 C CA . TYR B 1 658 ? 29.188 48.438 7.277 1 94.31 658 TYR B CA 1
ATOM 10939 C C . TYR B 1 658 ? 28.531 47.125 6.816 1 94.31 658 TYR B C 1
ATOM 10941 O O . TYR B 1 658 ? 27.453 46.781 7.309 1 94.31 658 TYR B O 1
ATOM 10949 N N . THR B 1 659 ? 29.094 46.5 5.781 1 94.19 659 THR B N 1
ATOM 10950 C CA . THR B 1 659 ? 28.609 45.219 5.277 1 94.19 659 THR B CA 1
ATOM 10951 C C . THR B 1 659 ? 29.234 44.062 6.047 1 94.19 659 THR B C 1
ATOM 10953 O O . THR B 1 659 ? 30.453 44 6.191 1 94.19 659 THR B O 1
ATOM 10956 N N . GLY B 1 660 ? 28.359 43.25 6.656 1 90.44 660 GLY B N 1
ATOM 10957 C CA . GLY B 1 660 ? 28.844 42.094 7.41 1 90.44 660 GLY B CA 1
ATOM 10958 C C . GLY B 1 660 ? 29.469 41.031 6.535 1 90.44 660 GLY B C 1
ATOM 10959 O O . GLY B 1 660 ? 29.516 41.188 5.309 1 90.44 660 GLY B O 1
ATOM 10960 N N . GLU B 1 661 ? 29.953 39.969 7.191 1 83.31 661 GLU B N 1
ATOM 10961 C CA . GLU B 1 661 ? 30.672 38.906 6.523 1 83.31 661 GLU B CA 1
ATOM 10962 C C . GLU B 1 661 ? 29.75 38.156 5.559 1 83.31 661 GLU B C 1
ATOM 10964 O O . GLU B 1 661 ? 30.203 37.625 4.539 1 83.31 661 GLU B O 1
ATOM 10969 N N . GLU B 1 662 ? 28.5 38.094 5.844 1 81.38 662 GLU B N 1
ATOM 10970 C CA . GLU B 1 662 ? 27.547 37.344 5.031 1 81.38 662 GLU B CA 1
ATOM 10971 C C . GLU B 1 662 ? 26.797 38.25 4.062 1 81.38 662 GLU B C 1
ATOM 10973 O O . GLU B 1 662 ? 25.812 37.844 3.461 1 81.38 662 GLU B O 1
ATOM 10978 N N . GLY B 1 663 ? 27.234 39.5 3.924 1 85 663 GLY B N 1
ATOM 10979 C CA . GLY B 1 663 ? 26.609 40.438 2.998 1 85 663 GLY B CA 1
ATOM 10980 C C . GLY B 1 663 ? 25.484 41.25 3.629 1 85 663 GLY B C 1
ATOM 10981 O O . GLY B 1 663 ? 24.844 42.062 2.953 1 85 663 GLY B O 1
ATOM 10982 N N . GLU B 1 664 ? 25.172 40.969 4.832 1 90.19 664 GLU B N 1
ATOM 10983 C CA . GLU B 1 664 ? 24.125 41.719 5.523 1 90.19 664 GLU B CA 1
ATOM 10984 C C . GLU B 1 664 ? 24.594 43.125 5.898 1 90.19 664 GLU B C 1
ATOM 10986 O O . GLU B 1 664 ? 25.797 43.375 5.996 1 90.19 664 GLU B O 1
ATOM 10991 N N . VAL B 1 665 ? 23.703 44.031 5.973 1 94.38 665 VAL B N 1
ATOM 10992 C CA . VAL B 1 665 ? 24 45.406 6.426 1 94.38 665 VAL B CA 1
ATOM 10993 C C . VAL B 1 665 ? 24.047 45.438 7.953 1 94.38 665 VAL B C 1
ATOM 10995 O O . VAL B 1 665 ? 23.141 44.938 8.625 1 94.38 665 VAL B O 1
ATOM 10998 N N . VAL B 1 666 ? 25.125 45.906 8.5 1 95.56 666 VAL B N 1
ATOM 10999 C CA . VAL B 1 666 ? 25.297 46 9.945 1 95.56 666 VAL B CA 1
ATOM 11000 C C . VAL B 1 666 ? 25.328 47.469 10.383 1 95.56 666 VAL B C 1
ATOM 11002 O O . VAL B 1 666 ? 26.031 48.281 9.789 1 95.56 666 VAL B O 1
ATOM 11005 N N . VAL B 1 667 ? 24.484 47.844 11.312 1 95.69 667 VAL B N 1
ATOM 11006 C CA . VAL B 1 667 ? 24.5 49.156 11.953 1 95.69 667 VAL B CA 1
ATOM 11007 C C . VAL B 1 667 ? 24.828 49.031 13.438 1 95.69 667 VAL B C 1
ATOM 11009 O O . VAL B 1 667 ? 24.203 48.219 14.141 1 95.69 667 VAL B O 1
ATOM 11012 N N . GLU B 1 668 ? 25.828 49.75 13.93 1 96.31 668 GLU B N 1
ATOM 11013 C CA . GLU B 1 668 ? 26.234 49.719 15.336 1 96.31 668 GLU B CA 1
ATOM 11014 C C . GLU B 1 668 ? 26.047 51.062 15.992 1 96.31 668 GLU B C 1
ATOM 11016 O O . GLU B 1 668 ? 26.406 52.094 15.406 1 96.31 668 GLU B O 1
ATOM 11021 N N . VAL B 1 669 ? 25.406 51.125 17.078 1 95.38 669 VAL B N 1
ATOM 11022 C CA . VAL B 1 669 ? 25.266 52.344 17.891 1 95.38 669 VAL B C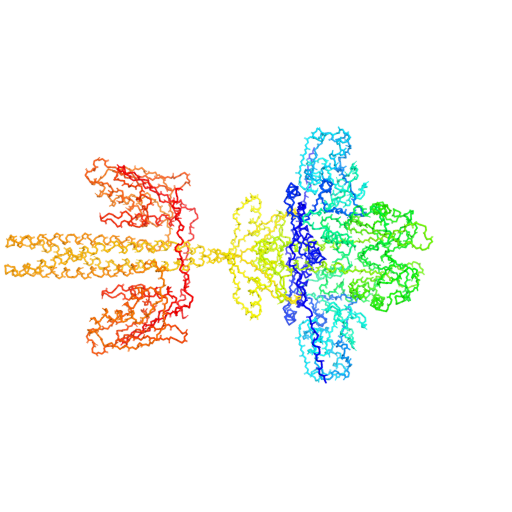A 1
ATOM 11023 C C . VAL B 1 669 ? 25.875 52.094 19.281 1 95.38 669 VAL B C 1
ATOM 11025 O O . VAL B 1 669 ? 25.344 51.281 20.062 1 95.38 669 VAL B O 1
ATOM 11028 N N . GLN B 1 670 ? 27 52.75 19.547 1 95.5 670 GLN B N 1
ATOM 11029 C CA . GLN B 1 670 ? 27.719 52.562 20.812 1 95.5 670 GLN B CA 1
ATOM 11030 C C . GLN B 1 670 ? 27.734 53.844 21.625 1 95.5 670 GLN B C 1
ATOM 11032 O O . GLN B 1 670 ? 28.141 54.906 21.125 1 95.5 670 GLN B O 1
ATOM 11037 N N . ASP B 1 671 ? 27.266 53.781 22.844 1 93.31 671 ASP B N 1
ATOM 11038 C CA . ASP B 1 671 ? 27.312 54.938 23.75 1 93.31 671 ASP B CA 1
ATOM 11039 C C . ASP B 1 671 ? 28.297 54.688 24.906 1 93.31 671 ASP B C 1
ATOM 11041 O O . ASP B 1 671 ? 28.734 53.562 25.109 1 93.31 671 ASP B O 1
ATOM 11045 N N . THR B 1 672 ? 28.828 55.688 25.531 1 93.19 672 THR B N 1
ATOM 11046 C CA . THR B 1 672 ? 29.688 55.594 26.703 1 93.19 672 THR B CA 1
ATOM 11047 C C . THR B 1 672 ? 28.922 56 27.969 1 93.19 672 THR B C 1
ATOM 11049 O O . THR B 1 672 ? 29.469 56.656 28.859 1 93.19 672 THR B O 1
ATOM 11052 N N . GLY B 1 673 ? 27.672 55.75 27.938 1 88.75 673 GLY B N 1
ATOM 11053 C CA . GLY B 1 673 ? 26.828 56.156 29.047 1 88.75 673 GLY B CA 1
ATOM 11054 C C . GLY B 1 673 ? 26.938 55.219 30.25 1 88.75 673 GLY B C 1
ATOM 11055 O O . GLY B 1 673 ? 28 54.656 30.5 1 88.75 673 GLY B O 1
ATOM 11056 N N . ARG B 1 674 ? 25.891 55.219 31.062 1 87.12 674 ARG B N 1
ATOM 11057 C CA . ARG B 1 674 ? 25.859 54.562 32.375 1 87.12 674 ARG B CA 1
ATOM 11058 C C . ARG B 1 674 ? 25.922 53.031 32.219 1 87.12 674 ARG B C 1
ATOM 11060 O O . ARG B 1 674 ? 26.328 52.312 33.125 1 87.12 674 ARG B O 1
ATOM 11067 N N . GLY B 1 675 ? 25.641 52.562 30.984 1 88.25 675 GLY B N 1
ATOM 11068 C CA . GLY B 1 675 ? 25.594 51.125 30.797 1 88.25 675 GLY B CA 1
ATOM 11069 C C . GLY B 1 675 ? 24.484 50.469 31.578 1 88.25 675 GLY B C 1
ATOM 11070 O O . GLY B 1 675 ? 23.688 51.125 32.25 1 88.25 675 GLY B O 1
ATOM 11071 N N . LEU B 1 676 ? 24.328 49.062 31.406 1 85.69 676 LEU B N 1
ATOM 11072 C CA . LEU B 1 676 ? 23.25 48.312 32.031 1 85.69 676 LEU B CA 1
ATOM 11073 C C . LEU B 1 676 ? 23.797 47.125 32.844 1 85.69 676 LEU B C 1
ATOM 11075 O O . LEU B 1 676 ? 24.766 46.5 32.438 1 85.69 676 LEU B O 1
ATOM 11079 N N . PRO B 1 677 ? 23.25 46.938 34.031 1 84.62 677 PRO B N 1
ATOM 11080 C CA . PRO B 1 677 ? 23.594 45.688 34.75 1 84.62 677 PRO B CA 1
ATOM 11081 C C . PRO B 1 677 ? 23.125 44.438 34.031 1 84.62 677 PRO B C 1
ATOM 11083 O O . PRO B 1 677 ? 22.219 44.531 33.188 1 84.62 677 PRO B O 1
ATOM 11086 N N . PRO B 1 678 ? 23.719 43.406 34.312 1 81.81 678 PRO B N 1
ATOM 11087 C CA . PRO B 1 678 ? 23.422 42.156 33.594 1 81.81 678 PRO B CA 1
ATOM 11088 C C . PRO B 1 678 ? 21.938 41.781 33.625 1 81.81 678 PRO B C 1
ATOM 11090 O O . PRO B 1 678 ? 21.406 41.281 32.625 1 81.81 678 PRO B O 1
ATOM 11093 N N . GLU B 1 679 ? 21.234 42.031 34.625 1 75.56 679 GLU B N 1
ATOM 11094 C CA . GLU B 1 679 ? 19.828 41.656 34.75 1 75.56 679 GLU B CA 1
ATOM 11095 C C . GLU B 1 679 ? 18.969 42.469 33.781 1 75.56 679 GLU B C 1
ATOM 11097 O O . GLU B 1 679 ? 18.047 41.938 33.156 1 75.56 679 GLU B O 1
ATOM 11102 N N . GLU B 1 680 ? 19.25 43.688 33.625 1 77.56 680 GLU B N 1
ATOM 11103 C CA . GLU B 1 680 ? 18.5 44.531 32.719 1 77.56 680 GLU B CA 1
ATOM 11104 C C . GLU B 1 680 ? 18.844 44.25 31.25 1 77.56 680 GLU B C 1
ATOM 11106 O O . GLU B 1 680 ? 17.969 44.312 30.375 1 77.56 680 GLU B O 1
ATOM 11111 N N . LEU B 1 681 ? 20.125 43.844 31.109 1 84.12 681 LEU B N 1
ATOM 11112 C CA . LEU B 1 681 ? 20.594 43.562 29.766 1 84.12 681 LEU B CA 1
ATOM 11113 C C . LEU B 1 681 ? 19.844 42.375 29.172 1 84.12 681 LEU B C 1
ATOM 11115 O O . LEU B 1 681 ? 19.484 42.375 27.984 1 84.12 681 LEU B O 1
ATOM 11119 N N . SER B 1 682 ? 19.547 41.438 29.984 1 80.31 682 SER B N 1
ATOM 11120 C CA . SER B 1 682 ? 18.875 40.219 29.5 1 80.31 682 SER B CA 1
ATOM 11121 C C . SER B 1 682 ? 17.453 40.531 29.078 1 80.31 682 SER B C 1
ATOM 11123 O O . SER B 1 682 ? 16.875 39.781 28.266 1 80.31 682 SER B O 1
ATOM 11125 N N . ARG B 1 683 ? 16.875 41.656 29.469 1 75.31 683 ARG B N 1
ATOM 11126 C CA . ARG B 1 683 ? 15.484 41.969 29.188 1 75.31 683 ARG B CA 1
ATOM 11127 C C . ARG B 1 683 ? 15.375 43.312 28.438 1 75.31 683 ARG B C 1
ATOM 11129 O O . ARG B 1 683 ? 14.32 43.938 28.438 1 75.31 683 ARG B O 1
ATOM 11136 N N . ILE B 1 684 ? 16.453 43.688 27.875 1 78.81 684 ILE B N 1
ATOM 11137 C CA . ILE B 1 684 ? 16.562 45.031 27.328 1 78.81 684 ILE B CA 1
ATOM 11138 C C . ILE B 1 684 ? 15.531 45.25 26.234 1 78.81 684 ILE B C 1
ATOM 11140 O O . ILE B 1 684 ? 15.07 46.375 26.016 1 78.81 684 ILE B O 1
ATOM 11144 N N . PHE B 1 685 ? 15.133 44.156 25.578 1 78.88 685 PHE B N 1
ATOM 11145 C CA . PHE B 1 685 ? 14.242 44.312 24.438 1 78.88 685 PHE B CA 1
ATOM 11146 C C . PHE B 1 685 ? 12.805 44 24.844 1 78.88 685 PHE B C 1
ATOM 11148 O O . PHE B 1 685 ? 11.898 44 24 1 78.88 685 PHE B O 1
ATOM 11155 N N . GLU B 1 686 ? 12.641 43.781 26.047 1 71.12 686 GLU B N 1
ATOM 11156 C CA . GLU B 1 686 ? 11.289 43.625 26.578 1 71.12 686 GLU B CA 1
ATOM 11157 C C . GLU B 1 686 ? 10.648 45 26.828 1 71.12 686 GLU B C 1
ATOM 11159 O O . GLU B 1 686 ? 11.336 45.938 27.188 1 71.12 686 GLU B O 1
ATOM 11164 N N . PRO B 1 687 ? 9.391 45.062 26.547 1 64.94 687 PRO B N 1
ATOM 11165 C CA . PRO B 1 687 ? 8.719 46.344 26.75 1 64.94 687 PRO B CA 1
ATOM 11166 C C . PRO B 1 687 ? 8.859 46.875 28.188 1 64.94 687 PRO B C 1
ATOM 11168 O O . PRO B 1 687 ? 8.773 46.094 29.141 1 64.94 687 PRO B O 1
ATOM 11171 N N . VAL B 1 688 ? 9.25 48.094 28.328 1 62.25 688 VAL B N 1
ATOM 11172 C CA . VAL B 1 688 ? 9.172 48.938 29.531 1 62.25 688 VAL B CA 1
ATOM 11173 C C . VAL B 1 688 ? 10.359 48.625 30.438 1 62.25 688 VAL B C 1
ATOM 11175 O O . VAL B 1 688 ? 10.484 49.219 31.516 1 62.25 688 VAL B O 1
ATOM 11178 N N . VAL B 1 689 ? 11.242 47.719 30.031 1 61.12 689 VAL B N 1
ATOM 11179 C CA . VAL B 1 689 ? 12.375 47.375 30.891 1 61.12 689 VAL B CA 1
ATOM 11180 C C . VAL B 1 689 ? 13.281 48.594 31.062 1 61.12 689 VAL B C 1
ATOM 11182 O O . VAL B 1 689 ? 13.758 48.875 32.156 1 61.12 689 VAL B O 1
ATOM 11185 N N . SER B 1 690 ? 13.461 49.281 29.984 1 56.88 690 SER B N 1
ATOM 11186 C CA . SER B 1 690 ? 14.375 50.406 30.016 1 56.88 690 SER B CA 1
ATOM 11187 C C . SER B 1 690 ? 13.633 51.719 30.312 1 56.88 690 SER B C 1
ATOM 11189 O O . SER B 1 690 ? 14.133 52.781 30 1 56.88 690 SER B O 1
ATOM 11191 N N . ALA B 1 691 ? 12.438 51.594 30.984 1 55.69 691 ALA B N 1
ATOM 11192 C CA . ALA B 1 691 ? 11.625 52.812 31.203 1 55.69 691 ALA B CA 1
ATOM 11193 C C . ALA B 1 691 ? 12.242 53.688 32.281 1 55.69 691 ALA B C 1
ATOM 11195 O O . ALA B 1 691 ? 12.578 53.219 33.375 1 55.69 691 ALA B O 1
ATOM 11196 N N . HIS B 1 692 ? 12.922 54.781 31.969 1 54.38 692 HIS B N 1
ATOM 11197 C CA . HIS B 1 692 ? 13.289 55.844 32.906 1 54.38 692 HIS B CA 1
ATOM 11198 C C . HIS B 1 692 ? 12.656 57.156 32.5 1 54.38 692 HIS B C 1
ATOM 11200 O O . HIS B 1 692 ? 12.656 57.531 31.297 1 54.38 692 HIS B O 1
ATOM 11206 N N . ALA B 1 693 ? 11.828 57.844 33.281 1 52.59 693 ALA B N 1
ATOM 11207 C CA . ALA B 1 693 ? 11.266 59.125 32.906 1 52.59 693 ALA B CA 1
ATOM 11208 C C . ALA B 1 693 ? 12.297 60 32.156 1 52.59 693 ALA B C 1
ATOM 11210 O O . ALA B 1 693 ? 13.469 60 32.531 1 52.59 693 ALA B O 1
ATOM 11211 N N . PRO B 1 694 ? 11.953 60.5 31.078 1 46.38 694 PRO B N 1
ATOM 11212 C CA . PRO B 1 694 ? 10.672 60.562 30.375 1 46.38 694 PRO B CA 1
ATOM 11213 C C . PRO B 1 694 ? 10.5 59.438 29.359 1 46.38 694 PRO B C 1
ATOM 11215 O O . PRO B 1 694 ? 9.539 59.438 28.578 1 46.38 694 PRO B O 1
ATOM 11218 N N . HIS B 1 695 ? 11.312 58.594 29.406 1 56.56 695 HIS B N 1
ATOM 11219 C CA . HIS B 1 695 ? 11.344 57.625 28.312 1 56.56 695 HIS B CA 1
ATOM 11220 C C . HIS B 1 695 ? 10.414 56.438 28.594 1 56.56 695 HIS B C 1
ATOM 11222 O O . HIS B 1 695 ? 10.32 56 29.734 1 56.56 695 HIS B O 1
ATOM 11228 N N . THR B 1 696 ? 9.703 56 27.578 1 58.09 696 THR B N 1
ATOM 11229 C CA . THR B 1 696 ? 8.602 55.062 27.672 1 58.09 696 THR B CA 1
ATOM 11230 C C . THR B 1 696 ? 9.133 53.625 27.875 1 58.09 696 THR B C 1
ATOM 11232 O O . THR B 1 696 ? 8.406 52.75 28.344 1 58.09 696 THR B O 1
ATOM 11235 N N . GLY B 1 697 ? 10.398 53.469 27.625 1 63.72 697 GLY B N 1
ATOM 11236 C CA . GLY B 1 697 ? 10.977 52.156 27.672 1 63.72 697 GLY B CA 1
ATOM 11237 C C . GLY B 1 697 ? 10.453 51.219 26.578 1 63.72 697 GLY B C 1
ATOM 11238 O O . GLY B 1 697 ? 10.656 50 26.625 1 63.72 697 GLY B O 1
ATOM 11239 N N . LEU B 1 698 ? 9.797 51.719 25.547 1 68 698 LEU B N 1
ATOM 11240 C CA . LEU B 1 698 ? 9.234 50.938 24.469 1 68 698 LEU B CA 1
ATOM 11241 C C . LEU B 1 698 ? 10.125 51 23.234 1 68 698 LEU B C 1
ATOM 11243 O O . LEU B 1 698 ? 10 50.156 22.328 1 68 698 LEU B O 1
ATOM 11247 N N . GLY B 1 699 ? 10.977 51.938 23.25 1 71.06 699 GLY B N 1
ATOM 11248 C CA . GLY B 1 699 ? 11.773 52.219 22.062 1 71.06 699 GLY B CA 1
ATOM 11249 C C . GLY B 1 699 ? 12.539 51 21.578 1 71.06 699 GLY B C 1
ATOM 11250 O O . GLY B 1 699 ? 12.461 50.656 20.406 1 71.06 699 GLY B O 1
ATOM 11251 N N . LEU B 1 700 ? 13.125 50.344 22.469 1 79.19 700 LEU B N 1
ATOM 11252 C CA . LEU B 1 700 ? 13.969 49.219 22.078 1 79.19 700 LEU B CA 1
ATOM 11253 C C . LEU B 1 700 ? 13.117 48 21.734 1 79.19 700 LEU B C 1
ATOM 11255 O O . LEU B 1 700 ? 13.484 47.188 20.859 1 79.19 700 LEU B O 1
ATOM 11259 N N . SER B 1 701 ? 12.07 47.844 22.453 1 75.31 701 SER B N 1
ATOM 11260 C CA . SER B 1 701 ? 11.172 46.75 22.125 1 75.31 701 SER B CA 1
ATOM 11261 C C . SER B 1 701 ? 10.57 46.906 20.734 1 75.31 701 SER B C 1
ATOM 11263 O O . SER B 1 701 ? 10.461 45.938 19.984 1 75.31 701 SER B O 1
ATOM 11265 N N . VAL B 1 702 ? 10.188 48.031 20.406 1 71.38 702 VAL B N 1
ATOM 11266 C CA . VAL B 1 702 ? 9.656 48.375 19.078 1 71.38 702 VAL B CA 1
ATOM 11267 C C . VAL B 1 702 ? 10.734 48.125 18.016 1 71.38 702 VAL B C 1
ATOM 11269 O O . VAL B 1 702 ? 10.445 47.594 16.953 1 71.38 702 VAL B O 1
ATOM 11272 N N . SER B 1 703 ? 11.891 48.594 18.359 1 81.56 703 SER B N 1
ATOM 11273 C CA . SER B 1 703 ? 13.016 48.406 17.438 1 81.56 703 SER B CA 1
ATOM 11274 C C . SER B 1 703 ? 13.25 46.938 17.172 1 81.56 703 SER B C 1
ATOM 11276 O O . SER B 1 703 ? 13.469 46.531 16.031 1 81.56 703 SER B O 1
ATOM 11278 N N . HIS B 1 704 ? 13.188 46.219 18.203 1 81.31 704 HIS B N 1
ATOM 11279 C CA . HIS B 1 704 ? 13.375 44.781 18.062 1 81.31 704 HIS B CA 1
ATOM 11280 C C . HIS B 1 704 ? 12.297 44.188 17.172 1 81.31 704 HIS B C 1
ATOM 11282 O O . HIS B 1 704 ? 12.594 43.344 16.312 1 81.31 704 HIS B O 1
ATOM 11288 N N . ALA B 1 705 ? 11.141 44.562 17.359 1 71.12 705 ALA B N 1
ATOM 11289 C CA . ALA B 1 705 ? 10.031 44.062 16.547 1 71.12 705 ALA B CA 1
ATOM 11290 C C . ALA B 1 705 ? 10.211 44.438 15.078 1 71.12 705 ALA B C 1
ATOM 11292 O O . ALA B 1 705 ? 9.977 43.625 14.188 1 71.12 705 ALA B O 1
ATOM 11293 N N . ILE B 1 706 ? 10.586 45.656 14.828 1 72.94 706 ILE B N 1
ATOM 11294 C CA . ILE B 1 706 ? 10.797 46.125 13.469 1 72.94 706 ILE B CA 1
ATOM 11295 C C . ILE B 1 706 ? 11.891 45.312 12.789 1 72.94 706 ILE B C 1
ATOM 11297 O O . ILE B 1 706 ? 11.719 44.844 11.672 1 72.94 706 ILE B O 1
ATOM 11301 N N . VAL B 1 707 ? 12.961 45.094 13.5 1 83.12 707 VAL B N 1
ATOM 11302 C CA . VAL B 1 707 ? 14.109 44.375 12.945 1 83.12 707 VAL B CA 1
ATOM 11303 C C . VAL B 1 707 ? 13.734 42.938 12.625 1 83.12 707 VAL B C 1
ATOM 11305 O O . VAL B 1 707 ? 14.086 42.438 11.562 1 83.12 707 VAL B O 1
ATOM 11308 N N . THR B 1 708 ? 13.07 42.406 13.516 1 75.62 708 THR B N 1
ATOM 11309 C CA . THR B 1 708 ? 12.648 41.031 13.328 1 75.62 708 THR B CA 1
ATOM 11310 C C . THR B 1 708 ? 11.719 40.906 12.125 1 75.62 708 THR B C 1
ATOM 11312 O O . THR B 1 708 ? 11.82 39.938 11.352 1 75.62 708 THR B O 1
ATOM 11315 N N . SER B 1 709 ? 10.852 41.781 11.922 1 69.44 709 SER B N 1
ATOM 11316 C CA . SER B 1 709 ? 9.922 41.781 10.797 1 69.44 709 SER B CA 1
ATOM 11317 C C . SER B 1 709 ? 10.648 41.938 9.469 1 69.44 709 SER B C 1
ATOM 11319 O O . SER B 1 709 ? 10.141 41.562 8.422 1 69.44 709 SER B O 1
ATOM 11321 N N . LEU B 1 710 ? 11.797 42.5 9.578 1 74.5 710 LEU B N 1
ATOM 11322 C CA . LEU B 1 710 ? 12.602 42.719 8.383 1 74.5 710 LEU B CA 1
ATOM 11323 C C . LEU B 1 710 ? 13.57 41.562 8.141 1 74.5 710 LEU B C 1
ATOM 11325 O O . LEU B 1 710 ? 14.398 41.625 7.23 1 74.5 710 LEU B O 1
ATOM 11329 N N . GLY B 1 711 ? 13.469 40.562 8.945 1 75.62 711 GLY B N 1
ATOM 11330 C CA . GLY B 1 711 ? 14.312 39.375 8.812 1 75.62 711 GLY B CA 1
ATOM 11331 C C . GLY B 1 711 ? 15.703 39.562 9.383 1 75.62 711 GLY B C 1
ATOM 11332 O O . GLY B 1 711 ? 16.641 38.844 9.031 1 75.62 711 GLY B O 1
ATOM 11333 N N . GLY B 1 712 ? 15.844 40.656 10.211 1 81.56 712 GLY B N 1
ATOM 11334 C CA . GLY B 1 712 ? 17.141 40.969 10.805 1 81.56 712 GLY B CA 1
ATOM 11335 C C . GLY B 1 712 ? 17.219 40.594 12.273 1 81.56 712 GLY B C 1
ATOM 11336 O O . GLY B 1 712 ? 16.391 39.844 12.773 1 81.56 712 GLY B O 1
ATOM 11337 N N . THR B 1 713 ? 18.422 41 12.875 1 87.19 713 THR B N 1
ATOM 11338 C CA . THR B 1 713 ? 18.625 40.75 14.297 1 87.19 713 THR B CA 1
ATOM 11339 C C . THR B 1 713 ? 19.078 42 15.016 1 87.19 713 THR B C 1
ATOM 11341 O O . THR B 1 713 ? 19.688 42.906 14.398 1 87.19 713 THR B O 1
ATOM 11344 N N . LEU B 1 714 ? 18.656 42.219 16.266 1 88.94 714 LEU B N 1
ATOM 11345 C CA . LEU B 1 714 ? 19.094 43.281 17.172 1 88.94 714 LEU B CA 1
ATOM 11346 C C . LEU B 1 714 ? 19.734 42.719 18.422 1 88.94 714 LEU B C 1
ATOM 11348 O O . LEU B 1 714 ? 19.109 41.938 19.141 1 88.94 714 LEU B O 1
ATOM 11352 N N . ARG B 1 715 ? 21.031 43.031 18.625 1 90.94 715 ARG B N 1
ATOM 11353 C CA . ARG B 1 715 ? 21.781 42.531 19.781 1 90.94 715 ARG B CA 1
ATOM 11354 C C . ARG B 1 715 ? 22.281 43.688 20.641 1 90.94 715 ARG B C 1
ATOM 11356 O O . ARG B 1 715 ? 22.5 44.812 20.125 1 90.94 715 ARG B O 1
ATOM 11363 N N . ALA B 1 716 ? 22.391 43.469 21.984 1 90.25 716 ALA B N 1
ATOM 11364 C CA . ALA B 1 716 ? 22.891 44.469 22.906 1 90.25 716 ALA B CA 1
ATOM 11365 C C . ALA B 1 716 ? 24.031 43.938 23.75 1 90.25 716 ALA B C 1
ATOM 11367 O O . ALA B 1 716 ? 23.984 42.781 24.219 1 90.25 716 ALA B O 1
ATOM 11368 N N . GLU B 1 717 ? 25.141 44.625 23.766 1 91.75 717 GLU B N 1
ATOM 11369 C CA . GLU B 1 717 ? 26.234 44.406 24.688 1 91.75 717 GLU B CA 1
ATOM 11370 C C . GLU B 1 717 ? 26.422 45.625 25.594 1 91.75 717 GLU B C 1
ATOM 11372 O O . GLU B 1 717 ? 26.422 46.75 25.125 1 91.75 717 GLU B O 1
ATOM 11377 N N . SER B 1 718 ? 26.359 45.406 26.906 1 88.25 718 SER B N 1
ATOM 11378 C CA . SER B 1 718 ? 26.453 46.531 27.812 1 88.25 718 SER B CA 1
ATOM 11379 C C . SER B 1 718 ? 27.219 46.188 29.078 1 88.25 718 SER B C 1
ATOM 11381 O O . SER B 1 718 ? 27.219 45 29.5 1 88.25 718 SER B O 1
ATOM 11383 N N . HIS B 1 719 ? 28.062 47.094 29.562 1 88.62 719 HIS B N 1
ATOM 11384 C CA . HIS B 1 719 ? 28.734 47 30.859 1 88.62 719 HIS B CA 1
ATOM 11385 C C . HIS B 1 719 ? 28.453 48.25 31.703 1 88.62 719 HIS B C 1
ATOM 11387 O O . HIS B 1 719 ? 28.531 49.375 31.203 1 88.62 719 HIS B O 1
ATOM 11393 N N . GLU B 1 720 ? 28.125 48 32.906 1 87 720 GLU B N 1
ATOM 11394 C CA . GLU B 1 720 ? 27.828 49.094 33.812 1 87 720 GLU B CA 1
ATOM 11395 C C . GLU B 1 720 ? 29.016 50.094 33.875 1 87 720 GLU B C 1
ATOM 11397 O O . GLU B 1 720 ? 30.141 49.656 34.125 1 87 720 GLU B O 1
ATOM 11402 N N . GLY B 1 721 ? 28.781 51.281 33.719 1 86.88 721 GLY B N 1
ATOM 11403 C CA . GLY B 1 721 ? 29.781 52.312 33.812 1 86.88 721 GLY B CA 1
ATOM 11404 C C . GLY B 1 721 ? 30.578 52.5 32.531 1 86.88 721 GLY B C 1
ATOM 11405 O O . GLY B 1 721 ? 31.422 53.406 32.438 1 86.88 721 GLY B O 1
ATOM 11406 N N . ARG B 1 722 ? 30.453 51.719 31.562 1 88.69 72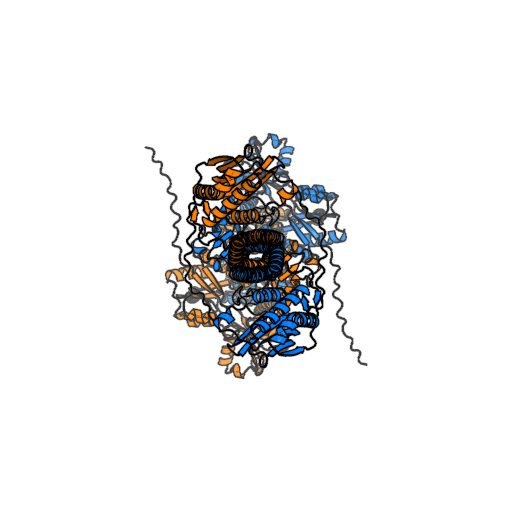2 ARG B N 1
ATOM 11407 C CA . ARG B 1 722 ? 31.234 51.781 30.328 1 88.69 722 ARG B CA 1
ATOM 11408 C C . ARG B 1 722 ? 30.359 52.156 29.141 1 88.69 722 ARG B C 1
ATOM 11410 O O . ARG B 1 722 ? 30.844 52.688 28.141 1 88.69 722 ARG B O 1
ATOM 11417 N N . GLY B 1 723 ? 29.125 51.812 29.234 1 92 723 GLY B N 1
ATOM 11418 C CA . GLY B 1 723 ? 28.25 52.156 28.125 1 92 723 GLY B CA 1
ATOM 11419 C C . GLY B 1 723 ? 27.609 50.938 27.5 1 92 723 GLY B C 1
ATOM 11420 O O . GLY B 1 723 ? 27.641 49.844 28.062 1 92 723 GLY B O 1
ATOM 11421 N N . THR B 1 724 ? 26.859 51.156 26.375 1 93.56 724 THR B N 1
ATOM 11422 C CA . THR B 1 724 ? 26.094 50.094 25.703 1 93.56 724 THR B CA 1
ATOM 11423 C C . THR B 1 724 ? 26.375 50.125 24.203 1 93.56 724 THR B C 1
ATOM 11425 O O . THR B 1 724 ? 26.516 51.188 23.594 1 93.56 724 THR B O 1
ATOM 11428 N N . LEU B 1 725 ? 26.578 48.906 23.625 1 95.19 725 LEU B N 1
ATOM 11429 C CA . LEU B 1 725 ? 26.688 48.719 22.172 1 95.19 725 LEU B CA 1
ATOM 11430 C C . LEU B 1 725 ? 25.469 47.969 21.641 1 95.19 725 LEU B C 1
ATOM 11432 O O . LEU B 1 725 ? 25.188 46.844 22.031 1 95.19 725 LEU B O 1
ATOM 11436 N N . LEU B 1 726 ? 24.672 48.625 20.766 1 94.62 726 LEU B N 1
ATOM 11437 C CA . LEU B 1 726 ? 23.562 48 20.047 1 94.62 726 LEU B CA 1
ATOM 11438 C C . LEU B 1 726 ? 23.969 47.688 18.625 1 94.62 726 LEU B C 1
ATOM 11440 O O . LEU B 1 726 ? 24.453 48.531 17.891 1 94.62 726 LEU B O 1
ATOM 11444 N N . THR B 1 727 ? 23.875 46.406 18.234 1 94.94 727 THR B N 1
ATOM 11445 C CA . THR B 1 727 ? 24.219 45.938 16.891 1 94.94 727 THR B CA 1
ATOM 11446 C C . THR B 1 727 ? 22.984 45.469 16.141 1 94.94 727 THR B C 1
ATOM 11448 O O . THR B 1 727 ? 22.312 44.531 16.578 1 94.94 727 THR B O 1
ATOM 11451 N N . LEU B 1 728 ? 22.656 46.094 15.086 1 94.88 728 LEU B N 1
ATOM 11452 C CA . LEU B 1 728 ? 21.547 45.781 14.195 1 94.88 728 LEU B CA 1
ATOM 11453 C C . LEU B 1 728 ? 22.047 45.156 12.891 1 94.88 728 LEU B C 1
ATOM 11455 O O . LEU B 1 728 ? 23.047 45.625 12.328 1 94.88 728 LEU B O 1
ATOM 11459 N N . THR B 1 729 ? 21.5 44 12.516 1 93.94 729 THR B N 1
ATOM 11460 C CA . THR B 1 729 ? 21.797 43.406 11.219 1 93.94 729 THR B CA 1
ATOM 11461 C C . THR B 1 729 ? 20.547 43.312 10.359 1 93.94 729 THR B C 1
ATOM 11463 O O . THR B 1 729 ? 19.469 42.938 10.852 1 93.94 729 THR B O 1
ATOM 11466 N N . LEU B 1 730 ? 20.547 43.656 9.117 1 92 730 LEU B N 1
ATOM 11467 C CA . LEU B 1 730 ? 19.469 43.562 8.141 1 92 730 LEU B CA 1
ATOM 11468 C C . LEU B 1 730 ? 19.922 42.844 6.883 1 92 730 LEU B C 1
ATOM 11470 O O . LEU B 1 730 ? 21.031 43.062 6.395 1 92 730 LEU B O 1
ATOM 11474 N N . PRO B 1 731 ? 19.094 41.938 6.332 1 88.69 731 PRO B N 1
ATOM 11475 C CA . PRO B 1 731 ? 19.453 41.281 5.074 1 88.69 731 PRO B CA 1
ATOM 11476 C C . PRO B 1 731 ? 19.469 42.25 3.887 1 88.69 731 PRO B C 1
ATOM 11478 O O . PRO B 1 731 ? 18.703 43.219 3.852 1 88.69 731 PRO B O 1
ATOM 11481 N N . GLU B 1 732 ? 20.391 41.938 2.92 1 87.75 732 GLU B N 1
ATOM 11482 C CA . GLU B 1 732 ? 20.438 42.719 1.688 1 87.75 732 GLU B CA 1
ATOM 11483 C C . GLU B 1 732 ? 19.188 42.5 0.843 1 87.75 732 GLU B C 1
ATOM 11485 O O . GLU B 1 732 ? 18.594 41.406 0.856 1 87.75 732 GLU B O 1
ATOM 11490 N N . ALA B 1 733 ? 18.75 43.531 0.233 1 80.75 733 ALA B N 1
ATOM 11491 C CA . ALA B 1 733 ? 17.609 43.406 -0.658 1 80.75 733 ALA B CA 1
ATOM 11492 C C . ALA B 1 733 ? 17.859 42.375 -1.752 1 80.75 733 ALA B C 1
ATOM 11494 O O . ALA B 1 733 ? 18.953 42.344 -2.336 1 80.75 733 ALA B O 1
ATOM 11495 N N . GLY B 1 734 ? 17.094 41.219 -1.854 1 66.5 734 GLY B N 1
ATOM 11496 C CA . GLY B 1 734 ? 17.234 40.219 -2.924 1 66.5 734 GLY B CA 1
ATOM 11497 C C . GLY B 1 734 ? 17.031 40.812 -4.305 1 66.5 734 GLY B C 1
ATOM 11498 O O . GLY B 1 734 ? 16.469 41.906 -4.441 1 66.5 734 GLY B O 1
ATOM 11499 N N . ASP B 1 735 ? 17.719 40.344 -5.398 1 56.78 735 ASP B N 1
ATOM 11500 C CA . ASP B 1 735 ? 17.594 40.812 -6.777 1 56.78 735 ASP B CA 1
ATOM 11501 C C . ASP B 1 735 ? 16.156 40.781 -7.25 1 56.78 735 ASP B C 1
ATOM 11503 O O . ASP B 1 735 ? 15.828 41.312 -8.305 1 56.78 735 ASP B O 1
ATOM 11507 N N . GLN B 1 736 ? 15.273 39.719 -6.906 1 46.19 736 GLN B N 1
ATOM 11508 C CA . GLN B 1 736 ? 13.922 39.688 -7.469 1 46.19 736 GLN B CA 1
ATOM 11509 C C . GLN B 1 736 ? 13.016 40.688 -6.738 1 46.19 736 GLN B C 1
ATOM 11511 O O . GLN B 1 736 ? 12.945 40.688 -5.508 1 46.19 736 GLN B O 1
ATOM 11516 N N . PRO B 1 737 ? 12.609 41.656 -7.512 1 42.22 737 PRO B N 1
ATOM 11517 C CA . PRO B 1 737 ? 11.641 42.562 -6.898 1 42.22 737 PRO B CA 1
ATOM 11518 C C . PRO B 1 737 ? 10.477 41.812 -6.242 1 42.22 737 PRO B C 1
ATOM 11520 O O . PRO B 1 737 ? 10.07 40.75 -6.715 1 42.22 737 PRO B O 1
ATOM 11523 N N . TRP B 1 738 ? 10.352 41.844 -5.113 1 38.47 738 TRP B N 1
ATOM 11524 C CA . TRP B 1 738 ? 9.148 41.25 -4.551 1 38.47 738 TRP B CA 1
ATOM 11525 C C . TRP B 1 738 ? 7.934 41.5 -5.43 1 38.47 738 TRP B C 1
ATOM 11527 O O . TRP B 1 738 ? 7.801 42.594 -5.988 1 38.47 738 TRP B O 1
ATOM 11537 N N . PRO B 1 739 ? 7.277 40.531 -6.02 1 36.47 739 PRO B N 1
ATOM 11538 C CA . PRO B 1 739 ? 6.133 40.875 -6.871 1 36.47 739 PRO B CA 1
ATOM 11539 C C . PRO B 1 739 ? 5.188 41.875 -6.223 1 36.47 739 PRO B C 1
ATOM 11541 O O . PRO B 1 739 ? 4.945 41.812 -5.012 1 36.47 739 PRO B O 1
ATOM 11544 N N . ARG B 1 740 ? 5.125 43.031 -6.746 1 35.41 740 ARG B N 1
ATOM 11545 C CA . ARG B 1 740 ? 4.012 43.906 -6.457 1 35.41 740 ARG B CA 1
ATOM 11546 C C . ARG B 1 740 ? 2.709 43.156 -6.309 1 35.41 740 ARG B C 1
ATOM 11548 O O . ARG B 1 740 ? 2.24 42.531 -7.266 1 35.41 740 ARG B O 1
ATOM 11555 N N . LEU B 1 741 ? 2.518 42.531 -5.312 1 31.91 741 LEU B N 1
ATOM 11556 C CA . LEU B 1 741 ? 1.136 42.062 -5.301 1 31.91 741 LEU B CA 1
ATOM 11557 C C . LEU B 1 741 ? 0.193 43.125 -5.812 1 31.91 741 LEU B C 1
ATOM 11559 O O . LEU B 1 741 ? 0.108 44.219 -5.23 1 31.91 741 LEU B O 1
ATOM 11563 N N . GLU B 1 742 ? 0.042 43.188 -7.098 1 30.08 742 GLU B N 1
ATOM 11564 C CA . GLU B 1 742 ? -1.089 44 -7.555 1 30.08 742 GLU B CA 1
ATOM 11565 C C . GLU B 1 742 ? -2.301 43.812 -6.645 1 30.08 742 GLU B C 1
ATOM 11567 O O . GLU B 1 742 ? -2.609 42.688 -6.242 1 30.08 742 GLU B O 1
ATOM 11572 N N . PRO B 1 743 ? -2.617 44.906 -6 1 29.56 743 PRO B N 1
ATOM 11573 C CA . PRO B 1 743 ? -3.887 44.781 -5.281 1 29.56 743 PRO B CA 1
ATOM 11574 C C . PRO B 1 743 ? -4.938 44 -6.062 1 29.56 743 PRO B C 1
ATOM 11576 O O . PRO B 1 743 ? -5.215 44.344 -7.223 1 29.56 743 PRO B O 1
ATOM 11579 N N . ASP B 1 744 ? -4.859 42.719 -6.062 1 28.92 744 ASP B N 1
ATOM 11580 C CA . ASP B 1 744 ? -6.039 42.156 -6.695 1 28.92 744 ASP B CA 1
ATOM 11581 C C . ASP B 1 744 ? -7.309 42.875 -6.266 1 28.92 744 ASP B C 1
ATOM 11583 O O . ASP B 1 744 ? -7.578 43 -5.066 1 28.92 744 ASP B O 1
ATOM 11587 N N . ALA B 1 745 ? -7.762 43.875 -7.031 1 31.19 745 ALA B N 1
ATOM 11588 C CA . ALA B 1 745 ? -9.062 44.531 -7.062 1 31.19 745 ALA B CA 1
ATOM 11589 C C . ALA B 1 745 ? -10.195 43.531 -6.828 1 31.19 745 ALA B C 1
ATOM 11591 O O . ALA B 1 745 ? -11.32 43.75 -7.273 1 31.19 745 ALA B O 1
ATOM 11592 N N . SER B 1 746 ? -9.859 42.281 -6.527 1 29.31 746 SER B N 1
ATOM 11593 C CA . SER B 1 746 ? -11.172 41.656 -6.457 1 29.31 746 SER B CA 1
ATOM 11594 C C . SER B 1 746 ? -12.031 42.281 -5.363 1 29.31 746 SER B C 1
ATOM 11596 O O . SER B 1 746 ? -11.57 42.5 -4.242 1 29.31 746 SER B O 1
ATOM 11598 N N . PRO B 1 747 ? -13.109 42.938 -5.75 1 25.52 747 PRO B N 1
ATOM 11599 C CA . PRO B 1 747 ? -14.117 43.5 -4.859 1 25.52 747 PRO B CA 1
ATOM 11600 C C . PRO B 1 747 ? -14.406 42.594 -3.65 1 25.52 747 PRO B C 1
ATOM 11602 O O . PRO B 1 747 ? -14.32 41.375 -3.748 1 25.52 747 PRO B O 1
ATOM 11605 N N . ALA B 1 748 ? -13.977 43.094 -2.443 1 26.52 748 ALA B N 1
ATOM 11606 C CA . ALA B 1 748 ? -14.539 42.594 -1.189 1 26.52 748 ALA B CA 1
ATOM 11607 C C . ALA B 1 748 ? -16.016 42.25 -1.355 1 26.52 748 ALA B C 1
ATOM 11609 O O . ALA B 1 748 ? -16.844 43.094 -1.649 1 26.52 748 ALA B O 1
ATOM 11610 N N . LEU B 1 749 ? -16.344 41.188 -2.025 1 22.86 749 LEU B N 1
ATOM 11611 C CA . LEU B 1 749 ? -17.734 40.781 -1.865 1 22.86 749 LEU B CA 1
ATOM 11612 C C . LEU B 1 749 ? -18.156 40.875 -0.403 1 22.86 749 LEU B C 1
ATOM 11614 O O . LEU B 1 749 ? -17.688 40.094 0.427 1 22.86 749 LEU B O 1
ATOM 11618 N N . LEU B 1 750 ? -18.234 42.156 0.139 1 19.38 750 LEU B N 1
ATOM 11619 C CA . LEU B 1 750 ? -19.062 42.562 1.268 1 19.38 750 LEU B CA 1
ATOM 11620 C C . LEU B 1 750 ? -20.406 41.844 1.253 1 19.38 750 LEU B C 1
ATOM 11622 O O . LEU B 1 750 ? -21.328 42.219 1.993 1 19.38 750 LEU B O 1
ATOM 11626 N N . ALA B 1 751 ? -20.797 41.125 0.251 1 21.89 751 ALA B N 1
ATOM 11627 C CA . ALA B 1 751 ? -22.219 40.844 0.372 1 21.89 751 ALA B CA 1
ATOM 11628 C C . ALA B 1 751 ? -22.531 40.188 1.723 1 21.89 751 ALA B C 1
ATOM 11630 O O . ALA B 1 751 ? -21.656 39.656 2.375 1 21.89 751 ALA B O 1
ATOM 11631 N N . GLY B 1 752 ? -24.031 39.906 1.787 1 20.53 752 GLY B N 1
ATOM 11632 C CA . GLY B 1 752 ? -25.031 39.25 2.611 1 20.53 752 GLY B CA 1
ATOM 11633 C C . GLY B 1 752 ? -24.609 37.875 3.072 1 20.53 752 GLY B C 1
ATOM 11634 O O . GLY B 1 752 ? -23.812 37.219 2.41 1 20.53 752 GLY B O 1
#

Organism: Cystobacter fuscus (strain ATCC 25194 / DSM 2262 / NBRC 100088 / M29) (NCBI:txid1242864)

Sequence (1504 aa):
MDSTGEPSGGPYNVMPSLRPIRFLLYPALGEVREHVRVELFGRTLSEQLGRPVVMELAPSYEVLEAELQRGQVDMVWATAEQCDAHEPRARAVVRAVRSGSWHYHAALVCRADAPLTLEMLRGQRAAWVAPHSTGGHLLPVRFLTRRGLSPDSLFQEQRFLGTYRRALQAVLQGEADVTSVFASYSNEHAIRATLAGFVGHEQERLVPFLYTEPTLSDGIILMPRLSEAEAQAIVAVLTRMNVDGSGLEMLMGPFRVEGFVLPSEAERAPTANRPMLGAEYLVAELDGQERCHRVWSPTGRAFGQELTGADGRTLPELLGQEASEPLVSLARTVRERGLGGRLDYQLDVEGEPRWYVAEITPCVPQQGAAGVHLGLLVRDVSAMRALEEPLYRLASFPLLHPEPLLELSSQGELRYANGATYSAFPELLEQESHHPIVQAALQWAWRGAAAGEPMPTVQLRGRDWELTVLQLSDPPGLRLFARDVTLRKQMEARLLQADRLSALGSLAAAVGHEMNNPLAFMLANLSFAREELERLGQLPRLRGEAGQALDDVLEALSETVQGALRLKHIVQDLRTLSRKPPEHRARVDVRPVLDNALKLVRGELVARARLERDFHEVPPVDADEARLSQLFLNLLLNAVQAMDVENSARNVLRVAVYTGEEGEVVVEVQDTGRGLPPEELSRIFEPVVSAHAPHTGLGLSVSHAIVTSLGGTLRAESHEGRGTLLTLTLPEAGDQPWPRLEPDASPALLAGMDSTGEPSGGPYNVMPSLRPIRFLLYPALGEVREHVRVELFGRTLSEQLGRPVVMELAPSYEVLEAELQRGQVDMVWATAEQCDAHEPRARAVVRAVRSGSWHYHAALVCRADAPLTLEMLRGQRAAWVAPHSTGGHLLPVRFLTRRGLSPDSLFQEQRFLGTYRRALQAVLQGEADVTSVFASYSNEHAIRATLAGFVGHEQERLVPFLYTEPTLSDGIILMPRLSEAEAQAIVAVLTRMNVDGSGLEMLMGPFRVEGFVLPSEAERAPTANRPMLGAEYLVAELDGQERCHRVWSPTGRAFGQELTGADGRTLPELLGQEASEPLVSLARTVRERGLGGRLDYQLDVEGEPRWYVAEITPCVPQQGAAGVHLGLLVRDVSAMRALEEPLYRLASFPLLHPEPLLELSSQGELRYANGATYSAFPELLEQESHHPIVQAALQWAWRGAAAGEPMPTVQLRGRDWELTVLQLSDPPGLRLFARDVTLRKQMEARLLQADRLSALGSLAAAVGHEMNNPLAFMLANLSFAREELERLGQLPRLRGEAGQALDDVLEALSETVQGALRLKHIVQDLRTLSRKPPEHRARVDVRPVLDNALKLVRGELVARARLERDFHEVPPVDADEARLSQLFLNLLLNAVQAMDVENSARNVLRVAVYTGEEGEVVVEVQDTGRGLPPEELSRIFEPVVSAHAPHTGLGLSVSHAIVTSLGGTLRAESHEGRGTLLTLTLPEAGDQPWPRLEPDASPALLAG

InterPro domains:
  IPR003594 Histidine kinase/HSP90-like ATPase domain [PF02518] (624-733)
  IPR003594 Histidine kinase/HSP90-like ATPase domain [SM00387] (623-734)
  IPR003661 Signal transduction histidine kinase, dimerisation/phosphoacceptor domain [PF00512] (504-580)
  IPR003661 Signal transduction histidine kinase, dimerisation/phosphoacceptor domain [SM00388] (503-583)
  IPR003661 Signal transduction histidine kinase, dimerisation/phosphoacceptor domain [cd00082] (501-579)
  IPR004358 Signal transduction histidine kinase-related protein, C-terminal [PR00344] (665-679)
  IPR004358 Signal transduction histidine kinase-related protein, C-terminal [PR00344] (683-693)
  IPR004358 Signal transduction histidine kinase-related protein, C-terminal [PR00344] (694-712)
  IPR004358 Signal transduction histidine kinase-related protein, C-terminal [PR00344] (718-731)
  IPR005467 Histidine kinase domain [PS50109] (510-734)
  IPR036097 Signal transduction histidine kinase, dimerisation/phosphoacceptor domain superfamily [SSF47384] (494-580)
  IPR036890 Histidine kinase/HSP90-like ATPase superfamily [G3DSA:3.30.565.10] (584-736)
  IPR036890 Histidine kinase/HSP90-like ATPase superfamily [SSF55874] (573-733)

Secondary structure (DSSP, 8-state):
-------------------PEEEEEPPP-SBHHHHHHHHHHHHHHHHHHTS-EEEEE-SSHHHHHHHHHHT-SSEEEE-HHHHHHHGGGSSEEEEEEBTTBSEEEEEEEEETTS---GGGGTT-EEEES-TT-IIIIIHHHHHHHHTT--HHHH-SEEEE-SSHHHHHHHHHTTS-SEEEEEESSS-HHHHHHHHHHHHGGGGGGEEEEEEPPPEEPPEEEEPTTS-HHHHHHHHHHHHH----SSSTHHHHGGGT--EEE-HHHHHH---TT----PPPEEEEEE-TT-BEEEEE-TTSEETTEE-TT-TT-BHHHHH-HHHHHHHHHHHHHHHHH-S-EEEEEEEEETTEEEEEEEEEEEPP--TT--S--EEEEEEE-HHHHHHHHHHHHHHHHHHH-SS-EEEEETT--EEEE-HHHHHH-TTHHHHGGGSHHHHHHHHHHHHT--TTPPPPEEEETTEEEEEEEEEEEBTEEEEEEEEE-HHHHHHHHHHHHHHHHHHHHHHHHHHHHHHHHHHHHHHHHHHHHHHHHHHHHT-TT--THHHHHHHHHHHHHHHHHHHHHHHHHHHHHHHHHHS---S--EEE-HHHHHHHHHHHTHHHHHHH-EEEEEEPP---EEE-HHHHHHHHHHHHHHHHHTS-GGGTTT-EEEEEEEE-TTS-EEEEEE--SS---HHHHTTTTSTTTT-BTTB-S-HHHHHHHHHHHTT-EEEEEEETTTEEEEEEEE-B--SS----------------/-------------------PEEEEEPPP-SBHHHHHHHHHHHHHHHHHHTS-EEEEE-SSHHHHHHHHHHT-SSEEEE-HHHHHHHGGGSSEEEEEEBTTBSEEEEEEEEETTS---GGGGTT-EEEES-TT-IIIIIHHHHHHHHTT--HHHH-SEEEE-SSHHHHHHHHHTTS-SEEEEEESSS-HHHHHHHHHHHHGGGGGGEEEEEEPPPEEPPEEEEPTTS-HHHHHHHHHHHHH----SSSTHHHHGGGT--EEE-HHHHHH---TT----PPPEEEEEE-TT-BEEEEE-TTSEETTEE-TT-TT-BHHHHH-HHHHHHHHHHHHHHHHH-S-EEEEEEEEETTEEEEEEEEEEEPP--TT--S--EEEEEEE-HHHHHHHHHHHHHHHHHHH-SS-EEEEETT--EEEE-HHHHHH-TTHHHHGGGSHHHHHHHHHHHHT--TTPPPPEEEETTEEEEEEEEEEEBTEEEEEEEEE-HHHHHHHHHHHHHHHHHHHHHHHHHHHHHHHHHHHHHHHHHHHHHHHHHHHHT-TT--THHHHHHHHHHHHHHHHHHHHHHHHHHHHHHHHHHS---S--EEE-HHHHHHHHHHHTHHHHHHH-EEEEEEPP---EEE-HHHHHHHHHHHHHHHHHTS-GGGTTT-EEEEEEEE-TTS-EEEEEEE-SS---HHHHTTTTSTTTT-BTTB-S-HHHHHHHHHHHTT-EEEEEEETTTEEEEEEEEPBPPSS----------------

Foldseek 3Di:
DCCVPDPPPDDPPPPPQPDEAEEEEEADLQAPLVVVLQVLQQVLLCVLLVHHHDYHYDNHLVVLVVCLVVQPGFKYFHFLVVCVVCQVQFLAWKAFAAPRDQKWKKFKKFFPVDDDAPVRQAAFAEEFADPRHVNWHVQVQVQCVVVVHHPVRRYNYYHHDNHPLRRVVCRLVPVGGMTMDIFRDPDFVRVLVVLCVRHNPCSVRMGTHDIGDMGGGTTMTGHPVDDSVRVVSSQVSQQLPACLVQACCSNCVSVSTGGIGRVVVCVPPVPPPPVSPRKWKWKFKQFPVQFTAPIDTPNCDDLQFHCPPRGGHHQCVGNNCVVCVVVVVQVVVCQVVVAKDKDWDWDQRPNDIWIKMKIKHWDDDDPPGPGTMIIIMMTTNRVNVVSVVVVVVVVCCQQPPQFWKFKAALQQATPDIHPNNCVVPVCCVVCRCNPPVSVQQNVCVVVVDDPPDAFDWDDDPQWIKGWDWDFGVVVTIIIITIDTCRVVVVVVVVVVVVVVVLVVLLVLLVVLVVLQVVLVVLLVVLVVVLVVLVVVLVDPVCPDPSNVVSVVVNVVSVVVNQVSVLSNVVSVLSNLLSPDFPPQFDFDDLVVLLVVLCVVCVVLDQQFEAEAEAEDDAFTAGGDSVLSSLLNNLLQVVQSVLTDSVCHVPKYWYWHWDQDPVRWIKIKTWIQGQWDDPVLQVCLLPFQSPPDPSRRSNSNVSSQSRLVVQVKHWHWDTDGNGTIMIMIIGGHDDPDDDPPPPPPPPPPCPDD/DCCVPDPPPPPPPPPPQPDEAEEEEEADLQAPLVVVLQVLQQVLLCVLLVGHHDYHYDNHLVVLVVCLVVQPGFKYQHFLVVCVVCCVQFLAWKAFAAPRDQKWKKFKKFFPVDDDAPVRQAAFAEEFQDPRHVQWHVQVQVQCVVVVHHPVRRYPYYHHDNHPLRRVVCRLVVVGGMTMDIFRDPDFVRVLVVLCVRHNPCSVRMGTHDIGDMGGGTTMTGHPVDDSVRVVSSQVSQQLDACLVQACCSNCVSVSTGGIGRVVVCVPPVPPPPVNPRKWKWKFKQFPVQFTAPIDTPNCDDLQFHCPPRGGHHQCVGNNDVVCVVVVVQVVVCQVVVAKDKDWDWDQRPNDIWIKMKIKHWDDDDPPRPGTMIIIMMTTNRVNVVSVVVVVVVVCCQQPPQFWKFKAALQQATPDIHPNNCVVPVCCVVCRCNDPVSVQQNVCVVVVDDPPDAFDWDDDPQWIKGWDWDFGVVVTIIIITIDTCRVVVVVVVVVVVVVVVLVVLLVLLVVLVVLQVVLVVLLVVLVVVLVVLVVVLPDPVCDDPSNVVSVVVNVVSVVVNQVSVLSNVVSVLSNLLSPDFPPQFDFDDLVVLLVVLCVVCVVLDQQFEAEAEAEDDAFTAGGDSVLSSLLNNLLQVVQSVLTDSVCHVPKYWYWYWDQDPVRWIKIKTWIQGQWDPPVLQVCQLPFQSPDDPSHRSNSNVSSQSRLVVQVKHWHWDTDGNGTIMIMIIGGHDDPDDPPPPPPPPPPPCPDD

Radius of gyration: 45.54 Å; Cα contacts (8 Å, |Δi|>4): 2990; chains: 2; bounding box: 94×150×92 Å

Nearest PDB structures (foldseek):
  8a6x-assembly1_B  TM=4.194E-01  e=2.263E-22  Pseudomonas putida KT2440
  4gcz-assembly1_A  TM=4.365E-01  e=1.913E-21  Bacillus subtilis subsp. subtilis str. 168
  8a7f-assembly1_A  TM=4.053E-01  e=2.997E-22  Pseudomonas putida KT2440
  4q20-assembly1_A  TM=6.476E-01  e=3.765E-14  Caulobacter vibrioides CB15
  3sl2-assembly1_A  TM=8.282E-01  e=1.096E-10  Bacillus subtilis

pLDDT: mean 78.5, std 16.51, range [19.14, 97.5]